Protein 4BGV (pdb70)

InterPro domains:
  IPR001236 Lactate/malate dehydrogenase, N-terminal [PF00056] (5-148)
  IPR001557 L-lactate/malate dehydrogenase [PIRSF000102] (2-316)
  IPR001557 L-lactate/malate dehydrogenase [PR00086] (5-29)
  IPR001557 L-lactate/malate dehydrogenase [PR00086] (29-53)
  IPR001557 L-lactate/malate dehydrogenase [PR00086] (122-142)
  IPR001557 L-lactate/malate dehydrogenase [PR00086] (146-164)
  IPR001557 L-lactate/malate dehydrogenase [PR00086] (176-189)
  IPR011275 Malate dehydrogenase, type 3 [MF_00487] (3-317)
  IPR011275 Malate dehydrogenase, type 3 [TIGR01763] (3-313)
  IPR011275 Malate dehydrogenase, type 3 [cd01339] (6-314)
  IPR015955 Lactate dehydrogenase/glycoside hydrolase, family 4, C-terminal [G3DSA:3.90.110.10] (151-324)
  IPR015955 Lactate dehydrogenase/glycoside hydrolase, family 4, C-terminal [SSF56327] (150-312)
  IPR022383 Lactate/malate dehydrogenase, C-terminal [PF02866] (152-312)
  IPR036291 NAD(P)-binding domain superfamily [SSF51735] (3-150)

Secondary structure (DSSP, 8-state):
---EEEEE--SHHHHHHHHHHHHTT-SEEEEEESSTTHHHHHHHHHHTTHHHH-----EEEEE-SSGGGGGGGTT-SEEEE-------BTB-HHHHHHHHHHHHHHHHHHHHHH-TT-EEEE-SSSHHHHHHHHHHHH---GGGEEE-SHHHHHHHHHHHHHHHHT--GGGEEEEEEE-SGGGEEEEEEEEEETTEEGGGTS-HHHHHHHHHHHHTHHHHHHHHHSSS---HHHHHHHHHHHHHHHTT--EEEEEEEEE-THHHHHHS--SEEEEEEEEEETTEEEEE--PPP-HHHHHHHHHHHHHHHHHHHHHHHHHHHT-/---EEEEE--SHHHHHHHHHHHHTT-SEEEEEESSTTHHHHHHHHHHTTHHHH-----EEEEETTSGGGGGGGTT-SEEEE-------TT--HHHHHHHHHHHHHHHHHHHHHH-TT-EEEE-SSSHHHHHHHHHHHH---GGGEEE-SHHHHHHHHHHHHHHHHT--GGGEE--EEE-SGGGEEE-GGG-EETTEEGGGTS-HHHHHHHHHHHHTHHHHHHHHHSSS---HHHHHHHHHHHHHHHTT--EEEEEEEEE-TTHHHHHS-SSEEEEEEEEEETTEEEEE--PPP-HHHHHHHHHHHHHHHHHHHHHHHHHHH--/---EEEEE--SHHHHHHHHHHHHTT-SEEEEEESSTTHHHHHHHHHHTTHHHH-----EEEEETTSGGGGGGGTT-SEEEE---PPPPTT--HHHHHHHHHHHHHHHHHHHHHH-TT-EEEE-SSSHHHHHHHHHHHH---GGGEEE-SHHHHHHHHHHHHHHHHT--GGGEE--EEE-SGGGEEE-GGG-EETTEEGGGTS-HHHHHHHHHHHHTHHHHHHHHHSSS---HHHHHHHHHHHHHHHTT--EEEEEEEEE-THHHHHHS-SSEEEEEEEEEETTEEEEE------HHHHHHHHHHHHHHHHHHHHHHHHHHTT-/---EEEEE--SHHHHHHHHHHHHTT-SEEEEEESSTTHHHHHHHHHHTTHHHH-----EEEEE-SSGGGGGGGTT-SEEEE------SSSS-HHHHHHHHHHHHHHHHHHHHHH-TT-EEEE-SSSHHHHHHHHHHHH---GGGEEE-SHHHHHHHHHHHHHHHHT--GGGEE--EEE-SGGGEEE-GGG-EETTEEGGGTS-HHHHHHHHHHHHTHHHHHHHHHSS----HHHHHHHHHHHHHHHTT--EEEEEEEEE-TTHHHHHS--SEEEEEEEEEETTEEEEE------HHHHHHHHHHHHHHHHHHHHHHHHHHHT-

B-factor: mean 19.54, std 14.55, range [5.24, 214.75]

Sequence (1292 aa):
ARSKISVIGAGAVGATVAQTLAIRQTGDIYIFDIVDGLAEGKALDILEGAPHWGYDLDIKGFCTADESKYAEMKKGSDDVIVVTAGLARKPGMSRDDLLLKNIGIMKSVGEAIKKYSPESKIVVVTNPADIMAYAIYKASGISPERIIGLGGSLDSTTRFRTFLAQELNVSFEDVNAFVIGGHGDDMVPFIRYSNVSGIPIIEDLLPREKIDEEIVKKRTRFGGGEIVNLYKTGSAFYAPGISIAVMVESIVNDRKRVIPCAAYITTGEHSKTYLVNNLFIGVPIKIGKKNGVEKIYDLKFNEEDELEEAWKKKSSVESVKKNSAIADDYFAKNQARSKISVIGAGAVGATVAQTLAIRQTGDIYIFDIVDGLAEGKALDILEGAPHWGYDLDIKGFCTADESKYAEMKGSDDVIVVTAGLARKPGMSRDDLLLKNIGIMKSVGEAIKKYSPESKIVVVTNPADIMAYAIYKASGISPERIIGLGGSLDSTRFRTFLAQELNVSFEDVNAFVIGGHGDDMVPFIRYSNVSGIPIIEDLLPREKIDEIVKKRTRFGGGEIVNLYKTGSAFYAPGISIAVMVESIVNDRKRVIPCAAYITGEHSKTYLVNNLFIGVPIKIGKNGVEKIYDLKFNEDELEAWKKSSVESVKKNSAIADDYFAKNQARSKISVIGAGAVGATVAQTLAIRQTGDIYIFDIVDGLAEGKALDILEGAPHWGYDLDIKGFCTADEESKYAEMKGSDDVIVVTAGLARKPGMSRDDLLLKNIGIMKSVGEAIKKYSPESKIVVVTNPADIMAYAIYKASGISPERIIGLGGSLDSSTRFRTFLAQELNVSFEEDVVNAFVIGGHGDDMVPFIRYSNVSGIPIEDLLPREKKIDEIVKRTRFGGGEIVNLYKTGSAFYAPGISIAVMVESIVNDRKRVIPCAAYITGEHSKTYLVNNLFIGVPIKIGKNGVEEKIYDLKKFNEDELEAWKKSSVESVKKKNSAIADDYFAKNQARSKISVIGAGAVGATVAQTLAIRQTGDIYIFDIVDGLAEGKALDILEGAPHWGYDLDIKGFCTADESKYAEMKGSDVIVVTAGLARKPGMSRDDLLLKNIGIMKSSVGEAIKKYSPESKIVVVTNPADIMAYAIYKASGISPERIIGLGGSLDSSTRFRTFLAQELNVSFEEDVNAFVIGGHGDDMVPFIRYSNVSGIPIEDLLPREKKIDEIVKRTRFGGGEIVNLYKTGSAFYAPGISIAVMVESIVNDRKRVIPCAAYITGEHSKTYLVNNLFIGVPIKIGKNGVEKIYDLKFNEEDELEAWKKSSVESVKKNSAIADDYFAKNQ

Nearest PDB structures (foldseek):
  4bgv-assembly1_C  TM=9.990E-01  e=1.024E-63  Picrophilus oshimae
  7aob-assembly1_B  TM=9.828E-01  e=7.235E-42  Thermaerobacter marianensis
  7by8-assembly1_B  TM=9.777E-01  e=5.958E-41  Geobacillus stearothermophilus
  3tl2-assembly1_A  TM=9.704E-01  e=7.393E-40  Bacillus anthracis
  7f8d-assembly1_D  TM=9.740E-01  e=6.972E-40  Geobacillus stearothermophilus

CATH classification: 3.40.50.720 (+1 more: 3.90.110.10)

Radius of gyration: 30.81 Å; Cα contacts (8 Å, |Δi|>4): 3040; chains: 4; bounding box: 77×84×82 Å

Solvent-accessible surface area: 45150 Å² total; per-residue (Å²): 78,66,39,34,0,0,0,4,7,0,34,51,32,1,0,10,0,0,16,6,0,0,30,73,102,8,2,24,0,27,0,0,20,113,82,93,7,35,2,90,0,20,3,19,0,0,9,0,1,0,10,29,38,18,1,15,14,47,6,90,14,34,32,3,73,92,87,65,93,15,39,59,0,137,63,5,37,0,0,0,0,23,20,39,100,64,76,115,134,64,103,64,122,75,64,36,4,72,102,2,0,17,41,0,37,48,7,0,77,3,0,121,150,49,1,61,116,0,18,0,0,0,19,12,85,18,8,14,2,0,0,19,0,0,54,77,11,3,59,8,54,29,67,58,0,1,0,12,8,4,0,13,5,13,0,8,0,37,0,9,0,2,95,81,31,83,11,1,10,73,12,0,30,13,7,1,2,5,13,67,15,100,31,2,1,19,0,19,91,16,0,8,1,28,4,6,26,0,84,67,42,18,92,119,109,62,0,63,81,10,14,131,95,1,56,98,0,28,46,50,0,42,86,14,19,111,136,40,63,8,31,19,0,8,0,0,0,0,0,2,0,0,10,0,2,12,58,16,27,27,14,4,10,18,0,5,0,32,0,48,55,122,49,20,153,34,0,70,3,85,62,20,0,0,4,0,2,0,16,0,0,81,74,0,20,57,98,13,8,70,11,133,42,64,105,104,12,52,92,24,0,105,111,0,8,106,16,4,106,102,4,2,56,47,0,55,68,54,21,82,147,59,194,81,66,34,37,0,0,0,4,6,0,34,51,34,1,0,9,0,0,16,5,0,0,29,73,104,9,2,23,0,24,0,0,20,121,79,100,10,35,1,93,0,19,2,20,0,0,4,0,1,0,6,20,38,22,1,16,12,39,6,88,12,29,39,5,75,84,92,62,90,14,48,66,0,130,51,6,48,0,0,0,0,23,23,37,83,74,141,123,129,86,44,54,165,81,70,24,8,79,100,1,0,16,49,0,30,56,7,0,74,4,0,123,144,44,1,60,107,0,24,0,0,0,18,12,88,39,7,16,2,0,0,18,0,0,53,78,11,4,57,9,55,29,69,59,0,2,0,13,9,4,0,14,4,12,0,8,2,36,0,6,1,2,90,78,32,79,9,1,14,76,11,0,31,12,14,3,2,5,12,67,13,106,34,1,1,19,0,34,95,15,1,8,0,29,3,5,27,2,104,79,46,20,90,197,108,63,9,71,83,10,15,106,89,1,44,95,0,29,36,49,0,62,108,26,20,124,140,36,59,10,30,18,0,8,0,1,0,0,0,2,0,0,9,0,4,14,55,8,25,36,26,4,9,20,0,4,0,33,0,63,48,116,47,22,147,36,0,69,4,79,69,20,0,0,4,0,3,0,16,0,0,86,76,1,22,57,95,17,12,65,7,153,44,67,108,117,11,49,94,29,0,103,149,0,4,104,29,4,88,113,24,2,57,45,0,55,68,50,23,74,149,69,180,120,57,40,35,0,0,0,3,5,0,34,52,34,1,0,10,0,0,16,6,0,0,30,76,104,7,3,19,0,18,0,0,20,121,87,94,5,38,1,91,0,19,1,18,0,0,6,0,2,0,6,18,38,20,1,15,14,47,4,95,12,31,35,13,77,74,81,58,91,25,39,69,0,146,58,6,39,0,0,0,0,23,24,41,65,86,146,123,142,91,27,51,154,50,74,31,4,60,112,5,0,19,49,0,30,72,6,0,80,6,0,124,131,42,1,61,118,0,17,0,0,0,18,10,90,36,8,15,1,0,0,16,0,0,57,79,11,4,58,8,53,25,68,56,0,1,0,14,9,3,0,12,4,14,0,8,0,34,0,6,0,2,92,82,33,74,11,1,14,74,12,0,30,11,14,3,2,4,13,72,13,86,33,2,1,20,0,34,94,15,0,8,0,28,4,6,28,0,100,82,46,19,84,196,106,50,7,80,86,10,15,125,88,1,55,95,0,30,36,52,0,60,110,29,19,122,139,36,67,8,31,19,0,9,0,1,0,0,0,2,0,0,10,0,1,3,58,14,27,34,18,3,10,20,0,5,0,32,0,61,49,118,49,19,153,36,0,72,6,84,66,20,0,0,4,0,3,0,15,0,0,89,69,1,21,59,99,14,11,61,7,148,45,68,107,116,11,49,100,34,0,109,123,0,10,100,30,4,98,74,12,1,57,35,0,57,79,44,5,83,152,70,140,98,55,40,35,0,0,0,3,6,0,34,53,35,1,0,10,0,0,16,6,0,0,28,71,101,8,2,22,0,23,0,0,19,122,82,90,9,36,1,92,0,21,2,19,0,0,8,0,1,0,6,24,39,10,1,16,14,44,6,92,12,35,38,6,74,78,90,59,94,13,49,72,0,143,58,5,38,0,0,0,0,24,22,33,110,51,134,138,100,80,50,51,132,66,73,19,9,64,115,3,0,16,54,0,42,58,8,0,83,4,0,88,149,41,0,50,104,0,17,0,0,0,17,12,77,36,5,15,2,0,0,17,0,0,54,76,18,1,54,5,56,29,68,58,0,1,0,13,9,3,0,14,4,12,0,7,0,36,0,5,0,2,89,80,28,80,10,1,14,72,13,0,28,13,13,2,2,6,12,60,13,115,36,2,1,20,0,24,107,16,0,8,0,29,4,7,30,0,82,57,40,18,91,139,116,50,0,63,74,7,14,130,84,2,57,93,0,30,40,49,0,66,95,17,17,116,133,34,68,9,31,21,0,8,0,1,0,0,0,2,0,0,9,0,2,4,55,15,28,25,14,4,8,21,0,4,0,35,0,62,49,118,49,20,152,33,0,74,6,80,67,19,0,0,4,0,3,0,17,0,0,75,77,1,21,55,96,16,10,54,10,130,39,65,129,110,14,51,98,40,0,94,140,0,5,101,30,4,89,116,25,1,56,40,0,52,75,49,22,60,143,69,191

Foldseek 3Di:
DWAEEEEEDQPQASLLLVLLCQLVLLGAYEYEEQDPPRQQVSQVVSVVCCVVSVGPHHGGYDHVVPVVRLLVCARHQEYEYPDADDPPPPDDPLVRLLRLLVVLLVVLLSCLVRPLNYQYEYEPPVFQLSQLSSCVRNVRDQLSYWYQAQLLLFLQLLVLLCVVQVHDSVQWGWAWWWHAALRIFTDQQPTDGNPHRVVVVDPPVSSVVSNNCSRCVFVVQCVVVVPDTDHNSSSVSRNVLVSCQSVFVQDWTWIFGAADDPRCVQQVDHRGTTTFTAGQGVRHGPDTDRDDDDPVSVVSSVVSVVVRVVSNVVSVVSVVVVD/DWAEEEEEDQPLARLLLVLLCQLVLLAAYEYEYQDPPRFQVSQVVSVVCCVVSVGPHHTGYDHCVVVVVLLVCARHQEYEYDDADDDDVPDDVLNRLLRLLVVLLVVLLSCLVRPLNYQYEYEHPVFQLSQLSSCVNNVRDFLSYWYQAQLLLFLQLLVLLCVVQVHDSVQWGWAWWWHAALRIFTDQQPTDGNPHRVVVPDPPVSSVVSNNCSRCVFVVQCVVVVPDTDRNSSSVSRNVLVSCQSVFVQDWTWIFGAADDPLCVQQVDHRGTTTFTAGQGNRHGPDGDRDDDDPVRVVSSVVSVVVRVVSNVVSVVSVVVPD/DWAEEEEEDLPLASLLLVLLCQLVLLAAYEYEYQDPPRQQVSQVVSVVCCVVSVGPHHTGYDHCVVVCCLLVCARHQEYEYADADDDDPPQDPLNRLLRRLVVLLVVLQSCLVRPLNYQYEYEHPPFQLSQLSSCVRNVRDQLSYWYDAQLLLFLQLLVLLCVVQVHDSVFWGWAWWWHAALRIFTDQQPTDGNPHRCVVVDPPVSSVVSNNCSRCVQVVQCVVVVPDTDHNSSSVSRNVLVSCQSVFVQDWTWIFGAADDPLCVQQVDHGGTTTFTAGQGNSRGPDGDRDDDDPVRVVSSVVSVVVRVVSNVSSVVSVVVVD/DWAEEEEEDLPLQRLLLVLLCQLVLLAAYEYEYQDPPRQQVSQVVSVVCCVVSVGPHHTGYDHCVVVVRLLVCARHQEYEYPDADDDPPDDHVLVRLLRLLVVLLVVLQSCLVRPLNYQYEYEPPVFQLSQLSSCVNNVRDFLSYWYDAQLLLFLQLLVLLCVVQVHDSVQWGWAWWWHAALRIFTDQQPTDGNPHRVVVPDPPVSNVVSNNCSNCVFVVQCVVVVPDTDRNSSSVSRNVLVSCQSVFVQDWTWIWGAADDPRCVQQVDHRGTTTFTFGQGVRHGPDGDRDDDDPVSVVSSVVSVVVRVVSNVVSVVSVVVPD

Structure (mmCIF, N/CA/C/O backbone):
data_4BGV
#
_entry.id   4BGV
#
_cell.length_a   81.167
_cell.length_b   81.167
_cell.length_c   395.990
_cell.angle_alpha   90.00
_cell.angle_beta   90.00
_cell.angle_gamma   90.00
#
_symmetry.space_group_name_H-M   'P 41 21 2'
#
loop_
_entity.id
_entity.type
_entity.pdbx_description
1 polymer 'MALATE DEHYDROGENASE'
2 non-polymer DI(HYDROXYETHYL)ETHER
3 non-polymer 'CITRIC ACID'
4 non-polymer 1-(2-METHOXY-ETHOXY)-2-{2-[2-(2-METHOXY-ETHOXY]-ETHOXY}-ETHANE
5 water water
#
loop_
_atom_site.group_PDB
_atom_site.id
_atom_site.type_symbol
_atom_site.label_atom_id
_atom_site.label_alt_id
_atom_site.label_comp_id
_atom_site.label_asym_id
_atom_site.label_entity_id
_atom_site.label_seq_id
_atom_site.pdbx_PDB_ins_code
_atom_site.Cartn_x
_atom_site.Cartn_y
_atom_site.Cartn_z
_atom_site.occupancy
_atom_site.B_iso_or_equiv
_atom_site.auth_seq_id
_atom_site.auth_comp_id
_atom_site.auth_asym_id
_atom_site.auth_atom_id
_atom_site.pdbx_PDB_model_num
ATOM 1 N N . ALA A 1 1 ? 66.771 28.624 14.783 1.00 34.81 2 ALA A N 1
ATOM 2 C CA . ALA A 1 1 ? 67.474 28.466 16.054 1.00 35.76 2 ALA A CA 1
ATOM 3 C C . ALA A 1 1 ? 67.735 29.810 16.724 1.00 33.84 2 ALA A C 1
ATOM 4 O O . ALA A 1 1 ? 67.775 29.891 17.956 1.00 39.75 2 ALA A O 1
ATOM 6 N N . ARG A 1 2 ? 67.932 30.854 15.918 1.00 21.90 3 ARG A N 1
ATOM 7 C CA . ARG A 1 2 ? 68.221 32.183 16.452 1.00 16.68 3 ARG A CA 1
ATOM 8 C C . ARG A 1 2 ? 66.980 33.062 16.318 1.00 12.33 3 ARG A C 1
ATOM 9 O O . ARG A 1 2 ? 66.149 32.852 15.436 1.00 17.10 3 ARG A O 1
ATOM 17 N N . SER A 1 3 ? 66.859 34.044 17.193 1.00 11.28 4 SER A N 1
ATOM 18 C CA . SER A 1 3 ? 65.821 35.050 17.040 1.00 11.37 4 SER A CA 1
ATOM 19 C C . SER A 1 3 ? 66.198 35.979 15.907 1.00 12.27 4 SER A C 1
ATOM 20 O O . SER A 1 3 ? 67.368 36.072 15.524 1.00 12.49 4 SER A O 1
ATOM 23 N N . LYS A 1 4 ? 65.192 36.667 15.389 1.00 11.20 5 LYS A N 1
ATOM 24 C CA . LYS A 1 4 ? 65.357 37.555 14.257 1.00 9.67 5 LYS A CA 1
ATOM 25 C C . LYS A 1 4 ? 64.886 38.945 14.656 1.00 10.92 5 LYS A C 1
ATOM 26 O O . LYS A 1 4 ? 63.804 39.110 15.233 1.00 12.21 5 LYS A O 1
ATOM 32 N N . ILE A 1 5 ? 65.709 39.940 14.378 1.00 8.38 6 ILE A N 1
ATOM 33 C CA . ILE A 1 5 ? 65.351 41.323 14.655 1.00 12.11 6 ILE A CA 1
ATOM 34 C C . ILE A 1 5 ? 65.395 42.080 13.336 1.00 12.62 6 ILE A C 1
ATOM 35 O O . ILE A 1 5 ? 66.381 41.981 12.595 1.00 10.15 6 ILE A O 1
ATOM 40 N N . SER A 1 6 ? 64.328 42.812 13.037 1.00 7.43 7 SER A N 1
ATOM 41 C CA . SER A 1 6 ? 64.314 43.694 11.887 1.00 7.29 7 SER A CA 1
ATOM 42 C C . SER A 1 6 ? 64.518 45.113 12.386 1.00 10.31 7 SER A C 1
ATOM 43 O O . SER A 1 6 ? 63.916 45.504 13.383 1.00 9.45 7 SER A O 1
ATOM 46 N N . VAL A 1 7 ? 65.367 45.864 11.689 1.00 9.84 8 VAL A N 1
ATOM 47 C CA . VAL A 1 7 ? 65.591 47.280 11.969 1.00 8.88 8 VAL A CA 1
ATOM 48 C C . VAL A 1 7 ? 65.156 48.115 10.766 1.00 9.37 8 VAL A C 1
ATOM 49 O O . VAL A 1 7 ? 65.731 48.011 9.676 1.00 12.06 8 VAL A O 1
ATOM 53 N N . ILE A 1 8 ? 64.121 48.927 10.962 1.00 9.60 9 ILE A N 1
ATOM 54 C CA . ILE A 1 8 ? 63.611 49.782 9.900 1.00 11.47 9 ILE A CA 1
ATOM 55 C C . ILE A 1 8 ? 64.325 51.131 10.003 1.00 10.96 9 ILE A C 1
ATOM 56 O O . ILE A 1 8 ? 64.202 51.837 11.010 1.00 11.15 9 ILE A O 1
ATOM 61 N N . GLY A 1 9 ? 65.100 51.461 8.975 1.00 9.15 10 GLY A N 1
ATOM 62 C CA . GLY A 1 9 ? 65.936 52.655 8.970 1.00 12.80 10 GLY A CA 1
ATOM 63 C C . GLY A 1 9 ? 67.396 52.241 9.053 1.00 14.22 10 GLY A C 1
ATOM 64 O O . GLY A 1 9 ? 67.802 51.561 10.000 1.00 11.84 10 GLY A O 1
ATOM 65 N N . ALA A 1 10 ? 68.181 52.628 8.053 1.00 11.45 11 ALA A N 1
ATOM 66 C CA . ALA A 1 10 ? 69.596 52.267 8.009 1.00 9.57 11 ALA A CA 1
ATOM 67 C C . ALA A 1 10 ? 70.520 53.481 8.102 1.00 12.74 11 ALA A C 1
ATOM 68 O O . ALA A 1 10 ? 71.675 53.418 7.697 1.00 12.66 11 ALA A O 1
ATOM 70 N N . GLY A 1 11 ? 70.010 54.580 8.654 1.00 13.35 12 GLY A N 1
ATOM 71 C CA . GLY A 1 11 ? 70.831 55.745 8.936 1.00 14.31 12 GLY A CA 1
ATOM 72 C C . GLY A 1 11 ? 71.685 55.482 10.167 1.00 14.37 12 GLY A C 1
ATOM 73 O O . GLY A 1 11 ? 71.820 54.339 10.599 1.00 12.19 12 GLY A O 1
ATOM 74 N N . ALA A 1 12 ? 72.251 56.536 10.745 1.00 12.06 13 ALA A N 1
ATOM 75 C CA . ALA A 1 12 ? 73.183 56.373 11.867 1.00 15.15 13 ALA A CA 1
ATOM 76 C C . ALA A 1 12 ? 72.572 55.584 13.026 1.00 9.77 13 ALA A C 1
ATOM 77 O O . ALA A 1 12 ? 73.198 54.690 13.572 1.00 9.71 13 ALA A O 1
ATOM 79 N N . VAL A 1 13 ? 71.350 55.916 13.414 1.00 10.98 14 VAL A N 1
ATOM 80 C CA . VAL A 1 13 ? 70.777 55.215 14.567 1.00 12.25 14 VAL A CA 1
ATOM 81 C C . VAL A 1 13 ? 70.482 53.753 14.248 1.00 9.07 14 VAL A C 1
ATOM 82 O O . VAL A 1 13 ? 70.885 52.866 14.985 1.00 9.35 14 VAL A O 1
ATOM 86 N N . GLY A 1 14 ? 69.792 53.496 13.141 1.00 7.45 15 GLY A N 1
ATOM 87 C CA . GLY A 1 14 ? 69.411 52.128 12.812 1.00 8.59 15 GLY A CA 1
ATOM 88 C C . GLY A 1 14 ? 70.617 51.231 12.599 1.00 9.93 15 GLY A C 1
ATOM 89 O O . GLY A 1 14 ? 70.668 50.089 13.094 1.00 8.41 15 GLY A O 1
ATOM 90 N N . ALA A 1 15 ? 71.623 51.744 11.900 1.00 10.47 16 ALA A N 1
ATOM 91 C CA . ALA A 1 15 ? 72.799 50.909 11.650 1.00 7.68 16 ALA A CA 1
ATOM 92 C C . ALA A 1 15 ? 73.614 50.671 12.932 1.00 10.51 16 ALA A C 1
ATOM 93 O O . ALA A 1 15 ? 74.173 49.594 13.122 1.00 9.70 16 ALA A O 1
ATOM 95 N N . THR A 1 16 ? 73.645 51.657 13.824 1.00 8.91 17 THR A N 1
ATOM 96 C CA . THR A 1 16 ? 74.328 51.479 15.105 1.00 7.20 17 THR A CA 1
ATOM 97 C C . THR A 1 16 ? 73.613 50.399 15.906 1.00 9.06 17 THR A C 1
ATOM 98 O O . THR A 1 16 ? 74.249 49.550 16.526 1.00 9.49 17 THR A O 1
ATOM 102 N N . VAL A 1 17 ? 72.281 50.436 15.887 1.00 9.35 18 VAL A N 1
ATOM 103 C CA . VAL A 1 17 ? 71.505 49.403 16.551 1.00 6.92 18 VAL A CA 1
ATOM 104 C C . VAL A 1 17 ? 71.904 48.041 15.988 1.00 8.92 18 VAL A C 1
ATOM 105 O O . VAL A 1 17 ? 72.154 47.108 16.746 1.00 6.46 18 VAL A O 1
ATOM 109 N N . ALA A 1 18 ? 71.958 47.937 14.664 1.00 9.07 19 ALA A N 1
ATOM 110 C CA . ALA A 1 18 ? 72.295 46.666 14.018 1.00 8.88 19 ALA A CA 1
ATOM 111 C C . ALA A 1 18 ? 73.691 46.188 14.430 1.00 8.19 19 ALA A C 1
ATOM 112 O O . ALA A 1 18 ? 73.888 45.013 14.780 1.00 7.41 19 ALA A O 1
ATOM 114 N N . GLN A 1 19 ? 74.664 47.099 14.412 1.00 7.94 20 GLN A N 1
ATOM 115 C CA . GLN A 1 19 ? 76.030 46.715 14.785 1.00 6.04 20 GLN A CA 1
ATOM 116 C C . GLN A 1 19 ? 76.087 46.328 16.264 1.00 9.59 20 GLN A C 1
ATOM 117 O O . GLN A 1 19 ? 76.820 45.413 16.651 1.00 6.82 20 GLN A O 1
ATOM 123 N N . THR A 1 20 ? 75.302 47.020 17.082 1.00 7.43 21 THR A N 1
ATOM 124 C CA . THR A 1 20 ? 75.246 46.737 18.518 1.00 8.83 21 THR A CA 1
ATOM 125 C C . THR A 1 20 ? 74.634 45.361 18.809 1.00 9.87 21 THR A C 1
ATOM 126 O O . THR A 1 20 ? 75.172 44.573 19.616 1.00 6.70 21 THR A O 1
ATOM 130 N N . LEU A 1 21 ? 73.504 45.073 18.161 1.00 6.24 22 LEU A N 1
ATOM 131 C CA . LEU A 1 21 ? 72.869 43.756 18.285 1.00 5.60 22 LEU A CA 1
ATOM 132 C C . LEU A 1 21 ? 73.810 42.647 17.849 1.00 7.05 22 LEU A C 1
ATOM 133 O O . LEU A 1 21 ? 73.819 41.575 18.453 1.00 8.86 22 LEU A O 1
ATOM 138 N N . ALA A 1 22 ? 74.602 42.899 16.805 1.00 6.14 23 ALA A N 1
ATOM 139 C CA . ALA A 1 22 ? 75.542 41.873 16.317 1.00 6.72 23 ALA A CA 1
ATOM 140 C C . ALA A 1 22 ? 76.637 41.612 17.340 1.00 6.13 23 ALA A C 1
ATOM 141 O O . ALA A 1 22 ? 76.919 40.457 17.678 1.00 7.93 23 ALA A O 1
ATOM 143 N N . ILE A 1 23 ? 77.253 42.685 17.838 1.00 6.32 24 ILE A N 1
ATOM 144 C CA . ILE A 1 23 ? 78.270 42.560 18.891 1.00 7.23 24 ILE A CA 1
ATOM 145 C C . ILE A 1 23 ? 77.754 41.796 20.119 1.00 7.72 24 ILE A C 1
ATOM 146 O O . ILE A 1 23 ? 78.456 40.958 20.678 1.00 9.74 24 ILE A O 1
ATOM 151 N N . ARG A 1 24 ? 76.534 42.105 20.545 1.00 6.11 25 ARG A N 1
ATOM 152 C CA . ARG A 1 24 ? 75.944 41.458 21.710 1.00 7.30 25 ARG A CA 1
ATOM 153 C C . ARG A 1 24 ? 75.276 40.136 21.338 1.00 11.36 25 ARG A C 1
ATOM 154 O O . ARG A 1 24 ? 74.666 39.474 22.185 1.00 10.84 25 ARG A O 1
ATOM 162 N N . GLN A 1 25 ? 75.416 39.757 20.073 1.00 7.17 26 GLN A N 1
ATOM 163 C CA . GLN A 1 25 ? 74.946 38.454 19.577 1.00 7.68 26 GLN A CA 1
ATOM 164 C C . GLN A 1 25 ? 73.466 38.193 19.855 1.00 9.43 26 GLN A C 1
ATOM 165 O O . GLN A 1 25 ? 73.051 37.069 20.193 1.00 9.38 26 GLN A O 1
ATOM 171 N N . THR A 1 26 ? 72.663 39.236 19.672 1.00 8.00 27 THR A N 1
ATOM 172 C CA . THR A 1 26 ? 71.257 39.175 20.054 1.00 8.47 27 THR A CA 1
ATOM 173 C C . THR A 1 26 ? 70.453 38.232 19.165 1.00 10.73 27 THR A C 1
ATOM 174 O O . THR A 1 26 ? 69.586 37.505 19.653 1.00 14.78 27 THR A O 1
ATOM 178 N N . GLY A 1 27 ? 70.746 38.232 17.864 1.00 7.81 28 GLY A N 1
ATOM 179 C CA . GLY A 1 27 ? 70.044 37.367 16.930 1.00 8.49 28 GLY A CA 1
ATOM 180 C C . GLY A 1 27 ? 70.384 37.782 15.514 1.00 7.97 28 GLY A C 1
ATOM 181 O O . GLY A 1 27 ? 71.206 38.662 15.323 1.00 8.84 28 GLY A O 1
ATOM 182 N N . ASP A 1 28 ? 69.762 37.143 14.531 1.00 7.70 29 ASP A N 1
ATOM 183 C CA . ASP A 1 28 ? 69.934 37.570 13.141 1.00 9.58 29 ASP A CA 1
ATOM 184 C C . ASP A 1 28 ? 69.320 38.949 12.962 1.00 10.47 29 ASP A C 1
ATOM 185 O O . ASP A 1 28 ? 68.336 39.293 13.619 1.00 10.61 29 ASP A O 1
ATOM 190 N N . ILE A 1 29 ? 69.895 39.745 12.069 1.00 9.40 30 ILE A N 1
ATOM 191 C CA . ILE A 1 29 ? 69.488 41.134 11.953 1.00 7.97 30 ILE A CA 1
ATOM 192 C C . ILE A 1 29 ? 69.208 41.462 10.496 1.00 8.97 30 ILE A C 1
ATOM 193 O O . ILE A 1 29 ? 70.090 41.324 9.646 1.00 10.51 30 ILE A O 1
ATOM 198 N N . TYR A 1 30 ? 67.970 41.847 10.204 1.00 9.10 31 TYR A N 1
ATOM 199 C CA . TYR A 1 30 ? 67.592 42.316 8.866 1.00 9.62 31 TYR A CA 1
ATOM 200 C C . TYR A 1 30 ? 67.345 43.829 8.881 1.00 8.89 31 TYR A C 1
ATOM 201 O O . TYR A 1 30 ? 66.561 44.331 9.706 1.00 8.73 31 TYR A O 1
ATOM 210 N N . ILE A 1 31 ? 68.018 44.555 7.986 1.00 8.88 32 ILE A N 1
ATOM 211 C CA . ILE A 1 31 ? 67.952 46.021 7.987 1.00 7.79 32 ILE A CA 1
ATOM 212 C C . ILE A 1 31 ? 67.164 46.467 6.763 1.00 11.02 32 ILE A C 1
ATOM 213 O O . ILE A 1 31 ? 67.300 45.878 5.690 1.00 10.37 32 ILE A O 1
ATOM 218 N N . PHE A 1 32 ? 66.333 47.498 6.934 1.00 9.07 33 PHE A N 1
ATOM 219 C CA . PHE A 1 32 ? 65.486 48.016 5.855 1.00 12.11 33 PHE A CA 1
ATOM 220 C C . PHE A 1 32 ? 65.620 49.532 5.718 1.00 12.61 33 PHE A C 1
ATOM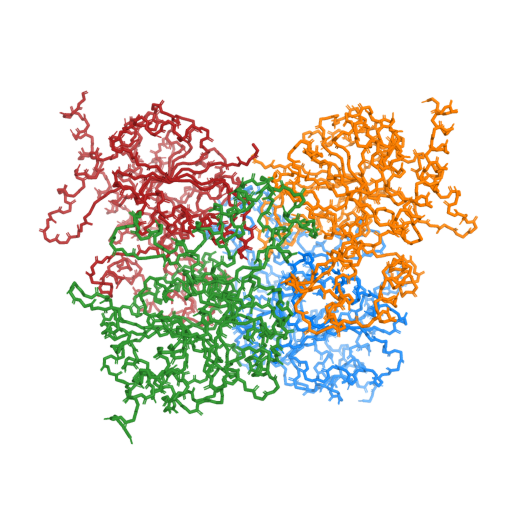 221 O O . PHE A 1 32 ? 65.676 50.251 6.714 1.00 13.84 33 PHE A O 1
ATOM 229 N N . ASP A 1 33 ? 65.666 50.011 4.477 1.00 10.14 34 ASP A N 1
ATOM 230 C CA . ASP A 1 33 ? 65.708 51.440 4.212 1.00 11.88 34 ASP A CA 1
ATOM 231 C C . ASP A 1 33 ? 65.217 51.727 2.799 1.00 13.43 34 ASP A C 1
ATOM 232 O O . ASP A 1 33 ? 65.477 50.966 1.859 1.00 11.40 34 ASP A O 1
ATOM 237 N N . ILE A 1 34 ? 64.512 52.845 2.660 1.00 14.16 35 ILE A N 1
ATOM 238 C CA . ILE A 1 34 ? 63.940 53.239 1.389 1.00 13.31 35 ILE A CA 1
ATOM 239 C C . ILE A 1 34 ? 65.009 53.716 0.402 1.00 19.45 35 ILE A C 1
ATOM 240 O O . ILE A 1 34 ? 64.780 53.731 -0.808 1.00 18.95 35 ILE A O 1
ATOM 245 N N . VAL A 1 35 ? 66.180 54.087 0.912 1.00 19.43 36 VAL A N 1
ATOM 246 C CA . VAL A 1 35 ? 67.267 54.546 0.052 1.00 20.82 36 VAL A CA 1
ATOM 247 C C . VAL A 1 35 ? 68.012 53.368 -0.573 1.00 17.34 36 VAL A C 1
ATOM 248 O O . VAL A 1 35 ? 68.551 52.533 0.133 1.00 15.75 36 VAL A O 1
ATOM 252 N N . ASP A 1 36 ? 68.047 53.313 -1.904 1.00 19.55 37 ASP A N 1
ATOM 253 C CA . ASP A 1 36 ? 68.648 52.171 -2.593 1.00 23.65 37 ASP A CA 1
ATOM 254 C C . ASP A 1 36 ? 70.117 51.980 -2.208 1.00 18.68 37 ASP A C 1
ATOM 255 O O . ASP A 1 36 ? 70.910 52.921 -2.232 1.00 18.83 37 ASP A O 1
ATOM 260 N N . GLY A 1 37 ? 70.459 50.755 -1.824 1.00 14.83 38 GLY A N 1
ATOM 261 C CA . GLY A 1 37 ? 71.822 50.402 -1.473 1.00 15.65 38 GLY A CA 1
ATOM 262 C C . GLY A 1 37 ? 72.204 50.569 -0.009 1.00 12.93 38 GLY A C 1
ATOM 263 O O . GLY A 1 37 ? 73.138 49.919 0.457 1.00 14.74 38 GLY A O 1
ATOM 264 N N . LEU A 1 38 ? 71.509 51.448 0.711 1.00 11.82 39 LEU A N 1
ATOM 265 C CA . LEU A 1 38 ? 71.956 51.857 2.049 1.00 12.96 39 LEU A CA 1
ATOM 266 C C . LEU A 1 38 ? 71.889 50.733 3.069 1.00 13.09 39 LEU A C 1
ATOM 267 O O . LEU A 1 38 ? 72.878 50.449 3.746 1.00 10.45 39 LEU A O 1
ATOM 272 N N . ALA A 1 39 ? 70.730 50.094 3.189 1.00 9.54 40 ALA A N 1
ATOM 273 C CA . ALA A 1 39 ? 70.598 48.997 4.145 1.00 8.84 40 ALA A CA 1
ATOM 274 C C . ALA A 1 39 ? 71.481 47.803 3.765 1.00 9.97 40 ALA A C 1
ATOM 275 O O . ALA A 1 39 ? 72.103 47.197 4.629 1.00 9.10 40 ALA A O 1
ATOM 277 N N . GLU A 1 40 ? 71.530 47.465 2.481 1.00 11.13 41 GLU A N 1
ATOM 278 C CA . GLU A 1 40 ? 72.424 46.393 2.024 1.00 10.20 41 GLU A CA 1
ATOM 279 C C . GLU A 1 40 ? 73.896 46.719 2.349 1.00 12.29 41 GLU A C 1
ATOM 280 O O . GLU A 1 40 ? 74.670 45.846 2.778 1.00 9.99 41 GLU A O 1
ATOM 286 N N . GLY A 1 41 ? 74.278 47.976 2.154 1.00 11.53 42 GLY A N 1
ATOM 287 C CA . GLY A 1 41 ? 75.638 48.400 2.442 1.00 11.73 42 GLY A CA 1
ATOM 288 C C . GLY A 1 41 ? 75.963 48.345 3.926 1.00 11.21 42 GLY A C 1
ATOM 289 O O . GLY A 1 41 ? 77.035 47.861 4.311 1.00 9.80 42 GLY A O 1
ATOM 290 N N . LYS A 1 42 ? 75.054 48.836 4.765 1.00 9.93 43 LYS A N 1
ATOM 291 C CA . LYS A 1 42 ? 75.293 48.817 6.212 1.00 9.11 43 LYS A CA 1
ATOM 292 C C . LYS A 1 42 ? 75.379 47.379 6.707 1.00 11.85 43 LYS A C 1
ATOM 293 O O . LYS A 1 42 ? 76.275 47.041 7.491 1.00 6.96 43 LYS A O 1
ATOM 299 N N . ALA A 1 43 ? 74.469 46.528 6.226 1.00 7.37 44 ALA A N 1
ATOM 300 C CA . ALA A 1 43 ? 74.475 45.113 6.608 1.00 11.95 44 ALA A CA 1
ATOM 301 C C . ALA A 1 43 ? 75.775 44.415 6.215 1.00 11.31 44 ALA A C 1
ATOM 302 O O . ALA A 1 43 ? 76.352 43.662 7.008 1.00 10.21 44 ALA A O 1
ATOM 304 N N . LEU A 1 44 ? 76.247 44.673 5.001 1.00 8.42 45 LEU A N 1
ATOM 305 C CA . LEU A 1 44 ? 77.454 43.997 4.528 1.00 9.33 45 LEU A CA 1
ATOM 306 C C . LEU A 1 44 ? 78.698 44.467 5.298 1.00 8.98 45 LEU A C 1
ATOM 307 O O . LEU A 1 44 ? 79.588 43.675 5.604 1.00 9.94 45 LEU A O 1
ATOM 312 N N . ASP A 1 45 ? 78.757 45.761 5.585 1.00 8.14 46 ASP A N 1
ATOM 313 C CA . ASP A 1 45 ? 79.896 46.350 6.287 1.00 7.67 46 ASP A CA 1
ATOM 314 C C . ASP A 1 45 ? 79.916 45.766 7.692 1.00 9.26 46 ASP A C 1
ATOM 315 O O . ASP A 1 45 ? 80.964 45.402 8.208 1.00 9.15 46 ASP A O 1
ATOM 320 N N . ILE A 1 46 ? 78.744 45.665 8.304 1.00 7.83 47 ILE A N 1
ATOM 321 C CA . ILE A 1 46 ? 78.643 45.064 9.632 1.00 7.96 47 ILE A CA 1
ATOM 322 C C . ILE A 1 46 ? 79.007 43.574 9.573 1.00 8.31 47 ILE A C 1
ATOM 323 O O . ILE A 1 46 ? 79.787 43.084 10.393 1.00 9.18 47 ILE A O 1
ATOM 328 N N . LEU A 1 47 ? 78.441 42.855 8.609 1.00 6.68 48 LEU A N 1
ATOM 329 C CA . LEU A 1 47 ? 78.721 41.422 8.486 1.00 7.15 48 LEU A CA 1
ATOM 330 C C . LEU A 1 47 ? 80.208 41.140 8.260 1.00 8.32 48 LEU A C 1
ATOM 331 O O . LEU A 1 47 ? 80.755 40.167 8.784 1.00 8.97 48 LEU A O 1
ATOM 336 N N . GLU A 1 48 ? 80.869 41.981 7.473 1.00 9.45 49 GLU A N 1
ATOM 337 C CA . GLU A 1 48 ? 82.278 41.744 7.162 1.00 7.77 49 GLU A CA 1
ATOM 338 C C . GLU A 1 48 ? 83.217 41.837 8.374 1.00 7.87 49 GLU A C 1
ATOM 339 O O . GLU A 1 48 ? 84.370 41.437 8.281 1.00 9.38 49 GLU A O 1
ATOM 345 N N . GLY A 1 49 ? 82.728 42.369 9.487 1.00 7.15 50 GLY A N 1
ATOM 346 C CA . GLY A 1 49 ? 83.504 42.440 10.711 1.00 8.47 50 GLY A CA 1
ATOM 347 C C . GLY A 1 49 ? 83.321 41.204 11.581 1.00 8.19 50 GLY A C 1
ATOM 348 O O . GLY A 1 49 ? 84.030 41.019 12.565 1.00 7.23 50 GLY A O 1
ATOM 349 N N . ALA A 1 50 ? 82.364 40.352 11.212 1.00 8.75 51 ALA A N 1
ATOM 350 C CA . ALA A 1 50 ? 82.099 39.110 11.962 1.00 12.36 51 ALA A CA 1
ATOM 351 C C . ALA A 1 50 ? 83.328 38.222 12.266 1.00 10.20 51 ALA A C 1
ATOM 352 O O . ALA A 1 50 ? 83.457 37.710 13.389 1.00 10.08 51 ALA A O 1
ATOM 354 N N . PRO A 1 51 ? 84.222 38.010 11.279 1.00 7.80 52 PRO A N 1
ATOM 355 C CA . PRO A 1 51 ? 85.377 37.172 11.618 1.00 8.26 52 PRO A CA 1
ATOM 356 C C . PRO A 1 51 ? 86.242 37.725 12.766 1.00 11.40 52 PRO A C 1
ATOM 357 O O . PRO A 1 51 ? 86.805 36.931 13.526 1.00 10.33 52 PRO A O 1
ATOM 361 N N . HIS A 1 52 ? 86.338 39.042 12.904 1.00 9.92 53 HIS A N 1
ATOM 362 C CA . HIS A 1 52 ? 87.121 39.614 14.002 1.00 7.87 53 HIS A CA 1
ATOM 363 C C . HIS A 1 52 ? 86.308 39.639 15.292 1.00 10.87 53 HIS A C 1
ATOM 364 O O . HIS A 1 52 ? 86.826 39.313 16.355 1.00 11.27 53 HIS A O 1
ATOM 371 N N . TRP A 1 53 ? 85.048 40.057 15.203 1.00 7.98 54 TRP A N 1
ATOM 372 C CA . TRP A 1 53 ? 84.217 40.205 16.401 1.00 11.04 54 TRP A CA 1
ATOM 373 C C . TRP A 1 53 ? 83.809 38.839 16.969 1.00 13.23 54 TRP A C 1
ATOM 374 O O . TRP A 1 53 ? 83.700 38.661 18.186 1.00 14.07 54 TRP A O 1
ATOM 385 N N . GLY A 1 54 ? 83.532 37.888 16.085 1.00 10.22 55 GLY A N 1
ATOM 386 C CA . GLY A 1 54 ? 83.104 36.574 16.516 1.00 12.28 55 GLY A CA 1
ATOM 387 C C . GLY A 1 54 ? 81.620 36.255 16.427 1.00 15.63 55 GLY A C 1
ATOM 388 O O . GLY A 1 54 ? 81.228 35.162 16.813 1.00 18.93 55 GLY A O 1
ATOM 389 N N . TYR A 1 55 ? 80.792 37.159 15.907 1.00 10.71 56 TYR A N 1
ATOM 390 C CA . TYR A 1 55 ? 79.355 36.857 15.809 1.00 8.36 56 TYR A CA 1
ATOM 391 C C . TYR A 1 55 ? 78.975 36.006 14.605 1.00 8.62 56 TYR A C 1
ATOM 392 O O . TYR A 1 55 ? 79.269 36.357 13.464 1.00 12.68 56 TYR A O 1
ATOM 401 N N . ASP A 1 56 ? 78.340 34.862 14.868 1.00 12.10 57 ASP A N 1
ATOM 402 C CA . ASP A 1 56 ? 77.890 33.975 13.799 1.00 8.24 57 ASP A CA 1
ATOM 403 C C . ASP A 1 56 ? 76.404 34.214 13.568 1.00 8.28 57 ASP A C 1
ATOM 404 O O . ASP A 1 56 ? 75.547 33.491 14.089 1.00 11.54 57 ASP A O 1
ATOM 409 N N . LEU A 1 57 ? 76.116 35.260 12.800 1.00 8.73 58 LEU A N 1
ATOM 410 C CA . LEU A 1 57 ? 74.756 35.724 12.560 1.00 11.03 58 LEU A CA 1
ATOM 411 C C . LEU A 1 57 ? 74.528 35.993 11.079 1.00 12.96 58 LEU A C 1
ATOM 412 O O . LEU A 1 57 ? 75.468 36.191 10.312 1.00 10.88 58 LEU A O 1
ATOM 417 N N . ASP A 1 58 ? 73.261 35.978 10.695 1.00 10.57 59 ASP A N 1
ATOM 418 C CA . ASP A 1 58 ? 72.857 36.342 9.356 1.00 12.14 59 ASP A CA 1
ATOM 419 C C . ASP A 1 58 ? 72.502 37.812 9.464 1.00 15.12 59 ASP A C 1
ATOM 420 O O . ASP A 1 58 ? 71.677 38.204 10.297 1.00 11.94 59 ASP A O 1
ATOM 425 N N . ILE A 1 59 ? 73.163 38.642 8.669 1.00 8.73 60 ILE A N 1
ATOM 426 C CA . ILE A 1 59 ? 72.903 40.072 8.705 1.00 9.93 60 ILE A CA 1
ATOM 427 C C . ILE A 1 59 ? 72.659 40.519 7.269 1.00 14.03 60 ILE A C 1
ATOM 428 O O . ILE A 1 59 ? 73.543 40.386 6.416 1.00 11.05 60 ILE A O 1
ATOM 433 N N . LYS A 1 60 ? 71.444 40.988 6.994 1.00 8.31 61 LYS A N 1
ATOM 434 C CA . LYS A 1 60 ? 71.037 41.285 5.611 1.00 9.30 61 LYS A CA 1
ATOM 435 C C . LYS A 1 60 ? 70.410 42.672 5.510 1.00 9.56 61 LYS A C 1
ATOM 436 O O . LYS A 1 60 ? 69.872 43.188 6.498 1.00 11.97 61 LYS A O 1
ATOM 442 N N . GLY A 1 61 ? 70.481 43.281 4.328 1.00 9.44 62 GLY A N 1
ATOM 443 C CA . GLY A 1 61 ? 69.843 44.577 4.123 1.00 11.45 62 GLY A CA 1
ATOM 444 C C . GLY A 1 61 ? 68.972 44.611 2.875 1.00 14.42 62 GLY A C 1
ATOM 445 O O . GLY A 1 61 ? 69.300 43.971 1.876 1.00 10.03 62 GLY A O 1
ATOM 446 N N . PHE A 1 62 ? 67.881 45.380 2.918 1.00 11.35 63 PHE A N 1
ATOM 447 C CA . PHE A 1 62 ? 66.913 45.400 1.829 1.00 15.17 63 PHE A CA 1
ATOM 448 C C . PHE A 1 62 ? 66.446 46.815 1.528 1.00 14.59 63 PHE A C 1
ATOM 449 O O . PHE A 1 62 ? 66.338 47.635 2.441 1.00 11.29 63 PHE A O 1
ATOM 457 N N . CYS A 1 63 ? 66.152 47.091 0.258 1.00 13.65 64 CYS A N 1
ATOM 458 C CA . CYS A 1 63 ? 65.617 48.392 -0.129 1.00 13.95 64 CYS A CA 1
ATOM 459 C C . CYS A 1 63 ? 64.093 48.350 -0.139 1.00 13.32 64 CYS A C 1
ATOM 460 O O . CYS A 1 63 ? 63.494 47.503 -0.800 1.00 16.71 64 CYS A O 1
ATOM 463 N N . THR A 1 64 ? 63.467 49.270 0.590 1.00 14.58 65 THR A N 1
ATOM 464 C CA . THR A 1 64 ? 62.005 49.294 0.682 1.00 14.72 65 THR A CA 1
ATOM 465 C C . THR A 1 64 ? 61.353 50.363 -0.197 1.00 17.30 65 THR A C 1
ATOM 466 O O . THR A 1 64 ? 60.200 50.738 0.038 1.00 18.11 65 THR A O 1
ATOM 470 N N . ALA A 1 65 ? 62.090 50.847 -1.198 1.00 17.88 66 ALA A N 1
ATOM 471 C CA . ALA A 1 65 ? 61.499 51.704 -2.235 1.00 20.25 66 ALA A CA 1
ATOM 472 C C . ALA A 1 65 ? 60.222 51.054 -2.764 1.00 24.62 66 ALA A C 1
ATOM 473 O O . ALA A 1 65 ? 59.222 51.731 -3.015 1.00 22.56 66 A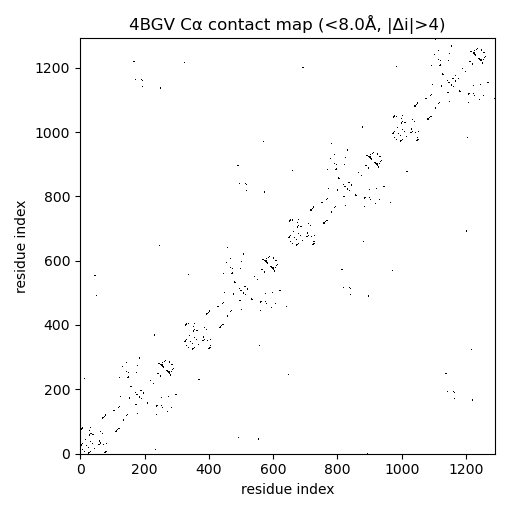LA A O 1
ATOM 475 N N . ASP A 1 66 ? 60.266 49.732 -2.926 1.00 21.87 67 ASP A N 1
ATOM 476 C CA . ASP A 1 66 ? 59.052 48.962 -3.106 1.00 22.61 67 ASP A CA 1
ATOM 477 C C . ASP A 1 66 ? 58.718 48.293 -1.778 1.00 20.91 67 ASP A C 1
ATOM 478 O O . ASP A 1 66 ? 59.558 47.608 -1.184 1.00 18.93 67 ASP A O 1
ATOM 483 N N . GLU A 1 67 ? 57.493 48.491 -1.311 1.00 21.92 68 GLU A N 1
ATOM 484 C CA . GLU A 1 67 ? 57.101 47.968 -0.008 1.00 23.11 68 GLU A CA 1
ATOM 485 C C . GLU A 1 67 ? 57.051 46.440 0.072 1.00 21.96 68 GLU A C 1
ATOM 486 O O . GLU A 1 67 ? 57.077 45.875 1.166 1.00 17.69 68 GLU A O 1
ATOM 492 N N . SER A 1 68 ? 56.999 45.769 -1.078 1.00 17.95 69 SER A N 1
ATOM 493 C CA . SER A 1 68 ? 56.987 44.311 -1.078 1.00 21.48 69 SER A CA 1
ATOM 494 C C . SER A 1 68 ? 58.207 43.723 -0.347 1.00 21.17 69 SER A C 1
ATOM 495 O O . SER A 1 68 ? 58.144 42.623 0.202 1.00 20.66 69 SER A O 1
ATOM 498 N N . LYS A 1 69 ? 59.312 44.464 -0.332 1.00 20.42 70 LYS A N 1
ATOM 499 C CA . LYS A 1 69 ? 60.514 44.018 0.388 1.00 19.23 70 LYS A CA 1
ATOM 500 C C . LYS A 1 69 ? 60.315 43.862 1.894 1.00 16.43 70 LYS A C 1
ATOM 501 O O . LYS A 1 69 ? 61.061 43.131 2.548 1.00 15.19 70 LYS A O 1
ATOM 507 N N . TYR A 1 70 ? 59.317 44.536 2.458 1.00 13.66 71 TYR A N 1
ATOM 508 C CA . TYR A 1 70 ? 59.028 44.372 3.886 1.00 12.01 71 TYR A CA 1
ATOM 509 C C . TYR A 1 70 ? 58.599 42.941 4.214 1.00 17.39 71 TYR A C 1
ATOM 510 O O . TYR A 1 70 ? 58.554 42.560 5.377 1.00 14.57 71 TYR A O 1
ATOM 519 N N . ALA A 1 71 ? 58.276 42.153 3.188 1.00 16.93 72 ALA A N 1
ATOM 520 C CA . ALA A 1 71 ? 57.977 40.730 3.387 1.00 16.72 72 ALA A CA 1
ATOM 521 C C . ALA A 1 71 ? 59.119 39.998 4.103 1.00 18.51 72 ALA A C 1
ATOM 522 O O . ALA A 1 71 ? 58.887 39.021 4.819 1.00 14.21 72 ALA A O 1
ATOM 524 N N . GLU A 1 72 ? 60.346 40.491 3.920 1.00 14.54 73 GLU A N 1
ATOM 525 C CA . GLU A 1 72 ? 61.523 39.944 4.584 1.00 15.16 73 GLU A CA 1
ATOM 526 C C . GLU A 1 72 ? 61.536 40.094 6.116 1.00 11.83 73 GLU A C 1
ATOM 527 O O . GLU A 1 72 ? 62.378 39.502 6.786 1.00 13.33 73 GLU A O 1
ATOM 533 N N . MET A 1 73 ? 60.600 40.853 6.675 1.00 13.06 74 MET A N 1
ATOM 534 C CA . MET A 1 73 ? 60.478 40.957 8.133 1.00 13.65 74 MET A CA 1
ATOM 535 C C . MET A 1 73 ? 59.792 39.745 8.748 1.00 13.30 74 MET A C 1
ATOM 536 O O . MET A 1 73 ? 59.819 39.584 9.958 1.00 16.83 74 MET A O 1
ATOM 541 N N . LYS A 1 74 ? 59.173 38.902 7.917 1.00 13.02 75 LYS A N 1
ATOM 542 C CA A LYS A 1 74 ? 58.427 37.748 8.416 0.50 13.95 75 LYS A CA 1
ATOM 543 C CA B LYS A 1 74 ? 58.431 37.738 8.406 0.50 13.98 75 LYS A CA 1
ATOM 544 C C . LYS A 1 74 ? 59.201 36.971 9.478 1.00 13.20 75 LYS A C 1
ATOM 545 O O . LYS A 1 74 ? 60.380 36.648 9.301 1.00 14.57 75 LYS A O 1
ATOM 556 N N . GLY A 1 75 ? 58.531 36.689 10.593 1.00 15.70 76 GLY A N 1
ATOM 557 C CA . GLY A 1 75 ? 59.121 35.912 11.666 1.00 19.57 76 GLY A CA 1
ATOM 558 C C . GLY A 1 75 ? 60.057 36.684 12.581 1.00 17.43 76 GLY A C 1
ATOM 559 O O . GLY A 1 75 ? 60.782 36.082 13.368 1.00 12.87 76 GLY A O 1
ATOM 560 N N . SER A 1 76 ? 60.050 38.013 12.485 1.00 12.89 77 SER A N 1
ATOM 561 C CA . SER A 1 76 ? 60.874 38.826 13.372 1.00 12.00 77 SER A CA 1
ATOM 562 C C . SER A 1 76 ? 60.308 38.779 14.788 1.00 11.24 77 SER A C 1
ATOM 563 O O . SER A 1 76 ? 59.111 38.963 14.987 1.00 15.52 77 SER A O 1
ATOM 566 N N . ASP A 1 77 ? 61.157 38.526 15.776 1.00 8.69 78 ASP A N 1
ATOM 567 C CA A ASP A 1 77 ? 60.703 38.569 17.158 0.50 7.80 78 ASP A CA 1
ATOM 568 C CA B ASP A 1 77 ? 60.725 38.575 17.170 0.50 7.87 78 ASP A CA 1
ATOM 569 C C . ASP A 1 77 ? 60.502 40.021 17.580 1.00 8.79 78 ASP A C 1
ATOM 570 O O . ASP A 1 77 ? 59.554 40.337 18.299 1.00 9.60 78 ASP A O 1
ATOM 579 N N . VAL A 1 78 ? 61.406 40.893 17.128 1.00 9.32 79 VAL A N 1
ATOM 580 C CA . VAL A 1 78 ? 61.353 42.318 17.423 1.00 7.78 79 VAL A CA 1
ATOM 581 C C . VAL A 1 78 ? 61.598 43.105 16.149 1.00 8.22 79 VAL A C 1
ATOM 582 O O . VAL A 1 78 ? 62.433 42.726 15.331 1.00 7.12 79 VAL A O 1
ATOM 586 N N . ILE A 1 79 ? 60.830 44.177 15.971 1.00 6.66 80 ILE A N 1
ATOM 587 C CA . ILE A 1 79 ? 61.090 45.156 14.924 1.00 10.12 80 ILE A CA 1
ATOM 588 C C . ILE A 1 79 ? 61.408 46.496 15.587 1.00 10.23 80 ILE A C 1
ATOM 589 O O . ILE A 1 79 ? 60.660 46.964 16.446 1.00 7.87 80 ILE A O 1
ATOM 594 N N . VAL A 1 80 ? 62.522 47.096 15.191 1.00 9.85 81 VAL A N 1
ATOM 595 C CA . VAL A 1 80 ? 62.951 48.376 15.727 1.00 7.89 81 VAL A CA 1
ATOM 596 C C . VAL A 1 80 ? 62.647 49.445 14.678 1.00 8.92 81 VAL A C 1
ATOM 597 O O . VAL A 1 80 ? 63.152 49.379 13.552 1.00 10.75 81 VAL A O 1
ATOM 601 N N . VAL A 1 81 ? 61.824 50.425 15.038 1.00 8.74 82 VAL A N 1
ATOM 602 C CA . VAL A 1 81 ? 61.447 51.469 14.091 1.00 9.56 82 VAL A CA 1
ATOM 603 C C . VAL A 1 81 ? 62.290 52.733 14.287 1.00 14.66 82 VAL A C 1
ATOM 604 O O . VAL A 1 81 ? 62.120 53.454 15.274 1.00 11.52 82 VAL A O 1
ATOM 608 N N . THR A 1 82 ? 63.197 53.005 13.348 1.00 10.94 83 THR A N 1
ATOM 609 C CA . THR A 1 82 ? 64.036 54.200 13.428 1.00 13.95 83 THR A CA 1
ATOM 610 C C . THR A 1 82 ? 63.848 55.067 12.195 1.00 15.76 83 THR A C 1
ATOM 611 O O . THR A 1 82 ? 64.647 55.951 11.932 1.00 21.71 83 THR A O 1
ATOM 615 N N . ALA A 1 83 ? 62.791 54.802 11.443 1.00 16.51 84 ALA A N 1
ATOM 616 C CA . ALA A 1 83 ? 62.503 55.561 10.241 1.00 21.50 84 ALA A CA 1
ATOM 617 C C . ALA A 1 83 ? 61.922 56.903 10.673 1.00 24.67 84 ALA A C 1
ATOM 618 O O . ALA A 1 83 ? 61.358 57.019 11.751 1.00 27.56 84 ALA A O 1
ATOM 620 N N . GLY A 1 84 ? 62.065 57.921 9.847 1.00 28.84 85 GLY A N 1
ATOM 621 C CA . GLY A 1 84 ? 61.551 59.219 10.225 1.00 30.85 85 GLY A CA 1
ATOM 622 C C . GLY A 1 84 ? 62.570 60.306 9.991 1.00 41.31 85 GLY A C 1
ATOM 623 O O . GLY A 1 84 ? 63.745 60.028 9.754 1.00 45.57 85 GLY A O 1
ATOM 624 N N . LEU A 1 85 ? 62.118 61.550 10.082 1.00 49.33 86 LEU A N 1
ATOM 625 C CA . LEU A 1 85 ? 62.914 62.681 9.639 1.00 53.93 86 LEU A CA 1
ATOM 626 C C . LEU A 1 85 ? 63.264 63.622 10.787 1.00 57.59 86 LEU A C 1
ATOM 627 O O . LEU A 1 85 ? 62.767 63.472 11.907 1.00 56.38 86 LEU A O 1
ATOM 632 N N . ALA A 1 86 ? 64.125 64.596 10.496 1.00 104.49 87 ALA A N 1
ATOM 633 C CA . ALA A 1 86 ? 64.415 65.710 11.399 1.00 108.19 87 ALA A CA 1
ATOM 634 C C . ALA A 1 86 ? 64.743 66.947 10.564 1.00 110.97 87 ALA A C 1
ATOM 635 O O . ALA A 1 86 ? 65.900 67.173 10.197 1.00 109.67 87 ALA A O 1
ATOM 637 N N . ARG A 1 87 ? 63.724 67.748 10.272 1.00 114.85 88 ARG A N 1
ATOM 638 C CA . ARG A 1 87 ? 63.836 68.841 9.309 1.00 119.14 88 ARG A CA 1
ATOM 639 C C . ARG A 1 87 ? 64.719 69.996 9.782 1.00 127.30 88 ARG A C 1
ATOM 640 O O . ARG A 1 87 ? 65.223 70.761 8.956 1.00 129.85 88 ARG A O 1
ATOM 648 N N . LYS A 1 88 ? 64.877 70.121 11.099 1.00 136.36 89 LYS A N 1
ATOM 649 C CA . LYS A 1 88 ? 65.588 71.246 11.725 1.00 140.54 89 LYS A CA 1
ATOM 650 C C . LYS A 1 88 ? 64.801 72.552 11.509 1.00 143.81 89 LYS A C 1
ATOM 651 O O . LYS A 1 88 ? 63.784 72.545 10.809 1.00 145.84 89 LYS A O 1
ATOM 657 N N . PRO A 1 89 ? 65.234 73.668 12.142 1.00 144.46 90 PRO A N 1
ATOM 658 C CA . PRO A 1 89 ? 64.566 74.957 11.903 1.00 141.87 90 PRO A CA 1
ATOM 659 C C . PRO A 1 89 ? 64.314 75.305 10.433 1.00 137.46 90 PRO A C 1
ATOM 660 O O . PRO A 1 89 ? 65.017 76.134 9.854 1.00 137.99 90 PRO A O 1
ATOM 664 N N . GLY A 1 90 ? 63.310 74.659 9.849 1.00 133.07 91 GLY A N 1
ATOM 665 C CA . GLY A 1 90 ? 62.815 74.992 8.525 1.00 127.08 91 GLY A CA 1
ATOM 666 C C . GLY A 1 90 ? 61.305 74.985 8.624 1.00 119.86 91 GLY A C 1
ATOM 667 O O . GLY A 1 90 ? 60.639 75.980 8.333 1.00 121.74 91 GLY A O 1
ATOM 668 N N . MET A 1 91 ? 60.773 73.846 9.060 1.00 110.37 92 MET A N 1
ATOM 669 C CA . MET A 1 91 ? 59.392 73.754 9.512 1.00 102.00 92 MET A CA 1
ATOM 670 C C . MET A 1 91 ? 59.420 73.482 11.010 1.00 90.44 92 MET A C 1
ATOM 671 O O . MET A 1 91 ? 60.446 73.058 11.543 1.00 90.96 92 MET A O 1
ATOM 676 N N . SER A 1 92 ? 58.310 73.730 11.694 1.00 80.13 93 SER A N 1
ATOM 677 C CA . SER A 1 92 ? 58.273 73.612 13.147 1.00 70.38 93 SER A CA 1
ATOM 678 C C . SER A 1 92 ? 58.318 72.160 13.638 1.00 66.40 93 SER A C 1
ATOM 679 O O . SER A 1 92 ? 58.357 71.219 12.840 1.00 63.21 93 SER A O 1
ATOM 682 N N . ARG A 1 93 ? 58.327 72.006 14.955 1.00 61.00 94 ARG A N 1
ATOM 683 C CA . ARG A 1 93 ? 58.175 70.712 15.600 1.00 58.27 94 ARG A CA 1
ATOM 684 C C . ARG A 1 93 ? 56.828 70.093 15.224 1.00 49.20 94 ARG A C 1
ATOM 685 O O . ARG A 1 93 ? 56.715 68.879 15.063 1.00 44.43 94 ARG A O 1
ATOM 693 N N . ASP A 1 94 ? 55.813 70.937 15.076 1.00 47.61 95 ASP A N 1
ATOM 694 C CA . ASP A 1 94 ? 54.469 70.482 14.730 1.00 45.57 95 ASP A CA 1
ATOM 695 C C . ASP A 1 94 ? 54.403 69.854 13.335 1.00 42.09 95 ASP A C 1
ATOM 696 O O . ASP A 1 94 ? 53.861 68.759 13.172 1.00 35.87 95 ASP A O 1
ATOM 701 N N . ASP A 1 95 ? 54.949 70.547 12.336 1.00 41.60 96 ASP A N 1
ATOM 702 C CA . ASP A 1 95 ? 55.061 69.988 10.993 1.00 42.36 96 ASP A CA 1
ATOM 703 C C . ASP A 1 95 ? 55.857 68.684 11.044 1.00 36.84 96 ASP A C 1
ATOM 704 O O . ASP A 1 95 ? 55.522 67.713 10.367 1.00 35.22 96 ASP A O 1
ATOM 709 N N . LEU A 1 96 ? 56.911 68.666 11.852 1.00 35.92 97 LEU A N 1
ATOM 710 C CA . LEU A 1 96 ? 57.743 67.479 11.967 1.00 33.70 97 LEU A CA 1
ATOM 711 C C . LEU A 1 96 ? 56.975 66.313 12.585 1.00 31.62 97 LEU A C 1
ATOM 712 O O . LEU A 1 96 ? 57.087 65.172 12.120 1.00 28.23 97 LEU A O 1
ATOM 717 N N . LEU A 1 97 ? 56.213 66.602 13.637 1.00 29.10 98 LEU A N 1
ATOM 718 C CA . LEU A 1 97 ? 55.412 65.583 14.306 1.00 27.67 98 LEU A CA 1
ATOM 719 C C . LEU A 1 97 ? 54.454 64.953 13.302 1.00 25.44 98 LEU A C 1
ATOM 720 O O . LEU A 1 97 ? 54.321 63.738 13.239 1.00 23.31 98 LEU A O 1
ATOM 725 N N . LEU A 1 98 ? 53.793 65.794 12.513 1.00 25.87 99 LEU A N 1
ATOM 726 C CA . LEU A 1 98 ? 52.854 65.316 11.503 1.00 25.57 99 LEU A CA 1
ATOM 727 C C . LEU A 1 98 ? 53.530 64.455 10.441 1.00 27.54 99 LEU A C 1
ATOM 728 O O . LEU A 1 98 ? 53.021 63.389 10.080 1.00 25.79 99 LEU A O 1
ATOM 733 N N . LYS A 1 99 ? 54.676 64.917 9.951 1.00 27.56 100 LYS A N 1
ATOM 734 C CA . LYS A 1 99 ? 55.459 64.150 8.983 1.00 28.63 100 LYS A CA 1
ATOM 735 C C . LYS A 1 99 ? 55.789 62.768 9.529 1.00 26.88 100 LYS A C 1
ATOM 736 O O . LYS A 1 99 ? 55.644 61.757 8.838 1.00 27.05 100 LYS A O 1
ATOM 742 N N . ASN A 1 100 ? 56.244 62.722 10.774 1.00 18.96 101 ASN A N 1
ATOM 743 C CA . ASN A 1 100 ? 56.646 61.445 11.345 1.00 17.29 101 ASN A CA 1
ATOM 744 C C . ASN A 1 100 ? 55.455 60.535 11.646 1.00 18.64 101 ASN A C 1
ATOM 745 O O . ASN A 1 100 ? 55.559 59.323 11.493 1.00 16.66 101 ASN A O 1
ATOM 750 N N . ILE A 1 101 ? 54.327 61.114 12.067 1.00 18.09 102 ILE A N 1
ATOM 751 C CA . ILE A 1 101 ? 53.131 60.316 12.327 1.00 20.71 102 ILE A CA 1
ATOM 752 C C . ILE A 1 101 ? 52.704 59.580 11.049 1.00 21.52 102 ILE A C 1
ATOM 753 O O . ILE A 1 101 ? 52.324 58.404 11.086 1.00 16.69 102 ILE A O 1
ATOM 758 N N . GLY A 1 102 ? 52.797 60.274 9.915 1.00 21.70 103 GLY A N 1
ATOM 759 C CA . GLY A 1 102 ? 52.466 59.679 8.634 1.00 21.67 103 GLY A CA 1
ATOM 760 C C . GLY A 1 102 ? 53.401 58.532 8.300 1.00 21.82 103 GLY A C 1
ATOM 761 O O . GLY A 1 102 ? 52.969 57.511 7.774 1.00 19.11 103 GLY A O 1
ATOM 762 N N . ILE A 1 103 ? 54.685 58.705 8.604 1.00 19.77 104 ILE A N 1
ATOM 763 C CA . ILE A 1 103 ? 55.666 57.646 8.391 1.00 18.52 104 ILE A CA 1
ATOM 764 C C . ILE A 1 103 ? 55.348 56.433 9.280 1.00 17.31 104 ILE A C 1
ATOM 765 O O . ILE A 1 103 ? 55.390 55.290 8.821 1.00 15.11 104 ILE A O 1
ATOM 770 N N . MET A 1 104 ? 54.981 56.683 10.533 1.00 14.55 105 MET A N 1
ATOM 771 C CA . MET A 1 104 ? 54.630 55.592 11.443 1.00 13.60 105 MET A CA 1
ATOM 772 C C . MET A 1 104 ? 53.385 54.865 10.952 1.00 15.94 105 MET A C 1
ATOM 773 O O . MET A 1 104 ? 53.288 53.645 11.083 1.00 14.55 105 MET A O 1
ATOM 778 N N . LYS A 1 105 ? 52.433 55.616 10.399 1.00 18.78 106 LYS A N 1
ATOM 779 C CA . LYS A 1 105 ? 51.209 55.014 9.878 1.00 13.09 106 LYS A CA 1
ATOM 780 C C . LYS A 1 105 ? 51.540 54.000 8.774 1.00 15.28 106 LYS A C 1
ATOM 781 O O . LYS A 1 105 ? 51.081 52.859 8.819 1.00 14.33 106 LYS A O 1
ATOM 787 N N . SER A 1 106 ? 52.355 54.400 7.804 1.00 16.82 107 SER A N 1
ATOM 788 C CA . SER A 1 106 ? 52.700 53.489 6.719 1.00 17.33 107 SER A CA 1
ATOM 789 C C . SER A 1 106 ? 53.611 52.350 7.188 1.00 16.30 107 SER A C 1
ATOM 790 O O . SER A 1 106 ? 53.465 51.213 6.733 1.00 16.19 107 SER A O 1
ATOM 793 N N . VAL A 1 107 ? 54.551 52.648 8.087 1.00 13.92 108 VAL A N 1
ATOM 794 C CA . VAL A 1 107 ? 55.377 51.591 8.671 1.00 13.95 108 VAL A CA 1
ATOM 795 C C . VAL A 1 107 ? 54.523 50.584 9.440 1.00 13.95 108 VAL A C 1
ATOM 796 O O . VAL A 1 107 ? 54.688 49.371 9.279 1.00 14.44 108 VAL A O 1
ATOM 800 N N . GLY A 1 108 ? 53.594 51.085 10.252 1.00 14.17 109 GLY A N 1
ATOM 801 C CA . GLY A 1 108 ? 52.720 50.216 11.028 1.00 13.99 109 GLY A CA 1
ATOM 802 C C . GLY A 1 108 ? 51.818 49.358 10.160 1.00 13.47 109 GLY A C 1
ATOM 803 O O . GLY A 1 108 ? 51.531 48.199 10.487 1.00 12.43 109 GLY A O 1
ATOM 804 N N . GLU A 1 109 ? 51.364 49.927 9.045 1.00 12.44 110 GLU A N 1
ATOM 805 C CA . GLU A 1 109 ? 50.575 49.161 8.078 1.00 16.34 110 GLU A CA 1
ATOM 806 C C . GLU A 1 109 ? 51.381 48.034 7.437 1.00 14.93 110 GLU A C 1
ATOM 807 O O . GLU A 1 109 ? 50.866 46.935 7.244 1.00 15.54 110 GLU A O 1
ATOM 813 N N . ALA A 1 110 ? 52.645 48.305 7.121 1.00 15.99 111 ALA A N 1
ATOM 814 C CA . ALA A 1 110 ? 53.536 47.268 6.609 1.00 15.68 111 ALA A CA 1
ATOM 815 C C . ALA A 1 110 ? 53.812 46.177 7.650 1.00 14.50 111 ALA A C 1
ATOM 816 O O . ALA A 1 110 ? 53.894 45.000 7.312 1.00 12.83 111 ALA A O 1
ATOM 818 N N . ILE A 1 111 ? 53.968 46.568 8.911 1.00 13.63 112 ILE A N 1
ATOM 819 C CA . ILE A 1 111 ? 54.170 45.591 9.979 1.00 15.51 112 ILE A CA 1
ATOM 820 C C . ILE A 1 111 ? 52.945 44.685 10.147 1.00 15.39 112 ILE A C 1
ATOM 821 O O . ILE A 1 111 ? 53.074 43.468 10.308 1.00 14.76 112 ILE A O 1
ATOM 826 N N . LYS A 1 112 ? 51.759 45.280 10.097 1.00 17.65 113 LYS A N 1
ATOM 827 C CA . LYS A 1 112 ? 50.528 44.509 10.196 1.00 17.02 113 LYS A CA 1
ATOM 828 C C . LYS A 1 112 ? 50.429 43.503 9.057 1.00 18.23 113 LYS A C 1
ATOM 829 O O . LYS A 1 112 ? 50.008 42.364 9.251 1.00 16.13 113 LYS A O 1
ATOM 835 N N . LYS A 1 113 ? 50.831 43.933 7.868 1.00 15.91 114 LYS A N 1
ATOM 836 C CA . LYS A 1 113 ? 50.738 43.091 6.682 1.00 16.78 114 LYS A CA 1
ATOM 837 C C . LYS A 1 113 ? 51.769 41.963 6.668 1.00 17.58 114 LYS A C 1
ATOM 838 O O . LYS A 1 113 ? 51.457 40.841 6.261 1.00 19.28 114 LYS A O 1
ATOM 844 N N . TYR A 1 114 ? 52.994 42.241 7.108 1.00 13.99 115 TYR A N 1
ATOM 845 C CA . TYR A 1 114 ? 54.065 41.266 6.895 1.00 12.25 115 TYR A CA 1
ATOM 846 C C . TYR A 1 114 ? 54.603 40.553 8.135 1.00 16.20 115 TYR A C 1
ATOM 847 O O . TYR A 1 114 ? 55.224 39.488 8.021 1.00 16.07 115 TYR A O 1
ATOM 856 N N . SER A 1 115 ? 54.414 41.144 9.306 1.00 15.96 116 SER A N 1
ATOM 857 C CA . SER A 1 115 ? 54.974 40.557 10.527 1.00 12.38 116 SER A CA 1
ATOM 858 C C . SER A 1 115 ? 54.181 40.987 11.763 1.00 15.63 116 SER A C 1
ATOM 859 O O . SER A 1 115 ? 54.737 41.593 12.680 1.00 13.58 116 SER A O 1
ATOM 862 N N . PRO A 1 116 ? 52.872 40.666 11.796 1.00 19.54 117 PRO A N 1
ATOM 863 C CA . PRO A 1 116 ? 52.015 41.213 12.858 1.00 16.87 117 PRO A CA 1
ATOM 864 C C . PRO A 1 116 ? 52.241 40.558 14.216 1.00 16.16 117 PRO A C 1
ATOM 865 O O . PRO A 1 116 ? 51.706 41.033 15.214 1.00 13.55 117 PRO A O 1
ATOM 869 N N . GLU A 1 117 ? 53.043 39.499 14.252 1.00 14.95 118 GLU A N 1
ATOM 870 C CA . GLU A 1 117 ? 53.337 38.806 15.507 1.00 17.97 118 GLU A CA 1
ATOM 871 C C . GLU A 1 117 ? 54.516 39.419 16.278 1.00 13.71 118 GLU A C 1
ATOM 872 O O . GLU A 1 117 ? 54.806 39.015 17.400 1.00 13.17 118 GLU A O 1
ATOM 878 N N . SER A 1 118 ? 55.189 40.400 15.680 1.00 11.79 119 SER A N 1
ATOM 879 C CA . SER A 1 118 ? 56.394 40.986 16.283 1.00 9.91 119 SER A CA 1
ATOM 880 C C . SER A 1 118 ? 56.133 41.887 17.494 1.00 10.99 119 SER A C 1
ATOM 881 O O . SER A 1 118 ? 55.080 42.515 17.592 1.00 12.16 119 SER A O 1
ATOM 884 N N . LYS A 1 119 ? 57.094 41.937 18.411 1.00 9.37 120 LYS A N 1
ATOM 885 C CA . LYS A 1 119 ? 57.128 43.018 19.400 1.00 10.71 120 LYS A CA 1
ATOM 886 C C . LYS A 1 119 ? 57.827 44.214 18.748 1.00 11.38 120 LYS A C 1
ATOM 887 O O . LYS A 1 119 ? 58.759 44.042 17.965 1.00 11.89 120 LYS A O 1
ATOM 893 N N . ILE A 1 120 ? 57.379 45.426 19.056 1.00 8.83 121 ILE A N 1
ATOM 894 C CA . ILE A 1 120 ? 57.928 46.601 18.390 1.00 8.73 121 ILE A CA 1
ATOM 895 C C . ILE A 1 120 ? 58.624 47.518 19.378 1.00 10.74 121 ILE A C 1
ATOM 896 O O . ILE A 1 120 ? 58.083 47.805 20.444 1.00 10.56 121 ILE A O 1
ATOM 901 N N . VAL A 1 121 ? 59.827 47.968 19.022 1.00 8.29 122 VAL A N 1
ATOM 902 C CA . VAL A 1 121 ? 60.537 49.008 19.777 1.00 9.16 122 VAL A CA 1
ATOM 903 C C . VAL A 1 121 ? 60.617 50.246 18.895 1.00 8.78 122 VAL A C 1
ATOM 904 O O . VAL A 1 121 ? 61.313 50.255 17.872 1.00 9.62 122 VAL A O 1
ATOM 908 N N . VAL A 1 122 ? 59.886 51.288 19.288 1.00 9.45 123 VAL A N 1
ATOM 909 C CA . VAL A 1 122 ? 59.780 52.497 18.475 1.00 10.08 123 VAL A CA 1
ATOM 910 C C . VAL A 1 122 ? 60.770 53.545 18.965 1.00 11.45 123 VAL A C 1
ATOM 911 O O . VAL A 1 122 ? 60.802 53.855 20.149 1.00 11.19 123 VAL A O 1
ATOM 915 N N . VAL A 1 123 ? 61.569 54.084 18.041 1.00 11.23 124 VAL A N 1
ATOM 916 C CA . VAL A 1 123 ? 62.662 54.998 18.373 1.00 10.88 124 VAL A CA 1
ATOM 917 C C . VAL A 1 123 ? 62.398 56.426 17.900 1.00 12.23 124 VAL A C 1
ATOM 918 O O . VAL A 1 123 ? 62.797 57.388 18.550 1.00 13.99 124 VAL A O 1
ATOM 922 N N . THR A 1 124 ? 61.750 56.549 16.752 1.00 15.27 125 THR A N 1
ATOM 923 C CA . THR A 1 124 ? 61.412 57.851 16.172 1.00 15.58 125 THR A CA 1
ATOM 924 C C . THR A 1 124 ? 60.828 58.826 17.217 1.00 16.05 125 THR A C 1
ATOM 925 O O . THR A 1 124 ? 59.858 58.506 17.903 1.00 17.89 125 THR A O 1
ATOM 929 N N . ASN A 1 125 ? 61.431 60.004 17.350 1.00 19.33 126 ASN A N 1
ATOM 930 C CA . ASN A 1 125 ? 61.055 60.963 18.399 1.00 23.37 126 ASN A CA 1
ATOM 931 C C . ASN A 1 125 ? 59.900 61.899 17.984 1.00 22.97 126 ASN A C 1
ATOM 932 O O . ASN A 1 125 ? 59.826 62.316 16.834 1.00 21.22 126 ASN A O 1
ATOM 937 N N . PRO A 1 126 ? 58.975 62.208 18.914 1.00 21.25 127 PRO A N 1
ATOM 938 C CA . PRO A 1 126 ? 58.878 61.684 20.281 1.00 21.55 127 PRO A CA 1
ATOM 939 C C . PRO A 1 126 ? 58.284 60.284 20.274 1.00 19.03 127 PRO A C 1
ATOM 940 O O . PRO A 1 126 ? 57.201 60.065 19.728 1.00 16.22 127 PRO A O 1
ATOM 944 N N . ALA A 1 127 ? 58.988 59.349 20.896 1.00 15.83 128 ALA A N 1
ATOM 945 C CA . ALA A 1 127 ? 58.659 57.945 20.754 1.00 16.66 128 ALA A CA 1
ATOM 946 C C . ALA A 1 127 ? 57.370 57.551 21.466 1.00 20.17 128 ALA A C 1
ATOM 947 O O . ALA A 1 127 ? 56.767 56.536 21.123 1.00 20.85 128 ALA A O 1
ATOM 949 N N . ASP A 1 128 ? 56.926 58.332 22.447 1.00 14.59 129 ASP A N 1
ATOM 950 C CA . ASP A 1 128 ? 55.640 57.989 23.042 1.00 17.29 129 ASP A CA 1
ATOM 951 C C . ASP A 1 128 ? 54.527 58.185 22.006 1.00 15.52 129 ASP A C 1
ATOM 952 O O . ASP A 1 128 ? 53.729 57.270 21.770 1.00 16.97 129 ASP A O 1
ATOM 957 N N . ILE A 1 129 ? 54.519 59.337 21.342 1.00 11.96 130 ILE A N 1
ATOM 958 C CA . ILE A 1 129 ? 53.519 59.593 20.298 1.00 11.95 130 ILE A CA 1
ATOM 959 C C . ILE A 1 129 ? 53.699 58.661 19.099 1.00 12.09 130 ILE A C 1
ATOM 960 O O . ILE A 1 129 ? 52.717 58.195 18.513 1.00 15.32 130 ILE A O 1
ATOM 965 N N . MET A 1 130 ? 54.942 58.419 18.702 1.00 13.35 131 MET A N 1
ATOM 966 C CA . MET A 1 130 ? 55.200 57.547 17.557 1.00 14.77 131 MET A CA 1
ATOM 967 C C . MET A 1 130 ? 54.823 56.095 17.856 1.00 15.56 131 MET A C 1
ATOM 968 O O . MET A 1 130 ? 54.370 55.387 16.960 1.00 13.10 131 MET A O 1
ATOM 973 N N . ALA A 1 131 ? 54.993 55.659 19.107 1.00 10.38 132 ALA A N 1
ATOM 974 C CA . ALA A 1 131 ? 54.499 54.350 19.523 1.00 13.27 132 ALA A CA 1
ATOM 975 C C . ALA A 1 131 ? 52.975 54.296 19.445 1.00 11.56 132 ALA A C 1
ATOM 976 O O . ALA A 1 131 ? 52.388 53.300 19.022 1.00 12.73 132 ALA A O 1
ATOM 978 N N . TYR A 1 132 ? 52.331 55.377 19.870 1.00 14.03 133 TYR A N 1
ATOM 979 C CA . TYR A 1 132 ? 50.878 55.488 19.762 1.00 11.64 133 TYR A CA 1
ATOM 980 C C . TYR A 1 132 ? 50.439 55.372 18.303 1.00 11.90 133 TYR A C 1
ATOM 981 O O . TYR A 1 132 ? 49.507 54.634 17.985 1.00 14.78 133 TYR A O 1
ATOM 990 N N . ALA A 1 133 ? 51.151 56.049 17.407 1.00 12.64 134 ALA A N 1
ATOM 991 C CA . ALA A 1 133 ? 50.843 55.947 15.982 1.00 13.39 134 ALA A CA 1
ATOM 992 C C . ALA A 1 133 ? 51.052 54.524 15.448 1.00 14.33 134 ALA A C 1
ATOM 993 O O . ALA A 1 133 ? 50.252 54.027 14.653 1.00 13.55 134 ALA A O 1
ATOM 995 N N . ILE A 1 134 ? 52.134 53.879 15.871 1.00 11.53 135 ILE A N 1
ATOM 996 C CA . ILE A 1 134 ? 52.400 52.504 15.438 1.00 15.51 135 ILE A CA 1
ATOM 997 C C . ILE A 1 134 ? 51.258 51.586 15.891 1.00 15.95 135 ILE A C 1
ATOM 998 O O . ILE A 1 134 ? 50.810 50.710 15.141 1.00 14.90 135 ILE A O 1
ATOM 1003 N N . TYR A 1 135 ? 50.773 51.822 17.109 1.00 11.17 136 TYR A N 1
ATOM 1004 C CA . TYR A 1 135 ? 49.665 51.075 17.673 1.00 14.40 136 TYR A CA 1
ATOM 1005 C C . TYR A 1 135 ? 48.400 51.277 16.834 1.00 15.00 136 TYR A C 1
ATOM 1006 O O . TYR A 1 135 ? 47.747 50.320 16.443 1.00 15.07 136 TYR A O 1
ATOM 1015 N N . LYS A 1 136 ? 48.072 52.528 16.539 1.00 12.38 137 LYS A N 1
ATOM 1016 C CA . LYS A 1 136 ? 46.878 52.821 15.742 1.00 14.99 137 LYS A CA 1
ATOM 1017 C C . LYS A 1 136 ? 46.941 52.218 14.332 1.00 18.99 137 LYS A C 1
ATOM 1018 O O . LYS A 1 136 ? 45.921 51.790 13.789 1.00 18.65 137 LYS A O 1
ATOM 1024 N N . ALA A 1 137 ? 48.134 52.168 13.750 1.00 14.10 138 ALA A N 1
ATOM 1025 C CA . ALA A 1 137 ? 48.281 51.707 12.368 1.00 13.57 138 ALA A CA 1
ATOM 1026 C C . ALA A 1 137 ? 48.372 50.188 12.257 1.00 16.26 138 ALA A C 1
ATOM 1027 O O . ALA A 1 137 ? 47.889 49.612 11.287 1.00 18.26 138 ALA A O 1
ATOM 1029 N N . SER A 1 138 ? 49.017 49.551 13.230 1.00 15.47 139 SER A N 1
ATOM 1030 C CA . SER A 1 138 ? 49.338 48.130 13.125 1.00 17.12 139 SER A CA 1
ATOM 1031 C C . SER A 1 138 ? 48.288 47.214 13.752 1.00 18.57 139 SER A C 1
ATOM 1032 O O . SER A 1 138 ? 48.171 46.068 13.352 1.00 21.38 139 SER A O 1
ATOM 1035 N N . GLY A 1 139 ? 47.562 47.707 14.755 1.00 19.71 140 GLY A N 1
ATOM 1036 C CA . GLY A 1 139 ? 46.576 46.896 15.461 1.00 21.16 140 GLY A CA 1
ATOM 1037 C C . GLY A 1 139 ? 47.191 45.868 16.406 1.00 19.06 140 GLY A C 1
ATOM 1038 O O . GLY A 1 139 ? 46.503 45.002 16.959 1.00 17.18 140 GLY A O 1
ATOM 1039 N N . ILE A 1 140 ? 48.498 45.969 16.602 1.00 15.64 141 ILE A N 1
ATOM 1040 C CA . ILE A 1 140 ? 49.211 45.064 17.497 1.00 15.73 141 ILE A CA 1
ATOM 1041 C C . ILE A 1 140 ? 48.750 45.299 18.934 1.00 14.53 141 ILE A C 1
ATOM 1042 O O . ILE A 1 140 ? 48.477 46.439 19.320 1.00 12.86 141 ILE A O 1
ATOM 1047 N N . SER A 1 141 ? 48.615 44.227 19.708 1.00 12.92 142 SER A N 1
ATOM 1048 C CA . SER A 1 141 ? 48.215 44.353 21.106 1.00 15.53 142 SER A CA 1
ATOM 1049 C C . SER A 1 141 ? 49.197 45.288 21.817 1.00 15.16 142 SER A C 1
ATOM 1050 O O . SER A 1 141 ? 50.414 45.123 21.710 1.00 13.62 142 SER A O 1
ATOM 1053 N N . PRO A 1 142 ? 48.667 46.309 22.508 1.00 11.49 143 PRO A N 1
ATOM 1054 C CA . PRO A 1 142 ? 49.501 47.461 22.884 1.00 11.12 143 PRO A CA 1
ATOM 1055 C C . PRO A 1 142 ? 50.632 47.165 23.878 1.00 12.25 143 PRO A C 1
ATOM 1056 O O . PRO A 1 142 ? 51.601 47.927 23.917 1.00 13.81 143 PRO A O 1
ATOM 1060 N N . GLU A 1 143 ? 50.522 46.082 24.642 1.00 13.03 144 GLU A N 1
ATOM 1061 C CA . GLU A 1 143 ? 51.619 45.676 25.516 1.00 11.92 144 GLU A CA 1
ATOM 1062 C C . GLU A 1 143 ? 52.851 45.224 24.713 1.00 12.89 144 GLU A C 1
ATOM 1063 O O . GLU A 1 143 ? 53.939 45.076 25.276 1.00 12.27 144 GLU A O 1
ATOM 1069 N N . ARG A 1 144 ? 52.689 45.012 23.406 1.00 10.67 145 ARG A N 1
ATOM 1070 C CA . ARG A 1 144 ? 53.789 44.489 22.590 1.00 11.75 145 ARG A CA 1
ATOM 1071 C C . ARG A 1 144 ? 54.560 45.605 21.899 1.00 12.16 145 ARG A C 1
ATOM 1072 O O . ARG A 1 144 ? 55.458 45.349 21.092 1.00 13.92 145 ARG A O 1
ATOM 1080 N N . ILE A 1 145 ? 54.226 46.845 22.254 1.00 9.92 146 ILE A N 1
ATOM 1081 C CA . ILE A 1 145 ? 54.872 48.019 21.677 1.00 9.21 146 ILE A CA 1
ATOM 1082 C C . ILE A 1 145 ? 55.477 48.863 22.799 1.00 10.68 146 ILE A C 1
ATOM 1083 O O . ILE A 1 145 ? 54.783 49.215 23.759 1.00 9.44 146 ILE A O 1
ATOM 1088 N N . ILE A 1 146 ? 56.767 49.168 22.691 1.00 8.68 147 ILE A N 1
ATOM 1089 C CA . ILE A 1 146 ? 57.403 50.083 23.651 1.00 8.53 147 ILE A CA 1
ATOM 1090 C C . ILE A 1 146 ? 58.227 51.151 22.931 1.00 11.13 147 ILE A C 1
ATOM 1091 O O . ILE A 1 146 ? 58.739 50.910 21.846 1.00 14.06 147 ILE A O 1
ATOM 1096 N N . GLY A 1 147 ? 58.346 52.332 23.542 1.00 10.27 148 GLY A N 1
ATOM 1097 C CA . GLY A 1 147 ? 59.077 53.434 22.948 1.00 10.00 148 GLY A CA 1
ATOM 1098 C C . GLY A 1 147 ? 60.356 53.785 23.701 1.00 9.55 148 GLY A C 1
ATOM 1099 O O . GLY A 1 147 ? 60.388 53.766 24.930 1.00 9.88 148 GLY A O 1
ATOM 1100 N N . LEU A 1 148 ? 61.417 54.095 22.963 1.00 9.82 149 LEU A N 1
ATOM 1101 C CA . LEU A 1 148 ? 62.669 54.539 23.573 1.00 8.85 149 LEU A CA 1
ATOM 1102 C C . LEU A 1 148 ? 62.457 55.870 24.278 1.00 12.43 149 LEU A C 1
ATOM 1103 O O . LEU A 1 148 ? 61.930 56.801 23.697 1.00 14.67 149 LEU A O 1
ATOM 1108 N N . GLY A 1 149 ? 62.880 55.961 25.528 1.00 12.25 150 GLY A N 1
ATOM 1109 C CA . GLY A 1 149 ? 62.838 57.230 26.221 1.00 13.23 150 GLY A CA 1
ATOM 1110 C C . GLY A 1 149 ? 63.817 57.182 27.366 1.00 12.42 150 GLY A C 1
ATOM 1111 O O . GLY A 1 149 ? 64.971 57.613 27.233 1.00 12.35 150 GLY A O 1
ATOM 1112 N N . GLY A 1 150 ? 63.358 56.626 28.480 1.00 12.36 151 GLY A N 1
ATOM 1113 C CA . GLY A 1 150 ? 64.139 56.577 29.705 1.00 13.99 151 GLY A CA 1
ATOM 1114 C C . GLY A 1 150 ? 65.471 55.847 29.593 1.00 11.31 151 GLY A C 1
ATOM 1115 O O . GLY A 1 150 ? 66.398 56.154 30.336 1.00 12.85 151 GLY A O 1
ATOM 1116 N N . SER A 1 151 ? 65.582 54.866 28.700 1.00 7.78 152 SER A N 1
ATOM 1117 C CA . SER A 1 151 ? 66.835 54.131 28.588 1.00 9.57 152 SER A CA 1
ATOM 1118 C C . SER A 1 151 ? 67.960 55.094 28.224 1.00 12.03 152 SER A C 1
ATOM 1119 O O . SER A 1 151 ? 69.083 54.990 28.731 1.00 10.69 152 SER A O 1
ATOM 1122 N N . LEU A 1 152 ? 67.640 56.043 27.350 1.00 8.96 153 LEU A N 1
ATOM 1123 C CA . LEU A 1 152 ? 68.617 57.017 26.871 1.00 7.76 153 LEU A CA 1
ATOM 1124 C C . LEU A 1 152 ? 68.822 58.165 27.865 1.00 10.97 153 LEU A C 1
ATOM 1125 O O . LEU A 1 152 ? 69.953 58.540 28.158 1.00 10.32 153 LEU A O 1
ATOM 1130 N N . ASP A 1 153 ? 67.738 58.726 28.388 1.00 8.18 154 ASP A N 1
ATOM 1131 C CA . ASP A 1 153 ? 67.901 59.809 29.351 1.00 9.71 154 ASP A CA 1
ATOM 1132 C C . ASP A 1 153 ? 68.664 59.320 30.573 1.00 11.38 154 ASP A C 1
ATOM 1133 O O . ASP A 1 153 ? 69.492 60.047 31.119 1.00 11.89 154 ASP A O 1
ATOM 1138 N N . SER A 1 154 ? 68.390 58.086 30.992 1.00 7.90 155 SER A N 1
ATOM 1139 C CA . SER A 1 154 ? 69.036 57.577 32.199 1.00 8.89 155 SER A CA 1
ATOM 1140 C C . SER A 1 154 ? 70.513 57.319 31.963 1.00 11.63 155 SER A C 1
ATOM 1141 O O . SER A 1 154 ? 71.325 57.546 32.863 1.00 8.23 155 SER A O 1
ATOM 1144 N N . THR A 1 155 ? 70.891 56.866 30.769 1.00 8.33 156 THR A N 1
ATOM 1145 C CA A THR A 1 155 ? 72.305 56.628 30.506 0.50 12.81 156 THR A CA 1
ATOM 1146 C CA B THR A 1 155 ? 72.307 56.613 30.547 0.50 7.43 156 THR A CA 1
ATOM 1147 C C . THR A 1 155 ? 73.080 57.936 30.519 1.00 7.75 156 THR A C 1
ATOM 1148 O O . THR A 1 155 ? 74.188 58.001 31.010 1.00 9.14 156 THR A O 1
ATOM 1155 N N . ARG A 1 156 ? 72.472 58.999 29.982 1.00 10.46 157 ARG A N 1
ATOM 1156 C CA . ARG A 1 156 ? 73.132 60.312 30.005 1.00 8.99 157 ARG A CA 1
ATOM 1157 C C . ARG A 1 156 ? 73.268 60.814 31.446 1.00 14.07 157 ARG A C 1
ATOM 1158 O O . ARG A 1 156 ? 74.348 61.215 31.876 1.00 8.71 157 ARG A O 1
ATOM 1166 N N . PHE A 1 157 ? 72.166 60.760 32.187 1.00 8.52 158 PHE A N 1
ATOM 1167 C CA . PHE A 1 157 ? 72.104 61.233 33.578 1.00 9.47 158 PHE A CA 1
ATOM 1168 C C . PHE A 1 157 ? 73.178 60.477 34.396 1.00 8.43 158 PHE A C 1
ATOM 1169 O O . PHE A 1 157 ? 73.919 61.069 35.176 1.00 9.24 158 PHE A O 1
ATOM 1177 N N . ARG A 1 158 ? 73.279 59.169 34.196 1.00 8.42 159 ARG A N 1
ATOM 1178 C CA . ARG A 1 158 ? 74.285 58.372 34.909 1.00 9.98 159 ARG A CA 1
ATOM 1179 C C . ARG A 1 158 ? 75.725 58.759 34.538 1.00 8.85 159 ARG A C 1
ATOM 1180 O O . ARG A 1 158 ? 76.618 58.775 35.388 1.00 8.10 159 ARG A O 1
ATOM 1188 N N . THR A 1 159 ? 75.953 59.027 33.259 1.00 8.44 160 THR A N 1
ATOM 1189 C CA . THR A 1 159 ? 77.286 59.441 32.813 1.00 8.71 160 THR A CA 1
ATOM 1190 C C . THR A 1 159 ? 77.711 60.718 33.548 1.00 10.33 160 THR A C 1
ATOM 1191 O O . THR A 1 159 ? 78.822 60.796 34.080 1.00 8.88 160 THR A O 1
ATOM 1195 N N . PHE A 1 160 ? 76.808 61.701 33.599 1.00 10.21 161 PHE A N 1
ATOM 1196 C CA . PHE A 1 160 ? 77.101 63.000 34.202 1.00 9.47 161 PHE A CA 1
ATOM 1197 C C . PHE A 1 160 ? 77.356 62.874 35.710 1.00 12.22 161 PHE A C 1
ATOM 1198 O O . PHE A 1 160 ? 78.290 63.495 36.261 1.00 9.75 161 PHE A O 1
ATOM 1206 N N . LEU A 1 161 ? 76.518 62.089 36.380 1.00 10.30 162 LEU A N 1
ATOM 1207 C CA . LEU A 1 161 ? 76.681 61.849 37.814 1.00 10.01 162 LEU A CA 1
ATOM 1208 C C . LEU A 1 161 ? 78.005 61.141 38.113 1.00 8.97 162 LEU A C 1
ATOM 1209 O O . LEU A 1 161 ? 78.730 61.511 39.047 1.00 9.29 162 LEU A O 1
ATOM 1214 N N . ALA A 1 162 ? 78.311 60.113 37.327 1.00 8.66 163 ALA A N 1
ATOM 1215 C CA . ALA A 1 162 ? 79.511 59.323 37.566 1.00 8.59 163 ALA A CA 1
ATOM 1216 C C . ALA A 1 162 ? 80.761 60.172 37.379 1.00 12.23 163 ALA A C 1
ATOM 1217 O O . ALA A 1 162 ? 81.709 60.078 38.152 1.00 11.00 163 ALA A O 1
ATOM 1219 N N . GLN A 1 163 ? 80.759 61.035 36.371 1.00 10.04 164 GLN A N 1
ATOM 1220 C CA . GLN A 1 163 ? 81.921 61.881 36.182 1.00 14.52 164 GLN A CA 1
ATOM 1221 C C . GLN A 1 163 ? 82.025 62.938 37.274 1.00 15.60 164 GLN A C 1
ATOM 1222 O O . GLN A 1 163 ? 83.121 63.279 37.696 1.00 14.18 164 GLN A O 1
ATOM 1228 N N . GLU A 1 164 ? 80.885 63.431 37.751 1.00 12.08 165 GLU A N 1
ATOM 1229 C CA . GLU A 1 164 ? 80.909 64.451 38.792 1.00 10.48 165 GLU A CA 1
ATOM 1230 C C . GLU A 1 164 ? 81.421 63.883 40.119 1.00 13.48 165 GLU A C 1
ATOM 1231 O O . GLU A 1 164 ? 82.134 64.562 40.852 1.00 14.79 165 GLU A O 1
ATOM 1237 N N . LEU A 1 165 ? 81.059 62.637 40.406 1.00 12.90 166 LEU A N 1
ATOM 1238 C CA . LEU A 1 165 ? 81.432 61.968 41.651 1.00 15.00 166 LEU A CA 1
ATOM 1239 C C . LEU A 1 165 ? 82.671 61.080 41.524 1.00 15.25 166 LEU A C 1
ATOM 1240 O O . LEU A 1 165 ? 83.144 60.529 42.527 1.00 10.89 166 LEU A O 1
ATOM 1245 N N . ASN A 1 166 ? 83.210 60.979 40.306 1.00 11.93 167 ASN A N 1
ATOM 1246 C CA . ASN A 1 166 ? 84.363 60.122 40.016 1.00 11.78 167 ASN A CA 1
ATOM 1247 C C . ASN A 1 166 ? 84.138 58.690 40.515 1.00 13.59 167 ASN A C 1
ATOM 1248 O O . ASN A 1 166 ? 84.915 58.163 41.326 1.00 15.18 167 ASN A O 1
ATOM 1253 N N . VAL A 1 167 ? 83.055 58.085 40.044 1.00 10.70 168 VAL A N 1
ATOM 1254 C CA . VAL A 1 167 ? 82.711 56.721 40.413 1.00 8.72 168 VAL A CA 1
ATOM 1255 C C . VAL A 1 167 ? 82.395 55.934 39.155 1.00 8.58 168 VAL A C 1
ATOM 1256 O O . VAL A 1 167 ? 82.133 56.511 38.103 1.00 10.83 168 VAL A O 1
ATOM 1260 N N . SER A 1 168 ? 82.393 54.610 39.279 1.00 8.54 169 SER A N 1
ATOM 1261 C CA . SER A 1 168 ? 82.099 53.716 38.161 1.00 9.19 169 SER A CA 1
ATOM 1262 C C . SER A 1 168 ? 80.711 54.002 37.593 1.00 11.32 169 SER A C 1
ATOM 1263 O O . SER A 1 168 ? 79.770 54.237 38.349 1.00 11.21 169 SER A O 1
ATOM 1266 N N . PHE A 1 169 ? 80.583 53.951 36.266 1.00 10.27 170 PHE A N 1
ATOM 1267 C CA . PHE A 1 169 ? 79.278 54.099 35.636 1.00 12.79 170 PHE A CA 1
ATOM 1268 C C . PHE A 1 169 ? 78.345 52.976 36.072 1.00 14.46 170 PHE A C 1
ATOM 1269 O O . PHE A 1 169 ? 77.129 53.140 36.071 1.00 14.67 170 PHE A O 1
ATOM 1277 N N . GLU A 1 170 ? 78.908 51.834 36.455 1.00 9.44 171 GLU A N 1
ATOM 1278 C CA . GLU A 1 170 ? 78.076 50.687 36.821 1.00 11.69 171 GLU A CA 1
ATOM 1279 C C . GLU A 1 170 ? 77.302 50.896 38.115 1.00 11.84 171 GLU A C 1
ATOM 1280 O O . GLU A 1 170 ? 76.268 50.266 38.337 1.00 14.23 171 GLU A O 1
ATOM 1286 N N . ASP A 1 171 ? 77.795 51.781 38.971 1.00 10.37 172 ASP A N 1
ATOM 1287 C CA . ASP A 1 171 ? 77.210 51.942 40.296 1.00 11.44 172 ASP A CA 1
ATOM 1288 C C . ASP A 1 171 ? 76.304 53.164 40.442 1.00 16.69 172 ASP A C 1
ATOM 1289 O O . ASP A 1 171 ? 75.693 53.369 41.496 1.00 14.82 172 ASP A O 1
ATOM 1294 N N . VAL A 1 172 ? 76.202 53.967 39.387 1.00 10.91 173 VAL A N 1
ATOM 1295 C CA . VAL A 1 172 ? 75.293 55.106 39.426 1.00 12.29 173 VAL A CA 1
ATOM 1296 C C . VAL A 1 172 ? 73.914 54.678 38.906 1.00 15.84 173 VAL A C 1
ATOM 1297 O O . VAL A 1 172 ? 73.803 53.958 37.910 1.00 12.81 173 VAL A O 1
ATOM 1301 N N . ASN A 1 173 ? 72.869 55.095 39.609 1.00 15.15 174 ASN A N 1
ATOM 1302 C CA . ASN A 1 173 ? 71.501 54.837 39.196 1.00 14.60 174 ASN A CA 1
ATOM 1303 C C . ASN A 1 173 ? 70.755 56.145 39.116 1.00 13.59 174 ASN A C 1
ATOM 1304 O O . ASN A 1 173 ? 70.736 56.897 40.075 1.00 14.26 174 ASN A O 1
ATOM 1309 N N . ALA A 1 174 ? 70.148 56.423 37.969 1.00 11.21 175 ALA A N 1
ATOM 1310 C CA . ALA A 1 174 ? 69.468 57.697 37.764 1.00 13.10 175 ALA A CA 1
ATOM 1311 C C . ALA A 1 174 ? 68.031 57.440 37.321 1.00 12.42 175 ALA A C 1
ATOM 1312 O O . ALA A 1 174 ? 67.801 56.806 36.293 1.00 14.86 175 ALA A O 1
ATOM 1314 N N . PHE A 1 175 ? 67.079 57.935 38.103 1.00 11.23 176 PHE A N 1
ATOM 1315 C CA . PHE A 1 175 ? 65.672 57.602 37.912 1.00 11.00 176 PHE A CA 1
ATOM 1316 C C . PHE A 1 175 ? 64.952 58.699 37.137 1.00 13.14 176 PHE A C 1
ATOM 1317 O O . PHE A 1 175 ? 64.792 59.813 37.634 1.00 16.48 176 PHE A O 1
ATOM 1325 N N . VAL A 1 176 ? 64.524 58.380 35.919 1.00 15.87 177 VAL A N 1
ATOM 1326 C CA . VAL A 1 176 ? 63.732 59.321 35.133 1.00 15.79 177 VAL A CA 1
ATOM 1327 C C . VAL A 1 176 ? 62.528 58.654 34.484 1.00 16.97 177 VAL A C 1
ATOM 1328 O O . VAL A 1 176 ? 62.609 57.521 34.003 1.00 16.65 177 VAL A O 1
ATOM 1332 N N . ILE A 1 177 ? 61.407 59.359 34.469 1.00 12.87 178 ILE A N 1
ATOM 1333 C CA . ILE A 1 177 ? 60.243 58.892 33.727 1.00 9.75 178 ILE A CA 1
ATOM 1334 C C . ILE A 1 177 ? 59.740 60.016 32.813 1.00 12.39 178 ILE A C 1
ATOM 1335 O O . ILE A 1 177 ? 60.322 61.103 32.767 1.00 15.17 178 ILE A O 1
ATOM 1340 N N . GLY A 1 178 ? 58.663 59.761 32.081 1.00 10.31 179 GLY A N 1
ATOM 1341 C CA . GLY A 1 178 ? 58.116 60.784 31.201 1.00 13.00 179 GLY A CA 1
ATOM 1342 C C . GLY A 1 178 ? 58.839 60.834 29.865 1.00 15.90 179 GLY A C 1
ATOM 1343 O O . GLY A 1 178 ? 59.434 59.838 29.447 1.00 19.47 179 GLY A O 1
ATOM 1344 N N . GLY A 1 179 ? 58.809 61.990 29.204 1.00 18.86 180 GLY A N 1
ATOM 1345 C CA . GLY A 1 179 ? 59.473 62.148 27.913 1.00 20.29 180 GLY A CA 1
ATOM 1346 C C . GLY A 1 179 ? 60.856 62.779 27.986 1.00 22.66 180 GLY A C 1
ATOM 1347 O O . GLY A 1 179 ? 61.549 62.626 28.990 1.00 17.50 180 GLY A O 1
ATOM 1348 N N . HIS A 1 180 ? 61.260 63.479 26.922 1.00 23.88 181 HIS A N 1
ATOM 1349 C CA . HIS A 1 180 ? 62.553 64.170 26.878 1.00 18.68 181 HIS A CA 1
ATOM 1350 C C . HIS A 1 180 ? 62.369 65.648 27.214 1.00 19.80 181 HIS A C 1
ATOM 1351 O O . HIS A 1 180 ? 61.252 66.135 27.269 1.00 22.17 181 HIS A O 1
ATOM 1358 N N . GLY A 1 181 ? 63.472 66.362 27.403 1.00 16.95 182 GLY A N 1
ATOM 1359 C CA . GLY A 1 181 ? 63.415 67.808 27.545 1.00 21.31 182 GLY A CA 1
ATOM 1360 C C . GLY A 1 181 ? 62.595 68.206 28.752 1.00 22.70 182 GLY A C 1
ATOM 1361 O O . GLY A 1 181 ? 62.768 67.658 29.835 1.00 18.84 182 GLY A O 1
ATOM 1362 N N . ASP A 1 182 ? 61.684 69.151 28.572 1.00 21.39 183 ASP A N 1
ATOM 1363 C CA . ASP A 1 182 ? 60.873 69.594 29.698 1.00 23.07 183 ASP A CA 1
ATOM 1364 C C . ASP A 1 182 ? 59.826 68.554 30.082 1.00 18.78 183 ASP A C 1
ATOM 1365 O O . ASP A 1 182 ? 59.192 68.673 31.129 1.00 25.88 183 ASP A O 1
ATOM 1370 N N . ASP A 1 183 ? 59.632 67.546 29.236 1.00 18.59 184 ASP A N 1
ATOM 1371 C CA . ASP A 1 183 ? 58.698 66.466 29.566 1.00 18.31 184 ASP A CA 1
ATOM 1372 C C . ASP A 1 183 ? 59.315 65.372 30.445 1.00 20.71 184 ASP A C 1
ATOM 1373 O O . ASP A 1 183 ? 58.607 64.459 30.891 1.00 19.53 184 ASP A O 1
ATOM 1378 N N . MET A 1 184 ? 60.631 65.441 30.654 1.00 16.09 185 MET A N 1
ATOM 1379 C CA . MET A 1 184 ? 61.329 64.456 31.479 1.00 13.38 185 MET A CA 1
ATOM 1380 C C . MET A 1 184 ? 61.022 64.739 32.938 1.00 16.12 185 MET A C 1
ATOM 1381 O O . MET A 1 184 ? 60.924 65.897 33.343 1.00 17.26 185 MET A O 1
ATOM 1386 N N . VAL A 1 185 ? 60.873 63.682 33.732 1.00 14.40 186 VAL A N 1
ATOM 1387 C CA . VAL A 1 185 ? 60.595 63.849 35.155 1.00 15.58 186 VAL A CA 1
ATOM 1388 C C . VAL A 1 185 ? 61.575 62.995 35.953 1.00 17.44 186 VAL A C 1
ATOM 1389 O O . VAL A 1 185 ? 61.412 61.778 36.061 1.00 14.41 186 VAL A O 1
ATOM 1393 N N . PRO A 1 186 ? 62.612 63.632 36.505 1.00 17.99 187 PRO A N 1
ATOM 1394 C CA . PRO A 1 186 ? 63.548 62.869 37.333 1.00 15.29 187 PRO A CA 1
ATOM 1395 C C . PRO A 1 186 ? 62.959 62.642 38.721 1.00 14.35 187 PRO A C 1
ATOM 1396 O O . PRO A 1 186 ? 62.195 63.489 39.193 1.00 15.63 187 PRO A O 1
ATOM 1400 N N . PHE A 1 187 ? 63.278 61.508 39.345 1.00 15.07 188 PHE A N 1
ATOM 1401 C CA . PHE A 1 187 ? 63.057 61.333 40.785 1.00 15.92 188 PHE A CA 1
ATOM 1402 C C . PHE A 1 187 ? 64.450 61.349 41.391 1.00 17.71 188 PHE A C 1
ATOM 1403 O O . PHE A 1 187 ? 65.180 60.344 41.352 1.00 16.33 188 PHE A O 1
ATOM 1411 N N . ILE A 1 188 ? 64.839 62.500 41.918 1.00 17.20 189 ILE A N 1
ATOM 1412 C CA . ILE A 1 188 ? 66.165 62.646 42.510 1.00 18.88 189 ILE A CA 1
ATOM 1413 C C . ILE A 1 188 ? 66.321 61.705 43.690 1.00 13.98 189 ILE A C 1
ATOM 1414 O O . ILE A 1 188 ? 67.382 61.114 43.877 1.00 12.93 189 ILE A O 1
ATOM 1419 N N . ARG A 1 189 ? 65.250 61.542 44.466 1.00 12.59 190 ARG A N 1
ATOM 1420 C CA . ARG A 1 189 ? 65.302 60.668 45.640 1.00 14.59 190 ARG A CA 1
ATOM 1421 C C . ARG A 1 189 ? 65.555 59.200 45.298 1.00 14.12 190 ARG A C 1
ATOM 1422 O O . ARG A 1 189 ? 66.044 58.449 46.142 1.00 15.95 190 ARG A O 1
ATOM 1430 N N . TYR A 1 190 ? 65.230 58.789 44.070 1.00 10.44 191 TYR A N 1
ATOM 1431 C CA . TYR A 1 190 ? 65.483 57.410 43.659 1.00 14.27 191 TYR A CA 1
ATOM 1432 C C . TYR A 1 190 ? 66.797 57.268 42.900 1.00 13.38 191 TYR A C 1
ATOM 1433 O O . TYR A 1 190 ? 67.062 56.233 42.285 1.00 15.70 191 TYR A O 1
ATOM 1442 N N . SER A 1 191 ? 67.597 58.325 42.901 1.00 9.52 192 SER A N 1
ATOM 1443 C CA . SER A 1 191 ? 68.866 58.313 42.181 1.00 11.82 192 SER A CA 1
ATOM 1444 C C . SER A 1 191 ? 69.948 58.226 43.228 1.00 10.81 192 SER A C 1
ATOM 1445 O O . SER A 1 191 ? 69.878 58.902 44.261 1.00 10.05 192 SER A O 1
ATOM 1448 N N . ASN A 1 192 ? 70.946 57.392 42.974 1.00 11.15 193 ASN A N 1
ATOM 1449 C CA . ASN A 1 192 ? 71.900 57.049 44.017 1.00 9.99 193 ASN A CA 1
ATOM 1450 C C . ASN A 1 192 ? 73.201 56.499 43.449 1.00 10.63 193 ASN A C 1
ATOM 1451 O O . ASN A 1 192 ? 73.286 56.174 42.252 1.00 13.27 193 ASN A O 1
ATOM 1456 N N . VAL A 1 193 ? 74.216 56.398 44.309 1.00 9.28 194 VAL A N 1
ATOM 1457 C CA . VAL A 1 193 ? 75.411 55.636 43.965 1.00 8.54 194 VAL A CA 1
ATOM 1458 C C . VAL A 1 193 ? 75.468 54.419 44.897 1.00 10.25 194 VAL A C 1
ATOM 1459 O O . VAL A 1 193 ? 75.640 54.566 46.118 1.00 9.64 194 VAL A O 1
ATOM 1463 N N . SER A 1 194 ? 75.302 53.232 44.321 1.00 10.37 195 SER A N 1
ATOM 1464 C CA . SER A 1 194 ? 75.247 51.988 45.096 1.00 11.67 195 SER A CA 1
ATOM 1465 C C . SER A 1 194 ? 74.287 52.093 46.288 1.00 13.52 195 SER A C 1
ATOM 1466 O O . SER A 1 194 ? 74.573 51.562 47.366 1.00 14.24 195 SER A O 1
ATOM 1469 N N . GLY A 1 195 ? 73.167 52.797 46.088 1.00 9.70 196 GLY A N 1
ATOM 1470 C CA . GLY A 1 195 ? 72.143 52.924 47.106 1.00 9.39 196 GLY A CA 1
ATOM 1471 C C . GLY A 1 195 ? 72.223 54.192 47.930 1.00 14.14 196 GLY A C 1
ATOM 1472 O O . GLY A 1 195 ? 71.250 54.586 48.585 1.00 11.83 196 GLY A O 1
ATOM 1473 N N . ILE A 1 196 ? 73.379 54.843 47.910 1.00 11.19 197 ILE A N 1
ATOM 1474 C CA . ILE A 1 196 ? 73.526 56.076 48.673 1.00 10.69 197 ILE A CA 1
ATOM 1475 C C . ILE A 1 196 ? 72.893 57.201 47.869 1.00 11.82 197 ILE A C 1
ATOM 1476 O O . ILE A 1 196 ? 73.328 57.468 46.752 1.00 13.12 197 ILE A O 1
ATOM 1481 N N . PRO A 1 197 ? 71.852 57.857 48.417 1.00 13.69 198 PRO A N 1
ATOM 1482 C CA . PRO A 1 197 ? 71.151 58.868 47.613 1.00 13.68 198 PRO A CA 1
ATOM 1483 C C . PRO A 1 197 ? 72.086 59.965 47.144 1.00 14.79 198 PRO A C 1
ATOM 1484 O O . PRO A 1 197 ? 73.001 60.384 47.868 1.00 13.15 198 PRO A O 1
ATOM 1488 N N . ILE A 1 198 ? 71.881 60.415 45.911 1.00 13.22 199 ILE A N 1
ATOM 1489 C CA A ILE A 1 198 ? 72.717 61.448 45.334 0.50 13.12 199 ILE A CA 1
ATOM 1490 C CA B ILE A 1 198 ? 72.754 61.444 45.363 0.50 12.54 199 ILE A CA 1
ATOM 1491 C C . ILE A 1 198 ? 72.604 62.768 46.115 1.00 13.30 199 ILE A C 1
ATOM 1492 O O . ILE A 1 198 ? 73.534 63.578 46.140 1.00 12.18 199 ILE A O 1
ATOM 1501 N N . GLU A 1 199 ? 71.456 62.981 46.758 1.00 12.91 200 GLU A N 1
ATOM 1502 C CA . GLU A 1 199 ? 71.276 64.190 47.563 1.00 14.15 200 GLU A CA 1
ATOM 1503 C C . GLU A 1 199 ? 72.199 64.245 48.769 1.00 14.68 200 GLU A C 1
ATOM 1504 O O . GLU A 1 199 ? 72.417 65.323 49.322 1.00 13.96 200 GLU A O 1
ATOM 1510 N N . ASP A 1 200 ? 72.701 63.086 49.197 1.00 14.14 201 ASP A N 1
ATOM 1511 C CA . ASP A 1 200 ? 73.688 63.015 50.268 1.00 17.15 201 ASP A CA 1
ATOM 1512 C C . ASP A 1 200 ? 75.106 63.228 49.755 1.00 19.82 201 ASP A C 1
ATOM 1513 O O . ASP A 1 200 ? 76.025 63.359 50.549 1.00 18.26 201 ASP A O 1
ATOM 1518 N N . LEU A 1 201 ? 75.282 63.249 48.435 1.00 17.62 202 LEU A N 1
ATOM 1519 C CA . LEU A 1 201 ? 76.618 63.214 47.847 1.00 14.14 202 LEU A CA 1
ATOM 1520 C C . LEU A 1 201 ? 76.976 64.494 47.087 1.00 14.52 202 LEU A C 1
ATOM 1521 O O . LEU A 1 201 ? 78.149 64.824 46.947 1.00 18.65 202 LEU A O 1
ATOM 1526 N N . LEU A 1 202 ? 75.962 65.196 46.591 1.00 16.13 203 LEU A N 1
ATOM 1527 C CA . LEU A 1 202 ? 76.161 66.395 45.776 1.00 11.89 203 LEU A CA 1
ATOM 1528 C C . LEU A 1 202 ? 75.258 67.524 46.255 1.00 16.94 203 LEU A C 1
ATOM 1529 O O . LEU A 1 202 ? 74.150 67.269 46.720 1.00 18.97 203 LEU A O 1
ATOM 1534 N N . PRO A 1 203 ? 75.728 68.783 46.137 1.00 17.69 204 PRO A N 1
ATOM 1535 C CA . PRO A 1 203 ? 74.881 69.942 46.444 1.00 18.78 204 PRO A CA 1
ATOM 1536 C C . PRO A 1 203 ? 73.708 69.995 45.473 1.00 19.25 204 PRO A C 1
ATOM 1537 O O . PRO A 1 203 ? 73.835 69.593 44.317 1.00 16.86 204 PRO A O 1
ATOM 1541 N N . ARG A 1 204 ? 72.565 70.468 45.952 1.00 20.58 205 ARG A N 1
ATOM 1542 C CA . ARG A 1 204 ? 71.370 70.577 45.122 1.00 26.95 205 ARG A CA 1
ATOM 1543 C C . ARG A 1 204 ? 71.643 71.340 43.823 1.00 21.67 205 ARG A C 1
ATOM 1544 O O . ARG A 1 204 ? 71.158 70.957 42.755 1.00 22.19 205 ARG A O 1
ATOM 1552 N N . GLU A 1 205 ? 72.434 72.402 43.918 1.00 20.97 206 GLU A N 1
ATOM 1553 C CA . GLU A 1 205 ? 72.760 73.218 42.754 1.00 23.10 206 GLU A CA 1
ATOM 1554 C C . GLU A 1 205 ? 73.402 72.375 41.655 1.00 21.72 206 GLU A C 1
ATOM 1555 O O . GLU A 1 205 ? 73.055 72.513 40.478 1.00 19.70 206 GLU A O 1
ATOM 1561 N N . LYS A 1 206 ? 74.329 71.505 42.047 1.00 14.86 207 LYS A N 1
ATOM 1562 C CA . LYS A 1 206 ? 75.010 70.645 41.083 1.00 13.97 207 LYS A CA 1
ATOM 1563 C C . LYS A 1 206 ? 74.057 69.612 40.493 1.00 12.90 207 LYS A C 1
ATOM 1564 O O . LYS A 1 206 ? 74.130 69.295 39.295 1.00 13.56 207 LYS A O 1
ATOM 1570 N N . ILE A 1 207 ? 73.167 69.076 41.326 1.00 13.93 208 ILE A N 1
ATOM 1571 C CA . ILE A 1 207 ? 72.187 68.099 40.854 1.00 14.71 208 ILE A CA 1
ATOM 1572 C C . ILE A 1 207 ? 71.249 68.765 39.846 1.00 17.48 208 ILE A C 1
ATOM 1573 O O . ILE A 1 207 ? 70.933 68.187 38.808 1.00 12.18 208 ILE A O 1
ATOM 1578 N N . ASP A 1 208 ? 70.819 69.992 40.142 1.00 14.99 209 ASP A N 1
ATOM 1579 C CA . ASP A 1 208 ? 69.965 70.705 39.199 1.00 16.66 209 ASP A CA 1
ATOM 1580 C C . ASP A 1 208 ? 70.675 70.926 37.860 1.00 16.69 209 ASP A C 1
ATOM 1581 O O . ASP A 1 208 ? 70.051 70.838 36.801 1.00 14.91 209 ASP A O 1
ATOM 1586 N N . GLU A 1 209 ? 71.972 71.220 37.906 1.00 13.60 210 GLU A N 1
ATOM 1587 C CA A GLU A 1 209 ? 72.762 71.407 36.689 0.50 14.74 210 GLU A CA 1
ATOM 1588 C CA B GLU A 1 209 ? 72.733 71.414 36.676 0.50 14.69 210 GLU A CA 1
ATOM 1589 C C . GLU A 1 209 ? 72.778 70.140 35.848 1.00 13.82 210 GLU A C 1
ATOM 1590 O O . GLU A 1 209 ? 72.650 70.180 34.622 1.00 14.44 210 GLU A O 1
ATOM 1601 N N . ILE A 1 210 ? 72.944 69.013 36.523 1.00 12.03 211 ILE A N 1
ATOM 1602 C CA . ILE A 1 210 ? 73.032 67.724 35.856 1.00 10.50 211 ILE A CA 1
ATOM 1603 C C . ILE A 1 210 ? 71.667 67.300 35.294 1.00 12.54 211 ILE A C 1
ATOM 1604 O O . ILE A 1 210 ? 71.583 66.741 34.198 1.00 9.87 211 ILE A O 1
ATOM 1609 N N . VAL A 1 211 ? 70.604 67.604 36.037 1.00 9.78 212 VAL A N 1
ATOM 1610 C CA . VAL A 1 211 ? 69.253 67.364 35.560 1.00 9.81 212 VAL A CA 1
ATOM 1611 C C . VAL A 1 211 ? 68.967 68.149 34.274 1.00 12.12 212 VAL A C 1
ATOM 1612 O O . VAL A 1 211 ? 68.439 67.608 33.305 1.00 11.69 212 VAL A O 1
ATOM 1616 N N . LYS A 1 212 ? 69.339 69.426 34.256 1.00 11.75 213 LYS A N 1
ATOM 1617 C CA A LYS A 1 212 ? 69.119 70.246 33.075 0.50 11.70 213 LYS A CA 1
ATOM 1618 C CA B LYS A 1 212 ? 69.143 70.260 33.076 0.50 11.76 213 LYS A CA 1
ATOM 1619 C C . LYS A 1 212 ? 69.932 69.749 31.869 1.00 12.83 213 LYS A C 1
ATOM 1620 O O . LYS A 1 212 ? 69.414 69.686 30.750 1.00 11.52 213 LYS A O 1
ATOM 1631 N N . ARG A 1 213 ? 71.200 69.390 32.087 1.00 11.33 214 ARG A N 1
ATOM 1632 C CA . ARG A 1 213 ? 72.007 68.824 30.996 1.00 11.17 214 ARG A CA 1
ATOM 1633 C C . ARG A 1 213 ? 71.371 67.572 30.444 1.00 13.37 214 ARG A C 1
ATOM 1634 O O . ARG A 1 213 ? 71.426 67.331 29.241 1.00 13.60 214 ARG A O 1
ATOM 1642 N N . THR A 1 214 ? 70.761 66.772 31.321 1.00 9.61 215 THR A N 1
ATOM 1643 C CA . THR A 1 214 ? 70.129 65.533 30.883 1.00 9.21 215 THR A CA 1
ATOM 1644 C C . THR A 1 214 ? 68.919 65.859 30.027 1.00 10.79 215 THR A C 1
ATOM 1645 O O . THR A 1 214 ? 68.700 65.234 28.991 1.00 10.90 215 THR A O 1
ATOM 1649 N N . ARG A 1 215 ? 68.148 66.863 30.445 1.00 9.34 216 ARG A N 1
ATOM 1650 C CA . ARG A 1 215 ? 66.978 67.283 29.675 1.00 10.41 216 ARG A CA 1
ATOM 1651 C C . ARG A 1 215 ? 67.340 67.649 28.253 1.00 15.48 216 ARG A C 1
ATOM 1652 O O . ARG A 1 215 ? 66.588 67.362 27.313 1.00 14.88 216 ARG A O 1
ATOM 1660 N N . PHE A 1 216 ? 68.477 68.320 28.099 1.00 10.79 217 PHE A N 1
ATOM 1661 C CA . PHE A 1 216 ? 68.849 68.836 26.795 1.00 12.96 217 PHE A CA 1
ATOM 1662 C C . PHE A 1 216 ? 70.050 68.094 26.240 1.00 11.96 217 PHE A C 1
ATOM 1663 O O . PHE A 1 216 ? 70.758 68.610 25.384 1.00 13.19 217 PHE A O 1
ATOM 1671 N N . GLY A 1 217 ? 70.258 66.875 26.739 1.00 11.30 218 GLY A N 1
ATOM 1672 C CA . GLY A 1 217 ? 71.373 66.028 26.331 1.00 11.36 218 GLY A CA 1
ATOM 1673 C C . GLY A 1 217 ? 71.434 65.753 24.839 1.00 11.67 218 GLY A C 1
ATOM 1674 O O . GLY A 1 217 ? 72.513 65.702 24.241 1.00 8.87 218 GLY A O 1
ATOM 1675 N N . GLY A 1 218 ? 70.280 65.580 24.216 1.00 11.40 219 GLY A N 1
ATOM 1676 C CA . GLY A 1 218 ? 70.246 65.339 22.779 1.00 10.96 219 GLY A CA 1
ATOM 1677 C C . GLY A 1 218 ? 70.670 66.580 22.015 1.00 13.75 219 GLY A C 1
ATOM 1678 O O . GLY A 1 218 ? 71.403 66.488 21.017 1.00 13.20 219 GLY A O 1
ATOM 1679 N N . GLY A 1 219 ? 70.222 67.745 22.490 1.00 10.67 220 GLY A N 1
ATOM 1680 C CA . GLY A 1 219 ? 70.616 69.023 21.895 1.00 10.09 220 GLY A CA 1
ATOM 1681 C C . GLY A 1 219 ? 72.120 69.272 22.001 1.00 9.98 220 GLY A C 1
ATOM 1682 O O . GLY A 1 219 ? 72.737 69.848 21.081 1.00 10.65 220 GLY A O 1
ATOM 1683 N N . GLU A 1 220 ? 72.710 68.840 23.119 1.00 9.62 221 GLU A N 1
ATOM 1684 C CA . GLU A 1 220 ? 74.145 68.996 23.346 1.00 14.08 221 GLU A CA 1
ATOM 1685 C C . GLU A 1 220 ? 74.915 68.268 22.253 1.00 11.30 221 GLU A C 1
ATOM 1686 O O . GLU A 1 220 ? 75.874 68.808 21.705 1.00 10.17 221 GLU A O 1
ATOM 1692 N N . ILE A 1 221 ? 74.495 67.049 21.933 1.00 9.13 222 ILE A N 1
ATOM 1693 C CA . ILE A 1 221 ? 75.156 66.287 20.869 1.00 8.57 222 ILE A CA 1
ATOM 1694 C C . ILE A 1 221 ? 74.912 66.918 19.493 1.00 10.00 222 ILE A C 1
ATOM 1695 O O . ILE A 1 221 ? 75.826 67.019 18.678 1.00 10.07 222 ILE A O 1
ATOM 1700 N N . VAL A 1 222 ? 73.680 67.340 19.229 1.00 12.71 223 VAL A N 1
ATOM 1701 C CA . VAL A 1 222 ? 73.378 68.020 17.964 1.00 13.07 223 VAL A CA 1
ATOM 1702 C C . VAL A 1 222 ? 74.296 69.217 17.707 1.00 13.76 223 VAL A C 1
ATOM 1703 O O . VAL A 1 222 ? 74.777 69.417 16.583 1.00 12.78 223 VAL A O 1
ATOM 1707 N N . ASN A 1 223 ? 74.555 70.005 18.745 1.00 14.64 224 ASN A N 1
ATOM 1708 C CA . ASN A 1 223 ? 75.435 71.157 18.593 1.00 13.50 224 ASN A CA 1
ATOM 1709 C C . ASN A 1 223 ? 76.858 70.748 18.216 1.00 13.57 224 ASN A C 1
ATOM 1710 O O . ASN A 1 223 ? 77.524 71.432 17.440 1.00 14.78 224 ASN A O 1
ATOM 1715 N N . LEU A 1 224 ? 77.310 69.624 18.751 1.00 12.58 225 LEU A N 1
ATOM 1716 C CA . LEU A 1 224 ? 78.668 69.170 18.495 1.00 9.93 225 LEU A CA 1
ATOM 1717 C C . LEU A 1 224 ? 78.800 68.542 17.107 1.00 10.04 225 LEU A C 1
ATOM 1718 O O . LEU A 1 224 ? 79.829 68.723 16.435 1.00 12.26 225 LEU A O 1
ATOM 1723 N N . TYR A 1 225 ? 77.760 67.834 16.666 1.00 9.88 226 TYR A N 1
ATOM 1724 C CA . TYR A 1 225 ? 77.766 67.166 15.356 1.00 9.64 226 TYR A CA 1
ATOM 1725 C C . TYR A 1 225 ? 77.442 68.111 14.195 1.00 12.34 226 TYR A C 1
ATOM 1726 O O . TYR A 1 225 ? 77.871 67.878 13.058 1.00 13.70 226 TYR A O 1
ATOM 1735 N N . LYS A 1 226 ? 76.674 69.162 14.489 1.00 13.45 227 LYS A N 1
ATOM 1736 C CA . LYS A 1 226 ? 76.241 70.169 13.505 1.00 15.25 227 LYS A CA 1
ATOM 1737 C C . LYS A 1 226 ? 75.202 69.663 12.501 1.00 18.08 227 LYS A C 1
ATOM 1738 O O . LYS A 1 226 ? 74.186 70.312 12.286 1.00 23.80 227 LYS A O 1
ATOM 1744 N N . THR A 1 227 ? 75.445 68.504 11.904 1.00 18.43 228 THR A N 1
ATOM 1745 C CA . THR A 1 227 ? 74.632 68.056 10.774 1.00 22.60 228 THR A CA 1
ATOM 1746 C C . THR A 1 227 ? 73.886 66.762 11.032 1.00 23.71 228 THR A C 1
ATOM 1747 O O . THR A 1 227 ? 73.449 66.096 10.096 1.00 27.91 228 THR A O 1
ATOM 1751 N N . GLY A 1 228 ? 73.729 66.404 12.297 1.00 18.18 229 GLY A N 1
ATOM 1752 C CA . GLY A 1 228 ? 73.099 65.144 12.634 1.00 20.02 229 GLY A CA 1
ATOM 1753 C C . GLY A 1 228 ? 72.911 65.054 14.127 1.00 18.25 229 GLY A C 1
ATOM 1754 O O . GLY A 1 228 ? 73.294 65.967 14.854 1.00 20.51 229 GLY A O 1
ATOM 1755 N N . SER A 1 229 ? 72.324 63.959 14.594 1.00 13.55 230 SER A N 1
ATOM 1756 C CA . SER A 1 229 ? 72.022 63.834 16.016 1.00 14.88 230 SER A CA 1
ATOM 1757 C C . SER A 1 229 ? 72.747 62.634 16.627 1.00 11.02 230 SER A C 1
ATOM 1758 O O . SER A 1 229 ? 73.456 61.918 15.918 1.00 10.03 230 SER A O 1
ATOM 1761 N N . ALA A 1 230 ? 72.588 62.430 17.935 1.00 8.92 231 ALA A N 1
ATOM 1762 C CA . ALA A 1 230 ? 73.272 61.333 18.635 1.00 9.56 231 ALA A CA 1
ATOM 1763 C C . ALA A 1 230 ? 72.900 59.972 18.049 1.00 10.06 231 ALA A C 1
ATOM 1764 O O . ALA A 1 230 ? 71.764 59.774 17.596 1.00 8.79 231 ALA A O 1
ATOM 1766 N N . PHE A 1 231 ? 73.845 59.033 18.073 1.00 7.27 232 PHE A N 1
ATOM 1767 C CA . PHE A 1 231 ? 73.560 57.676 17.631 1.00 8.87 232 PHE A CA 1
ATOM 1768 C C . PHE A 1 231 ? 74.241 56.566 18.441 1.00 10.68 232 PHE A C 1
ATOM 1769 O O . PHE A 1 231 ? 73.682 55.489 18.578 1.00 9.28 232 PHE A O 1
ATOM 1777 N N . TYR A 1 232 ? 75.428 56.821 18.979 1.00 7.20 233 TYR A N 1
ATOM 1778 C CA . TYR A 1 232 ? 76.100 55.786 19.767 1.00 6.82 233 TYR A CA 1
ATOM 1779 C C . TYR A 1 232 ? 75.368 55.450 21.061 1.00 11.13 233 TYR A C 1
ATOM 1780 O O . TYR A 1 232 ? 75.061 54.279 21.323 1.00 6.88 233 TYR A O 1
ATOM 1789 N N . ALA A 1 233 ? 75.117 56.458 21.888 1.00 5.66 234 ALA A N 1
ATOM 1790 C CA . ALA A 1 233 ? 74.394 56.209 23.139 1.00 8.01 234 ALA A CA 1
ATOM 1791 C C . ALA A 1 233 ? 72.943 55.744 22.895 1.00 8.14 234 ALA A C 1
ATOM 1792 O O . ALA A 1 233 ? 72.493 54.780 23.525 1.00 9.37 234 ALA A O 1
ATOM 1794 N N . PRO A 1 234 ? 72.217 56.400 21.958 1.00 11.21 235 PRO A N 1
ATOM 1795 C CA . PRO A 1 234 ? 70.913 55.836 21.591 1.00 8.60 235 PRO A CA 1
ATOM 1796 C C . PRO A 1 234 ? 71.019 54.378 21.130 1.00 10.26 235 PRO A C 1
ATOM 1797 O O . PRO A 1 234 ? 70.207 53.567 21.549 1.00 7.86 235 PRO A O 1
ATOM 1801 N N . GLY A 1 235 ? 72.021 54.040 20.328 1.00 8.57 236 GLY A N 1
ATOM 1802 C CA . GLY A 1 235 ? 72.142 52.673 19.832 1.00 10.33 236 GLY A CA 1
ATOM 1803 C C . GLY A 1 235 ? 72.173 51.602 20.921 1.00 12.03 236 GLY A C 1
ATOM 1804 O O . GLY A 1 235 ? 71.449 50.606 20.854 1.00 9.92 236 GLY A O 1
ATOM 1805 N N . ILE A 1 236 ? 73.009 51.798 21.935 1.00 7.87 237 ILE A N 1
ATOM 1806 C CA . ILE A 1 236 ? 73.065 50.828 23.028 1.00 7.26 237 ILE A CA 1
ATOM 1807 C C . ILE A 1 236 ? 71.822 50.930 23.928 1.00 9.47 237 ILE A C 1
ATOM 1808 O O . ILE A 1 236 ? 71.346 49.924 24.434 1.00 7.92 237 ILE A O 1
ATOM 1813 N N . SER A 1 237 ? 71.271 52.131 24.090 1.00 8.77 238 SER A N 1
ATOM 1814 C CA . SER A 1 237 ? 70.051 52.299 24.899 1.00 9.42 238 SER A CA 1
ATOM 1815 C C . SER A 1 237 ? 68.876 51.513 24.303 1.00 5.24 238 SER A C 1
ATOM 1816 O O . SER A 1 237 ? 68.059 50.940 25.022 1.00 10.00 238 SER A O 1
ATOM 1819 N N . ILE A 1 238 ? 68.828 51.476 22.978 1.00 6.55 239 ILE A N 1
ATOM 1820 C CA . ILE A 1 238 ? 67.807 50.734 22.255 1.00 8.49 239 ILE A CA 1
ATOM 1821 C C . ILE A 1 238 ? 68.086 49.234 22.336 1.00 9.63 239 ILE A C 1
ATOM 1822 O O . ILE A 1 238 ? 67.178 48.432 22.606 1.00 7.57 239 ILE A O 1
ATOM 1827 N N . ALA A 1 239 ? 69.342 48.853 22.113 1.00 7.15 240 ALA A N 1
ATOM 1828 C CA . ALA A 1 239 ? 69.706 47.430 22.144 1.00 5.93 240 ALA A CA 1
ATOM 1829 C C . ALA A 1 239 ? 69.412 46.771 23.496 1.00 9.12 240 ALA A C 1
ATOM 1830 O O . ALA A 1 239 ? 68.994 45.615 23.536 1.00 9.75 240 ALA A O 1
ATOM 1832 N N . VAL A 1 240 ? 69.618 47.480 24.608 1.00 7.29 241 VAL A N 1
ATOM 1833 C CA . VAL A 1 240 ? 69.319 46.843 25.900 1.00 7.22 241 VAL A CA 1
ATOM 1834 C C . VAL A 1 240 ? 67.821 46.546 26.032 1.00 7.48 241 VAL A C 1
ATOM 1835 O O . VAL A 1 240 ? 67.434 45.566 26.661 1.00 9.66 241 VAL A O 1
ATOM 1839 N N . MET A 1 241 ? 66.981 47.386 25.433 1.00 8.73 242 MET A N 1
ATOM 1840 C CA . MET A 1 241 ? 65.536 47.120 25.396 1.00 6.94 242 MET A CA 1
ATOM 1841 C C . MET A 1 241 ? 65.226 45.913 24.507 1.00 9.53 242 MET A C 1
ATOM 1842 O O . MET A 1 241 ? 64.477 45.021 24.903 1.00 8.64 242 MET A O 1
ATOM 1847 N N . VAL A 1 242 ? 65.808 45.892 23.308 1.00 7.02 243 VAL A N 1
ATOM 1848 C CA . VAL A 1 242 ? 65.548 44.801 22.368 1.00 5.98 243 VAL A CA 1
ATOM 1849 C C . VAL A 1 242 ? 65.986 43.439 22.940 1.00 8.34 243 VAL A C 1
ATOM 1850 O O . VAL A 1 242 ? 65.249 42.439 22.864 1.00 7.87 243 VAL A O 1
ATOM 1854 N N . GLU A 1 243 ? 67.178 43.394 23.525 1.00 6.78 244 GLU A N 1
ATOM 1855 C CA . GLU A 1 243 ? 67.685 42.114 24.027 1.00 8.28 244 GLU A CA 1
ATOM 1856 C C . GLU A 1 243 ? 66.872 41.638 25.242 1.00 8.34 244 GLU A C 1
ATOM 1857 O O . GLU A 1 243 ? 66.769 40.430 25.493 1.00 8.69 244 GLU A O 1
ATOM 1863 N N . SER A 1 244 ? 66.279 42.565 25.995 1.00 5.77 245 SER A N 1
ATOM 1864 C CA . SER A 1 244 ? 65.445 42.147 27.123 1.00 6.18 245 SER A CA 1
ATOM 1865 C C . SER A 1 244 ? 64.204 41.410 26.620 1.00 7.79 245 SER A C 1
ATOM 1866 O O . SER A 1 244 ? 63.705 40.492 27.277 1.00 7.95 245 SER A O 1
ATOM 1869 N N . ILE A 1 245 ? 63.686 41.819 25.469 1.00 8.90 246 ILE A N 1
ATOM 1870 C CA . ILE A 1 245 ? 62.569 41.073 24.861 1.00 7.89 246 ILE A CA 1
ATOM 1871 C C . ILE A 1 245 ? 63.031 39.723 24.307 1.00 8.14 246 ILE A C 1
ATOM 1872 O O . ILE A 1 245 ? 62.498 38.654 24.675 1.00 8.38 246 ILE A O 1
ATOM 1877 N N . VAL A 1 246 ? 64.020 39.775 23.418 1.00 6.76 247 VAL A N 1
ATOM 1878 C CA . VAL A 1 246 ? 64.517 38.580 22.731 1.00 9.13 247 VAL A CA 1
ATOM 1879 C C . VAL A 1 246 ? 64.981 37.510 23.708 1.00 10.70 247 VAL A C 1
ATOM 1880 O O . VAL A 1 246 ? 64.670 36.318 23.558 1.00 10.23 247 VAL A O 1
ATOM 1884 N N . ASN A 1 247 ? 65.717 37.934 24.721 1.00 9.80 248 ASN A N 1
ATOM 1885 C CA . ASN A 1 247 ? 66.271 36.989 25.674 1.00 11.38 248 ASN A CA 1
ATOM 1886 C C . ASN A 1 247 ? 65.508 36.970 26.996 1.00 11.21 248 ASN A C 1
ATOM 1887 O O . ASN A 1 247 ? 65.992 36.407 27.985 1.00 10.84 248 ASN A O 1
ATOM 1892 N N . ASP A 1 248 ? 64.336 37.613 27.006 1.00 10.44 249 ASP A N 1
ATOM 1893 C CA . ASP A 1 248 ? 63.407 37.562 28.148 1.00 9.62 249 ASP A CA 1
ATOM 1894 C C . ASP A 1 248 ? 64.113 37.907 29.480 1.00 10.36 249 ASP A C 1
ATOM 1895 O O . ASP A 1 248 ? 63.968 37.200 30.481 1.00 8.17 249 ASP A O 1
ATOM 1900 N N . ARG A 1 249 ? 64.880 38.997 29.475 1.00 8.24 250 ARG A N 1
ATOM 1901 C CA . ARG A 1 249 ? 65.739 39.344 30.605 1.00 10.40 250 ARG A CA 1
ATOM 1902 C C . ARG A 1 249 ? 64.973 39.901 31.818 1.00 10.38 250 ARG A C 1
ATOM 1903 O O . ARG A 1 249 ? 65.480 39.882 32.951 1.00 8.57 250 ARG A O 1
ATOM 1911 N N . LYS A 1 250 ? 63.771 40.407 31.571 1.00 8.90 251 LYS A N 1
ATOM 1912 C CA . LYS A 1 250 ? 62.994 41.129 32.587 1.00 9.20 251 LYS A CA 1
ATOM 1913 C C . LYS A 1 250 ? 63.742 42.351 33.138 1.00 8.79 251 LYS A C 1
ATOM 1914 O O . LYS A 1 250 ? 63.716 42.615 34.353 1.00 10.83 251 LYS A O 1
ATOM 1920 N N . ARG A 1 251 ? 64.417 43.088 32.263 1.00 8.73 252 ARG A N 1
ATOM 1921 C CA . ARG A 1 251 ? 64.984 44.378 32.653 1.00 8.05 252 ARG A CA 1
ATOM 1922 C C . ARG A 1 251 ? 63.849 45.275 33.129 1.00 10.78 252 ARG A C 1
ATOM 1923 O O . ARG A 1 251 ? 62.718 45.184 32.625 1.00 9.36 252 ARG A O 1
ATOM 1931 N N . VAL A 1 252 ? 64.167 46.166 34.058 1.00 8.20 253 VAL A N 1
ATOM 1932 C CA . VAL A 1 252 ? 63.226 47.182 34.509 1.00 8.08 253 VAL A CA 1
ATOM 1933 C C . VAL A 1 252 ? 63.803 48.538 34.140 1.00 10.69 253 VAL A C 1
ATOM 1934 O O . VAL A 1 252 ? 64.746 49.031 34.771 1.00 9.00 253 VAL A O 1
ATOM 1938 N N . ILE A 1 253 ? 63.233 49.113 33.093 1.00 7.97 254 ILE A N 1
ATOM 1939 C CA . ILE A 1 253 ? 63.714 50.354 32.482 1.00 8.40 254 ILE A CA 1
ATOM 1940 C C . ILE A 1 253 ? 62.494 51.210 32.117 1.00 11.25 254 ILE A C 1
ATOM 1941 O O . ILE A 1 253 ? 61.476 50.681 31.644 1.00 9.79 254 ILE A O 1
ATOM 1946 N N . PRO A 1 254 ? 62.577 52.530 32.341 1.00 9.63 255 PRO A N 1
ATOM 1947 C CA . PRO A 1 254 ? 61.469 53.387 31.902 1.00 12.02 255 PRO A CA 1
ATOM 1948 C C . PRO A 1 254 ? 61.393 53.448 30.384 1.00 10.21 255 PRO A C 1
ATOM 1949 O O . PRO A 1 254 ? 62.390 53.745 29.726 1.00 11.69 255 PRO A O 1
ATOM 1953 N N . CYS A 1 255 ? 60.219 53.153 29.841 1.00 8.30 256 CYS A N 1
ATOM 1954 C CA . CYS A 1 255 ? 59.993 53.210 28.394 1.00 7.64 256 CYS A CA 1
ATOM 1955 C C . CYS A 1 255 ? 58.603 53.765 28.166 1.00 8.02 256 CYS A C 1
ATOM 1956 O O . CYS A 1 255 ? 57.763 53.715 29.055 1.00 9.83 256 CYS A O 1
ATOM 1959 N N . ALA A 1 256 ? 58.345 54.252 26.960 1.00 9.11 257 ALA A N 1
ATOM 1960 C CA . ALA A 1 256 ? 56.992 54.675 26.619 1.00 8.83 257 ALA A CA 1
ATOM 1961 C C . ALA A 1 256 ? 56.122 53.424 26.531 1.00 11.92 257 ALA A C 1
ATOM 1962 O O . ALA A 1 256 ? 56.417 52.487 25.779 1.00 11.42 257 ALA A O 1
ATOM 1964 N N . ALA A 1 257 ? 55.068 53.383 27.328 1.00 9.27 258 ALA A N 1
ATOM 1965 C CA . ALA A 1 257 ? 54.213 52.203 27.345 1.00 10.26 258 ALA A CA 1
ATOM 1966 C C . ALA A 1 257 ? 52.754 52.603 27.432 1.00 13.48 258 ALA A C 1
ATOM 1967 O O . ALA A 1 257 ? 52.429 53.686 27.918 1.00 11.34 258 ALA A O 1
ATOM 1969 N N . TYR A 1 258 ? 51.881 51.705 26.983 1.00 11.27 259 TYR A N 1
ATOM 1970 C CA . TYR A 1 258 ? 50.453 51.965 26.933 1.00 14.59 259 TYR A CA 1
ATOM 1971 C C . TYR A 1 258 ? 49.833 51.866 28.322 1.00 14.26 259 TYR A C 1
ATOM 1972 O O . TYR A 1 258 ? 49.953 50.836 28.979 1.00 13.84 259 TYR A O 1
ATOM 1981 N N . ILE A 1 259 ? 49.168 52.936 28.753 1.00 11.91 260 ILE A N 1
ATOM 1982 C CA . ILE A 1 259 ? 48.592 53.029 30.099 1.00 14.51 260 ILE A CA 1
ATOM 1983 C C . ILE A 1 259 ? 47.080 52.803 30.056 1.00 17.18 260 ILE A C 1
ATOM 1984 O O . ILE A 1 259 ? 46.366 53.519 29.343 1.00 15.94 260 ILE A O 1
ATOM 1989 N N . THR A 1 260 ? 46.599 51.796 30.788 1.00 16.64 261 THR A N 1
ATOM 1990 C CA A THR A 1 260 ? 45.167 51.499 30.869 0.50 18.61 261 THR A CA 1
ATOM 1991 C CA B THR A 1 260 ? 45.177 51.478 30.839 0.50 18.57 261 THR A CA 1
ATOM 1992 C C . THR A 1 260 ? 44.795 50.943 32.222 1.00 17.15 261 THR A C 1
ATOM 1993 O O . THR A 1 260 ? 45.658 50.665 33.044 1.00 16.85 261 THR A O 1
ATOM 2000 N N . GLY A 1 261 ? 43.493 50.773 32.440 1.00 21.92 262 GLY A N 1
ATOM 2001 C CA . GLY A 1 261 ? 42.991 50.099 33.625 1.00 21.38 262 GLY A CA 1
ATOM 2002 C C . GLY A 1 261 ? 43.454 50.771 34.895 1.00 21.37 262 GLY A C 1
ATOM 2003 O O . GLY A 1 261 ? 43.400 51.994 35.009 1.00 20.23 262 GLY A O 1
ATOM 2004 N N . GLU A 1 262 ? 43.941 49.979 35.843 1.00 20.71 263 GLU A N 1
ATOM 2005 C CA . GLU A 1 262 ? 44.283 50.526 37.149 1.00 26.29 263 GLU A CA 1
ATOM 2006 C C . GLU A 1 262 ? 45.470 51.478 37.073 1.00 22.34 263 GLU A C 1
ATOM 2007 O O . GLU A 1 262 ? 45.588 52.381 37.892 1.00 22.01 263 GLU A O 1
ATOM 2013 N N . HIS A 1 263 ? 46.331 51.289 36.073 1.00 17.57 264 HIS A N 1
ATOM 2014 C CA . HIS A 1 263 ? 47.487 52.163 35.894 1.00 16.19 264 HIS A CA 1
ATOM 2015 C C . HIS A 1 263 ? 47.107 53.613 35.575 1.00 16.95 264 HIS A C 1
ATOM 2016 O O . HIS A 1 263 ? 47.873 54.531 35.854 1.00 14.50 264 HIS A O 1
ATOM 2023 N N . SER A 1 264 ? 45.924 53.814 34.998 1.00 15.83 265 SER A N 1
ATOM 2024 C CA . SER A 1 264 ? 45.471 55.163 34.667 1.00 18.73 265 SER A CA 1
ATOM 2025 C C . SER A 1 264 ? 45.206 55.974 35.923 1.00 22.74 265 SER A C 1
ATOM 2026 O O . SER A 1 264 ? 45.367 57.199 35.928 1.00 18.50 265 SER A O 1
ATOM 2029 N N . LYS A 1 265 ? 44.799 55.295 36.992 1.00 19.17 266 LYS A N 1
ATOM 2030 C CA . LYS A 1 265 ? 44.567 55.979 38.257 1.00 22.71 266 LYS A CA 1
ATOM 2031 C C . LYS A 1 265 ? 45.865 56.568 38.816 1.00 21.66 266 LYS A C 1
ATOM 2032 O O . LYS A 1 265 ? 45.850 57.606 39.472 1.00 21.25 266 LYS A O 1
ATOM 2038 N N . THR A 1 266 ? 46.985 55.900 38.550 1.00 18.71 267 THR A N 1
ATOM 2039 C CA . THR A 1 266 ? 48.301 56.374 38.981 1.00 18.93 267 THR A CA 1
ATOM 2040 C C . THR A 1 266 ? 48.918 57.416 38.044 1.00 22.56 267 THR A C 1
ATOM 2041 O O . THR A 1 266 ? 49.468 58.433 38.492 1.00 22.43 267 THR A O 1
ATOM 2045 N N . TYR A 1 267 ? 48.848 57.162 36.741 1.00 14.57 268 TYR A N 1
ATOM 2046 C CA . TYR A 1 267 ? 49.547 58.018 35.782 1.00 14.84 268 TYR A CA 1
ATOM 2047 C C . TYR A 1 267 ? 48.675 59.065 35.092 1.00 16.93 268 TYR A C 1
ATOM 2048 O O . TYR A 1 267 ? 49.168 59.837 34.278 1.00 18.74 268 TYR A O 1
ATOM 2057 N N . LEU A 1 268 ? 47.386 59.080 35.422 1.00 18.65 269 LEU A N 1
ATOM 2058 C CA . LEU A 1 268 ? 46.485 60.174 35.031 1.00 18.83 269 LEU A CA 1
ATOM 2059 C C . LEU A 1 268 ? 46.339 60.339 33.524 1.00 17.81 269 LEU A C 1
ATOM 2060 O O . LEU A 1 268 ? 46.007 61.421 33.037 1.00 16.91 269 LEU A O 1
ATOM 2065 N N . VAL A 1 269 ? 46.608 59.265 32.793 1.00 22.43 270 VAL A N 1
ATOM 2066 C CA . VAL A 1 269 ? 46.317 59.210 31.368 1.00 22.88 270 VAL A CA 1
ATOM 2067 C C . VAL A 1 269 ? 45.624 57.902 31.097 1.00 20.30 270 VAL A C 1
ATOM 2068 O O . VAL A 1 269 ? 45.828 56.919 31.825 1.00 17.69 270 VAL A O 1
ATOM 2072 N N . ASN A 1 270 ? 44.814 57.874 30.048 1.00 16.54 271 ASN A N 1
ATOM 2073 C CA . ASN A 1 270 ? 44.184 56.621 29.667 1.00 20.79 271 ASN A CA 1
ATOM 2074 C C . ASN A 1 270 ? 44.258 56.374 28.167 1.00 19.06 271 ASN A C 1
ATOM 2075 O O . ASN A 1 270 ? 43.969 57.264 27.360 1.00 17.55 271 ASN A O 1
ATOM 2080 N N . ASN A 1 271 ? 44.637 55.152 27.818 1.00 15.75 272 ASN A N 1
ATOM 2081 C CA . ASN A 1 271 ? 44.748 54.714 26.432 1.00 19.20 272 ASN A CA 1
ATOM 2082 C C . ASN A 1 271 ? 45.716 55.548 25.605 1.00 16.35 272 ASN A C 1
ATOM 2083 O O . ASN A 1 271 ? 45.440 55.844 24.446 1.00 18.18 272 ASN A O 1
ATOM 2088 N N . LEU A 1 272 ? 46.825 55.933 26.229 1.00 18.47 273 LEU A N 1
ATOM 2089 C CA . LEU A 1 272 ? 47.921 56.650 25.574 1.00 19.72 273 LEU A CA 1
ATOM 2090 C C . LEU A 1 272 ? 49.231 55.993 25.984 1.00 14.58 273 LEU A C 1
ATOM 2091 O O . LEU A 1 272 ? 49.267 55.244 26.966 1.00 16.26 273 LEU A O 1
ATOM 2096 N N . PHE A 1 273 ? 50.298 56.259 25.228 1.00 13.75 274 PHE A N 1
ATOM 2097 C CA . PHE A 1 273 ? 51.654 55.838 25.607 1.00 11.41 274 PHE A CA 1
ATOM 2098 C C . PHE A 1 273 ? 52.389 56.964 26.345 1.00 12.26 274 PHE A C 1
ATOM 2099 O O . PHE A 1 273 ? 52.343 58.115 25.921 1.00 12.58 274 PHE A O 1
ATOM 2107 N N . ILE A 1 274 ? 53.061 56.635 27.447 1.00 10.61 275 ILE A N 1
ATOM 2108 C CA . ILE A 1 274 ? 53.898 57.612 28.138 1.00 12.05 275 ILE A CA 1
ATOM 2109 C C . ILE A 1 274 ? 55.014 56.870 28.891 1.00 14.34 275 ILE A C 1
ATOM 2110 O O . ILE A 1 274 ? 54.874 55.687 29.199 1.00 11.85 275 ILE A O 1
ATOM 2115 N N . GLY A 1 275 ? 56.121 57.554 29.174 1.00 11.92 276 GLY A N 1
ATOM 2116 C CA . GLY A 1 275 ? 57.273 56.918 29.801 1.00 12.44 276 GLY A CA 1
ATOM 2117 C C . GLY A 1 275 ? 57.097 56.552 31.268 1.00 13.58 276 GLY A C 1
ATOM 2118 O O . GLY A 1 275 ? 56.981 57.425 32.130 1.00 11.97 276 GLY A O 1
ATOM 2119 N N . VAL A 1 276 ? 57.068 55.253 31.550 1.00 13.12 277 VAL A N 1
ATOM 2120 C CA . VAL A 1 276 ? 56.888 54.752 32.914 1.00 11.34 277 VAL A CA 1
ATOM 2121 C C . VAL A 1 276 ? 57.813 53.548 33.119 1.00 9.37 277 VAL A C 1
ATOM 2122 O O . VAL A 1 276 ? 58.250 52.931 32.139 1.00 9.89 277 VAL A O 1
ATOM 2126 N N . PRO A 1 277 ? 58.120 53.201 34.384 1.00 10.87 278 PRO A N 1
ATOM 2127 C CA . PRO A 1 277 ? 58.986 52.030 34.590 1.00 11.14 278 PRO A CA 1
ATOM 2128 C C . PRO A 1 277 ? 58.284 50.736 34.218 1.00 11.78 278 PRO A C 1
ATOM 2129 O O . PRO A 1 277 ? 57.178 50.466 34.709 1.00 11.59 278 PRO A O 1
ATOM 2133 N N . ILE A 1 278 ? 58.907 49.937 33.354 1.00 8.23 279 ILE A N 1
ATOM 2134 C CA . ILE A 1 278 ? 58.291 48.683 32.940 1.00 11.09 279 ILE A CA 1
ATOM 2135 C C . ILE A 1 278 ? 59.257 47.500 33.070 1.00 11.15 279 ILE A C 1
ATOM 2136 O O . ILE A 1 278 ? 60.473 47.678 32.994 1.00 10.84 279 ILE A O 1
ATOM 2141 N N . LYS A 1 279 ? 58.705 46.304 33.292 1.00 8.52 280 LYS A N 1
ATOM 2142 C CA . LYS A 1 279 ? 59.475 45.065 33.174 1.00 7.52 280 LYS A CA 1
ATOM 2143 C C . LYS A 1 279 ? 59.358 44.592 31.722 1.00 11.50 280 LYS A C 1
ATOM 2144 O O . LYS A 1 279 ? 58.254 44.409 31.218 1.00 12.31 280 LYS A O 1
ATOM 2150 N N . ILE A 1 280 ? 60.494 44.416 31.051 1.00 9.23 281 ILE A N 1
ATOM 2151 C CA . ILE A 1 280 ? 60.520 44.072 29.630 1.00 8.67 281 ILE A CA 1
ATOM 2152 C C . ILE A 1 280 ? 60.860 42.600 29.447 1.00 8.01 281 ILE A C 1
ATOM 2153 O O . ILE A 1 280 ? 61.939 42.157 29.834 1.00 8.78 281 ILE A O 1
ATOM 2158 N N . GLY A 1 281 ? 59.942 41.842 28.867 1.00 8.70 282 GLY A N 1
ATOM 2159 C CA . GLY A 1 281 ? 60.172 40.419 28.680 1.00 11.45 282 GLY A CA 1
ATOM 2160 C C . GLY A 1 281 ? 59.768 39.939 27.306 1.00 11.90 282 GLY A C 1
ATOM 2161 O O . GLY A 1 281 ? 59.485 40.757 26.417 1.00 9.91 282 GLY A O 1
ATOM 2162 N N . LYS A 1 282 ? 59.700 38.612 27.136 1.00 10.79 283 LYS A N 1
ATOM 2163 C CA A LYS A 1 282 ? 59.388 38.029 25.830 0.50 12.81 283 LYS A CA 1
ATOM 2164 C CA B LYS A 1 282 ? 59.388 38.027 25.830 0.50 12.81 283 LYS A CA 1
ATOM 2165 C C . LYS A 1 282 ? 58.008 38.426 25.310 1.00 13.65 283 LYS A C 1
ATOM 2166 O O . LYS A 1 282 ? 57.751 38.343 24.111 1.00 16.31 283 LYS A O 1
ATOM 2177 N N . ASN A 1 283 ? 57.121 38.858 26.206 1.00 9.37 284 ASN A N 1
ATOM 2178 C CA . ASN A 1 283 ? 55.787 39.267 25.772 1.00 12.87 284 ASN A CA 1
ATOM 2179 C C . ASN A 1 283 ? 55.650 40.784 25.557 1.00 16.39 284 ASN A C 1
ATOM 2180 O O . ASN A 1 283 ? 54.554 41.279 25.281 1.00 19.24 284 ASN A O 1
ATOM 2185 N N . GLY A 1 284 ? 56.753 41.515 25.708 1.00 12.02 285 GLY A N 1
ATOM 2186 C CA . GLY A 1 284 ? 56.728 42.969 25.641 1.00 12.09 285 GLY A CA 1
ATOM 2187 C C . GLY A 1 284 ? 56.668 43.573 27.036 1.00 9.51 285 GLY A C 1
ATOM 2188 O O . GLY A 1 284 ? 57.531 43.284 27.876 1.00 12.22 285 GLY A O 1
ATOM 2189 N N . VAL A 1 285 ? 55.662 44.409 27.291 1.00 8.76 286 VAL A N 1
ATOM 2190 C CA . VAL A 1 285 ? 55.471 44.960 28.641 1.00 10.41 286 VAL A CA 1
ATOM 2191 C C . VAL A 1 285 ? 54.897 43.881 29.546 1.00 14.15 286 VAL A C 1
ATOM 2192 O O . VAL A 1 285 ? 53.764 43.445 29.340 1.00 11.57 286 VAL A O 1
ATOM 2196 N N . GLU A 1 286 ? 55.684 43.409 30.515 1.00 10.33 287 GLU A N 1
ATOM 2197 C CA . GLU A 1 286 ? 55.176 42.354 31.396 1.00 13.87 287 GLU A CA 1
ATOM 2198 C C . GLU A 1 286 ? 54.634 42.873 32.712 1.00 13.01 287 GLU A C 1
ATOM 2199 O O . GLU A 1 286 ? 53.900 42.175 33.416 1.00 11.22 287 GLU A O 1
ATOM 2205 N N . LYS A 1 287 ? 54.995 44.109 33.034 1.00 13.96 288 LYS A N 1
ATOM 2206 C CA . LYS A 1 287 ? 54.492 44.766 34.235 1.00 13.00 288 LYS A CA 1
ATOM 2207 C C . LYS A 1 287 ? 54.752 46.249 34.097 1.00 12.13 288 LYS A C 1
ATOM 2208 O O . LYS A 1 287 ? 55.790 46.656 33.591 1.00 12.49 288 LYS A O 1
ATOM 2214 N N . ILE A 1 288 ? 53.791 47.050 34.534 1.00 9.36 289 ILE A N 1
ATOM 2215 C CA . ILE A 1 288 ? 54.017 48.472 34.713 1.00 12.36 289 ILE A CA 1
ATOM 2216 C C . ILE A 1 288 ? 54.071 48.732 36.207 1.00 11.65 289 ILE A C 1
ATOM 2217 O O . ILE A 1 288 ? 53.151 48.375 36.939 1.00 12.14 289 ILE A O 1
ATOM 2222 N N . TYR A 1 289 ? 55.149 49.338 36.679 1.00 10.82 290 TYR A N 1
ATOM 2223 C CA . TYR A 1 289 ? 55.221 49.663 38.099 1.00 9.74 290 TYR A CA 1
ATOM 2224 C C . TYR A 1 289 ? 54.497 50.981 38.370 1.00 14.69 290 TYR A C 1
ATOM 2225 O O . TYR A 1 289 ? 54.681 51.959 37.649 1.00 12.63 290 TYR A O 1
ATOM 2234 N N . ASP A 1 290 ? 53.643 50.989 39.385 1.00 15.38 291 ASP A N 1
ATOM 2235 C CA . ASP A 1 290 ? 52.921 52.205 39.747 1.00 17.38 291 ASP A CA 1
ATOM 2236 C C . ASP A 1 290 ? 53.689 52.957 40.825 1.00 15.50 291 ASP A C 1
ATOM 2237 O O . ASP A 1 290 ? 53.820 52.479 41.942 1.00 21.37 291 ASP A O 1
ATOM 2242 N N . LEU A 1 291 ? 54.186 54.136 40.485 1.00 11.56 292 LEU A N 1
ATOM 2243 C CA . LEU A 1 291 ? 54.963 54.938 41.424 1.00 16.72 292 LEU A CA 1
ATOM 2244 C C . LEU A 1 291 ? 54.092 55.792 42.334 1.00 17.50 292 LEU A C 1
ATOM 2245 O O . LEU A 1 291 ? 52.981 56.161 41.972 1.00 12.82 292 LEU A O 1
ATOM 2250 N N . LYS A 1 292 ? 54.624 56.101 43.512 1.00 12.61 293 LYS A N 1
ATOM 2251 C CA . LYS A 1 292 ? 54.068 57.127 44.376 1.00 23.33 293 LYS A CA 1
ATOM 2252 C C . LYS A 1 292 ? 54.819 58.422 44.088 1.00 19.64 293 LYS A C 1
ATOM 2253 O O . LYS A 1 292 ? 56.038 58.461 44.188 1.00 23.45 293 LYS A O 1
ATOM 2259 N N . PHE A 1 293 ? 54.099 59.476 43.729 1.00 15.44 294 PHE A N 1
ATOM 2260 C CA . PHE A 1 293 ? 54.729 60.758 43.423 1.00 15.22 294 PHE A CA 1
ATOM 2261 C C . PHE A 1 293 ? 54.742 61.657 44.656 1.00 15.29 294 PHE A C 1
ATOM 2262 O O . PHE A 1 293 ? 53.742 61.747 45.370 1.00 18.95 294 PHE A O 1
ATOM 2270 N N . ASN A 1 294 ? 55.853 62.344 44.899 1.00 15.29 295 ASN A N 1
ATOM 2271 C CA . ASN A 1 294 ? 55.812 63.467 45.834 1.00 16.21 295 ASN A CA 1
ATOM 2272 C C . ASN A 1 294 ? 55.241 64.697 45.111 1.00 15.67 295 ASN A C 1
ATOM 2273 O O . ASN A 1 294 ? 54.989 64.647 43.909 1.00 15.14 295 ASN A O 1
ATOM 2278 N N . GLU A 1 295 ? 55.042 65.792 45.822 1.00 16.53 296 GLU A N 1
ATOM 2279 C CA A GLU A 1 295 ? 54.374 66.946 45.224 0.50 16.89 296 GLU A CA 1
ATOM 2280 C CA B GLU A 1 295 ? 54.382 66.960 45.243 0.50 16.90 296 GLU A CA 1
ATOM 2281 C C . GLU A 1 295 ? 55.134 67.556 44.043 1.00 17.73 296 GLU A C 1
ATOM 2282 O O . GLU A 1 295 ? 54.525 67.935 43.033 1.00 18.26 296 GLU A O 1
ATOM 2293 N N . ASP A 1 296 ? 56.455 67.646 44.148 1.00 16.52 297 ASP A N 1
ATOM 2294 C CA . ASP A 1 296 ? 57.247 68.203 43.045 1.00 20.22 297 ASP A CA 1
ATOM 2295 C C . ASP A 1 296 ? 57.151 67.322 41.799 1.00 17.38 297 ASP A C 1
ATOM 2296 O O . ASP A 1 296 ? 56.946 67.812 40.683 1.00 16.00 297 ASP A O 1
ATOM 2301 N N . GLU A 1 297 ? 57.275 66.016 42.003 1.00 14.76 298 GLU A N 1
ATOM 2302 C CA . GLU A 1 297 ? 57.238 65.070 40.899 1.00 13.91 298 GLU A CA 1
ATOM 2303 C C . GLU A 1 297 ? 55.861 65.049 40.250 1.00 13.87 298 GLU A C 1
ATOM 2304 O O . GLU A 1 297 ? 55.745 64.951 39.030 1.00 13.76 298 GLU A O 1
ATOM 2310 N N . LEU A 1 298 ? 54.824 65.172 41.076 1.00 14.35 299 LEU A N 1
ATOM 2311 C CA . LEU A 1 298 ? 53.449 65.183 40.601 1.00 17.01 299 LEU A CA 1
ATOM 2312 C C . LEU A 1 298 ? 53.192 66.367 39.672 1.00 19.11 299 LEU A C 1
ATOM 2313 O O . LEU A 1 298 ? 52.595 66.202 38.604 1.00 14.79 299 LEU A O 1
ATOM 2318 N N . GLU A 1 299 ? 53.629 67.557 40.075 1.00 18.96 300 GLU A N 1
ATOM 2319 C CA A GLU A 1 299 ? 53.504 68.778 39.271 0.50 20.60 300 GLU A CA 1
ATOM 2320 C CA B GLU A 1 299 ? 53.366 68.693 39.211 0.50 20.83 300 GLU A CA 1
ATOM 2321 C C . GLU A 1 299 ? 54.175 68.603 37.920 1.00 17.20 300 GLU A C 1
ATOM 2322 O O . GLU A 1 299 ? 53.645 68.949 36.868 1.00 21.23 300 GLU A O 1
ATOM 2333 N N . ALA A 1 300 ? 55.401 68.101 37.985 1.00 19.05 301 ALA A N 1
ATOM 2334 C CA . ALA A 1 300 ? 56.186 67.881 36.775 1.00 18.83 301 ALA A CA 1
ATOM 2335 C C . ALA A 1 300 ? 55.518 66.836 35.887 1.00 20.83 301 ALA A C 1
ATOM 2336 O O . ALA A 1 300 ? 55.490 66.974 34.664 1.00 18.69 301 ALA A O 1
ATOM 2338 N N . TRP A 1 301 ? 54.984 65.784 36.504 1.00 16.29 302 TRP A N 1
ATOM 2339 C CA . TRP A 1 301 ? 54.291 64.750 35.747 1.00 16.06 302 TRP A CA 1
ATOM 2340 C C . TRP A 1 301 ? 53.069 65.296 35.009 1.00 16.27 302 TRP A C 1
ATOM 2341 O O . TRP A 1 301 ? 52.850 64.980 33.836 1.00 17.29 302 TRP A O 1
ATOM 2352 N N . LYS A 1 302 ? 52.282 66.126 35.688 1.00 16.10 303 LYS A N 1
ATOM 2353 C CA . LYS A 1 302 ? 51.060 66.649 35.091 1.00 17.91 303 LYS A CA 1
ATOM 2354 C C . LYS A 1 302 ? 51.353 67.464 33.833 1.00 20.41 303 LYS A C 1
ATOM 2355 O O . LYS A 1 302 ? 50.600 67.415 32.864 1.00 18.32 303 LYS A O 1
ATOM 2361 N N . LYS A 1 303 ? 52.466 68.186 33.840 1.00 20.08 304 LYS A N 1
ATOM 2362 C CA A LYS A 1 303 ? 52.877 68.954 32.672 0.50 24.60 304 LYS A CA 1
ATOM 2363 C CA B LYS A 1 303 ? 52.867 68.952 32.667 0.50 24.59 304 LYS A CA 1
ATOM 2364 C C . LYS A 1 303 ? 53.247 68.032 31.513 1.00 23.43 304 LYS A C 1
ATOM 2365 O O . LYS A 1 303 ? 52.892 68.291 30.364 1.00 24.87 304 LYS A O 1
ATOM 2376 N N . SER A 1 304 ? 53.959 66.954 31.826 1.00 18.20 305 SER A N 1
ATOM 2377 C CA A SER A 1 304 ? 54.332 65.969 30.816 0.50 18.78 305 SER A CA 1
ATOM 2378 C CA B SER A 1 304 ? 54.338 65.953 30.837 0.50 18.76 305 SER A CA 1
ATOM 2379 C C . SER A 1 304 ? 53.082 65.312 30.246 1.00 19.43 305 SER A C 1
ATOM 2380 O O . SER A 1 304 ? 52.970 65.109 29.029 1.00 19.88 305 SER A O 1
ATOM 2385 N N . VAL A 1 305 ? 52.140 64.994 31.128 1.00 16.76 306 VAL A N 1
ATOM 2386 C CA . VAL A 1 305 ? 50.871 64.386 30.747 1.00 16.36 306 VAL A CA 1
ATOM 2387 C C . VAL A 1 305 ? 50.110 65.250 29.743 1.00 17.25 306 VAL A C 1
ATOM 2388 O O . VAL A 1 305 ? 49.641 64.743 28.719 1.00 17.78 306 VAL A O 1
ATOM 2392 N N . GLU A 1 306 ? 50.022 66.550 30.015 1.00 24.42 307 GLU A N 1
ATOM 2393 C CA . GLU A 1 306 ? 49.327 67.475 29.118 1.00 29.44 307 GLU A CA 1
ATOM 2394 C C . GLU A 1 306 ? 49.970 67.502 27.725 1.00 27.21 307 GLU A C 1
ATOM 2395 O O . GLU A 1 306 ? 49.275 67.521 26.709 1.00 23.21 307 GLU A O 1
ATOM 2401 N N . SER A 1 307 ? 51.297 67.468 27.688 1.00 23.72 308 SER A N 1
ATOM 2402 C CA . SER A 1 307 ? 52.034 67.463 26.430 1.00 23.06 308 SER A CA 1
ATOM 2403 C C . SER A 1 307 ? 51.711 66.215 25.603 1.00 25.22 308 SER A C 1
ATOM 2404 O O . SER A 1 307 ? 51.448 66.300 24.400 1.00 22.99 308 SER A O 1
ATOM 2407 N N . VAL A 1 308 ? 51.736 65.056 26.256 1.00 19.83 309 VAL A N 1
ATOM 2408 C CA . VAL A 1 308 ? 51.399 63.793 25.599 1.00 18.25 309 VAL A CA 1
ATOM 2409 C C . VAL A 1 308 ? 49.940 63.761 25.139 1.00 20.09 309 VAL A C 1
ATOM 2410 O O . VAL A 1 308 ? 49.647 63.340 24.018 1.00 20.38 309 VAL A O 1
ATOM 2414 N N . LYS A 1 309 ? 49.029 64.230 25.989 1.00 19.02 310 LYS A N 1
ATOM 2415 C CA . LYS A 1 309 ? 47.620 64.279 25.625 1.00 20.63 310 LYS A CA 1
ATOM 2416 C C . LYS A 1 309 ? 47.409 65.135 24.374 1.00 22.98 310 LYS A C 1
ATOM 2417 O O . LYS A 1 309 ? 46.628 64.783 23.488 1.00 21.19 310 LYS A O 1
ATOM 2423 N N . LYS A 1 310 ? 48.104 66.266 24.323 1.00 20.71 311 LYS A N 1
ATOM 2424 C CA . LYS A 1 310 ? 47.962 67.216 23.225 1.00 22.95 311 LYS A CA 1
ATOM 2425 C C . LYS A 1 310 ? 48.482 66.620 21.915 1.00 20.56 311 LYS A C 1
ATOM 2426 O O . LYS A 1 310 ? 47.822 66.695 20.873 1.00 21.02 311 LYS A O 1
ATOM 2432 N N . ASN A 1 311 ? 49.676 66.048 21.965 1.00 19.69 312 ASN A N 1
ATOM 2433 C CA . ASN A 1 311 ? 50.271 65.452 20.777 1.00 19.03 312 ASN A CA 1
ATOM 2434 C C . ASN A 1 311 ? 49.564 64.171 20.332 1.00 26.37 312 ASN A C 1
ATOM 2435 O O . ASN A 1 311 ? 49.527 63.860 19.136 1.00 20.59 312 ASN A O 1
ATOM 2440 N N . SER A 1 312 ? 49.012 63.427 21.291 1.00 22.01 313 SER A N 1
ATOM 2441 C CA . SER A 1 312 ? 48.284 62.207 20.963 1.00 21.70 313 SER A CA 1
ATOM 2442 C C . SER A 1 312 ? 46.970 62.555 20.264 1.00 21.14 313 SER A C 1
ATOM 2443 O O . SER A 1 312 ? 46.504 61.821 19.386 1.00 21.20 313 SER A O 1
ATOM 2446 N N . ALA A 1 313 ? 46.378 63.677 20.661 1.00 18.51 314 ALA A N 1
ATOM 2447 C CA . ALA A 1 313 ? 45.153 64.160 20.034 1.00 19.74 314 ALA A CA 1
ATOM 2448 C C . ALA A 1 313 ? 45.434 64.572 18.587 1.00 21.15 314 ALA A C 1
ATOM 2449 O O . ALA A 1 313 ? 44.597 64.394 17.698 1.00 21.91 314 ALA A O 1
ATOM 2451 N N . ILE A 1 314 ? 46.617 65.134 18.363 1.00 20.11 315 ILE A N 1
ATOM 2452 C CA . ILE A 1 314 ? 47.063 65.466 17.012 1.00 23.86 315 ILE A CA 1
ATOM 2453 C C . ILE A 1 314 ? 47.187 64.194 16.164 1.00 22.65 315 ILE A C 1
ATOM 2454 O O . ILE A 1 314 ? 46.778 64.174 14.999 1.00 21.05 315 ILE A O 1
ATOM 2459 N N . ALA A 1 315 ? 47.722 63.129 16.763 1.00 19.77 316 ALA A N 1
ATOM 2460 C CA . ALA A 1 315 ? 47.814 61.839 16.079 1.00 21.65 316 ALA A CA 1
ATOM 2461 C C . ALA A 1 315 ? 46.431 61.273 15.738 1.00 23.62 316 ALA A C 1
ATOM 2462 O O . ALA A 1 315 ? 46.205 60.804 14.614 1.00 22.29 316 ALA A O 1
ATOM 2464 N N . ASP A 1 316 ? 45.507 61.326 16.696 1.00 21.28 317 ASP A N 1
ATOM 2465 C CA . ASP A 1 316 ? 44.115 60.937 16.433 1.00 22.33 317 ASP A CA 1
ATOM 2466 C C . ASP A 1 316 ? 43.541 61.696 15.233 1.00 24.40 317 ASP A C 1
ATOM 2467 O O . ASP A 1 316 ? 42.964 61.095 14.328 1.00 26.95 317 ASP A O 1
ATOM 2472 N N . ASP A 1 317 ? 43.705 63.016 15.240 1.00 22.15 318 ASP A N 1
ATOM 2473 C CA . ASP A 1 317 ? 43.198 63.866 14.170 1.00 26.44 318 ASP A CA 1
ATOM 2474 C C . ASP A 1 317 ? 43.799 63.497 12.816 1.00 26.80 318 ASP A C 1
ATOM 2475 O O . ASP A 1 317 ? 43.079 63.413 11.819 1.00 25.98 318 ASP A O 1
ATOM 2480 N N . TYR A 1 318 ? 45.112 63.274 12.780 1.00 25.85 319 TYR A N 1
ATOM 2481 C CA . TYR A 1 318 ? 45.758 62.828 11.549 1.00 27.13 319 TYR A CA 1
ATOM 2482 C C . TYR A 1 318 ? 45.135 61.532 11.036 1.00 24.41 319 TYR A C 1
ATOM 2483 O O . TYR A 1 318 ? 44.815 61.423 9.854 1.00 26.33 319 TYR A O 1
ATOM 2492 N N . PHE A 1 319 ? 44.979 60.551 11.922 1.00 23.26 320 PHE A N 1
ATOM 2493 C CA . PHE A 1 319 ? 44.418 59.259 11.527 1.00 32.08 320 PHE A CA 1
ATOM 2494 C C . PHE A 1 319 ? 42.972 59.406 11.055 1.00 33.49 320 PHE A C 1
ATOM 2495 O O . PHE A 1 319 ? 42.552 58.764 10.090 1.00 27.68 320 PHE A O 1
ATOM 2503 N N . ALA A 1 320 ? 42.219 60.264 11.735 1.00 25.96 321 ALA A N 1
ATOM 2504 C CA . ALA A 1 320 ? 40.835 60.522 11.358 1.00 28.06 321 ALA A CA 1
ATOM 2505 C C . ALA A 1 320 ? 40.739 61.151 9.969 1.00 30.65 321 ALA A C 1
ATOM 2506 O O . ALA A 1 320 ? 39.809 60.860 9.220 1.00 33.09 321 ALA A O 1
ATOM 2508 N N . LYS A 1 321 ? 41.704 62.006 9.631 1.00 29.41 322 LYS A N 1
ATOM 2509 C CA . LYS A 1 321 ? 41.706 62.721 8.355 1.00 33.38 322 LYS A CA 1
ATOM 2510 C C . LYS A 1 321 ? 42.236 61.860 7.208 1.00 35.22 322 LYS A C 1
ATOM 2511 O O . LYS A 1 321 ? 42.073 62.203 6.038 1.00 37.24 322 LYS A O 1
ATOM 2517 N N . ASN A 1 322 ? 42.881 60.748 7.540 1.00 30.98 323 ASN A N 1
ATOM 2518 C CA . ASN A 1 322 ? 43.474 59.899 6.511 1.00 37.07 323 ASN A CA 1
ATOM 2519 C C . ASN A 1 322 ? 42.968 58.463 6.558 1.00 41.88 323 ASN A C 1
ATOM 2520 O O . ASN A 1 322 ? 43.754 57.518 6.538 1.00 40.45 323 ASN A O 1
ATOM 2525 N N . GLN A 1 323 ? 41.645 58.329 6.628 1.00 49.25 324 GLN A N 1
ATOM 2526 C CA . GLN A 1 323 ? 40.949 57.042 6.556 1.00 56.83 324 GLN A CA 1
ATOM 2527 C C . GLN A 1 323 ? 41.234 56.131 7.747 1.00 60.23 324 GLN A C 1
ATOM 2528 O O . GLN A 1 323 ? 40.611 56.258 8.806 1.00 59.82 324 GLN A O 1
ATOM 2534 N N . ALA B 1 1 ? 96.651 54.396 35.379 1.00 44.67 2 ALA B N 1
ATOM 2535 C CA . ALA B 1 1 ? 96.524 52.951 35.545 1.00 41.58 2 ALA B CA 1
ATOM 2536 C C . ALA B 1 1 ? 96.125 52.266 34.245 1.00 37.36 2 ALA B C 1
ATOM 2537 O O . ALA B 1 1 ? 96.341 51.061 34.083 1.00 39.03 2 ALA B O 1
ATOM 2539 N N . ARG B 1 2 ? 95.539 53.026 33.322 1.00 27.99 3 ARG B N 1
ATOM 2540 C CA . ARG B 1 2 ? 95.097 52.452 32.054 1.00 20.01 3 ARG B CA 1
ATOM 2541 C C . ARG B 1 2 ? 95.937 52.940 30.892 1.00 16.64 3 ARG B C 1
ATOM 2542 O O . ARG B 1 2 ? 96.506 54.031 30.927 1.00 18.11 3 ARG B O 1
ATOM 2550 N N . SER B 1 3 ? 96.004 52.130 29.849 1.00 13.25 4 SER B N 1
ATOM 2551 C CA . SER B 1 3 ? 96.670 52.560 28.635 1.00 16.68 4 SER B CA 1
ATOM 2552 C C . SER B 1 3 ? 95.844 53.634 27.960 1.00 13.20 4 SER B C 1
ATOM 2553 O O . SER B 1 3 ? 94.637 53.755 28.191 1.00 13.59 4 SER B O 1
ATOM 2556 N N . LYS B 1 4 ? 96.509 54.430 27.143 1.00 14.88 5 LYS B N 1
ATOM 2557 C CA . LYS B 1 4 ? 95.863 55.557 26.493 1.00 12.89 5 LYS B CA 1
ATOM 2558 C C . LYS B 1 4 ? 96.004 55.398 24.992 1.00 11.35 5 LYS B C 1
ATOM 2559 O O . LYS B 1 4 ? 97.091 55.111 24.499 1.00 12.71 5 LYS B O 1
ATOM 2565 N N . ILE B 1 5 ? 94.903 55.552 24.263 1.00 11.47 6 ILE B N 1
ATOM 2566 C CA . ILE B 1 5 ? 94.973 55.530 22.807 1.00 9.52 6 ILE B CA 1
ATOM 2567 C C . ILE B 1 5 ? 94.449 56.843 22.238 1.00 14.18 6 ILE B C 1
ATOM 2568 O O . ILE B 1 5 ? 93.365 57.289 22.610 1.00 11.69 6 ILE B O 1
ATOM 2573 N N . SER B 1 6 ? 95.218 57.488 21.360 1.00 8.02 7 SER B N 1
ATOM 2574 C CA . SER B 1 6 ? 94.667 58.638 20.642 1.00 10.36 7 SER B CA 1
ATOM 2575 C C . SER B 1 6 ? 94.207 58.233 19.248 1.00 8.98 7 SER B C 1
ATOM 2576 O O . SER B 1 6 ? 94.855 57.426 18.593 1.00 10.97 7 SER B O 1
ATOM 2579 N N . VAL B 1 7 ? 93.085 58.788 18.810 1.00 7.44 8 VAL B N 1
ATOM 2580 C CA . VAL B 1 7 ? 92.574 58.541 17.467 1.00 7.78 8 VAL B CA 1
ATOM 2581 C C . VAL B 1 7 ? 92.500 59.881 16.743 1.00 9.31 8 VAL B C 1
ATOM 2582 O O . VAL B 1 7 ? 91.790 60.793 17.162 1.00 8.74 8 VAL B O 1
ATOM 2586 N N . ILE B 1 8 ? 93.243 59.996 15.650 1.00 9.82 9 ILE B N 1
ATOM 2587 C CA . ILE B 1 8 ? 93.236 61.219 14.876 1.00 11.29 9 ILE B CA 1
ATOM 2588 C C . ILE B 1 8 ? 92.288 61.057 13.694 1.00 10.60 9 ILE B C 1
ATOM 2589 O O . ILE B 1 8 ? 92.472 60.178 12.843 1.00 11.55 9 ILE B O 1
ATOM 2594 N N . GLY B 1 9 ? 91.277 61.912 13.650 1.00 12.13 10 GLY B N 1
ATOM 2595 C CA . GLY B 1 9 ? 90.189 61.773 12.704 1.00 11.77 10 GLY B CA 1
ATOM 2596 C C . GLY B 1 9 ? 88.973 61.258 13.451 1.00 10.11 10 GLY B C 1
ATOM 2597 O O . GLY B 1 9 ? 89.021 60.183 14.064 1.00 12.49 10 GLY B O 1
ATOM 2598 N N . ALA B 1 10 ? 87.900 62.044 13.430 1.00 10.94 11 ALA B N 1
ATOM 2599 C CA . ALA B 1 10 ? 86.669 61.695 14.130 1.00 12.45 11 ALA B CA 1
ATOM 2600 C C . ALA B 1 10 ? 85.507 61.438 13.165 1.00 7.93 11 ALA B C 1
ATOM 2601 O O . ALA B 1 10 ? 84.340 61.543 13.544 1.00 13.13 11 ALA B O 1
ATOM 2603 N N . GLY B 1 11 ? 85.827 61.141 11.909 1.00 8.17 12 GLY B N 1
ATOM 2604 C CA . GLY B 1 11 ? 84.813 60.756 10.944 1.00 11.82 12 GLY B CA 1
ATOM 2605 C C . GLY B 1 11 ? 84.329 59.339 11.222 1.00 9.71 12 GLY B C 1
ATOM 2606 O O . GLY B 1 11 ? 84.636 58.782 12.279 1.00 9.94 12 GLY B O 1
ATOM 2607 N N . ALA B 1 12 ? 83.606 58.749 10.270 1.00 12.25 13 ALA B N 1
ATOM 2608 C CA . ALA B 1 12 ? 83.048 57.396 10.441 1.00 12.19 13 ALA B CA 1
ATOM 2609 C C . ALA B 1 12 ? 84.103 56.384 10.882 1.00 10.99 13 ALA B C 1
ATOM 2610 O O . ALA B 1 12 ? 83.891 55.626 11.847 1.00 9.21 13 ALA B O 1
ATOM 2612 N N . VAL B 1 13 ? 85.253 56.369 10.212 1.00 8.48 14 VAL B N 1
ATOM 2613 C CA . VAL B 1 13 ? 86.260 55.365 10.579 1.00 11.34 14 VAL B CA 1
ATOM 2614 C C . VAL B 1 13 ? 86.872 55.585 11.972 1.00 11.48 14 VAL B C 1
ATOM 2615 O O . VAL B 1 13 ? 86.911 54.660 12.786 1.00 9.28 14 VAL B O 1
ATOM 2619 N N . GLY B 1 14 ? 87.355 56.795 12.238 1.00 9.08 15 GLY B N 1
ATOM 2620 C CA . GLY B 1 14 ? 87.979 57.087 13.525 1.00 7.07 15 GLY B CA 1
ATOM 2621 C C . GLY B 1 14 ? 87.050 56.921 14.718 1.00 8.30 15 GLY B C 1
ATOM 2622 O O . GLY B 1 14 ? 87.439 56.395 15.765 1.00 8.71 15 GLY B O 1
ATOM 2623 N N . ALA B 1 15 ? 85.820 57.400 14.581 1.00 10.33 16 ALA B N 1
ATOM 2624 C CA . ALA B 1 15 ? 84.847 57.259 15.663 1.00 9.24 16 ALA B CA 1
ATOM 2625 C C . ALA B 1 15 ? 84.461 55.792 15.857 1.00 8.85 16 ALA B C 1
ATOM 2626 O O . ALA B 1 15 ? 84.241 55.353 16.991 1.00 10.69 16 ALA B O 1
ATOM 2628 N N . THR B 1 16 ? 84.396 55.024 14.767 1.00 11.44 17 THR B N 1
ATOM 2629 C CA . THR B 1 16 ? 84.104 53.584 14.885 1.00 10.15 17 THR B CA 1
ATOM 2630 C C . THR B 1 16 ? 85.239 52.901 15.631 1.00 9.06 17 THR B C 1
ATOM 2631 O O . THR B 1 16 ? 85.001 52.041 16.480 1.00 10.04 17 THR B O 1
ATOM 2635 N N . VAL B 1 17 ? 86.477 53.293 15.329 1.00 5.99 18 VAL B N 1
ATOM 2636 C CA . VAL B 1 17 ? 87.615 52.749 16.073 1.00 6.42 18 VAL B CA 1
ATOM 2637 C C . VAL B 1 17 ? 87.438 53.067 17.566 1.00 6.74 18 VAL B C 1
ATOM 2638 O O . VAL B 1 17 ? 87.610 52.198 18.426 1.00 9.99 18 VAL B O 1
ATOM 2642 N N . ALA B 1 18 ? 87.064 54.300 17.876 1.00 7.70 19 ALA B N 1
ATOM 2643 C CA . ALA B 1 18 ? 86.956 54.711 19.275 1.00 9.35 19 ALA B CA 1
ATOM 2644 C C . ALA B 1 18 ? 85.859 53.932 19.973 1.00 7.51 19 ALA B C 1
ATOM 2645 O O . ALA B 1 18 ? 86.040 53.475 21.103 1.00 8.09 19 ALA B O 1
ATOM 2647 N N . GLN B 1 19 ? 84.711 53.773 19.311 1.00 8.39 20 GLN B N 1
ATOM 2648 C CA . GLN B 1 19 ? 83.612 53.045 19.944 1.00 5.79 20 GLN B CA 1
ATOM 2649 C C . GLN B 1 19 ? 84.002 51.585 20.140 1.00 7.15 20 GLN B C 1
ATOM 2650 O O . GLN B 1 19 ? 83.682 50.978 21.159 1.00 7.14 20 GLN B O 1
ATOM 2656 N N . THR B 1 20 ? 84.710 51.032 19.163 1.00 6.27 21 THR B N 1
ATOM 2657 C CA . THR B 1 20 ? 85.148 49.637 19.225 1.00 7.38 21 THR B CA 1
ATOM 2658 C C . THR B 1 20 ? 86.152 49.438 20.371 1.00 7.10 21 THR B C 1
ATOM 2659 O O . THR B 1 20 ? 86.021 48.498 21.161 1.00 6.23 21 THR B O 1
ATOM 2663 N N . LEU B 1 21 ? 87.152 50.317 20.469 1.00 7.25 22 LEU B N 1
ATOM 2664 C CA . LEU B 1 21 ? 88.120 50.241 21.584 1.00 8.79 22 LEU B CA 1
ATOM 2665 C C . LEU B 1 21 ? 87.457 50.353 22.962 1.00 8.98 22 LEU B C 1
ATOM 2666 O O . LEU B 1 21 ? 87.878 49.686 23.913 1.00 10.70 22 LEU B O 1
ATOM 2671 N N . ALA B 1 22 ? 86.423 51.190 23.065 1.00 6.95 23 ALA B N 1
ATOM 2672 C CA . ALA B 1 22 ? 85.685 51.322 24.322 1.00 8.88 23 ALA B CA 1
ATOM 2673 C C . ALA B 1 22 ? 84.955 50.028 24.675 1.00 6.04 23 ALA B C 1
ATOM 2674 O O . ALA B 1 22 ? 85.054 49.553 25.798 1.00 6.78 23 ALA B O 1
ATOM 2676 N N . ILE B 1 23 ? 84.223 49.465 23.714 1.00 7.32 24 ILE B N 1
ATOM 2677 C CA . ILE B 1 23 ? 83.527 48.188 23.934 1.00 7.33 24 ILE B CA 1
ATOM 2678 C C . ILE B 1 23 ? 84.482 47.086 24.384 1.00 11.11 24 ILE B C 1
ATOM 2679 O O . ILE B 1 23 ? 84.185 46.302 25.299 1.00 9.92 24 ILE B O 1
ATOM 2684 N N . ARG B 1 24 ? 85.641 47.038 23.741 1.00 10.11 25 ARG B N 1
ATOM 2685 C CA . ARG B 1 24 ? 86.637 46.021 24.041 1.00 8.46 25 ARG B CA 1
ATOM 2686 C C . ARG B 1 24 ? 87.510 46.429 25.233 1.00 10.67 25 ARG B C 1
ATOM 2687 O O . ARG B 1 24 ? 88.427 45.695 25.620 1.00 11.21 25 ARG B O 1
ATOM 2695 N N . GLN B 1 25 ? 87.188 47.586 25.819 1.00 7.75 26 GLN B N 1
ATOM 2696 C CA . GLN B 1 25 ? 87.849 48.099 27.029 1.00 7.91 26 GLN B CA 1
ATOM 2697 C C . GLN B 1 25 ? 89.376 48.176 26.910 1.00 9.11 26 GLN B C 1
ATOM 2698 O O . GLN B 1 25 ? 90.123 47.881 27.853 1.00 10.37 26 GLN B O 1
ATOM 2704 N N . THR B 1 26 ? 89.840 48.620 25.750 1.00 8.13 27 THR B N 1
ATOM 2705 C CA . THR B 1 26 ? 91.273 48.589 25.470 1.00 8.67 27 THR B CA 1
ATOM 2706 C C . THR B 1 26 ? 92.046 49.619 26.284 1.00 10.28 27 THR B C 1
ATOM 2707 O O . THR B 1 26 ? 93.164 49.356 26.755 1.00 11.15 27 THR B O 1
ATOM 2711 N N . GLY B 1 27 ? 91.449 50.789 26.478 1.00 8.89 28 GLY B N 1
ATOM 2712 C CA . GLY B 1 27 ? 92.102 51.819 27.263 1.00 9.60 28 GLY B CA 1
ATOM 2713 C C . GLY B 1 27 ? 91.333 53.120 27.197 1.00 11.11 28 GLY B C 1
ATOM 2714 O O . GLY B 1 27 ? 90.267 53.179 26.604 1.00 8.49 28 GLY B O 1
ATOM 2715 N N . ASP B 1 28 ? 91.855 54.157 27.842 1.00 10.27 29 ASP B N 1
ATOM 2716 C CA . ASP B 1 28 ? 91.294 55.496 27.671 1.00 11.53 29 ASP B CA 1
ATOM 2717 C C . ASP B 1 28 ? 91.483 55.900 26.216 1.00 11.13 29 ASP B C 1
ATOM 2718 O O . ASP B 1 28 ? 92.465 55.495 25.596 1.00 11.65 29 ASP B O 1
ATOM 2723 N N . ILE B 1 29 ? 90.535 56.675 25.679 1.00 9.85 30 ILE B N 1
ATOM 2724 C CA . ILE B 1 29 ? 90.495 57.036 24.257 1.00 8.88 30 ILE B CA 1
ATOM 2725 C C . ILE B 1 29 ? 90.320 58.551 24.079 1.00 9.04 30 ILE B C 1
ATOM 2726 O O . ILE B 1 29 ? 89.318 59.129 24.522 1.00 10.10 30 ILE B O 1
ATOM 2731 N N . TYR B 1 30 ? 91.302 59.195 23.458 1.00 7.44 31 TYR B N 1
ATOM 2732 C CA . TYR B 1 30 ? 91.192 60.616 23.157 1.00 7.78 31 TYR B CA 1
ATOM 2733 C C . TYR B 1 30 ? 91.051 60.773 21.641 1.00 10.98 31 TYR B C 1
ATOM 2734 O O . TYR B 1 30 ? 91.855 60.231 20.882 1.00 11.68 31 TYR B O 1
ATOM 2743 N N . ILE B 1 31 ? 90.061 61.545 21.206 1.00 8.42 32 ILE B N 1
ATOM 2744 C CA . ILE B 1 31 ? 89.804 61.674 19.778 1.00 9.67 32 ILE B CA 1
ATOM 2745 C C . ILE B 1 31 ? 90.148 63.092 19.338 1.00 11.95 32 ILE B C 1
ATOM 2746 O O . ILE B 1 31 ? 89.909 64.039 20.084 1.00 11.06 32 ILE B O 1
ATOM 2751 N N . PHE B 1 32 ? 90.719 63.221 18.138 1.00 8.32 33 PHE B N 1
ATOM 2752 C CA . PHE B 1 32 ? 91.177 64.512 17.623 1.00 8.98 33 PHE B CA 1
ATOM 2753 C C . PHE B 1 32 ? 90.643 64.754 16.218 1.00 9.08 33 PHE B C 1
ATOM 2754 O O . PHE B 1 32 ? 90.663 63.850 15.376 1.00 11.50 33 PHE B O 1
ATOM 2762 N N . ASP B 1 33 ? 90.177 65.969 15.958 1.00 9.61 34 ASP B N 1
ATOM 2763 C CA . ASP B 1 33 ? 89.741 66.326 14.600 1.00 13.27 34 ASP B CA 1
ATOM 2764 C C . ASP B 1 33 ? 89.752 67.831 14.410 1.00 14.86 34 ASP B C 1
ATOM 2765 O O . ASP B 1 33 ? 89.440 68.586 15.328 1.00 12.00 34 ASP B O 1
ATOM 2770 N N . ILE B 1 34 ? 90.096 68.271 13.207 1.00 13.08 35 ILE B N 1
ATOM 2771 C CA . ILE B 1 34 ? 90.144 69.695 12.911 1.00 15.50 35 ILE B CA 1
ATOM 2772 C C . ILE B 1 34 ? 88.758 70.343 12.794 1.00 16.74 35 ILE B C 1
ATOM 2773 O O . ILE B 1 34 ? 88.620 71.565 12.923 1.00 17.05 35 ILE B O 1
ATOM 2778 N N . VAL B 1 35 ? 87.728 69.530 12.577 1.00 16.48 36 VAL B N 1
ATOM 2779 C CA . VAL B 1 35 ? 86.371 70.058 12.444 1.00 16.39 36 VAL B CA 1
ATOM 2780 C C . VAL B 1 35 ? 85.765 70.446 13.800 1.00 16.72 36 VAL B C 1
ATOM 2781 O O . VAL B 1 35 ? 85.745 69.650 14.740 1.00 15.56 36 VAL B O 1
ATOM 2785 N N . ASP B 1 36 ? 85.290 71.687 13.878 1.00 19.34 37 ASP B N 1
ATOM 2786 C CA . ASP B 1 36 ? 84.703 72.252 15.091 1.00 22.19 37 ASP B CA 1
ATOM 2787 C C . ASP B 1 36 ? 83.608 71.350 15.670 1.00 19.64 37 ASP B C 1
ATOM 2788 O O . ASP B 1 36 ? 82.614 71.039 14.998 1.00 18.38 37 ASP B O 1
ATOM 2793 N N . GLY B 1 37 ? 83.815 70.910 16.910 1.00 13.69 38 GLY B N 1
ATOM 2794 C CA . GLY B 1 37 ? 82.827 70.122 17.617 1.00 14.79 38 GLY B CA 1
ATOM 2795 C C . GLY B 1 37 ? 82.850 68.626 17.366 1.00 13.16 38 GLY B C 1
ATOM 2796 O O . GLY B 1 37 ? 82.320 67.873 18.172 1.00 15.08 38 GLY B O 1
ATOM 2797 N N . LEU B 1 38 ? 83.447 68.183 16.261 1.00 12.14 39 LEU B N 1
ATOM 2798 C CA . LEU B 1 38 ? 83.278 66.781 15.842 1.00 12.94 39 LEU B CA 1
ATOM 2799 C C . LEU B 1 38 ? 83.841 65.760 16.829 1.00 13.28 39 LEU B C 1
ATOM 2800 O O . LEU B 1 38 ? 83.130 64.849 17.253 1.00 9.93 39 LEU B O 1
ATOM 2805 N N . ALA B 1 39 ? 85.115 65.899 17.187 1.00 9.80 40 ALA B N 1
ATOM 2806 C CA . ALA B 1 39 ? 85.748 64.915 18.054 1.00 9.72 40 ALA B CA 1
ATOM 2807 C C . ALA B 1 39 ? 85.106 64.925 19.446 1.00 11.02 40 ALA B C 1
ATOM 2808 O O . ALA B 1 39 ? 84.874 63.876 20.047 1.00 12.26 40 ALA B O 1
ATOM 2810 N N . GLU B 1 40 ? 84.823 66.121 19.947 1.00 9.29 41 GLU B N 1
ATOM 2811 C CA . GLU B 1 40 ? 84.156 66.262 21.239 1.00 10.85 41 GLU B CA 1
ATOM 2812 C C . GLU B 1 40 ? 82.790 65.545 21.233 1.00 9.57 41 GLU B C 1
ATOM 2813 O O . GLU B 1 40 ? 82.408 64.889 22.211 1.00 8.61 41 GLU B O 1
ATOM 2819 N N . GLY B 1 41 ? 82.054 65.690 20.130 1.00 9.00 42 GLY B N 1
ATOM 2820 C CA . GLY B 1 41 ? 80.732 65.092 20.014 1.00 11.97 42 GLY B CA 1
ATOM 2821 C C . GLY B 1 41 ? 80.775 63.572 19.932 1.00 11.59 42 GLY B C 1
ATOM 2822 O O . GLY B 1 41 ? 80.005 62.889 20.606 1.00 10.37 42 GLY B O 1
ATOM 2823 N N . LYS B 1 42 ? 81.659 63.041 19.091 1.00 10.66 43 LYS B N 1
ATOM 2824 C CA . LYS B 1 42 ? 81.813 61.588 18.986 1.00 8.76 43 LYS B CA 1
ATOM 2825 C C . LYS B 1 42 ? 82.255 61.000 20.332 1.00 10.88 43 LYS B C 1
ATOM 2826 O O . LYS B 1 42 ? 81.733 59.975 20.776 1.00 7.72 43 LYS B O 1
ATOM 2832 N N . ALA B 1 43 ? 83.197 61.653 20.998 1.00 7.99 44 ALA B N 1
ATOM 2833 C CA . ALA B 1 43 ? 83.662 61.138 22.289 1.00 9.14 44 ALA B CA 1
ATOM 2834 C C . ALA B 1 43 ? 82.516 61.103 23.305 1.00 9.66 44 ALA B C 1
ATOM 2835 O O . ALA B 1 43 ? 82.333 60.109 24.013 1.00 8.60 44 ALA B O 1
ATOM 2837 N N . LEU B 1 44 ? 81.729 62.173 23.349 1.00 10.23 45 LEU B N 1
ATOM 2838 C CA . LEU B 1 44 ? 80.655 62.250 24.343 1.00 12.25 45 LEU B CA 1
ATOM 2839 C C . LEU B 1 44 ? 79.554 61.227 24.055 1.00 8.58 45 LEU B C 1
ATOM 2840 O O . LEU B 1 44 ? 79.029 60.602 24.977 1.00 7.52 45 LEU B O 1
ATOM 2845 N N . ASP B 1 45 ? 79.205 61.069 22.778 1.00 7.47 46 ASP B N 1
ATOM 2846 C CA . ASP B 1 45 ? 78.162 60.136 22.371 1.00 8.40 46 ASP B CA 1
ATOM 2847 C C . ASP B 1 45 ? 78.610 58.731 22.773 1.00 6.89 46 ASP B C 1
ATOM 2848 O O . ASP B 1 45 ? 77.852 57.954 23.350 1.00 7.26 46 ASP B O 1
ATOM 2853 N N . ILE B 1 46 ? 79.871 58.425 22.507 1.00 7.82 47 ILE B N 1
ATOM 2854 C CA . ILE B 1 46 ? 80.427 57.136 22.883 1.00 6.22 47 ILE B CA 1
ATOM 2855 C C . ILE B 1 46 ? 80.452 56.971 24.407 1.00 7.24 47 ILE B C 1
ATOM 2856 O O . ILE B 1 46 ? 80.075 55.924 24.949 1.00 8.12 47 ILE B O 1
ATOM 2861 N N . LEU B 1 47 ? 80.897 58.009 25.108 1.00 7.53 48 LEU B N 1
ATOM 2862 C CA . LEU B 1 47 ? 81.017 57.936 26.564 1.00 9.43 48 LEU B CA 1
ATOM 2863 C C . LEU B 1 47 ? 79.648 57.765 27.211 1.00 9.35 48 LEU B C 1
ATOM 2864 O O . LEU B 1 47 ? 79.513 57.042 28.195 1.00 8.23 48 LEU B O 1
ATOM 2869 N N . GLU B 1 48 ? 78.630 58.412 26.647 1.00 7.60 49 GLU B N 1
ATOM 2870 C CA . GLU B 1 48 ? 77.293 58.356 27.234 1.00 8.06 49 GLU B CA 1
ATOM 2871 C C . GLU B 1 48 ? 76.655 56.960 27.195 1.00 9.30 49 GLU B C 1
ATOM 2872 O O . GLU B 1 48 ? 75.656 56.726 27.851 1.00 7.68 49 GLU B O 1
ATOM 2878 N N . GLY B 1 49 ? 77.243 56.047 26.435 1.00 8.88 50 GLY B N 1
ATOM 2879 C CA . GLY B 1 49 ? 76.779 54.668 26.420 1.00 9.40 50 GLY B CA 1
ATOM 2880 C C . GLY B 1 49 ? 77.476 53.778 27.442 1.00 10.03 50 GLY B C 1
ATOM 2881 O O . GLY B 1 49 ? 77.088 52.621 27.622 1.00 9.25 50 GLY B O 1
ATOM 2882 N N . ALA B 1 50 ? 78.509 54.305 28.099 1.00 8.22 51 ALA B N 1
ATOM 2883 C CA . ALA B 1 50 ? 79.255 53.533 29.120 1.00 8.25 51 ALA B CA 1
ATOM 2884 C C . ALA B 1 50 ? 78.390 52.881 30.219 1.00 7.18 51 ALA B C 1
ATOM 2885 O O . ALA B 1 50 ? 78.645 51.730 30.593 1.00 9.20 51 ALA B O 1
ATOM 2887 N N . PRO B 1 51 ? 77.371 53.603 30.738 1.00 11.32 52 PRO B N 1
ATOM 2888 C CA . PRO B 1 51 ? 76.570 52.956 31.783 1.00 9.73 52 PRO B CA 1
ATOM 2889 C C . PRO B 1 51 ? 75.870 51.680 31.298 1.00 11.35 52 PRO B C 1
ATOM 2890 O O . PRO B 1 51 ? 75.727 50.759 32.095 1.00 10.88 52 PRO B O 1
ATOM 2894 N N . HIS B 1 52 ? 75.448 51.626 30.031 1.00 9.08 53 HIS B N 1
ATOM 2895 C CA . HIS B 1 52 ? 74.853 50.406 29.491 1.00 8.76 53 HIS B CA 1
ATOM 2896 C C . HIS B 1 52 ? 75.909 49.373 29.101 1.00 7.42 53 HIS B C 1
ATOM 2897 O O . HIS B 1 52 ? 75.759 48.196 29.406 1.00 9.80 53 HIS B O 1
ATOM 2904 N N . TRP B 1 53 ? 76.968 49.811 28.418 1.00 7.62 54 TRP B N 1
ATOM 2905 C CA . TRP B 1 53 ? 77.991 48.872 27.940 1.00 11.80 54 TRP B CA 1
ATOM 2906 C C . TRP B 1 53 ? 78.846 48.309 29.072 1.00 13.95 54 TRP B C 1
ATOM 2907 O O . TRP B 1 53 ? 79.201 47.127 29.070 1.00 12.57 54 TRP B O 1
ATOM 2918 N N . GLY B 1 54 ? 79.240 49.180 29.994 1.00 10.13 55 GLY B N 1
ATOM 2919 C CA . GLY B 1 54 ? 80.031 48.762 31.141 1.00 13.97 55 GLY B CA 1
ATOM 2920 C C . GLY B 1 54 ? 81.468 49.254 31.167 1.00 13.58 55 GLY B C 1
ATOM 2921 O O . GLY B 1 54 ? 82.207 48.930 32.085 1.00 14.48 55 GLY B O 1
ATOM 2922 N N . TYR B 1 55 ? 81.885 50.041 30.181 1.00 10.42 56 TYR B N 1
ATOM 2923 C CA . TYR B 1 55 ? 83.275 50.489 30.163 1.00 10.82 56 TYR B CA 1
ATOM 2924 C C . TYR B 1 55 ? 83.563 51.692 31.051 1.00 13.19 56 TYR B C 1
ATOM 2925 O O . TYR B 1 55 ? 83.013 52.766 30.838 1.00 12.04 56 TYR B O 1
ATOM 2934 N N . ASP B 1 56 ? 84.474 51.510 32.010 1.00 11.60 57 ASP B N 1
ATOM 2935 C CA . ASP B 1 56 ? 84.907 52.611 32.873 1.00 12.49 57 ASP B CA 1
ATOM 2936 C C . ASP B 1 56 ? 86.195 53.225 32.326 1.00 10.74 57 ASP B C 1
ATOM 2937 O O . ASP B 1 56 ? 87.299 52.928 32.775 1.00 12.18 57 ASP B O 1
ATOM 2942 N N . LEU B 1 57 ? 86.023 54.099 31.346 1.00 8.05 58 LEU B N 1
ATOM 2943 C CA . LEU B 1 57 ? 87.126 54.681 30.606 1.00 8.71 58 LEU B CA 1
ATOM 2944 C C . LEU B 1 57 ? 86.958 56.187 30.561 1.00 9.32 58 LEU B C 1
ATOM 2945 O O . LEU B 1 57 ? 85.845 56.706 30.681 1.00 14.95 58 LEU B O 1
ATOM 2950 N N . ASP B 1 58 ? 88.078 56.873 30.387 1.00 8.12 59 ASP B N 1
ATOM 2951 C CA . ASP B 1 58 ? 88.107 58.303 30.119 1.00 10.08 59 ASP B CA 1
ATOM 2952 C C . ASP B 1 58 ? 88.077 58.423 28.603 1.00 12.56 59 ASP B C 1
ATOM 2953 O O . ASP B 1 58 ? 88.961 57.905 27.931 1.00 13.07 59 ASP B O 1
ATOM 2958 N N . ILE B 1 59 ? 87.037 59.057 28.066 1.00 8.64 60 ILE B N 1
ATOM 2959 C CA . ILE B 1 59 ? 86.896 59.195 26.618 1.00 7.48 60 ILE B CA 1
ATOM 2960 C C . ILE B 1 59 ? 86.614 60.666 26.336 1.00 11.48 60 ILE B C 1
ATOM 2961 O O . ILE B 1 59 ? 85.589 61.209 26.784 1.00 9.62 60 ILE B O 1
ATOM 2966 N N . LYS B 1 60 ? 87.540 61.309 25.624 1.00 8.35 61 LYS B N 1
ATOM 2967 C CA . LYS B 1 60 ? 87.490 62.744 25.397 1.00 10.18 61 LYS B CA 1
ATOM 2968 C C . LYS B 1 60 ? 87.754 63.072 23.937 1.00 8.71 61 LYS B C 1
ATOM 2969 O O . LYS B 1 60 ? 88.375 62.289 23.234 1.00 11.70 61 LYS B O 1
ATOM 2975 N N . GLY B 1 61 ? 87.290 64.243 23.490 1.00 9.28 62 GLY B N 1
ATOM 2976 C CA . GLY B 1 61 ? 87.555 64.681 22.125 1.00 12.65 62 GLY B CA 1
ATOM 2977 C C . GLY B 1 61 ? 87.977 66.138 22.072 1.00 13.96 62 GLY B C 1
ATOM 2978 O O . GLY B 1 61 ? 87.539 66.948 22.889 1.00 14.44 62 GLY B O 1
ATOM 2979 N N . PHE B 1 62 ? 88.832 66.474 21.112 1.00 11.08 63 PHE B N 1
ATOM 2980 C CA . PHE B 1 62 ? 89.418 67.803 21.040 1.00 10.43 63 PHE B CA 1
ATOM 2981 C C . PHE B 1 62 ? 89.449 68.304 19.603 1.00 14.55 63 PHE B C 1
ATOM 2982 O O . PHE B 1 62 ? 89.633 67.527 18.667 1.00 12.62 63 PHE B O 1
ATOM 2990 N N . CYS B 1 63 ? 89.270 69.609 19.435 1.00 13.75 64 CYS B N 1
ATOM 2991 C CA . CYS B 1 63 ? 89.377 70.210 18.109 1.00 15.59 64 CYS B CA 1
ATOM 2992 C C . CYS B 1 63 ? 90.787 70.707 17.862 1.00 19.94 64 CYS B C 1
ATOM 2993 O O . CYS B 1 63 ? 91.313 71.514 18.622 1.00 23.29 64 CYS B O 1
ATOM 2996 N N . THR B 1 64 ? 91.388 70.247 16.771 1.00 13.48 65 THR B N 1
ATOM 2997 C CA . THR B 1 64 ? 92.782 70.558 16.519 1.00 13.09 65 THR B CA 1
ATOM 2998 C C . THR B 1 64 ? 92.961 71.723 15.561 1.00 19.23 65 THR B C 1
ATOM 2999 O O . THR B 1 64 ? 94.047 71.915 15.019 1.00 22.92 65 THR B O 1
ATOM 3003 N N . ALA B 1 65 ? 91.901 72.501 15.349 1.00 21.09 66 ALA B N 1
ATOM 3004 C CA . ALA B 1 65 ? 92.031 73.741 14.583 1.00 22.10 66 ALA B CA 1
ATOM 3005 C C . ALA B 1 65 ? 93.079 74.625 15.265 1.00 28.91 66 ALA B C 1
ATOM 3006 O O . ALA B 1 65 ? 93.843 75.329 14.612 1.00 29.55 66 ALA B O 1
ATOM 3008 N N . ASP B 1 66 ? 93.111 74.572 16.590 1.00 30.54 67 ASP B N 1
ATOM 3009 C CA . ASP B 1 66 ? 94.278 75.034 17.327 1.00 33.35 67 ASP B CA 1
ATOM 3010 C C . ASP B 1 66 ? 95.160 73.810 17.545 1.00 23.42 67 ASP B C 1
ATOM 3011 O O . ASP B 1 66 ? 94.831 72.952 18.374 1.00 24.24 67 ASP B O 1
ATOM 3016 N N . GLU B 1 67 ? 96.251 73.701 16.789 1.00 25.48 68 GLU B N 1
ATOM 3017 C CA . GLU B 1 67 ? 97.065 72.486 16.818 1.00 26.04 68 GLU B CA 1
ATOM 3018 C C . GLU B 1 67 ? 97.676 72.212 18.188 1.00 24.22 68 GLU B C 1
ATOM 3019 O O . GLU B 1 67 ? 98.170 71.115 18.452 1.00 26.04 68 GLU B O 1
ATOM 3025 N N . SER B 1 68 ? 97.634 73.220 19.054 1.00 21.99 69 SER B N 1
ATOM 3026 C CA . SER B 1 68 ? 98.118 73.100 20.421 1.00 26.00 69 SER B CA 1
ATOM 3027 C C . SER B 1 68 ? 97.403 71.966 21.161 1.00 25.38 69 SER B C 1
ATOM 3028 O O . SER B 1 68 ? 97.975 71.325 22.041 1.00 21.91 69 SER B O 1
ATOM 3031 N N . LYS B 1 69 ? 96.153 71.712 20.782 1.00 24.74 70 LYS B N 1
ATOM 3032 C CA . LYS B 1 69 ? 95.370 70.637 21.386 1.00 21.03 70 LYS B CA 1
ATOM 3033 C C . LYS B 1 69 ? 95.975 69.254 21.176 1.00 19.83 70 LYS B C 1
ATOM 3034 O O . LYS B 1 69 ? 95.632 68.321 21.897 1.00 19.62 70 LYS B O 1
ATOM 3040 N N . TYR B 1 70 ? 96.877 69.113 20.206 1.00 16.24 71 TYR B N 1
ATOM 3041 C CA . TYR B 1 70 ? 97.588 67.840 20.041 1.00 14.96 71 TYR B CA 1
ATOM 3042 C C . TYR B 1 70 ? 98.415 67.477 21.277 1.00 15.67 71 TYR B C 1
ATOM 3043 O O . TYR B 1 70 ? 98.808 66.317 21.445 1.00 15.92 71 TYR B O 1
ATOM 3052 N N . ALA B 1 71 ? 98.671 68.458 22.139 1.00 17.03 72 ALA B N 1
ATOM 3053 C CA . ALA B 1 71 ? 99.362 68.193 23.403 1.00 19.64 72 ALA B CA 1
ATOM 3054 C C . ALA B 1 71 ? 98.620 67.160 24.258 1.00 18.51 72 ALA B C 1
ATOM 3055 O O . ALA B 1 71 ? 99.233 66.451 25.057 1.00 20.06 72 ALA B O 1
ATOM 3057 N N . GLU B 1 72 ? 97.306 67.063 24.077 1.00 18.05 73 GLU B N 1
ATOM 3058 C CA . GLU B 1 72 ? 96.512 66.078 24.802 1.00 16.19 73 GLU B CA 1
ATOM 3059 C C . GLU B 1 72 ? 96.844 64.639 24.410 1.00 14.71 73 GLU B C 1
ATOM 3060 O O . GLU B 1 72 ? 96.361 63.704 25.046 1.00 15.54 73 GLU B O 1
ATOM 3066 N N . MET B 1 73 ? 97.666 64.446 23.374 1.00 14.36 74 MET B N 1
ATOM 3067 C CA . MET B 1 73 ? 98.078 63.096 23.004 1.00 13.15 74 MET B CA 1
ATOM 3068 C C . MET B 1 73 ? 99.144 62.539 23.935 1.00 15.15 74 MET B C 1
ATOM 3069 O O . MET B 1 73 ? 99.386 61.325 23.946 1.00 15.43 74 MET B O 1
ATOM 3074 N N . LYS B 1 74 ? 99.786 63.417 24.700 1.00 14.55 75 LYS B N 1
ATOM 3075 C CA . LYS B 1 74 ? 100.888 62.995 25.561 1.00 15.77 75 LYS B CA 1
ATOM 3076 C C . LYS B 1 74 ? 100.541 61.757 26.381 1.00 16.79 75 LYS B C 1
ATOM 3077 O O . LYS B 1 74 ? 99.488 61.703 27.031 1.00 19.54 75 LYS B O 1
ATOM 3083 N N . GLY B 1 75 ? 101.427 60.766 26.353 1.00 18.39 76 GLY B N 1
ATOM 3084 C CA . GLY B 1 75 ? 101.238 59.560 27.147 1.00 17.69 76 GLY B CA 1
ATOM 3085 C C . GLY B 1 75 ? 100.492 58.454 26.422 1.00 16.02 76 GLY B C 1
ATOM 3086 O O . GLY B 1 75 ? 100.215 57.391 26.995 1.00 18.33 76 GLY B O 1
ATOM 3087 N N . SER B 1 76 ? 100.172 58.684 25.156 1.00 13.56 77 SER B N 1
ATOM 3088 C CA . SER B 1 76 ? 99.467 57.670 24.385 1.00 12.67 77 SER B CA 1
ATOM 3089 C C . SER B 1 76 ? 100.381 56.483 24.093 1.00 14.32 77 SER B C 1
ATOM 3090 O O . SER B 1 76 ? 101.535 56.645 23.669 1.00 12.97 77 SER B O 1
ATOM 3093 N N . ASP B 1 77 ? 99.875 55.285 24.345 1.00 15.44 78 ASP B N 1
ATOM 3094 C CA A ASP B 1 77 ? 100.585 54.071 23.965 0.50 15.15 78 ASP B CA 1
ATOM 3095 C CA B ASP B 1 77 ? 100.601 54.084 23.971 0.50 15.18 78 ASP B CA 1
ATOM 3096 C C . ASP B 1 77 ? 100.525 53.894 22.457 1.00 16.00 78 ASP B C 1
ATOM 3097 O O . ASP B 1 77 ? 101.508 53.507 21.822 1.00 12.99 78 ASP B O 1
ATOM 3106 N N . VAL B 1 78 ? 99.354 54.157 21.888 1.00 10.20 79 VAL B N 1
ATOM 3107 C CA . VAL B 1 78 ? 99.145 54.008 20.459 1.00 9.44 79 VAL B CA 1
ATOM 3108 C C . VAL B 1 78 ? 98.415 55.243 19.957 1.00 9.94 79 VAL B C 1
ATOM 3109 O O . VAL B 1 78 ? 97.534 55.763 20.642 1.00 8.96 79 VAL B O 1
ATOM 3113 N N . ILE B 1 79 ? 98.797 55.716 18.777 1.00 8.28 80 ILE B N 1
ATOM 3114 C CA . ILE B 1 79 ? 98.042 56.731 18.079 1.00 10.34 80 ILE B CA 1
ATOM 3115 C C . ILE B 1 79 ? 97.558 56.113 16.778 1.00 7.25 80 ILE B C 1
ATOM 3116 O O . ILE B 1 79 ? 98.342 55.515 16.046 1.00 9.73 80 ILE B O 1
ATOM 3121 N N . VAL B 1 80 ? 96.261 56.228 16.517 1.00 7.85 81 VAL B N 1
ATOM 3122 C CA . VAL B 1 80 ? 95.667 55.706 15.286 1.00 7.36 81 VAL B CA 1
ATOM 3123 C C . VAL B 1 80 ? 95.441 56.868 14.324 1.00 6.58 81 VAL B C 1
ATOM 3124 O O . VAL B 1 80 ? 94.733 57.805 14.652 1.00 9.63 81 VAL B O 1
ATOM 3128 N N . VAL B 1 81 ? 96.010 56.801 13.131 1.00 8.10 82 VAL B N 1
ATOM 3129 C CA . VAL B 1 81 ? 95.896 57.937 12.214 1.00 12.16 82 VAL B CA 1
ATOM 3130 C C . VAL B 1 81 ? 94.840 57.664 11.145 1.00 10.86 82 VAL B C 1
ATOM 3131 O O . VAL B 1 81 ? 95.051 56.839 10.273 1.00 8.65 82 VAL B O 1
ATOM 3135 N N . THR B 1 82 ? 93.695 58.344 11.219 1.00 9.36 83 THR B N 1
ATOM 3136 C CA . THR B 1 82 ? 92.622 58.101 10.261 1.00 10.81 83 THR B CA 1
ATOM 3137 C C . THR B 1 82 ? 92.250 59.361 9.489 1.00 12.64 83 THR B C 1
ATOM 3138 O O . THR B 1 82 ? 91.326 59.351 8.694 1.00 19.19 83 THR B O 1
ATOM 3142 N N . ALA B 1 83 ? 92.983 60.443 9.722 1.00 13.13 84 ALA B N 1
ATOM 3143 C CA . ALA B 1 83 ? 92.710 61.699 9.044 1.00 18.17 84 ALA B CA 1
ATOM 3144 C C . ALA B 1 83 ? 93.089 61.631 7.563 1.00 18.72 84 ALA B C 1
ATOM 3145 O O . ALA B 1 83 ? 94.009 60.923 7.178 1.00 21.64 84 ALA B O 1
ATOM 3147 N N . GLY B 1 84 ? 92.378 62.377 6.733 1.00 21.53 85 GLY B N 1
ATOM 3148 C CA . GLY B 1 84 ? 92.673 62.376 5.312 1.00 25.27 85 GLY B CA 1
ATOM 3149 C C . GLY B 1 84 ? 91.415 62.427 4.470 1.00 33.50 85 GLY B C 1
ATOM 3150 O O . GLY B 1 84 ? 90.312 62.205 4.973 1.00 37.48 85 GLY B O 1
ATOM 3151 N N . LEU B 1 85 ? 91.580 62.697 3.180 1.00 33.42 86 LEU B N 1
ATOM 3152 C CA . LEU B 1 85 ? 90.441 62.853 2.287 1.00 41.52 86 LEU B CA 1
ATOM 3153 C C . LEU B 1 85 ? 90.011 61.551 1.621 1.00 50.27 86 LEU B C 1
ATOM 3154 O O . LEU B 1 85 ? 90.735 60.552 1.635 1.00 52.88 86 LEU B O 1
ATOM 3159 N N . ALA B 1 86 ? 88.804 61.576 1.067 1.00 56.99 87 ALA B N 1
ATOM 3160 C CA . ALA B 1 86 ? 88.377 60.619 0.053 1.00 61.10 87 ALA B CA 1
ATOM 3161 C C . ALA B 1 86 ? 88.148 61.434 -1.215 1.00 63.00 87 ALA B C 1
ATOM 3162 O O . ALA B 1 86 ? 88.056 62.663 -1.152 1.00 63.13 87 ALA B O 1
ATOM 3164 N N . ARG B 1 87 ? 88.063 60.761 -2.359 1.00 65.84 88 ARG B N 1
ATOM 3165 C CA . ARG B 1 87 ? 88.017 61.449 -3.651 1.00 72.10 88 ARG B CA 1
ATOM 3166 C C . ARG B 1 87 ? 86.936 62.528 -3.769 1.00 72.19 88 ARG B C 1
ATOM 3167 O O . ARG B 1 87 ? 85.781 62.316 -3.400 1.00 74.06 88 ARG B O 1
ATOM 3175 N N . LYS B 1 88 ? 87.338 63.691 -4.271 1.00 100.55 89 LYS B N 1
ATOM 3176 C CA . LYS B 1 88 ? 86.407 64.767 -4.580 1.00 97.12 89 LYS B CA 1
ATOM 3177 C C . LYS B 1 88 ? 86.146 64.769 -6.082 1.00 92.39 89 LYS B C 1
ATOM 3178 O O . LYS B 1 88 ? 86.949 64.232 -6.845 1.00 87.69 89 LYS B O 1
ATOM 3184 N N . PRO B 1 89 ? 85.010 65.351 -6.510 1.00 93.59 90 PRO B N 1
ATOM 3185 C CA . PRO B 1 89 ? 84.703 65.437 -7.942 1.00 92.77 90 PRO B CA 1
ATOM 3186 C C . PRO B 1 89 ? 85.824 66.108 -8.730 1.00 89.23 90 PRO B C 1
ATOM 3187 O O . PRO B 1 89 ? 86.064 67.306 -8.570 1.00 90.68 90 PRO B O 1
ATOM 3191 N N . GLY B 1 90 ? 86.508 65.331 -9.563 1.00 84.01 91 GLY B N 1
ATOM 3192 C CA . GLY B 1 90 ? 87.602 65.849 -10.360 1.00 79.91 91 GLY B CA 1
ATOM 3193 C C . GLY B 1 90 ? 88.959 65.564 -9.748 1.00 74.71 91 GLY B C 1
ATOM 3194 O O . GLY B 1 90 ? 89.950 66.214 -10.083 1.00 74.63 91 GLY B O 1
ATOM 3195 N N . MET B 1 91 ? 89.006 64.592 -8.842 1.00 70.40 92 MET B N 1
ATOM 3196 C CA . MET B 1 91 ? 90.262 64.188 -8.222 1.00 67.68 92 MET B CA 1
ATOM 3197 C C . MET B 1 91 ? 90.641 62.758 -8.590 1.00 64.64 92 MET B C 1
ATOM 3198 O O . MET B 1 91 ? 89.875 61.823 -8.350 1.00 63.09 92 MET B O 1
ATOM 3203 N N . SER B 1 92 ? 91.826 62.594 -9.171 1.00 56.26 93 SER B N 1
ATOM 3204 C CA . SER B 1 92 ? 92.382 61.270 -9.414 1.00 55.40 93 SER B CA 1
ATOM 3205 C C . SER B 1 92 ? 92.882 60.701 -8.091 1.00 58.05 93 SER B C 1
ATOM 3206 O O . SER B 1 92 ? 93.100 61.450 -7.137 1.00 55.39 93 SER B O 1
ATOM 3209 N N . ARG B 1 93 ? 93.075 59.388 -8.020 1.00 54.90 94 ARG B N 1
ATOM 3210 C CA . ARG B 1 93 ? 93.640 58.814 -6.803 1.00 55.16 94 ARG B CA 1
ATOM 3211 C C . ARG B 1 93 ? 95.123 59.175 -6.696 1.00 54.84 94 ARG B C 1
ATOM 3212 O O . ARG B 1 93 ? 95.726 59.057 -5.629 1.00 55.54 94 ARG B O 1
ATOM 3220 N N . ASP B 1 94 ? 95.696 59.634 -7.809 1.00 54.39 95 ASP B N 1
ATOM 3221 C CA . ASP B 1 94 ? 97.066 60.136 -7.833 1.00 62.15 95 ASP B CA 1
ATOM 3222 C C . ASP B 1 94 ? 97.151 61.492 -7.127 1.00 65.04 95 ASP B C 1
ATOM 3223 O O . ASP B 1 94 ? 98.080 61.750 -6.360 1.00 56.41 95 ASP B O 1
ATOM 3228 N N . ASP B 1 95 ? 96.176 62.358 -7.389 1.00 34.31 96 ASP B N 1
ATOM 3229 C CA . ASP B 1 95 ? 96.084 63.639 -6.687 1.00 36.57 96 ASP B CA 1
ATOM 3230 C C . ASP B 1 95 ? 95.771 63.402 -5.213 1.00 33.39 96 ASP B C 1
ATOM 3231 O O . ASP B 1 95 ? 96.286 64.099 -4.337 1.00 30.76 96 ASP B O 1
ATOM 3236 N N . LEU B 1 96 ? 94.911 62.421 -4.956 1.00 35.28 97 LEU B N 1
ATOM 3237 C CA . LEU B 1 96 ? 94.510 62.082 -3.598 1.00 35.64 97 LEU B CA 1
ATOM 3238 C C . LEU B 1 96 ? 95.701 61.628 -2.752 1.00 32.97 97 LEU B C 1
ATOM 3239 O O . LEU B 1 96 ? 95.829 62.023 -1.590 1.00 26.21 97 LEU B O 1
ATOM 3244 N N . LEU B 1 97 ? 96.557 60.790 -3.336 1.00 28.47 98 LEU B N 1
ATOM 3245 C CA . LEU B 1 97 ? 97.754 60.313 -2.645 1.00 24.89 98 LEU B CA 1
ATOM 3246 C C . LEU B 1 97 ? 98.596 61.497 -2.184 1.00 18.82 98 LEU B C 1
ATOM 3247 O O . LEU B 1 97 ? 99.031 61.556 -1.038 1.00 18.91 98 LEU B O 1
ATOM 3252 N N . LEU B 1 98 ? 98.810 62.443 -3.092 1.00 18.51 99 LEU B N 1
ATOM 3253 C CA . LEU B 1 98 ? 99.617 63.622 -2.805 1.00 20.51 99 LEU B CA 1
ATOM 3254 C C . LEU B 1 98 ? 98.997 64.447 -1.683 1.00 23.59 99 LEU B C 1
ATOM 3255 O O . LEU B 1 98 ? 99.695 64.866 -0.755 1.00 24.86 99 LEU B O 1
ATOM 3260 N N . LYS B 1 99 ? 97.688 64.674 -1.774 1.00 23.36 100 LYS B N 1
ATOM 3261 C CA . LYS B 1 99 ? 96.958 65.381 -0.719 1.00 28.46 100 LYS B CA 1
ATOM 3262 C C . LYS B 1 99 ? 97.105 64.688 0.627 1.00 25.78 100 LYS B C 1
ATOM 3263 O O . LYS B 1 99 ? 97.400 65.325 1.649 1.00 24.29 100 LYS B O 1
ATOM 3269 N N . ASN B 1 100 ? 96.885 63.381 0.635 1.00 21.71 101 ASN B N 1
ATOM 3270 C CA . ASN B 1 100 ? 96.990 62.631 1.876 1.00 19.19 101 ASN B CA 1
ATOM 3271 C C . ASN B 1 100 ? 98.408 62.586 2.442 1.00 20.68 101 ASN B C 1
ATOM 3272 O O . ASN B 1 100 ? 98.583 62.612 3.658 1.00 20.23 101 ASN B O 1
ATOM 3277 N N . ILE B 1 101 ? 99.416 62.532 1.571 1.00 16.60 102 ILE B N 1
ATOM 3278 C CA . ILE B 1 101 ? 100.801 62.573 2.037 1.00 17.86 102 ILE B CA 1
ATOM 3279 C C . ILE B 1 101 ? 101.069 63.877 2.807 1.00 17.26 102 ILE B C 1
ATOM 3280 O O . ILE B 1 101 ? 101.723 63.871 3.852 1.00 18.06 102 ILE B O 1
ATOM 3285 N N . GLY B 1 102 ? 100.540 64.985 2.302 1.00 20.22 103 GLY B N 1
ATOM 3286 C CA . GLY B 1 102 ? 100.679 66.270 2.971 1.00 19.72 103 GLY B CA 1
ATOM 3287 C C . GLY B 1 102 ? 100.047 66.270 4.353 1.00 20.92 103 GLY B C 1
ATOM 3288 O O . GLY B 1 102 ? 100.563 66.890 5.289 1.00 18.48 103 GLY B O 1
ATOM 3289 N N . ILE B 1 103 ? 98.919 65.581 4.482 1.00 17.11 104 ILE B N 1
ATOM 3290 C CA . ILE B 1 103 ? 98.219 65.517 5.755 1.00 17.83 104 ILE B CA 1
ATOM 3291 C C . ILE B 1 103 ? 99.032 64.663 6.725 1.00 15.09 104 ILE B C 1
ATOM 3292 O O . ILE B 1 103 ? 99.184 65.016 7.899 1.00 15.22 104 ILE B O 1
ATOM 3297 N N . MET B 1 104 ? 99.575 63.560 6.215 1.00 14.05 105 MET B N 1
ATOM 3298 C CA . MET B 1 104 ? 100.463 62.706 7.008 1.00 13.52 105 MET B CA 1
ATOM 3299 C C . MET B 1 104 ? 101.675 63.462 7.522 1.00 15.30 105 MET B C 1
ATOM 3300 O O . MET B 1 104 ? 102.110 63.235 8.653 1.00 15.51 105 MET B O 1
ATOM 3305 N N . LYS B 1 105 ? 102.232 64.345 6.692 1.00 17.81 106 LYS B N 1
ATOM 3306 C CA . LYS B 1 105 ? 103.372 65.162 7.105 1.00 15.63 106 LYS B CA 1
ATOM 3307 C C . LYS B 1 105 ? 103.036 66.054 8.303 1.00 16.58 106 LYS B C 1
ATOM 3308 O O . LYS B 1 105 ? 103.744 66.054 9.309 1.00 17.23 106 LYS B O 1
ATOM 3314 N N . SER B 1 106 ? 101.943 66.800 8.198 1.00 15.84 107 SER B N 1
ATOM 3315 C CA . SER B 1 106 ? 101.433 67.579 9.321 1.00 15.86 107 SER B CA 1
ATOM 3316 C C . SER B 1 106 ? 101.161 66.726 10.558 1.00 18.46 107 SER B C 1
ATOM 3317 O O . SER B 1 106 ? 101.577 67.086 11.663 1.00 15.72 107 SER B O 1
ATOM 3320 N N . VAL B 1 107 ? 100.456 65.608 10.380 1.00 13.60 108 VAL B N 1
ATOM 3321 C CA . VAL B 1 107 ? 100.145 64.743 11.523 1.00 14.82 108 VAL B CA 1
ATOM 3322 C C . VAL B 1 107 ? 101.399 64.144 12.162 1.00 15.32 108 VAL B C 1
ATOM 3323 O O . VAL B 1 107 ? 101.509 64.098 13.386 1.00 12.46 108 VAL B O 1
ATOM 3327 N N . GLY B 1 108 ? 102.336 63.688 11.331 1.00 14.32 109 GLY B N 1
ATOM 3328 C CA . GLY B 1 108 ? 103.591 63.135 11.821 1.00 14.12 109 GLY B CA 1
ATOM 3329 C C . GLY B 1 108 ? 104.437 64.133 12.604 1.00 15.78 109 GLY B C 1
ATOM 3330 O O . GLY B 1 108 ? 105.082 63.783 13.592 1.00 17.34 109 GLY B O 1
ATOM 3331 N N . GLU B 1 109 ? 104.449 65.380 12.153 1.00 16.56 110 GLU B N 1
ATOM 3332 C CA . GLU B 1 109 ? 105.172 66.430 12.868 1.00 15.40 110 GLU B CA 1
ATOM 3333 C C . GLU B 1 109 ? 104.505 66.734 14.209 1.00 14.65 110 GLU B C 1
ATOM 3334 O O . GLU B 1 109 ? 105.190 67.002 15.195 1.00 18.41 110 GLU B O 1
ATOM 3340 N N . ALA B 1 110 ? 103.174 66.674 14.255 1.00 15.41 111 ALA B N 1
ATOM 3341 C CA . ALA B 1 110 ? 102.467 66.841 15.532 1.00 15.70 111 ALA B CA 1
ATOM 3342 C C . ALA B 1 110 ? 102.802 65.688 16.492 1.00 16.90 111 ALA B C 1
ATOM 3343 O O . ALA B 1 110 ? 103.026 65.899 17.682 1.00 16.05 111 ALA B O 1
ATOM 3345 N N . ILE B 1 111 ? 102.825 64.466 15.967 1.00 15.69 112 ILE B N 1
ATOM 3346 C CA . ILE B 1 111 ? 103.157 63.302 16.785 1.00 13.25 112 ILE B CA 1
ATOM 3347 C C . ILE B 1 111 ? 104.589 63.433 17.323 1.00 15.10 112 ILE B C 1
ATOM 3348 O O . ILE B 1 111 ? 104.853 63.176 18.498 1.00 16.42 112 ILE B O 1
ATOM 3353 N N . LYS B 1 112 ? 105.510 63.843 16.458 1.00 15.42 113 LYS B N 1
ATOM 3354 C CA . LYS B 1 112 ? 106.892 64.048 16.863 1.00 15.70 113 LYS B CA 1
ATOM 3355 C C . LYS B 1 112 ? 106.974 65.077 17.997 1.00 17.93 113 LYS B C 1
ATOM 3356 O O . LYS B 1 112 ? 107.721 64.900 18.957 1.00 16.71 113 LYS B O 1
ATOM 3362 N N . LYS B 1 113 ? 106.181 66.137 17.887 1.00 17.27 114 LYS B N 1
ATOM 3363 C CA . LYS B 1 113 ? 106.204 67.212 18.871 1.00 19.09 114 LYS B CA 1
ATOM 3364 C C . LYS B 1 113 ? 105.623 66.809 20.226 1.00 18.73 114 LYS B C 1
ATOM 3365 O O . LYS B 1 113 ? 106.222 67.087 21.278 1.00 18.61 114 LYS B O 1
ATOM 3371 N N . TYR B 1 114 ? 104.473 66.139 20.208 1.00 15.87 115 TYR B N 1
ATOM 3372 C CA . TYR B 1 114 ? 103.688 65.975 21.426 1.00 17.24 115 TYR B CA 1
ATOM 3373 C C . TYR B 1 114 ? 103.642 64.572 22.023 1.00 17.96 115 TYR B C 1
ATOM 3374 O O . TYR B 1 114 ? 103.362 64.417 23.208 1.00 15.44 115 TYR B O 1
ATOM 3383 N N . SER B 1 115 ? 103.883 63.549 21.210 1.00 17.82 116 SER B N 1
ATOM 3384 C CA . SER B 1 115 ? 103.810 62.178 21.708 1.00 13.63 116 SER B CA 1
ATOM 3385 C C . SER B 1 115 ? 104.751 61.264 20.929 1.00 15.11 116 SER B C 1
ATOM 3386 O O . SER B 1 115 ? 104.304 60.284 20.327 1.00 16.87 116 SER B O 1
ATOM 3389 N N . PRO B 1 116 ? 106.065 61.570 20.941 1.00 16.13 117 PRO B N 1
ATOM 3390 C CA . PRO B 1 116 ? 106.994 60.808 20.095 1.00 15.10 117 PRO B CA 1
ATOM 3391 C C . PRO B 1 116 ? 107.225 59.369 20.565 1.00 16.86 117 PRO B C 1
ATOM 3392 O O . PRO B 1 116 ? 107.891 58.612 19.865 1.00 18.96 117 PRO B O 1
ATOM 3396 N N . GLU B 1 117 ? 106.679 59.000 21.721 1.00 16.81 118 GLU B N 1
ATOM 3397 C CA . GLU B 1 117 ? 106.934 57.682 22.305 1.00 18.72 118 GLU B CA 1
ATOM 3398 C C . GLU B 1 117 ? 105.893 56.649 21.881 1.00 16.16 118 GLU B C 1
ATOM 3399 O O . GLU B 1 117 ? 106.005 55.467 22.198 1.00 14.72 118 GLU B O 1
ATOM 3405 N N . SER B 1 118 ? 104.872 57.101 21.163 1.00 14.66 119 SER B N 1
ATOM 3406 C CA . SER B 1 118 ? 103.748 56.240 20.812 1.00 10.41 119 SER B CA 1
ATOM 3407 C C . SER B 1 118 ? 104.069 55.245 19.694 1.00 12.42 119 SER B C 1
ATOM 3408 O O . SER B 1 118 ? 104.858 55.530 18.812 1.00 12.18 119 SER B O 1
ATOM 3411 N N . LYS B 1 119 ? 103.422 54.087 19.724 1.00 9.87 120 LYS B N 1
ATOM 3412 C CA . LYS B 1 119 ? 103.366 53.252 18.532 1.00 9.66 120 LYS B CA 1
ATOM 3413 C C . LYS B 1 119 ? 102.243 53.836 17.664 1.00 14.91 120 LYS B C 1
ATOM 3414 O O . LYS B 1 119 ? 101.268 54.374 18.186 1.00 11.35 120 LYS B O 1
ATOM 3420 N N . ILE B 1 120 ? 102.380 53.735 16.348 1.00 11.20 121 ILE B N 1
ATOM 3421 C CA . ILE B 1 120 ? 101.424 54.332 15.430 1.00 10.27 121 ILE B CA 1
ATOM 3422 C C . ILE B 1 120 ? 100.754 53.283 14.545 1.00 12.54 121 ILE B C 1
ATOM 3423 O O . ILE B 1 120 ? 101.420 52.415 13.975 1.00 10.71 121 ILE B O 1
ATOM 3428 N N . VAL B 1 121 ? 99.430 53.370 14.433 1.00 8.93 122 VAL B N 1
ATOM 3429 C CA . VAL B 1 121 ? 98.685 52.528 13.511 1.00 8.72 122 VAL B CA 1
ATOM 3430 C C . VAL B 1 121 ? 98.083 53.438 12.463 1.00 9.88 122 VAL B C 1
ATOM 3431 O O . VAL B 1 121 ? 97.187 54.232 12.760 1.00 10.78 122 VAL B O 1
ATOM 3435 N N . VAL B 1 122 ? 98.588 53.341 11.238 1.00 9.19 123 VAL B N 1
ATOM 3436 C CA . VAL B 1 122 ? 98.174 54.256 10.184 1.00 9.57 123 VAL B CA 1
ATOM 3437 C C . VAL B 1 122 ? 97.067 53.608 9.337 1.00 10.35 123 VAL B C 1
ATOM 3438 O O . VAL B 1 122 ? 97.214 52.476 8.870 1.00 11.34 123 VAL B O 1
ATOM 3442 N N . VAL B 1 123 ? 95.972 54.344 9.151 1.00 9.61 124 VAL B N 1
ATOM 3443 C CA . VAL B 1 123 ? 94.766 53.837 8.504 1.00 10.15 124 VAL B CA 1
ATOM 3444 C C . VAL B 1 123 ? 94.518 54.455 7.127 1.00 13.70 124 VAL B C 1
ATOM 3445 O O . VAL B 1 123 ? 94.051 53.780 6.206 1.00 14.12 124 VAL B O 1
ATOM 3449 N N . THR B 1 124 ? 94.834 55.738 7.001 1.00 13.79 125 THR B N 1
ATOM 3450 C CA . THR B 1 124 ? 94.631 56.503 5.776 1.00 17.43 125 THR B CA 1
ATOM 3451 C C . THR B 1 124 ? 95.156 55.731 4.551 1.00 21.85 125 THR B C 1
ATOM 3452 O O . THR B 1 124 ? 96.307 55.296 4.532 1.00 18.64 125 THR B O 1
ATOM 3456 N N . ASN B 1 125 ? 94.297 55.540 3.549 1.00 21.61 126 ASN B N 1
ATOM 3457 C CA . ASN B 1 125 ? 94.624 54.698 2.388 1.00 23.51 126 ASN B CA 1
ATOM 3458 C C . ASN B 1 125 ? 95.396 55.474 1.310 1.00 20.73 126 ASN B C 1
ATOM 3459 O O . ASN B 1 125 ? 95.161 56.661 1.115 1.00 22.84 126 ASN B O 1
ATOM 3464 N N . PRO B 1 126 ? 96.373 54.830 0.646 1.00 19.28 127 PRO B N 1
ATOM 3465 C CA . PRO B 1 126 ? 96.937 53.500 0.901 1.00 20.43 127 PRO B CA 1
ATOM 3466 C C . PRO B 1 126 ? 97.875 53.539 2.097 1.00 18.51 127 PRO B C 1
ATOM 3467 O O . PRO B 1 126 ? 98.859 54.298 2.100 1.00 16.45 127 PRO B O 1
ATOM 3471 N N . ALA B 1 127 ? 97.581 52.705 3.087 1.00 17.89 128 ALA B N 1
ATOM 3472 C CA . ALA B 1 127 ? 98.198 52.816 4.397 1.00 16.01 128 ALA B CA 1
ATOM 3473 C C . ALA B 1 127 ? 99.668 52.462 4.382 1.00 16.10 128 ALA B C 1
ATOM 3474 O O . ALA B 1 127 ? 100.403 52.890 5.262 1.00 16.23 128 ALA B O 1
ATOM 3476 N N . ASP B 1 128 ? 100.099 51.657 3.411 1.00 15.37 129 ASP B N 1
ATOM 3477 C CA . ASP B 1 128 ? 101.518 51.385 3.305 1.00 16.14 129 ASP B CA 1
ATOM 3478 C C . ASP B 1 128 ? 102.275 52.688 2.990 1.00 17.65 129 ASP B C 1
ATOM 3479 O O . ASP B 1 128 ? 103.245 53.030 3.677 1.00 16.96 129 ASP B O 1
ATOM 3484 N N . ILE B 1 129 ? 101.803 53.433 1.995 1.00 13.87 130 ILE B N 1
ATOM 3485 C CA . ILE B 1 129 ? 102.452 54.696 1.639 1.00 14.06 130 ILE B CA 1
ATOM 3486 C C . ILE B 1 129 ? 102.256 55.728 2.745 1.00 13.70 130 ILE B C 1
ATOM 3487 O O . ILE B 1 129 ? 103.154 56.505 3.044 1.00 15.31 130 ILE B O 1
ATOM 3492 N N . MET B 1 130 ? 101.078 55.752 3.357 1.00 12.61 131 MET B N 1
ATOM 3493 C CA . MET B 1 130 ? 100.848 56.744 4.408 1.00 12.45 131 MET B CA 1
ATOM 3494 C C . MET B 1 130 ? 101.673 56.460 5.667 1.00 13.90 131 MET B C 1
ATOM 3495 O O . MET B 1 130 ? 102.107 57.390 6.345 1.00 12.55 131 MET B O 1
ATOM 3500 N N . ALA B 1 131 ? 101.901 55.181 5.962 1.00 12.87 132 ALA B N 1
ATOM 3501 C CA . ALA B 1 131 ? 102.800 54.792 7.045 1.00 12.68 132 ALA B CA 1
ATOM 3502 C C . ALA B 1 131 ? 104.213 55.253 6.757 1.00 14.34 132 ALA B C 1
ATOM 3503 O O . ALA B 1 131 ? 104.920 55.705 7.654 1.00 12.02 132 ALA B O 1
ATOM 3505 N N . TYR B 1 132 ? 104.624 55.127 5.500 1.00 12.49 133 TYR B N 1
ATOM 3506 C CA . TYR B 1 132 ? 105.928 55.622 5.068 1.00 13.19 133 TYR B CA 1
ATOM 3507 C C . TYR B 1 132 ? 106.046 57.127 5.282 1.00 14.62 133 TYR B C 1
ATOM 3508 O O . TYR B 1 132 ? 107.052 57.608 5.784 1.00 13.86 133 TYR B O 1
ATOM 3517 N N . ALA B 1 133 ? 105.011 57.870 4.900 1.00 13.61 134 ALA B N 1
ATOM 3518 C CA . ALA B 1 133 ? 104.994 59.320 5.099 1.00 13.98 134 ALA B CA 1
ATOM 3519 C C . ALA B 1 133 ? 105.027 59.700 6.587 1.00 14.60 134 ALA B C 1
ATOM 3520 O O . ALA B 1 133 ? 105.729 60.634 6.976 1.00 13.92 134 ALA B O 1
ATOM 3522 N N . ILE B 1 134 ? 104.276 58.966 7.412 1.00 13.34 135 ILE B N 1
ATOM 3523 C CA . ILE B 1 134 ? 104.300 59.164 8.866 1.00 12.98 135 ILE B CA 1
ATOM 3524 C C . ILE B 1 134 ? 105.708 58.935 9.411 1.00 12.64 135 ILE B C 1
ATOM 3525 O O . ILE B 1 134 ? 106.189 59.680 10.265 1.00 16.22 135 ILE B O 1
ATOM 3530 N N . TYR B 1 135 ? 106.359 57.883 8.929 1.00 14.34 136 TYR B N 1
ATOM 3531 C CA . TYR B 1 135 ? 107.731 57.589 9.330 1.00 15.08 136 TYR B CA 1
ATOM 3532 C C . TYR B 1 135 ? 108.699 58.732 8.977 1.00 18.25 136 TYR B C 1
ATOM 3533 O O . TYR B 1 135 ? 109.490 59.176 9.818 1.00 14.57 136 TYR B O 1
ATOM 3542 N N . LYS B 1 136 ? 108.646 59.198 7.732 1.00 17.23 137 LYS B N 1
ATOM 3543 C CA . LYS B 1 136 ? 109.522 60.284 7.307 1.00 19.64 137 LYS B CA 1
ATOM 3544 C C . LYS B 1 136 ? 109.277 61.563 8.113 1.00 20.67 137 LYS B C 1
ATOM 3545 O O . LYS B 1 136 ? 110.223 62.281 8.455 1.00 22.82 137 LYS B O 1
ATOM 3551 N N . ALA B 1 137 ? 108.012 61.838 8.428 1.00 14.56 138 ALA B N 1
ATOM 3552 C CA . ALA B 1 137 ? 107.633 63.084 9.097 1.00 17.06 138 ALA B CA 1
ATOM 3553 C C . ALA B 1 137 ? 107.825 63.047 10.615 1.00 19.24 138 ALA B C 1
ATOM 3554 O O . ALA B 1 137 ? 108.114 64.069 11.235 1.00 20.77 138 ALA B O 1
ATOM 3556 N N . SER B 1 138 ? 107.659 61.876 11.218 1.00 19.00 139 SER B N 1
ATOM 3557 C CA . SER B 1 138 ? 107.682 61.774 12.677 1.00 19.16 139 SER B CA 1
ATOM 3558 C C . SER B 1 138 ? 109.061 61.442 13.230 1.00 21.48 139 SER B C 1
ATOM 3559 O O . SER B 1 138 ? 109.374 61.793 14.367 1.00 20.21 139 SER B O 1
ATOM 3562 N N . GLY B 1 139 ? 109.869 60.749 12.432 1.00 21.37 140 GLY B N 1
ATOM 3563 C CA . GLY B 1 139 ? 111.165 60.270 12.881 1.00 21.67 140 GLY B CA 1
ATOM 3564 C C . GLY B 1 139 ? 111.106 59.080 13.833 1.00 22.66 140 GLY B C 1
ATOM 3565 O O . GLY B 1 139 ? 112.139 58.641 14.345 1.00 21.76 140 GLY B O 1
ATOM 3566 N N . ILE B 1 140 ? 109.904 58.568 14.083 1.00 19.07 141 ILE B N 1
ATOM 3567 C CA . ILE B 1 140 ? 109.714 57.423 14.986 1.00 17.14 141 ILE B CA 1
ATOM 3568 C C . ILE B 1 140 ? 110.409 56.170 14.426 1.00 17.22 141 ILE B C 1
ATOM 3569 O O . ILE B 1 140 ? 110.373 55.923 13.226 1.00 13.97 141 ILE B O 1
ATOM 3574 N N . SER B 1 141 ? 111.069 55.403 15.292 1.00 14.83 142 SER B N 1
ATOM 3575 C CA . SER B 1 141 ? 111.758 54.191 14.868 1.00 16.13 142 SER B CA 1
ATOM 3576 C C . SER B 1 141 ? 110.764 53.267 14.149 1.00 14.87 142 SER B C 1
ATOM 3577 O O . SER B 1 141 ? 109.690 52.979 14.673 1.00 13.68 142 SER B O 1
ATOM 3580 N N . PRO B 1 142 ? 111.116 52.820 12.935 1.00 12.77 143 PRO B N 1
ATOM 3581 C CA . PRO B 1 142 ? 110.088 52.313 12.012 1.00 12.34 143 PRO B CA 1
ATOM 3582 C C . PRO B 1 142 ? 109.369 51.032 12.433 1.00 14.69 143 PRO B C 1
ATOM 3583 O O . PRO B 1 142 ? 108.269 50.783 11.930 1.00 12.59 143 PRO B O 1
ATOM 3587 N N . GLU B 1 143 ? 109.945 50.251 13.343 1.00 14.16 144 GLU B N 1
ATOM 3588 C CA . GLU B 1 143 ? 109.237 49.081 13.882 1.00 12.94 144 GLU B CA 1
ATOM 3589 C C . GLU B 1 143 ? 108.019 49.483 14.731 1.00 11.49 144 GLU B C 1
ATOM 3590 O O . GLU B 1 143 ? 107.141 48.658 15.034 1.00 11.23 144 GLU B O 1
ATOM 3596 N N . ARG B 1 144 ? 107.943 50.760 15.085 1.00 10.89 145 ARG B N 1
ATOM 3597 C CA . ARG B 1 144 ? 106.849 51.242 15.926 1.00 12.47 145 ARG B CA 1
ATOM 3598 C C . ARG B 1 144 ? 105.664 51.786 15.132 1.00 14.20 145 ARG B C 1
ATOM 3599 O O . ARG B 1 144 ? 104.714 52.327 15.706 1.00 12.25 145 ARG B O 1
ATOM 3607 N N . ILE B 1 145 ? 105.715 51.616 13.812 1.00 12.35 146 ILE B N 1
ATOM 3608 C CA . ILE B 1 145 ? 104.656 52.096 12.928 1.00 10.07 146 ILE B CA 1
ATOM 3609 C C . ILE B 1 145 ? 104.157 50.946 12.076 1.00 9.83 146 ILE B C 1
ATOM 3610 O O . ILE B 1 145 ? 104.957 50.233 11.456 1.00 10.07 146 ILE B O 1
ATOM 3615 N N . ILE B 1 146 ? 102.837 50.753 12.049 1.00 9.42 147 ILE B N 1
ATOM 3616 C CA . ILE B 1 146 ? 102.233 49.744 11.174 1.00 11.92 147 ILE B CA 1
ATOM 3617 C C . ILE B 1 146 ? 101.032 50.328 10.439 1.00 11.66 147 ILE B C 1
ATOM 3618 O O . ILE B 1 146 ? 100.373 51.243 10.946 1.00 9.92 147 ILE B O 1
ATOM 3623 N N . GLY B 1 147 ? 100.748 49.805 9.246 1.00 9.33 148 GLY B N 1
ATOM 3624 C CA . GLY B 1 147 ? 99.625 50.305 8.459 1.00 9.25 148 GLY B CA 1
ATOM 3625 C C . GLY B 1 147 ? 98.530 49.247 8.350 1.00 10.88 148 GLY B C 1
ATOM 3626 O O . GLY B 1 147 ? 98.815 48.050 8.274 1.00 9.16 148 GLY B O 1
ATOM 3627 N N . LEU B 1 148 ? 97.273 49.683 8.348 1.00 9.29 149 LEU B N 1
ATOM 3628 C CA . LEU B 1 148 ? 96.151 48.769 8.143 1.00 9.27 149 LEU B CA 1
ATOM 3629 C C . LEU B 1 148 ? 96.147 48.267 6.707 1.00 11.77 149 LEU B C 1
ATOM 3630 O O . LEU B 1 148 ? 96.236 49.057 5.772 1.00 12.49 149 LEU B O 1
ATOM 3635 N N . GLY B 1 149 ? 96.013 46.957 6.528 1.00 12.48 150 GLY B N 1
ATOM 3636 C CA . GLY B 1 149 ? 95.870 46.402 5.198 1.00 13.46 150 GLY B CA 1
ATOM 3637 C C . GLY B 1 149 ? 95.245 45.033 5.289 1.00 12.93 150 GLY B C 1
ATOM 3638 O O . GLY B 1 149 ? 94.023 44.878 5.125 1.00 12.39 150 GLY B O 1
ATOM 3639 N N . GLY B 1 150 ? 96.080 44.045 5.590 1.00 8.75 151 GLY B N 1
ATOM 3640 C CA . GLY B 1 150 ? 95.652 42.658 5.604 1.00 12.34 151 GLY B CA 1
ATOM 3641 C C . GLY B 1 150 ? 94.558 42.318 6.596 1.00 12.31 151 GLY B C 1
ATOM 3642 O O . GLY B 1 150 ? 93.757 41.423 6.339 1.00 12.03 151 GLY B O 1
ATOM 3643 N N . SER B 1 151 ? 94.512 43.013 7.728 1.00 9.99 152 SER B N 1
ATOM 3644 C CA . SER B 1 151 ? 93.468 42.746 8.712 1.00 7.98 152 SER B CA 1
ATOM 3645 C C . SER B 1 151 ? 92.083 42.937 8.087 1.00 8.81 152 SER B C 1
ATOM 3646 O O . SER B 1 151 ? 91.137 42.193 8.371 1.00 10.21 152 SER B O 1
ATOM 3649 N N . LEU B 1 152 ? 91.963 43.955 7.248 1.00 9.40 153 LEU B N 1
ATOM 3650 C CA . LEU B 1 152 ? 90.687 44.247 6.612 1.00 8.20 153 LEU B CA 1
ATOM 3651 C C . LEU B 1 152 ? 90.428 43.319 5.428 1.00 9.04 153 LEU B C 1
ATOM 3652 O O . LEU B 1 152 ? 89.329 42.779 5.281 1.00 10.34 153 LEU B O 1
ATOM 3657 N N . ASP B 1 153 ? 91.411 43.148 4.552 1.00 8.07 154 ASP B N 1
ATOM 3658 C CA . ASP B 1 153 ? 91.212 42.249 3.420 1.00 10.71 154 ASP B CA 1
ATOM 3659 C C . ASP B 1 153 ? 90.907 40.836 3.894 1.00 8.41 154 ASP B C 1
ATOM 3660 O O . ASP B 1 153 ? 90.047 40.149 3.320 1.00 9.97 154 ASP B O 1
ATOM 3665 N N . SER B 1 154 ? 91.595 40.405 4.947 1.00 10.29 155 SER B N 1
ATOM 3666 C CA . SER B 1 154 ? 91.389 39.044 5.428 1.00 11.02 155 SER B CA 1
ATOM 3667 C C . SER B 1 154 ? 89.996 38.870 6.033 1.00 11.07 155 SER B C 1
ATOM 3668 O O . SER B 1 154 ? 89.366 37.841 5.838 1.00 6.99 155 SER B O 1
ATOM 3671 N N . THR B 1 155 ? 89.490 39.884 6.723 1.00 7.04 156 THR B N 1
ATOM 3672 C CA . THR B 1 155 ? 88.150 39.746 7.301 1.00 6.96 156 THR B CA 1
ATOM 3673 C C . THR B 1 155 ? 87.081 39.638 6.203 1.00 7.24 156 THR B C 1
ATOM 3674 O O . THR B 1 155 ? 86.151 38.841 6.306 1.00 9.06 156 THR B O 1
ATOM 3678 N N . ARG B 1 156 ? 87.244 40.396 5.116 1.00 7.60 157 ARG B N 1
ATOM 3679 C CA . ARG B 1 156 ? 86.310 40.291 4.002 1.00 8.00 157 ARG B CA 1
ATOM 3680 C C . ARG B 1 156 ? 86.401 38.907 3.333 1.00 7.92 157 ARG B C 1
ATOM 3681 O O . ARG B 1 156 ? 85.382 38.275 3.048 1.00 9.35 157 ARG B O 1
ATOM 3689 N N . PHE B 1 157 ? 87.626 38.472 3.068 1.00 9.25 158 PHE B N 1
ATOM 3690 C CA . PHE B 1 157 ? 87.904 37.176 2.426 1.00 8.77 158 PHE B CA 1
ATOM 3691 C C . PHE B 1 157 ? 87.294 36.053 3.282 1.00 7.49 158 PHE B C 1
ATOM 3692 O O . PHE B 1 157 ? 86.633 35.159 2.764 1.00 7.82 158 PHE B O 1
ATOM 3700 N N . ARG B 1 158 ? 87.500 36.119 4.597 1.00 8.33 159 ARG B N 1
ATOM 3701 C CA . ARG B 1 158 ? 86.912 35.133 5.505 1.00 6.89 159 ARG B CA 1
ATOM 3702 C C . ARG B 1 158 ? 85.389 35.153 5.488 1.00 11.12 159 ARG B C 1
ATOM 3703 O O . ARG B 1 158 ? 84.757 34.104 5.519 1.00 9.84 159 ARG B O 1
ATOM 3711 N N . THR B 1 159 ? 84.801 36.351 5.477 1.00 10.37 160 THR B N 1
ATOM 3712 C CA . THR B 1 159 ? 83.346 36.492 5.421 1.00 9.37 160 THR B CA 1
ATOM 3713 C C . THR B 1 159 ? 82.760 35.770 4.198 1.00 8.29 160 THR B C 1
ATOM 3714 O O . THR B 1 159 ? 81.809 34.997 4.320 1.00 7.80 160 THR B O 1
ATOM 3718 N N . PHE B 1 160 ? 83.333 36.028 3.026 1.00 8.63 161 PHE B N 1
ATOM 3719 C CA . PHE B 1 160 ? 82.860 35.421 1.787 1.00 8.35 161 PHE B CA 1
ATOM 3720 C C . PHE B 1 160 ? 83.029 33.893 1.800 1.00 9.83 161 PHE B C 1
ATOM 3721 O O . PHE B 1 160 ? 82.143 33.149 1.344 1.00 9.70 161 PHE B O 1
ATOM 3729 N N . LEU B 1 161 ? 84.180 33.439 2.286 1.00 8.80 162 LEU B N 1
ATOM 3730 C CA . LEU B 1 161 ? 84.463 32.010 2.364 1.00 9.11 162 LEU B CA 1
ATOM 3731 C C . LEU B 1 161 ? 83.475 31.338 3.310 1.00 8.96 162 LEU B C 1
ATOM 3732 O O . LEU B 1 161 ? 82.969 30.258 3.019 1.00 8.39 162 LEU B O 1
ATOM 3737 N N . ALA B 1 162 ? 83.225 31.976 4.452 1.00 7.51 163 ALA B N 1
ATOM 3738 C CA . ALA B 1 162 ? 82.328 31.400 5.449 1.00 10.06 163 ALA B CA 1
ATOM 3739 C C . ALA B 1 162 ? 80.899 31.289 4.933 1.00 13.20 163 ALA B C 1
ATOM 3740 O O . ALA B 1 162 ? 80.217 30.301 5.191 1.00 11.29 163 ALA B O 1
ATOM 3742 N N . GLN B 1 163 ? 80.436 32.307 4.215 1.00 9.34 164 GLN B N 1
ATOM 3743 C CA . GLN B 1 163 ? 79.092 32.258 3.644 1.00 9.45 164 GLN B CA 1
ATOM 3744 C C . GLN B 1 163 ? 78.973 31.210 2.538 1.00 10.85 164 GLN B C 1
ATOM 3745 O O . GLN B 1 163 ? 77.942 30.552 2.382 1.00 13.59 164 GLN B O 1
ATOM 3751 N N . GLU B 1 164 ? 80.036 31.071 1.759 1.00 10.62 165 GLU B N 1
ATOM 3752 C CA . GLU B 1 164 ? 80.032 30.141 0.642 1.00 12.83 165 GLU B CA 1
ATOM 3753 C C . GLU B 1 164 ? 79.982 28.703 1.167 1.00 12.07 165 GLU B C 1
ATOM 3754 O O . GLU B 1 164 ? 79.266 27.855 0.618 1.00 11.60 165 GLU B O 1
ATOM 3760 N N . LEU B 1 165 ? 80.729 28.449 2.242 1.00 7.96 166 LEU B N 1
ATOM 3761 C CA . LEU B 1 165 ? 80.880 27.097 2.778 1.00 13.29 166 LEU B CA 1
ATOM 3762 C C . LEU B 1 165 ? 79.927 26.816 3.935 1.00 12.72 166 LEU B C 1
ATOM 3763 O O . LEU B 1 165 ? 79.869 25.686 4.449 1.00 9.42 166 LEU B O 1
ATOM 3768 N N . ASN B 1 166 ? 79.175 27.847 4.319 1.00 11.83 167 ASN B N 1
ATOM 3769 C CA . ASN B 1 166 ? 78.217 27.763 5.420 1.00 9.06 167 ASN B CA 1
ATOM 3770 C C . ASN B 1 166 ? 78.874 27.233 6.696 1.00 11.14 167 ASN B C 1
ATOM 3771 O O . ASN B 1 166 ? 78.439 26.218 7.252 1.00 10.34 167 ASN B O 1
ATOM 3776 N N . VAL B 1 167 ? 79.928 27.921 7.135 1.00 7.24 168 VAL B N 1
ATOM 3777 C CA . VAL B 1 167 ? 80.647 27.569 8.362 1.00 7.26 168 VAL B CA 1
ATOM 3778 C C . VAL B 1 167 ? 80.836 28.819 9.214 1.00 7.62 168 VAL B C 1
ATOM 3779 O O . VAL B 1 167 ? 80.704 29.931 8.714 1.00 8.87 168 VAL B O 1
ATOM 3783 N N . SER B 1 168 ? 81.122 28.633 10.503 1.00 7.11 169 SER B N 1
ATOM 3784 C CA . SER B 1 168 ? 81.397 29.746 11.420 1.00 10.94 169 SER B CA 1
ATOM 3785 C C . SER B 1 168 ? 82.503 30.669 10.908 1.00 9.00 169 SER B C 1
ATOM 3786 O O . SER B 1 168 ? 83.528 30.194 10.396 1.00 9.15 169 SER B O 1
ATOM 3789 N N . PHE B 1 169 ? 82.323 31.977 11.096 1.00 7.91 170 PHE B N 1
ATOM 3790 C CA . PHE B 1 169 ? 83.367 32.936 10.726 1.00 9.11 170 PHE B CA 1
ATOM 3791 C C . PHE B 1 169 ? 84.646 32.699 11.514 1.00 14.88 170 PHE B C 1
ATOM 3792 O O . PHE B 1 169 ? 85.741 33.049 11.067 1.00 14.54 170 PHE B O 1
ATOM 3800 N N . GLU B 1 170 ? 84.513 32.098 12.692 1.00 13.46 171 GLU B N 1
ATOM 3801 C CA . GLU B 1 170 ? 85.678 31.896 13.542 1.00 10.95 171 GLU B CA 1
ATOM 3802 C C . GLU B 1 170 ? 86.640 30.844 12.985 1.00 9.40 171 GLU B C 1
ATOM 3803 O O . GLU B 1 170 ? 87.836 30.868 13.290 1.00 11.67 171 GLU B O 1
ATOM 3809 N N . ASP B 1 171 ? 86.134 29.919 12.173 1.00 7.61 172 ASP B N 1
ATOM 3810 C CA . ASP B 1 171 ? 86.953 28.779 11.753 1.00 8.53 172 ASP B CA 1
ATOM 3811 C C . ASP B 1 171 ? 87.566 28.919 10.358 1.00 12.17 172 ASP B C 1
ATOM 3812 O O . ASP B 1 171 ? 88.365 28.077 9.934 1.00 12.92 172 ASP B O 1
ATOM 3817 N N . VAL B 1 172 ? 87.188 29.985 9.653 1.00 10.03 173 VAL B N 1
ATOM 3818 C CA . VAL B 1 172 ? 87.760 30.272 8.337 1.00 9.66 173 VAL B CA 1
ATOM 3819 C C . VAL B 1 172 ? 89.035 31.085 8.506 1.00 13.58 173 VAL B C 1
ATOM 3820 O O . VAL B 1 172 ? 89.084 32.025 9.289 1.00 9.41 173 VAL B O 1
ATOM 3824 N N . ASN B 1 173 ? 90.066 30.722 7.756 1.00 15.00 174 ASN B N 1
ATOM 3825 C CA . ASN B 1 173 ? 91.318 31.449 7.777 1.00 17.94 174 ASN B CA 1
ATOM 3826 C C . ASN B 1 173 ? 91.698 31.785 6.351 1.00 20.15 174 ASN B C 1
ATOM 3827 O O . ASN B 1 173 ? 91.752 30.906 5.490 1.00 15.14 174 ASN B O 1
ATOM 3832 N N . ALA B 1 174 ? 91.930 33.062 6.084 1.00 15.57 175 ALA B N 1
ATOM 3833 C CA . ALA B 1 174 ? 92.207 33.489 4.725 1.00 14.27 175 ALA B CA 1
ATOM 3834 C C . ALA B 1 174 ? 93.495 34.300 4.711 1.00 14.53 175 ALA B C 1
ATOM 3835 O O . ALA B 1 174 ? 93.585 35.342 5.353 1.00 14.78 175 ALA B O 1
ATOM 3837 N N . PHE B 1 175 ? 94.474 33.815 3.960 1.00 15.59 176 PHE B N 1
ATOM 3838 C CA . PHE B 1 175 ? 95.822 34.367 3.978 1.00 15.39 176 PHE B CA 1
ATOM 3839 C C . PHE B 1 175 ? 96.025 35.379 2.854 1.00 14.35 176 PHE B C 1
ATOM 3840 O O . PHE B 1 175 ? 95.954 35.023 1.686 1.00 13.12 176 PHE B O 1
ATOM 3848 N N . VAL B 1 176 ? 96.286 36.636 3.209 1.00 15.24 177 VAL B N 1
ATOM 3849 C CA . VAL B 1 176 ? 96.647 37.653 2.219 1.00 16.88 177 VAL B CA 1
ATOM 3850 C C . VAL B 1 176 ? 97.815 38.531 2.684 1.00 14.20 177 VAL B C 1
ATOM 3851 O O . VAL B 1 176 ? 98.001 38.793 3.876 1.00 16.24 177 VAL B O 1
ATOM 3855 N N . ILE B 1 177 ? 98.583 39.002 1.722 1.00 11.71 178 ILE B N 1
ATOM 3856 C CA . ILE B 1 177 ? 99.641 39.961 1.985 1.00 11.95 178 ILE B CA 1
ATOM 3857 C C . ILE B 1 177 ? 99.582 41.034 0.894 1.00 10.96 178 ILE B C 1
ATOM 3858 O O . ILE B 1 177 ? 98.724 40.976 0.001 1.00 10.25 178 ILE B O 1
ATOM 3863 N N . GLY B 1 178 ? 100.483 42.013 0.961 1.00 10.56 179 GLY B N 1
ATOM 3864 C CA . GLY B 1 178 ? 100.521 43.057 -0.047 1.00 12.75 179 GLY B CA 1
ATOM 3865 C C . GLY B 1 178 ? 99.485 44.138 0.252 1.00 17.58 179 GLY B C 1
ATOM 3866 O O . GLY B 1 178 ? 99.097 44.325 1.410 1.00 20.15 179 GLY B O 1
ATOM 3867 N N . GLY B 1 179 ? 99.009 44.815 -0.794 1.00 17.61 180 GLY B N 1
ATOM 3868 C CA . GLY B 1 179 ? 98.059 45.915 -0.654 1.00 18.73 180 GLY B CA 1
ATOM 3869 C C . GLY B 1 179 ? 96.610 45.530 -0.905 1.00 23.47 180 GLY B C 1
ATOM 3870 O O . GLY B 1 179 ? 96.223 44.382 -0.692 1.00 22.73 180 GLY B O 1
ATOM 3871 N N . HIS B 1 180 ? 95.800 46.500 -1.326 1.00 23.44 181 HIS B N 1
ATOM 3872 C CA . HIS B 1 180 ? 94.402 46.256 -1.681 1.00 22.81 181 HIS B CA 1
ATOM 3873 C C . HIS B 1 180 ? 94.293 46.074 -3.199 1.00 18.74 181 HIS B C 1
ATOM 3874 O O . HIS B 1 180 ? 95.246 46.330 -3.926 1.00 19.90 181 HIS B O 1
ATOM 3881 N N . GLY B 1 181 ? 93.129 45.637 -3.671 1.00 20.56 182 GLY B N 1
ATOM 3882 C CA . GLY B 1 181 ? 92.882 45.529 -5.099 1.00 21.77 182 GLY B CA 1
ATOM 3883 C C . GLY B 1 181 ? 93.881 44.625 -5.805 1.00 19.05 182 GLY B C 1
ATOM 3884 O O . GLY B 1 181 ? 94.135 43.509 -5.374 1.00 17.16 182 GLY B O 1
ATOM 3885 N N . ASP B 1 182 ? 94.460 45.122 -6.885 1.00 19.66 183 ASP B N 1
ATOM 3886 C CA . ASP B 1 182 ? 95.421 44.345 -7.647 1.00 25.71 183 ASP B CA 1
ATOM 3887 C C . ASP B 1 182 ? 96.734 44.139 -6.902 1.00 23.00 183 ASP B C 1
ATOM 3888 O O . ASP B 1 182 ? 97.530 43.275 -7.274 1.00 25.03 183 ASP B O 1
ATOM 3893 N N . ASP B 1 183 ? 96.966 44.924 -5.856 1.00 19.92 184 ASP B N 1
ATOM 3894 C CA . ASP B 1 183 ? 98.205 44.776 -5.092 1.00 20.00 184 ASP B CA 1
ATOM 3895 C C . ASP B 1 183 ? 98.079 43.694 -4.032 1.00 20.33 184 ASP B C 1
ATOM 3896 O O . ASP B 1 183 ? 99.069 43.328 -3.395 1.00 18.75 184 ASP B O 1
ATOM 3901 N N . MET B 1 184 ? 96.860 43.213 -3.818 1.00 12.67 185 MET B N 1
ATOM 3902 C CA . MET B 1 184 ? 96.638 42.154 -2.837 1.00 14.82 185 MET B CA 1
ATOM 3903 C C . MET B 1 184 ? 97.136 40.829 -3.381 1.00 15.87 185 MET B C 1
ATOM 3904 O O . MET B 1 184 ? 96.934 40.531 -4.554 1.00 17.23 185 MET B O 1
ATOM 3909 N N . VAL B 1 185 ? 97.780 40.038 -2.527 1.00 14.36 186 VAL B N 1
ATOM 3910 C CA . VAL B 1 185 ? 98.340 38.751 -2.938 1.00 13.84 186 VAL B CA 1
ATOM 3911 C C . VAL B 1 185 ? 97.867 37.653 -1.995 1.00 16.57 186 VAL B C 1
ATOM 3912 O O . VAL B 1 185 ? 98.353 37.535 -0.871 1.00 16.68 186 VAL B O 1
ATOM 3916 N N . PRO B 1 186 ? 96.884 36.860 -2.440 1.00 18.49 187 PRO B N 1
ATOM 3917 C CA . PRO B 1 186 ? 96.411 35.754 -1.602 1.00 15.98 187 PRO B CA 1
ATOM 3918 C C . PRO B 1 186 ? 97.331 34.548 -1.720 1.00 14.89 187 PRO B C 1
ATOM 3919 O O . PRO B 1 186 ? 97.920 34.318 -2.784 1.00 16.25 187 PRO B O 1
ATOM 3923 N N . PHE B 1 187 ? 97.471 33.807 -0.621 1.00 16.32 188 PHE B N 1
ATOM 3924 C CA . PHE B 1 187 ? 98.104 32.495 -0.646 1.00 16.51 188 PHE B CA 1
ATOM 3925 C C . PHE B 1 187 ? 96.949 31.540 -0.368 1.00 16.56 188 PHE B C 1
ATOM 3926 O O . PHE B 1 187 ? 96.550 31.359 0.786 1.00 12.26 188 PHE B O 1
ATOM 3934 N N . ILE B 1 188 ? 96.387 30.975 -1.435 1.00 17.42 189 ILE B N 1
ATOM 3935 C CA . ILE B 1 188 ? 95.224 30.105 -1.334 1.00 15.99 189 ILE B CA 1
ATOM 3936 C C . ILE B 1 188 ? 95.583 28.863 -0.553 1.00 12.39 189 ILE B C 1
ATOM 3937 O O . ILE B 1 188 ? 94.788 28.362 0.225 1.00 10.08 189 ILE B O 1
ATOM 3942 N N . ARG B 1 189 ? 96.793 28.358 -0.780 1.00 11.62 190 ARG B N 1
ATOM 3943 C CA . ARG B 1 189 ? 97.243 27.149 -0.100 1.00 13.88 190 ARG B CA 1
ATOM 3944 C C . ARG B 1 189 ? 97.333 27.338 1.412 1.00 14.83 190 ARG B C 1
ATOM 3945 O O . ARG B 1 189 ? 97.328 26.354 2.159 1.00 17.29 190 ARG B O 1
ATOM 3953 N N . TYR B 1 190 ? 97.399 28.588 1.875 1.00 8.79 191 TYR B N 1
ATOM 3954 C CA . TYR B 1 190 ? 97.445 28.833 3.324 1.00 10.25 191 TYR B CA 1
ATOM 3955 C C . TYR B 1 190 ? 96.070 29.213 3.862 1.00 9.41 191 TYR B C 1
ATOM 3956 O O . TYR B 1 190 ? 95.947 29.644 5.012 1.00 12.63 191 TYR B O 1
ATOM 3965 N N . SER B 1 191 ? 95.046 29.105 3.019 1.00 7.90 192 SER B N 1
ATOM 3966 C CA . SER B 1 191 ? 93.690 29.423 3.469 1.00 10.17 192 SER B CA 1
ATOM 3967 C C . SER B 1 191 ? 92.953 28.113 3.727 1.00 9.00 192 SER B C 1
ATOM 3968 O O . SER B 1 191 ? 93.128 27.142 2.990 1.00 7.97 192 SER B O 1
ATOM 3971 N N . ASN B 1 192 ? 92.138 28.079 4.775 1.00 7.08 193 ASN B N 1
ATOM 3972 C CA . ASN B 1 192 ? 91.573 26.808 5.223 1.00 8.41 193 ASN B CA 1
ATOM 3973 C C . ASN B 1 192 ? 90.344 27.019 6.094 1.00 9.56 193 ASN B C 1
ATOM 3974 O O . ASN B 1 192 ? 90.050 28.144 6.502 1.00 9.79 193 ASN B O 1
ATOM 3979 N N . VAL B 1 193 ? 89.634 25.925 6.370 1.00 7.60 194 VAL B N 1
ATOM 3980 C CA . VAL B 1 193 ? 88.562 25.929 7.361 1.00 6.55 194 VAL B CA 1
ATOM 3981 C C . VAL B 1 193 ? 89.001 24.954 8.437 1.00 7.97 194 VAL B C 1
ATOM 3982 O O . VAL B 1 193 ? 89.078 23.749 8.180 1.00 7.04 194 VAL B O 1
ATOM 3986 N N . SER B 1 194 ? 89.316 25.475 9.624 1.00 7.16 195 SER B N 1
ATOM 3987 C CA . SER B 1 194 ? 89.842 24.670 10.729 1.00 10.79 195 SER B CA 1
ATOM 3988 C C . SER B 1 194 ? 90.993 23.761 10.280 1.00 14.09 195 SER B C 1
ATOM 3989 O O . SER B 1 194 ? 91.102 22.613 10.723 1.00 10.82 195 SER B O 1
ATOM 3992 N N . GLY B 1 195 ? 91.845 24.278 9.394 1.00 6.91 196 GLY B N 1
ATOM 3993 C CA . GLY B 1 195 ? 92.973 23.508 8.903 1.00 8.13 196 GLY B CA 1
ATOM 3994 C C . GLY B 1 195 ? 92.742 22.782 7.590 1.00 10.45 196 GLY B C 1
ATOM 3995 O O . GLY B 1 195 ? 93.704 22.399 6.915 1.00 8.96 196 GLY B O 1
ATOM 3996 N N . ILE B 1 196 ? 91.480 22.578 7.216 1.00 7.86 197 ILE B N 1
ATOM 3997 C CA . ILE B 1 196 ? 91.201 21.858 5.984 1.00 8.87 197 ILE B CA 1
ATOM 3998 C C . ILE B 1 196 ? 91.387 22.850 4.851 1.00 7.62 197 ILE B C 1
ATOM 3999 O O . ILE B 1 196 ? 90.703 23.843 4.799 1.00 8.36 197 ILE B O 1
ATOM 4004 N N . PRO B 1 197 ? 92.331 22.586 3.941 1.00 8.32 198 PRO B N 1
ATOM 4005 C CA . PRO B 1 197 ? 92.608 23.569 2.882 1.00 9.87 198 PRO B CA 1
ATOM 4006 C C . PRO B 1 197 ? 91.366 23.903 2.051 1.00 9.40 198 PRO B C 1
ATOM 4007 O O . PRO B 1 197 ? 90.582 23.015 1.725 1.00 10.74 198 PRO B O 1
ATOM 4011 N N . ILE B 1 198 ? 91.169 25.176 1.730 1.00 8.76 199 ILE B N 1
ATOM 4012 C CA A ILE B 1 198 ? 90.066 25.607 0.876 0.50 10.41 199 ILE B CA 1
ATOM 4013 C CA B ILE B 1 198 ? 90.014 25.525 0.911 0.50 9.44 199 ILE B CA 1
ATOM 4014 C C . ILE B 1 198 ? 90.070 24.890 -0.470 1.00 8.31 199 ILE B C 1
ATOM 4015 O O . ILE B 1 198 ? 89.013 24.650 -1.078 1.00 9.26 199 ILE B O 1
ATOM 4024 N N . GLU B 1 199 ? 91.269 24.562 -0.949 1.00 9.79 200 GLU B N 1
ATOM 4025 C CA . GLU B 1 199 ? 91.395 23.836 -2.214 1.00 10.32 200 GLU B CA 1
ATOM 4026 C C . GLU B 1 199 ? 90.864 22.403 -2.104 1.00 10.29 200 GLU B C 1
ATOM 4027 O O . GLU B 1 199 ? 90.724 21.717 -3.118 1.00 10.90 200 GLU B O 1
ATOM 4033 N N . ASP B 1 200 ? 90.591 21.949 -0.882 1.00 9.92 201 ASP B N 1
ATOM 4034 C CA . ASP B 1 200 ? 89.929 20.651 -0.695 1.00 10.56 201 ASP B CA 1
ATOM 4035 C C . ASP B 1 200 ? 88.423 20.806 -0.535 1.00 13.77 201 ASP B C 1
ATOM 4036 O O . ASP B 1 200 ? 87.721 19.825 -0.278 1.00 15.31 201 ASP B O 1
ATOM 4041 N N . LEU B 1 201 ? 87.928 22.032 -0.672 1.00 9.29 202 LEU B N 1
ATOM 4042 C CA . LEU B 1 201 ? 86.533 22.315 -0.348 1.00 12.61 202 LEU B CA 1
ATOM 4043 C C . LEU B 1 201 ? 85.808 23.071 -1.457 1.00 15.10 202 LEU B C 1
ATOM 4044 O O . LEU B 1 201 ? 84.594 22.938 -1.611 1.00 14.05 202 LEU B O 1
ATOM 4049 N N . LEU B 1 202 ? 86.551 23.871 -2.213 1.00 13.59 203 LEU B N 1
ATOM 4050 C CA . LEU B 1 202 ? 85.973 24.678 -3.300 1.00 12.44 203 LEU B CA 1
ATOM 4051 C C . LEU B 1 202 ? 86.793 24.566 -4.574 1.00 11.25 203 LEU B C 1
ATOM 4052 O O . LEU B 1 202 ? 88.027 24.511 -4.523 1.00 11.24 203 LEU B O 1
ATOM 4057 N N . PRO B 1 203 ? 86.115 24.580 -5.731 1.00 11.40 204 PRO B N 1
ATOM 4058 C CA . PRO B 1 203 ? 86.818 24.525 -7.012 1.00 15.06 204 PRO B CA 1
ATOM 4059 C C . PRO B 1 203 ? 87.461 25.863 -7.356 1.00 18.55 204 PRO B C 1
ATOM 4060 O O . PRO B 1 203 ? 87.077 26.906 -6.806 1.00 11.34 204 PRO B O 1
ATOM 4064 N N . ARG B 1 204 ? 88.435 25.822 -8.260 1.00 15.59 205 ARG B N 1
ATOM 4065 C CA . ARG B 1 204 ? 89.207 26.996 -8.614 1.00 16.19 205 ARG B CA 1
ATOM 4066 C C . ARG B 1 204 ? 88.353 28.192 -9.006 1.00 15.16 205 ARG B C 1
ATOM 4067 O O . ARG B 1 204 ? 88.627 29.314 -8.585 1.00 17.44 205 ARG B O 1
ATOM 4075 N N . GLU B 1 205 ? 87.323 27.958 -9.815 1.00 15.40 206 GLU B N 1
ATOM 4076 C CA . GLU B 1 205 ? 86.503 29.066 -10.305 1.00 18.39 206 GLU B CA 1
ATOM 4077 C C . GLU B 1 205 ? 85.800 29.795 -9.157 1.00 16.57 206 GLU B C 1
ATOM 4078 O O . GLU B 1 205 ? 85.658 31.024 -9.170 1.00 15.93 206 GLU B O 1
ATOM 4084 N N . LYS B 1 206 ? 85.368 29.044 -8.155 1.00 12.78 207 LYS B N 1
ATOM 4085 C CA . LYS B 1 206 ? 84.708 29.664 -7.022 1.00 13.85 207 LYS B CA 1
ATOM 4086 C C . LYS B 1 206 ? 85.694 30.443 -6.150 1.00 15.12 207 LYS B C 1
ATOM 4087 O O . LYS B 1 206 ? 85.377 31.528 -5.656 1.00 14.03 207 LYS B O 1
ATOM 4093 N N . ILE B 1 207 ? 86.884 29.888 -5.955 1.00 10.55 208 ILE B N 1
ATOM 4094 C CA . ILE B 1 207 ? 87.910 30.597 -5.192 1.00 10.07 208 ILE B CA 1
ATOM 4095 C C . ILE B 1 207 ? 88.301 31.881 -5.916 1.00 13.34 208 ILE B C 1
ATOM 4096 O O . ILE B 1 207 ? 88.434 32.937 -5.290 1.00 10.46 208 ILE B O 1
ATOM 4101 N N . ASP B 1 208 ? 88.461 31.792 -7.236 1.00 12.23 209 ASP B N 1
ATOM 4102 C CA . ASP B 1 208 ? 88.780 32.962 -8.042 1.00 12.70 209 ASP B CA 1
ATOM 4103 C C . ASP B 1 208 ? 87.762 34.090 -7.857 1.00 13.68 209 ASP B C 1
ATOM 4104 O O . ASP B 1 208 ? 88.138 35.256 -7.796 1.00 12.81 209 ASP B O 1
ATOM 4109 N N . GLU B 1 209 ? 86.479 33.738 -7.808 1.00 12.61 210 GLU B N 1
ATOM 4110 C CA . GLU B 1 209 ? 85.414 34.735 -7.682 1.00 12.94 210 GLU B CA 1
ATOM 4111 C C . GLU B 1 209 ? 85.509 35.425 -6.332 1.00 11.94 210 GLU B C 1
ATOM 4112 O O . GLU B 1 209 ? 85.340 36.639 -6.226 1.00 12.27 210 GLU B O 1
ATOM 4118 N N . ILE B 1 210 ? 85.784 34.629 -5.307 1.00 10.94 211 ILE B N 1
ATOM 4119 C CA . ILE B 1 210 ? 85.933 35.137 -3.951 1.00 11.09 211 ILE B CA 1
ATOM 4120 C C . ILE B 1 210 ? 87.179 36.009 -3.779 1.00 13.75 211 ILE B C 1
ATOM 4121 O O . ILE B 1 210 ? 87.124 37.033 -3.108 1.00 12.05 211 ILE B O 1
ATOM 4126 N N . VAL B 1 211 ? 88.291 35.611 -4.391 1.00 11.07 212 VAL B N 1
ATOM 4127 C CA . VAL B 1 211 ? 89.489 36.445 -4.418 1.00 13.32 212 VAL B CA 1
ATOM 4128 C C . VAL B 1 211 ? 89.195 37.810 -5.066 1.00 13.13 212 VAL B C 1
ATOM 4129 O O . VAL B 1 211 ? 89.553 38.857 -4.531 1.00 12.20 212 VAL B O 1
ATOM 4133 N N . LYS B 1 212 ? 88.515 37.795 -6.205 1.00 12.29 213 LYS B N 1
ATOM 4134 C CA A LYS B 1 212 ? 88.151 39.014 -6.913 0.50 15.87 213 LYS B CA 1
ATOM 4135 C CA B LYS B 1 212 ? 88.186 39.032 -6.899 0.50 16.18 213 LYS B CA 1
ATOM 4136 C C . LYS B 1 212 ? 87.274 39.922 -6.049 1.00 14.25 213 LYS B C 1
ATOM 4137 O O . LYS B 1 212 ? 87.478 41.134 -5.976 1.00 14.82 213 LYS B O 1
ATOM 4148 N N . ARG B 1 213 ? 86.287 39.326 -5.400 1.00 11.55 214 ARG B N 1
ATOM 4149 C CA . ARG B 1 213 ? 85.378 40.105 -4.573 1.00 11.25 214 ARG B CA 1
ATOM 4150 C C . ARG B 1 213 ? 86.143 40.759 -3.438 1.00 11.37 214 ARG B C 1
ATOM 4151 O O . ARG B 1 213 ? 85.865 41.904 -3.064 1.00 12.74 214 ARG B O 1
ATOM 4159 N N . THR B 1 214 ? 87.129 40.037 -2.914 1.00 10.94 215 THR B N 1
ATOM 4160 C CA . THR B 1 214 ? 87.968 40.564 -1.842 1.00 11.31 215 THR B CA 1
ATOM 4161 C C . THR B 1 214 ? 88.820 41.732 -2.352 1.00 13.11 215 THR B C 1
ATOM 4162 O O . THR B 1 214 ? 88.934 42.777 -1.690 1.00 12.33 215 THR B O 1
ATOM 4166 N N . ARG B 1 215 ? 89.418 41.563 -3.528 1.00 10.84 216 ARG B N 1
ATOM 4167 C CA . ARG B 1 215 ? 90.251 42.633 -4.095 1.00 13.58 216 ARG B CA 1
ATOM 4168 C C . ARG B 1 215 ? 89.523 43.943 -4.187 1.00 16.45 216 ARG B C 1
ATOM 4169 O O . ARG B 1 215 ? 90.101 45.001 -3.920 1.00 14.83 216 ARG B O 1
ATOM 4177 N N . PHE B 1 216 ? 88.261 43.869 -4.595 1.00 12.70 217 PHE B N 1
ATOM 4178 C CA . PHE B 1 216 ? 87.463 45.072 -4.766 1.00 15.06 217 PHE B CA 1
ATOM 4179 C C . PHE B 1 216 ? 86.375 45.252 -3.711 1.00 11.32 217 PHE B C 1
ATOM 4180 O O . PHE B 1 216 ? 85.398 45.960 -3.924 1.00 14.47 217 PHE B O 1
ATOM 4188 N N . GLY B 1 217 ? 86.595 44.661 -2.544 1.00 10.58 218 GLY B N 1
ATOM 4189 C CA . GLY B 1 217 ? 85.618 44.721 -1.469 1.00 10.84 218 GLY B CA 1
ATOM 4190 C C . GLY B 1 217 ? 85.324 46.113 -0.929 1.00 14.93 218 GLY B C 1
ATOM 4191 O O . GLY B 1 217 ? 84.196 46.374 -0.510 1.00 14.52 218 GLY B O 1
ATOM 4192 N N . GLY B 1 218 ? 86.322 46.998 -0.928 1.00 12.10 219 GLY B N 1
ATOM 4193 C CA . GLY B 1 218 ? 86.111 48.375 -0.482 1.00 12.74 219 GLY B CA 1
ATOM 4194 C C . GLY B 1 218 ? 85.201 49.114 -1.445 1.00 15.43 219 GLY B C 1
ATOM 4195 O O . GLY B 1 218 ? 84.283 49.832 -1.034 1.00 12.96 219 GLY B O 1
ATOM 4196 N N . GLY B 1 219 ? 85.460 48.938 -2.738 1.00 14.65 220 GLY B N 1
ATOM 4197 C CA . GLY B 1 219 ? 84.626 49.522 -3.770 1.00 15.77 220 GLY B CA 1
ATOM 4198 C C . GLY B 1 219 ? 83.204 48.977 -3.774 1.00 16.71 220 GLY B C 1
ATOM 4199 O O . GLY B 1 219 ? 82.271 49.685 -4.141 1.00 16.49 220 GLY B O 1
ATOM 4200 N N . GLU B 1 220 ? 83.037 47.714 -3.393 1.00 12.20 221 GLU B N 1
ATOM 4201 C CA . GLU B 1 220 ? 81.690 47.135 -3.300 1.00 13.33 221 GLU B CA 1
ATOM 4202 C C . GLU B 1 220 ? 80.858 47.926 -2.283 1.00 13.01 221 GLU B C 1
ATOM 4203 O O . GLU B 1 220 ? 79.690 48.228 -2.522 1.00 14.34 221 GLU B O 1
ATOM 4209 N N . ILE B 1 221 ? 81.479 48.275 -1.159 1.00 13.53 222 ILE B N 1
ATOM 4210 C CA . ILE B 1 221 ? 80.792 49.046 -0.124 1.00 13.18 222 ILE B CA 1
ATOM 4211 C C . ILE B 1 221 ? 80.528 50.480 -0.591 1.00 12.89 222 ILE B C 1
ATOM 4212 O O . ILE B 1 221 ? 79.435 51.026 -0.385 1.00 12.88 222 ILE B O 1
ATOM 4217 N N . VAL B 1 222 ? 81.523 51.082 -1.238 1.00 13.77 223 VAL B N 1
ATOM 4218 C CA . VAL B 1 222 ? 81.378 52.434 -1.775 1.00 14.39 223 VAL B CA 1
ATOM 4219 C C . VAL B 1 222 ? 80.196 52.506 -2.743 1.00 17.70 223 VAL B C 1
ATOM 4220 O O . VAL B 1 222 ? 79.408 53.445 -2.688 1.00 16.09 223 VAL B O 1
ATOM 4224 N N . ASN B 1 223 ? 80.046 51.487 -3.595 1.00 16.12 224 ASN B N 1
ATOM 4225 C CA . ASN B 1 223 ? 78.941 51.464 -4.555 1.00 19.14 224 ASN B CA 1
ATOM 4226 C C . ASN B 1 223 ? 77.560 51.328 -3.894 1.00 17.59 224 ASN B C 1
ATOM 4227 O O . ASN B 1 223 ? 76.545 51.721 -4.471 1.00 18.85 224 ASN B O 1
ATOM 4232 N N . LEU B 1 224 ? 77.528 50.789 -2.677 1.00 14.32 225 LEU B N 1
ATOM 4233 C CA . LEU B 1 224 ? 76.279 50.689 -1.929 1.00 15.51 225 LEU B CA 1
ATOM 4234 C C . LEU B 1 224 ? 75.988 51.964 -1.120 1.00 14.44 225 LEU B C 1
ATOM 4235 O O . LEU B 1 224 ? 74.862 52.462 -1.135 1.00 15.29 225 LEU B O 1
ATOM 4240 N N . TYR B 1 225 ? 76.991 52.480 -0.412 1.00 14.64 226 TYR B N 1
ATOM 4241 C CA . TYR B 1 225 ? 76.823 53.720 0.357 1.00 14.05 226 TYR B CA 1
ATOM 4242 C C . TYR B 1 225 ? 76.642 54.939 -0.560 1.00 15.84 226 TYR B C 1
ATOM 4243 O O . TYR B 1 225 ? 75.974 55.921 -0.198 1.00 16.08 226 TYR B O 1
ATOM 4252 N N . LYS B 1 226 ? 77.262 54.867 -1.738 1.00 16.39 227 LYS B N 1
ATOM 4253 C CA . LYS B 1 226 ? 77.237 55.938 -2.747 1.00 20.68 227 LYS B CA 1
ATOM 4254 C C . LYS B 1 226 ? 77.998 57.211 -2.370 1.00 24.57 227 LYS B C 1
ATOM 4255 O O . LYS B 1 226 ? 78.669 57.791 -3.215 1.00 28.19 227 LYS B O 1
ATOM 4261 N N . THR B 1 227 ? 77.896 57.645 -1.118 1.00 23.10 228 THR B N 1
ATOM 4262 C CA . THR B 1 227 ? 78.515 58.901 -0.701 1.00 26.41 228 THR B CA 1
ATOM 4263 C C . THR B 1 227 ? 79.591 58.753 0.369 1.00 28.47 228 THR B C 1
ATOM 4264 O O . THR B 1 227 ? 80.107 59.746 0.881 1.00 31.15 228 THR B O 1
ATOM 4268 N N . GLY B 1 228 ? 79.930 57.521 0.719 1.00 22.10 229 GLY B N 1
ATOM 4269 C CA . GLY B 1 228 ? 80.952 57.308 1.722 1.00 21.84 229 GLY B CA 1
ATOM 4270 C C . GLY B 1 228 ? 81.527 55.923 1.555 1.00 19.49 229 GLY B C 1
ATOM 4271 O O . GLY B 1 228 ? 81.103 55.188 0.668 1.00 21.24 229 GLY B O 1
ATOM 4272 N N . SER B 1 229 ? 82.483 55.562 2.403 1.00 18.70 230 SER B N 1
ATOM 4273 C CA . SER B 1 229 ? 83.112 54.258 2.297 1.00 17.19 230 SER B CA 1
ATOM 4274 C C . SER B 1 229 ? 82.938 53.440 3.574 1.00 11.73 230 SER B C 1
ATOM 4275 O O . SER B 1 229 ? 82.384 53.926 4.566 1.00 12.02 230 SER B O 1
ATOM 4278 N N . ALA B 1 230 ? 83.426 52.203 3.527 1.00 11.26 231 ALA B N 1
ATOM 4279 C CA . ALA B 1 230 ? 83.298 51.261 4.640 1.00 9.86 231 ALA B CA 1
ATOM 4280 C C . ALA B 1 230 ? 83.880 51.827 5.934 1.00 8.91 231 ALA B C 1
ATOM 4281 O O . ALA B 1 230 ? 84.890 52.531 5.912 1.00 8.34 231 ALA B O 1
ATOM 4283 N N . PHE B 1 231 ? 83.255 51.498 7.066 1.00 9.87 232 PHE B N 1
ATOM 4284 C CA . PHE B 1 231 ? 83.790 51.897 8.369 1.00 11.85 232 PHE B CA 1
ATOM 4285 C C . PHE B 1 231 ? 83.576 50.847 9.475 1.00 7.14 232 PHE B C 1
ATOM 4286 O O . PHE B 1 231 ? 84.386 50.740 10.394 1.00 10.03 232 PHE B O 1
ATOM 4294 N N . TYR B 1 232 ? 82.510 50.060 9.394 1.00 9.63 233 TYR B N 1
ATOM 4295 C CA . TYR B 1 232 ? 82.299 49.030 10.426 1.00 10.80 233 TYR B CA 1
ATOM 4296 C C . TYR B 1 232 ? 83.384 47.954 10.434 1.00 11.82 233 TYR B C 1
ATOM 4297 O O . TYR B 1 232 ? 84.032 47.708 11.465 1.00 10.53 233 TYR B O 1
ATOM 4306 N N . ALA B 1 233 ? 83.583 47.293 9.302 1.00 9.23 234 ALA B N 1
ATOM 4307 C CA . ALA B 1 233 ? 84.625 46.258 9.255 1.00 9.14 234 ALA B CA 1
ATOM 4308 C C . ALA B 1 233 ? 86.045 46.845 9.394 1.00 8.53 234 ALA B C 1
ATOM 4309 O O . ALA B 1 233 ? 86.882 46.259 10.089 1.00 8.94 234 ALA B O 1
ATOM 4311 N N . PRO B 1 234 ? 86.326 47.993 8.750 1.00 9.77 235 PRO B N 1
ATOM 4312 C CA . PRO B 1 234 ? 87.628 48.613 9.021 1.00 8.95 235 PRO B CA 1
ATOM 4313 C C . PRO B 1 234 ? 87.841 48.922 10.505 1.00 12.50 235 PRO B C 1
ATOM 4314 O O . PRO B 1 234 ? 88.932 48.676 11.040 1.00 7.75 235 PRO B O 1
ATOM 4318 N N . GLY B 1 235 ? 86.809 49.438 11.170 1.00 7.78 236 GLY B N 1
ATOM 4319 C CA . GLY B 1 235 ? 86.926 49.780 12.584 1.00 9.47 236 GLY B CA 1
ATOM 4320 C C . GLY B 1 235 ? 87.434 48.632 13.465 1.00 11.29 236 GLY B C 1
ATOM 4321 O O . GLY B 1 235 ? 88.357 48.814 14.269 1.00 9.51 236 GLY B O 1
ATOM 4322 N N . ILE B 1 236 ? 86.831 47.454 13.336 1.00 6.97 237 ILE B N 1
ATOM 4323 C CA . ILE B 1 236 ? 87.251 46.319 14.148 1.00 7.07 237 ILE B CA 1
ATOM 4324 C C . ILE B 1 236 ? 88.592 45.758 13.642 1.00 8.21 237 ILE B C 1
ATOM 4325 O O . ILE B 1 236 ? 89.432 45.323 14.442 1.00 8.55 237 ILE B O 1
ATOM 4330 N N . SER B 1 237 ? 88.808 45.800 12.329 1.00 7.32 238 SER B N 1
ATOM 4331 C CA . SER B 1 237 ? 90.084 45.367 11.765 1.00 5.57 238 SER B CA 1
ATOM 4332 C C . SER B 1 237 ? 91.250 46.186 12.346 1.00 10.35 238 SER B C 1
ATOM 4333 O O . SER B 1 237 ? 92.339 45.660 12.572 1.00 9.88 238 SER B O 1
ATOM 4336 N N . ILE B 1 238 ? 91.012 47.476 12.553 1.00 8.45 239 ILE B N 1
ATOM 4337 C CA . ILE B 1 238 ? 91.997 48.356 13.165 1.00 8.35 239 ILE B CA 1
ATOM 4338 C C . ILE B 1 238 ? 92.139 48.069 14.658 1.00 11.21 239 ILE B C 1
ATOM 4339 O O . ILE B 1 238 ? 93.251 47.977 15.183 1.00 10.22 239 ILE B O 1
ATOM 4344 N N . ALA B 1 239 ? 91.011 47.949 15.343 1.00 8.13 240 ALA B N 1
ATOM 4345 C CA . ALA B 1 239 ? 91.027 47.729 16.780 1.00 8.57 240 ALA B CA 1
ATOM 4346 C C . ALA B 1 239 ? 91.798 46.464 17.179 1.00 8.63 240 ALA B C 1
ATOM 4347 O O . ALA B 1 239 ? 92.485 46.475 18.196 1.00 8.41 240 ALA B O 1
ATOM 4349 N N . VAL B 1 240 ? 91.711 45.388 16.390 1.00 10.08 241 VAL B N 1
ATOM 4350 C CA . VAL B 1 240 ? 92.428 44.163 16.767 1.00 9.21 241 VAL B CA 1
ATOM 4351 C C . VAL B 1 240 ? 93.947 44.354 16.655 1.00 10.39 241 VAL B C 1
ATOM 4352 O O . VAL B 1 240 ? 94.720 43.746 17.404 1.00 9.15 241 VAL B O 1
ATOM 4356 N N . MET B 1 241 ? 94.374 45.236 15.758 1.00 7.78 242 MET B N 1
ATOM 4357 C CA . MET B 1 241 ? 95.786 45.603 15.690 1.00 9.12 242 MET B CA 1
ATOM 4358 C C . MET B 1 241 ? 96.184 46.424 16.917 1.00 10.08 242 MET B C 1
ATOM 4359 O O . MET B 1 241 ? 97.203 46.164 17.555 1.00 7.95 242 MET B O 1
ATOM 4364 N N . VAL B 1 242 ? 95.367 47.419 17.241 1.00 9.78 243 VAL B N 1
ATOM 4365 C CA . VAL B 1 242 ? 95.675 48.334 18.333 1.00 8.48 243 VAL B CA 1
ATOM 4366 C C . VAL B 1 242 ? 95.780 47.570 19.643 1.00 8.79 243 VAL B C 1
ATOM 4367 O O . VAL B 1 242 ? 96.725 47.766 20.413 1.00 7.77 243 VAL B O 1
ATOM 4371 N N . GLU B 1 243 ? 94.804 46.712 19.901 1.00 7.45 244 GLU B N 1
ATOM 4372 C CA . GLU B 1 243 ? 94.765 46.027 21.198 1.00 6.90 244 GLU B CA 1
ATOM 4373 C C . GLU B 1 243 ? 95.919 45.025 21.287 1.00 7.99 244 GLU B C 1
ATOM 4374 O O . GLU B 1 243 ? 96.380 44.709 22.378 1.00 8.51 244 GLU B O 1
ATOM 4380 N N . SER B 1 244 ? 96.411 44.534 20.148 1.00 8.65 245 SER B N 1
ATOM 4381 C CA . SER B 1 244 ? 97.573 43.620 20.212 1.00 8.18 245 SER B CA 1
ATOM 4382 C C . SER B 1 244 ? 98.824 44.353 20.715 1.00 8.52 245 SER B C 1
ATOM 4383 O O . SER B 1 244 ? 99.659 43.774 21.409 1.00 8.11 245 SER B O 1
ATOM 4386 N N . ILE B 1 245 ? 98.960 45.624 20.352 1.00 8.33 246 ILE B N 1
ATOM 4387 C CA . ILE B 1 245 ? 100.048 46.459 20.890 1.00 11.52 246 ILE B CA 1
ATOM 4388 C C . ILE B 1 245 ? 99.819 46.786 22.370 1.00 9.38 246 ILE B C 1
ATOM 4389 O O . ILE B 1 245 ? 100.687 46.532 23.221 1.00 11.79 246 ILE B O 1
ATOM 4394 N N . VAL B 1 246 ? 98.645 47.341 22.678 1.00 9.68 247 VAL B N 1
ATOM 4395 C CA . VAL B 1 246 ? 98.344 47.822 24.028 1.00 10.35 247 VAL B CA 1
ATOM 4396 C C . VAL B 1 246 ? 98.441 46.683 25.049 1.00 13.46 247 VAL B C 1
ATOM 4397 O O . VAL B 1 246 ? 99.012 46.831 26.142 1.00 13.07 247 VAL B O 1
ATOM 4401 N N . ASN B 1 247 ? 97.869 45.547 24.684 1.00 9.48 248 ASN B N 1
ATOM 4402 C CA . ASN B 1 247 ? 97.814 44.408 25.590 1.00 11.77 248 ASN B CA 1
ATOM 4403 C C . ASN B 1 247 ? 98.845 43.327 25.287 1.00 13.08 248 ASN B C 1
ATOM 4404 O O . ASN B 1 247 ? 98.767 42.237 25.850 1.00 13.16 248 ASN B O 1
ATOM 4409 N N . ASP B 1 248 ? 99.808 43.651 24.416 1.00 9.04 249 ASP B N 1
ATOM 4410 C CA . ASP B 1 248 ? 100.949 42.778 24.111 1.00 9.16 249 ASP B CA 1
ATOM 4411 C C . ASP B 1 248 ? 100.488 41.354 23.742 1.00 11.07 249 ASP B C 1
ATOM 4412 O O . ASP B 1 248 ? 100.976 40.367 24.282 1.00 11.02 249 ASP B O 1
ATOM 4417 N N . ARG B 1 249 ? 99.538 41.266 22.818 1.00 10.88 250 ARG B N 1
ATOM 4418 C CA . ARG B 1 249 ? 98.892 40.002 22.518 1.00 7.95 250 ARG B CA 1
ATOM 4419 C C . ARG B 1 249 ? 99.742 39.084 21.628 1.00 9.84 250 ARG B C 1
ATOM 4420 O O . ARG B 1 249 ? 99.567 37.862 21.672 1.00 8.11 250 ARG B O 1
ATOM 4428 N N . LYS B 1 250 ? 100.644 39.674 20.836 1.00 8.03 251 LYS B N 1
ATOM 4429 C CA . LYS B 1 250 ? 101.413 38.925 19.837 1.00 8.97 251 LYS B CA 1
ATOM 4430 C C . LYS B 1 250 ? 100.530 38.246 18.787 1.00 8.35 251 LYS B C 1
ATOM 4431 O O . LYS B 1 250 ? 100.780 37.097 18.384 1.00 8.76 251 LYS B O 1
ATOM 4437 N N . ARG B 1 251 ? 99.502 38.961 18.344 1.00 7.27 252 ARG B N 1
ATOM 4438 C CA . ARG B 1 251 ? 98.722 38.541 17.190 1.00 8.04 252 ARG B CA 1
ATOM 4439 C C . ARG B 1 251 ? 99.649 38.494 15.989 1.00 9.73 252 ARG B C 1
ATOM 4440 O O . ARG B 1 251 ? 100.579 39.298 15.871 1.00 9.15 252 ARG B O 1
ATOM 4448 N N . VAL B 1 252 ? 99.379 37.565 15.086 1.00 10.31 253 VAL B N 1
ATOM 4449 C CA . VAL B 1 252 ? 100.093 37.518 13.815 1.00 7.42 253 VAL B CA 1
ATOM 4450 C C . VAL B 1 252 ? 99.086 37.837 12.718 1.00 8.67 253 VAL B C 1
ATOM 4451 O O . VAL B 1 252 ? 98.183 37.043 12.446 1.00 8.91 253 VAL B O 1
ATOM 4455 N N . ILE B 1 253 ? 99.243 39.023 12.128 1.00 7.62 254 ILE B N 1
ATOM 4456 C CA . ILE B 1 253 ? 98.292 39.587 11.172 1.00 9.22 254 ILE B CA 1
ATOM 4457 C C . ILE B 1 253 ? 99.106 40.302 10.105 1.00 9.89 254 ILE B C 1
ATOM 4458 O O . ILE B 1 253 ? 100.074 40.979 10.427 1.00 12.63 254 ILE B O 1
ATOM 4463 N N . PRO B 1 254 ? 98.737 40.143 8.828 1.00 8.48 255 PRO B N 1
ATOM 4464 C CA . PRO B 1 254 ? 99.452 40.934 7.825 1.00 6.92 255 PRO B CA 1
ATOM 4465 C C . PRO B 1 254 ? 99.130 42.420 7.970 1.00 7.80 255 PRO B C 1
ATOM 4466 O O . PRO B 1 254 ? 97.954 42.811 8.016 1.00 9.28 255 PRO B O 1
ATOM 4470 N N . CYS B 1 255 ? 100.179 43.227 8.059 1.00 7.84 256 CYS B N 1
ATOM 4471 C CA . CYS B 1 255 ? 100.058 44.670 8.135 1.00 7.23 256 CYS B CA 1
ATOM 4472 C C . CYS B 1 255 ? 101.167 45.296 7.298 1.00 9.60 256 CYS B C 1
ATOM 4473 O O . CYS B 1 255 ? 102.185 44.650 7.020 1.00 9.49 256 CYS B O 1
ATOM 4476 N N . ALA B 1 256 ? 100.989 46.565 6.920 1.00 7.92 257 ALA B N 1
ATOM 4477 C CA . ALA B 1 256 ? 102.062 47.301 6.272 1.00 8.49 257 ALA B CA 1
ATOM 4478 C C . ALA B 1 256 ? 103.158 47.524 7.303 1.00 10.41 257 ALA B C 1
ATOM 4479 O O . ALA B 1 256 ? 102.915 48.127 8.353 1.00 11.18 257 ALA B O 1
ATOM 4481 N N . ALA B 1 257 ? 104.355 47.023 7.001 1.00 10.74 258 ALA B N 1
ATOM 4482 C CA . ALA B 1 257 ? 105.501 47.139 7.904 1.00 9.51 258 ALA B CA 1
ATOM 4483 C C . ALA B 1 257 ? 106.753 47.504 7.139 1.00 10.23 258 ALA B C 1
ATOM 4484 O O . ALA B 1 257 ? 106.869 47.205 5.946 1.00 10.41 258 ALA B O 1
ATOM 4486 N N . TYR B 1 258 ? 107.696 48.124 7.849 1.00 10.71 259 TYR B N 1
ATOM 4487 C CA . TYR B 1 258 ? 108.982 48.561 7.290 1.00 12.42 259 TYR B CA 1
ATOM 4488 C C . TYR B 1 258 ? 109.897 47.367 7.009 1.00 14.67 259 TYR B C 1
ATOM 4489 O O . TYR B 1 258 ? 110.212 46.589 7.911 1.00 14.71 259 TYR B O 1
ATOM 4498 N N . ILE B 1 259 ? 110.311 47.218 5.757 1.00 12.16 260 ILE B N 1
ATOM 4499 C CA . ILE B 1 259 ? 111.121 46.068 5.364 1.00 12.46 260 ILE B CA 1
ATOM 4500 C C . ILE B 1 259 ? 112.575 46.475 5.224 1.00 13.41 260 ILE B C 1
ATOM 4501 O O . ILE B 1 259 ? 112.887 47.353 4.443 1.00 18.09 260 ILE B O 1
ATOM 4506 N N . THR B 1 260 ? 113.452 45.840 5.989 1.00 13.70 261 THR B N 1
ATOM 4507 C CA . THR B 1 260 ? 114.884 46.114 5.930 1.00 22.36 261 THR B CA 1
ATOM 4508 C C . THR B 1 260 ? 115.705 44.856 6.266 1.00 22.89 261 THR B C 1
ATOM 4509 O O . T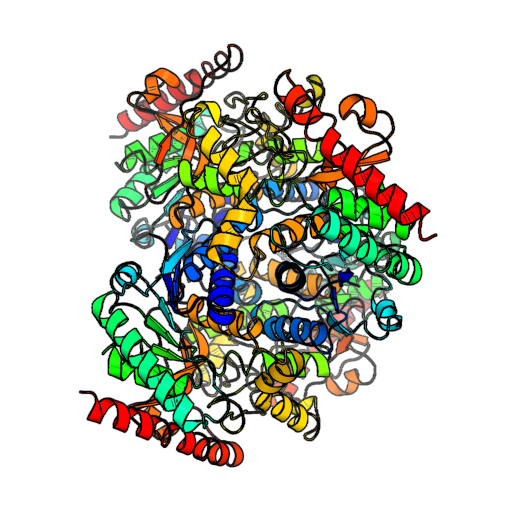HR B 1 260 ? 115.151 43.819 6.649 1.00 17.50 261 THR B O 1
ATOM 4513 N N . GLY B 1 261 ? 117.023 44.945 6.110 1.00 25.00 262 GLY B N 1
ATOM 4514 C CA . GLY B 1 261 ? 117.907 43.858 6.498 1.00 24.52 262 GLY B CA 1
ATOM 4515 C C . GLY B 1 261 ? 117.597 42.547 5.798 1.00 20.23 262 GLY B C 1
ATOM 4516 O O . GLY B 1 261 ? 117.361 42.523 4.592 1.00 17.63 262 GLY B O 1
ATOM 4517 N N . GLU B 1 262 ? 117.573 41.455 6.557 1.00 21.59 263 GLU B N 1
ATOM 4518 C CA . GLU B 1 262 ? 117.386 40.130 5.967 1.00 25.51 263 GLU B CA 1
ATOM 4519 C C . GLU B 1 262 ? 116.018 39.988 5.297 1.00 21.12 263 GLU B C 1
ATOM 4520 O O . GLU B 1 262 ? 115.863 39.225 4.349 1.00 22.46 263 GLU B O 1
ATOM 4526 N N . HIS B 1 263 ? 115.029 40.727 5.780 1.00 15.61 264 HIS B N 1
ATOM 4527 C CA . HIS B 1 263 ? 113.699 40.654 5.178 1.00 15.54 264 HIS B CA 1
ATOM 4528 C C . HIS B 1 263 ? 113.666 41.205 3.753 1.00 18.69 264 HIS B C 1
ATOM 4529 O O . HIS B 1 263 ? 112.794 40.845 2.980 1.00 16.44 264 HIS B O 1
ATOM 4536 N N . SER B 1 264 ? 114.616 42.070 3.399 1.00 18.87 265 SER B N 1
ATOM 4537 C CA . SER B 1 264 ? 114.634 42.614 2.042 1.00 21.99 265 SER B CA 1
ATOM 4538 C C . SER B 1 264 ? 114.925 41.539 1.007 1.00 21.50 265 SER B C 1
ATOM 4539 O O . SER B 1 264 ? 114.493 41.641 -0.141 1.00 21.36 265 SER B O 1
ATOM 4542 N N . LYS B 1 265 ? 115.652 40.505 1.423 1.00 25.82 266 LYS B N 1
ATOM 4543 C CA . LYS B 1 265 ? 116.000 39.397 0.538 1.00 27.35 266 LYS B CA 1
ATOM 4544 C C . LYS B 1 265 ? 114.765 38.601 0.140 1.00 25.67 266 LYS B C 1
ATOM 4545 O O . LYS B 1 265 ? 114.683 38.077 -0.972 1.00 24.52 266 LYS B O 1
ATOM 4551 N N . THR B 1 266 ? 113.790 38.528 1.040 1.00 20.48 267 THR B N 1
ATOM 4552 C CA . THR B 1 266 ? 112.564 37.788 0.752 1.00 19.21 267 THR B CA 1
ATOM 4553 C C . THR B 1 266 ? 111.540 38.642 0.013 1.00 17.06 267 THR B C 1
ATOM 4554 O O . THR B 1 266 ? 110.936 38.197 -0.959 1.00 19.61 267 THR B O 1
ATOM 4558 N N . TYR B 1 267 ? 111.363 39.876 0.472 1.00 15.14 268 TYR B N 1
ATOM 4559 C CA . TYR B 1 267 ? 110.265 40.730 -0.011 1.00 15.53 268 TYR B CA 1
ATOM 4560 C C . TYR B 1 267 ? 110.626 41.709 -1.137 1.00 16.18 268 TYR B C 1
ATOM 4561 O O . TYR B 1 267 ? 109.759 42.404 -1.666 1.00 17.76 268 TYR B O 1
ATOM 4570 N N . LEU B 1 268 ? 111.900 41.736 -1.508 1.00 16.44 269 LEU B N 1
ATOM 4571 C CA . LEU B 1 268 ? 112.359 42.460 -2.704 1.00 20.69 269 LEU B CA 1
ATOM 4572 C C . LEU B 1 268 ? 112.164 43.970 -2.650 1.00 22.46 269 LEU B C 1
ATOM 4573 O O . LEU B 1 268 ? 112.095 44.641 -3.695 1.00 21.97 269 LEU B O 1
ATOM 4578 N N . VAL B 1 269 ? 112.076 44.499 -1.437 1.00 20.64 270 VAL B N 1
ATOM 4579 C CA . VAL B 1 269 ? 112.062 45.939 -1.212 1.00 21.31 270 VAL B CA 1
ATOM 4580 C C . VAL B 1 269 ? 112.949 46.255 -0.032 1.00 21.28 270 VAL B C 1
ATOM 4581 O O . VAL B 1 269 ? 113.180 45.416 0.836 1.00 18.66 270 VAL B O 1
ATOM 4585 N N . ASN B 1 270 ? 113.440 47.480 0.008 1.00 21.61 271 ASN B N 1
ATOM 4586 C CA . ASN B 1 270 ? 114.255 47.890 1.124 1.00 23.40 271 ASN B CA 1
ATOM 4587 C C . ASN B 1 270 ? 113.891 49.293 1.584 1.00 20.23 271 ASN B C 1
ATOM 4588 O O . ASN B 1 270 ? 113.757 50.211 0.769 1.00 18.58 271 ASN B O 1
ATOM 4593 N N . ASN B 1 271 ? 113.733 49.442 2.892 1.00 18.74 272 ASN B N 1
ATOM 4594 C CA . ASN B 1 271 ? 113.459 50.740 3.498 1.00 20.16 272 ASN B CA 1
ATOM 4595 C C . ASN B 1 271 ? 112.134 51.348 3.033 1.00 20.57 272 ASN B C 1
ATOM 4596 O O . ASN B 1 271 ? 112.024 52.561 2.805 1.00 17.28 272 ASN B O 1
ATOM 4601 N N . LEU B 1 272 ? 111.129 50.487 2.914 1.00 15.57 273 LEU B N 1
ATOM 4602 C CA . LEU B 1 272 ? 109.787 50.884 2.517 1.00 18.47 273 LEU B CA 1
ATOM 4603 C C . LEU B 1 272 ? 108.791 50.069 3.329 1.00 12.58 273 LEU B C 1
ATOM 4604 O O . LEU B 1 272 ? 109.145 49.022 3.870 1.00 15.08 273 LEU B O 1
ATOM 4609 N N . PHE B 1 273 ? 107.546 50.539 3.391 1.00 14.99 274 PHE B N 1
ATOM 4610 C CA . PHE B 1 273 ? 106.463 49.785 4.030 1.00 11.23 274 PHE B CA 1
ATOM 4611 C C . PHE B 1 273 ? 105.654 49.005 2.997 1.00 13.64 274 PHE B C 1
ATOM 4612 O O . PHE B 1 273 ? 105.301 49.544 1.946 1.00 13.28 274 PHE B O 1
ATOM 4620 N N . ILE B 1 274 ? 105.351 47.745 3.314 1.00 12.70 275 ILE B N 1
ATOM 4621 C CA . ILE B 1 274 ? 104.510 46.893 2.471 1.00 10.12 275 ILE B CA 1
ATOM 4622 C C . ILE B 1 274 ? 103.868 45.815 3.361 1.00 10.18 275 ILE B C 1
ATOM 4623 O O . ILE B 1 274 ? 104.401 45.475 4.415 1.00 11.09 275 ILE B O 1
ATOM 4628 N N . GLY B 1 275 ? 102.725 45.273 2.944 1.00 9.79 276 GLY B N 1
ATOM 4629 C CA . GLY B 1 275 ? 101.970 44.372 3.801 1.00 8.76 276 GLY B CA 1
ATOM 4630 C C . GLY B 1 275 ? 102.588 42.988 3.860 1.00 9.75 276 GLY B C 1
ATOM 4631 O O . GLY B 1 275 ? 102.678 42.306 2.844 1.00 11.08 276 GLY B O 1
ATOM 4632 N N . VAL B 1 276 ? 102.995 42.575 5.058 1.00 8.63 277 VAL B N 1
ATOM 4633 C CA . VAL B 1 276 ? 103.607 41.256 5.278 1.00 9.98 277 VAL B CA 1
ATOM 4634 C C . VAL B 1 276 ? 103.090 40.717 6.625 1.00 9.06 277 VAL B C 1
ATOM 4635 O O . VAL B 1 276 ? 102.625 41.487 7.455 1.00 8.26 277 VAL B O 1
ATOM 4639 N N . PRO B 1 277 ? 103.165 39.391 6.850 1.00 8.62 278 PRO B N 1
ATOM 4640 C CA . PRO B 1 277 ? 102.746 38.875 8.158 1.00 9.74 278 PRO B CA 1
ATOM 4641 C C . PRO B 1 277 ? 103.670 39.353 9.291 1.00 8.98 278 PRO B C 1
ATOM 4642 O O . PRO B 1 277 ? 104.878 39.195 9.183 1.00 8.77 278 PRO B O 1
ATOM 4646 N N . ILE B 1 278 ? 103.116 39.958 10.339 1.00 7.83 279 ILE B N 1
ATOM 4647 C CA . ILE B 1 278 ? 103.940 40.416 11.451 1.00 8.08 279 ILE B CA 1
ATOM 4648 C C . ILE B 1 278 ? 103.380 39.956 12.788 1.00 12.34 279 ILE B C 1
ATOM 4649 O O . ILE B 1 278 ? 102.171 39.744 12.930 1.00 12.33 279 ILE B O 1
ATOM 4654 N N . LYS B 1 279 ? 104.273 39.798 13.758 1.00 8.26 280 LYS B N 1
ATOM 4655 C CA . LYS B 1 279 ? 103.878 39.591 15.143 1.00 9.51 280 LYS B CA 1
ATOM 4656 C C . LYS B 1 279 ? 103.759 40.952 15.790 1.00 10.10 280 LYS B C 1
ATOM 4657 O O . LYS B 1 279 ? 104.714 41.720 15.787 1.00 11.67 280 LYS B O 1
ATOM 4663 N N . ILE B 1 280 ? 102.579 41.260 16.328 1.00 9.76 281 ILE B N 1
ATOM 4664 C CA . ILE B 1 280 ? 102.305 42.590 16.873 1.00 7.80 281 ILE B CA 1
ATOM 4665 C C . ILE B 1 280 ? 102.306 42.567 18.399 1.00 8.01 281 ILE B C 1
ATOM 4666 O O . ILE B 1 280 ? 101.510 41.856 19.015 1.00 7.85 281 ILE B O 1
ATOM 4671 N N . GLY B 1 281 ? 103.175 43.359 19.012 1.00 9.03 282 GLY B N 1
ATOM 4672 C CA . GLY B 1 281 ? 103.242 43.388 20.462 1.00 13.50 282 GLY B CA 1
ATOM 4673 C C . GLY B 1 281 ? 103.503 44.769 21.013 1.00 12.59 282 GLY B C 1
ATOM 4674 O O . GLY B 1 281 ? 103.377 45.770 20.300 1.00 8.97 282 GLY B O 1
ATOM 4675 N N . LYS B 1 282 ? 103.871 44.830 22.289 1.00 9.53 283 LYS B N 1
ATOM 4676 C CA . LYS B 1 282 ? 104.073 46.119 22.950 1.00 11.95 283 LYS B CA 1
ATOM 4677 C C . LYS B 1 282 ? 105.147 46.994 22.313 1.00 13.91 283 LYS B C 1
ATOM 4678 O O . LYS B 1 282 ? 105.126 48.202 22.475 1.00 14.81 283 LYS B O 1
ATOM 4684 N N . ASN B 1 283 ? 106.088 46.397 21.595 1.00 13.77 284 ASN B N 1
ATOM 4685 C CA . ASN B 1 283 ? 107.117 47.196 20.925 1.00 17.25 284 ASN B CA 1
ATOM 4686 C C . ASN B 1 283 ? 106.761 47.542 19.472 1.00 16.28 284 ASN B C 1
ATOM 4687 O O . ASN B 1 283 ? 107.549 48.159 18.756 1.00 16.77 284 ASN B O 1
ATOM 4692 N N . GLY B 1 284 ? 105.570 47.155 19.047 1.00 12.21 285 GLY B N 1
ATOM 4693 C CA . GLY B 1 284 ? 105.181 47.333 17.656 1.00 12.47 285 GLY B CA 1
ATOM 4694 C C . GLY B 1 284 ? 105.403 46.051 16.870 1.00 11.13 285 GLY B C 1
ATOM 4695 O O . GLY B 1 284 ? 104.840 45.000 17.200 1.00 10.52 285 GLY B O 1
ATOM 4696 N N . VAL B 1 285 ? 106.197 46.137 15.805 1.00 9.52 286 VAL B N 1
ATOM 4697 C CA . VAL B 1 285 ? 106.521 44.949 15.024 1.00 10.01 286 VAL B CA 1
ATOM 4698 C C . VAL B 1 285 ? 107.557 44.129 15.786 1.00 13.97 286 VAL B C 1
ATOM 4699 O O . VAL B 1 285 ? 108.692 44.560 15.964 1.00 10.86 286 VAL B O 1
ATOM 4703 N N . GLU B 1 286 ? 107.163 42.947 16.244 1.00 14.05 287 GLU B N 1
ATOM 4704 C CA . GLU B 1 286 ? 108.069 42.128 17.035 1.00 11.67 287 GLU B CA 1
ATOM 4705 C C . GLU B 1 286 ? 108.764 41.092 16.174 1.00 14.59 287 GLU B C 1
ATOM 4706 O O . GLU B 1 286 ? 109.797 40.550 16.559 1.00 15.12 287 GLU B O 1
ATOM 4712 N N . LYS B 1 287 ? 108.199 40.836 15.000 1.00 10.03 288 LYS B N 1
ATOM 4713 C CA . LYS B 1 287 ? 108.755 39.844 14.095 1.00 10.26 288 LYS B CA 1
ATOM 4714 C C . LYS B 1 287 ? 108.088 40.031 12.751 1.00 12.70 288 LYS B C 1
ATOM 4715 O O . LYS B 1 287 ? 106.887 40.313 12.692 1.00 10.30 288 LYS B O 1
ATOM 4721 N N . ILE B 1 288 ? 108.880 39.908 11.691 1.00 12.58 289 ILE B N 1
ATOM 4722 C CA . ILE B 1 288 ? 108.353 39.769 10.336 1.00 10.02 289 ILE B CA 1
ATOM 4723 C C . ILE B 1 288 ? 108.589 38.322 9.891 1.00 10.70 289 ILE B C 1
ATOM 4724 O O . ILE B 1 288 ? 109.716 37.830 9.934 1.00 11.77 289 ILE B O 1
ATOM 4729 N N . TYR B 1 289 ? 107.526 37.633 9.490 1.00 10.51 290 TYR B N 1
ATOM 4730 C CA . TYR B 1 289 ? 107.662 36.280 8.960 1.00 10.76 290 TYR B CA 1
ATOM 4731 C C . TYR B 1 289 ? 108.055 36.358 7.488 1.00 14.15 290 TYR B C 1
ATOM 4732 O O . TYR B 1 289 ? 107.445 37.113 6.729 1.00 14.40 290 TYR B O 1
ATOM 4741 N N . ASP B 1 290 ? 109.087 35.600 7.106 1.00 12.85 291 ASP B N 1
ATOM 4742 C CA . ASP B 1 290 ? 109.548 35.542 5.717 1.00 11.82 291 ASP B CA 1
ATOM 4743 C C . ASP B 1 290 ? 108.918 34.366 4.989 1.00 13.28 291 ASP B C 1
ATOM 4744 O O . ASP B 1 290 ? 109.263 33.202 5.226 1.00 18.42 291 ASP B O 1
ATOM 4749 N N . LEU B 1 291 ? 108.015 34.680 4.077 1.00 14.41 292 LEU B N 1
ATOM 4750 C CA . LEU B 1 291 ? 107.243 33.661 3.382 1.00 15.56 292 LEU B CA 1
ATOM 4751 C C . LEU B 1 291 ? 107.992 33.062 2.205 1.00 14.66 292 LEU B C 1
ATOM 4752 O O . LEU B 1 291 ? 108.894 33.683 1.637 1.00 14.54 292 LEU B O 1
ATOM 4757 N N . LYS B 1 292 ? 107.588 31.855 1.826 1.00 15.67 293 LYS B N 1
ATOM 4758 C CA . LYS B 1 292 ? 108.147 31.199 0.661 1.00 18.33 293 LYS B CA 1
ATOM 4759 C C . LYS B 1 292 ? 107.122 31.316 -0.462 1.00 18.29 293 LYS B C 1
ATOM 4760 O O . LYS B 1 292 ? 105.987 30.893 -0.308 1.00 20.23 293 LYS B O 1
ATOM 4766 N N . PHE B 1 293 ? 107.511 31.906 -1.586 1.00 14.82 294 PHE B N 1
ATOM 4767 C CA . PHE B 1 293 ? 106.570 32.107 -2.688 1.00 13.19 294 PHE B CA 1
ATOM 4768 C C . PHE B 1 293 ? 106.659 30.992 -3.740 1.00 14.16 294 PHE B C 1
ATOM 4769 O O . PHE B 1 293 ? 107.764 30.581 -4.114 1.00 15.45 294 PHE B O 1
ATOM 4777 N N . ASN B 1 294 ? 105.515 30.552 -4.263 1.00 12.50 295 ASN B N 1
ATOM 4778 C CA . ASN B 1 294 ? 105.520 29.763 -5.504 1.00 16.93 295 ASN B CA 1
ATOM 4779 C C . ASN B 1 294 ? 105.621 30.766 -6.661 1.00 16.15 295 ASN B C 1
ATOM 4780 O O . ASN B 1 294 ? 105.735 31.970 -6.414 1.00 13.00 295 ASN B O 1
ATOM 4785 N N . GLU B 1 295 ? 105.561 30.299 -7.902 1.00 14.43 296 GLU B N 1
ATOM 4786 C CA . GLU B 1 295 ? 105.742 31.218 -9.032 1.00 15.80 296 GLU B CA 1
ATOM 4787 C C . GLU B 1 295 ? 104.614 32.242 -9.188 1.00 15.36 296 GLU B C 1
ATOM 4788 O O . GLU B 1 295 ? 104.884 33.413 -9.438 1.00 15.83 296 GLU B O 1
ATOM 4794 N N . ASP B 1 296 ? 103.359 31.809 -9.063 1.00 19.62 297 ASP B N 1
ATOM 4795 C CA . ASP B 1 296 ? 102.217 32.737 -9.164 1.00 21.09 297 ASP B CA 1
ATOM 4796 C C . ASP B 1 296 ? 102.304 33.837 -8.116 1.00 18.00 297 ASP B C 1
ATOM 4797 O O . ASP B 1 296 ? 102.098 35.021 -8.419 1.00 17.68 297 ASP B O 1
ATOM 4802 N N . GLU B 1 297 ? 102.587 33.434 -6.881 1.00 12.14 298 GLU B N 1
ATOM 4803 C CA . GLU B 1 297 ? 102.670 34.377 -5.763 1.00 11.21 298 GLU B CA 1
ATOM 4804 C C . GLU B 1 297 ? 103.806 35.366 -5.963 1.00 11.81 298 GLU B C 1
ATOM 4805 O O . GLU B 1 297 ? 103.653 36.562 -5.707 1.00 11.65 298 GLU B O 1
ATOM 4811 N N . LEU B 1 298 ? 104.936 34.862 -6.444 1.00 12.67 299 LEU B N 1
ATOM 4812 C CA . LEU B 1 298 ? 106.106 35.702 -6.699 1.00 14.61 299 LEU B CA 1
ATOM 4813 C C . LEU B 1 298 ? 105.814 36.733 -7.782 1.00 15.07 299 LEU B C 1
ATOM 4814 O O . LEU B 1 298 ? 106.188 37.898 -7.654 1.00 14.77 299 LEU B O 1
ATOM 4819 N N . GLU B 1 299 ? 105.140 36.311 -8.851 1.00 15.42 300 GLU B N 1
ATOM 4820 C CA . GLU B 1 299 ? 104.833 37.233 -9.945 1.00 16.73 300 GLU B CA 1
ATOM 4821 C C . GLU B 1 299 ? 103.817 38.291 -9.489 1.00 17.03 300 GLU B C 1
ATOM 4822 O O . GLU B 1 299 ? 103.926 39.468 -9.843 1.00 18.14 300 GLU B O 1
ATOM 4828 N N . ALA B 1 300 ? 102.848 37.869 -8.684 1.00 14.60 301 ALA B N 1
ATOM 4829 C CA . ALA B 1 300 ? 101.881 38.793 -8.104 1.00 19.13 301 ALA B CA 1
ATOM 4830 C C . ALA B 1 300 ? 102.576 39.771 -7.146 1.00 20.16 301 ALA B C 1
ATOM 4831 O O . ALA B 1 300 ? 102.308 40.975 -7.168 1.00 19.73 301 ALA B O 1
ATOM 4833 N N . TRP B 1 301 ? 103.474 39.248 -6.314 1.00 17.21 302 TRP B N 1
ATOM 4834 C CA . TRP B 1 301 ? 104.217 40.074 -5.365 1.00 15.83 302 TRP B CA 1
ATOM 4835 C C . TRP B 1 301 ? 105.032 41.140 -6.085 1.00 17.30 302 TRP B C 1
ATOM 4836 O O . TRP B 1 301 ? 105.108 42.289 -5.642 1.00 19.62 302 TRP B O 1
ATOM 4847 N N . LYS B 1 302 ? 105.629 40.768 -7.211 1.00 17.94 303 LYS B N 1
ATOM 4848 C CA . LYS B 1 302 ? 106.462 41.707 -7.961 1.00 19.36 303 LYS B CA 1
ATOM 4849 C C . LYS B 1 302 ? 105.659 42.906 -8.463 1.00 17.93 303 LYS B C 1
ATOM 4850 O O . LYS B 1 302 ? 106.162 44.035 -8.491 1.00 21.47 303 LYS B O 1
ATOM 4856 N N . LYS B 1 303 ? 104.405 42.669 -8.833 1.00 20.45 304 LYS B N 1
ATOM 4857 C CA . LYS B 1 303 ? 103.523 43.754 -9.271 1.00 25.11 304 LYS B CA 1
ATOM 4858 C C . LYS B 1 303 ? 103.195 44.672 -8.097 1.00 21.93 304 LYS B C 1
ATOM 4859 O O . LYS B 1 303 ? 103.222 45.901 -8.226 1.00 22.85 304 LYS B O 1
ATOM 4865 N N . SER B 1 304 ? 102.887 44.059 -6.956 1.00 18.34 305 SER B N 1
ATOM 4866 C CA A SER B 1 304 ? 102.579 44.801 -5.742 0.50 17.81 305 SER B CA 1
ATOM 4867 C CA B SER B 1 304 ? 102.594 44.788 -5.723 0.50 17.76 305 SER B CA 1
ATOM 4868 C C . SER B 1 304 ? 103.775 45.656 -5.339 1.00 18.15 305 SER B C 1
ATOM 4869 O O . SER B 1 304 ? 103.617 46.820 -4.970 1.00 17.78 305 SER B O 1
ATOM 4874 N N . VAL B 1 305 ? 104.963 45.069 -5.417 1.00 13.34 306 VAL B N 1
ATOM 4875 C CA . VAL B 1 305 ? 106.199 45.768 -5.098 1.00 14.74 306 VAL B CA 1
ATOM 4876 C C . VAL B 1 305 ? 106.399 46.986 -5.989 1.00 17.61 306 VAL B C 1
ATOM 4877 O O . VAL B 1 305 ? 106.788 48.061 -5.516 1.00 17.12 306 VAL B O 1
ATOM 4881 N N . GLU B 1 306 ? 106.118 46.835 -7.278 1.00 19.34 307 GLU B N 1
ATOM 4882 C CA . GLU B 1 306 ? 106.349 47.937 -8.204 1.00 23.47 307 GLU B CA 1
ATOM 4883 C C . GLU B 1 306 ? 105.431 49.118 -7.916 1.00 19.50 307 GLU B C 1
ATOM 4884 O O . GLU B 1 306 ? 105.842 50.274 -8.027 1.00 17.81 307 GLU B O 1
ATOM 4890 N N . SER B 1 307 ? 104.192 48.812 -7.539 1.00 18.81 308 SER B N 1
ATOM 4891 C CA . SER B 1 307 ? 103.208 49.831 -7.184 1.00 20.75 308 SER B CA 1
ATOM 4892 C C . SER B 1 307 ? 103.655 50.601 -5.932 1.00 23.01 308 SER B C 1
ATOM 4893 O O . SER B 1 307 ? 103.581 51.836 -5.885 1.00 19.26 308 SER B O 1
ATOM 4896 N N . VAL B 1 308 ? 104.125 49.862 -4.926 1.00 18.83 309 VAL B N 1
ATOM 4897 C CA . VAL B 1 308 ? 104.629 50.460 -3.692 1.00 19.53 309 VAL B CA 1
ATOM 4898 C C . VAL B 1 308 ? 105.905 51.273 -3.918 1.00 18.18 309 VAL B C 1
ATOM 4899 O O . VAL B 1 308 ? 106.047 52.368 -3.377 1.00 18.93 309 VAL B O 1
ATOM 4903 N N . LYS B 1 309 ? 106.830 50.752 -4.719 1.00 16.62 310 LYS B N 1
ATOM 4904 C CA . LYS B 1 309 ? 108.027 51.520 -5.042 1.00 16.77 310 LYS B CA 1
ATOM 4905 C C . LYS B 1 309 ? 107.661 52.815 -5.742 1.00 19.49 310 LYS B C 1
ATOM 4906 O O . LYS B 1 309 ? 108.221 53.862 -5.438 1.00 21.13 310 LYS B O 1
ATOM 4912 N N . LYS B 1 310 ? 106.737 52.726 -6.696 1.00 18.18 311 LYS B N 1
ATOM 4913 C CA . LYS B 1 310 ? 106.287 53.893 -7.445 1.00 19.30 311 LYS B CA 1
ATOM 4914 C C . LYS B 1 310 ? 105.699 54.944 -6.509 1.00 18.84 311 LYS B C 1
ATOM 4915 O O . LYS B 1 310 ? 106.064 56.115 -6.568 1.00 19.66 311 LYS B O 1
ATOM 4921 N N . ASN B 1 311 ? 104.776 54.526 -5.653 1.00 17.68 312 ASN B N 1
ATOM 4922 C CA . ASN B 1 311 ? 104.103 55.488 -4.790 1.00 18.24 312 ASN B CA 1
ATOM 4923 C C . ASN B 1 311 ? 104.981 56.009 -3.673 1.00 17.25 312 ASN B C 1
ATOM 4924 O O . ASN B 1 311 ? 104.828 57.150 -3.238 1.00 18.03 312 ASN B O 1
ATOM 4929 N N . SER B 1 312 ? 105.904 55.176 -3.209 1.00 17.75 313 SER B N 1
ATOM 4930 C CA . SER B 1 312 ? 106.864 55.613 -2.199 1.00 19.44 313 SER B CA 1
ATOM 4931 C C . SER B 1 312 ? 107.838 56.657 -2.758 1.00 22.01 313 SER B C 1
ATOM 4932 O O . SER B 1 312 ? 108.200 57.607 -2.055 1.00 21.20 313 SER B O 1
ATOM 4935 N N . ALA B 1 313 ? 108.251 56.492 -4.017 1.00 19.11 314 ALA B N 1
ATOM 4936 C CA . ALA B 1 313 ? 109.074 57.513 -4.666 1.00 20.11 314 ALA B CA 1
ATOM 4937 C C . ALA B 1 313 ? 108.336 58.842 -4.761 1.00 20.60 314 ALA B C 1
ATOM 4938 O O . ALA B 1 313 ? 108.948 59.903 -4.653 1.00 21.40 314 ALA B O 1
ATOM 4940 N N . ILE B 1 314 ? 107.022 58.783 -4.956 1.00 21.51 315 ILE B N 1
ATOM 4941 C CA . ILE B 1 314 ? 106.203 59.997 -4.967 1.00 22.46 315 ILE B CA 1
ATOM 4942 C C . ILE B 1 314 ? 106.235 60.702 -3.597 1.00 20.81 315 ILE B C 1
ATOM 4943 O O . ILE B 1 314 ? 106.404 61.917 -3.520 1.00 23.73 315 ILE B O 1
ATOM 4948 N N . ALA B 1 315 ? 106.086 59.933 -2.524 1.00 19.14 316 ALA B N 1
ATOM 4949 C CA . ALA B 1 315 ? 106.226 60.468 -1.166 1.00 18.88 316 ALA B CA 1
ATOM 4950 C C . ALA B 1 315 ? 107.626 61.055 -0.934 1.00 19.43 316 ALA B C 1
ATOM 4951 O O . ALA B 1 315 ? 107.764 62.128 -0.342 1.00 19.89 316 ALA B O 1
ATOM 4953 N N . ASP B 1 316 ? 108.661 60.361 -1.408 1.00 19.52 317 ASP B N 1
ATOM 4954 C CA . ASP B 1 316 ? 110.025 60.889 -1.327 1.00 22.03 317 ASP B CA 1
ATOM 4955 C C . ASP B 1 316 ? 110.114 62.273 -1.970 1.00 27.57 317 ASP B C 1
ATOM 4956 O O . ASP B 1 316 ? 110.711 63.207 -1.413 1.00 25.85 317 ASP B O 1
ATOM 4961 N N . ASP B 1 317 ? 109.520 62.392 -3.151 1.00 22.08 318 ASP B N 1
ATOM 4962 C CA . ASP B 1 317 ? 109.606 63.620 -3.933 1.00 23.41 318 ASP B CA 1
ATOM 4963 C C . ASP B 1 317 ? 108.894 64.741 -3.192 1.00 23.33 318 ASP B C 1
ATOM 4964 O O . ASP B 1 317 ? 109.358 65.885 -3.160 1.00 24.24 318 ASP B O 1
ATOM 4969 N N . TYR B 1 318 ? 107.761 64.403 -2.591 1.00 22.39 319 TYR B N 1
ATOM 4970 C CA . TYR B 1 318 ? 106.981 65.380 -1.850 1.00 22.47 319 TYR B CA 1
ATOM 4971 C C . TYR B 1 318 ? 107.772 65.948 -0.685 1.00 29.01 319 TYR B C 1
ATOM 4972 O O . TYR B 1 318 ? 107.800 67.172 -0.477 1.00 28.31 319 TYR B O 1
ATOM 4981 N N . PHE B 1 319 ? 108.397 65.063 0.089 1.00 23.12 320 PHE B N 1
ATOM 4982 C CA . PHE B 1 319 ? 109.157 65.496 1.257 1.00 21.91 320 PHE B CA 1
ATOM 4983 C C . PHE B 1 319 ? 110.393 66.293 0.831 1.00 28.96 320 PHE B C 1
ATOM 4984 O O . PHE B 1 319 ? 110.776 67.260 1.493 1.00 31.85 320 PHE B O 1
ATOM 4992 N N . ALA B 1 320 ? 110.996 65.899 -0.288 1.00 24.92 321 ALA B N 1
ATOM 4993 C CA . ALA B 1 320 ? 112.176 66.593 -0.799 1.00 27.12 321 ALA B CA 1
ATOM 4994 C C . ALA B 1 320 ? 111.864 68.049 -1.151 1.00 30.10 321 ALA B C 1
ATOM 4995 O O . ALA B 1 320 ? 112.728 68.928 -1.029 1.00 33.72 321 ALA B O 1
ATOM 4997 N N . LYS B 1 321 ? 110.630 68.303 -1.579 1.00 28.56 322 LYS B N 1
ATOM 4998 C CA . LYS B 1 321 ? 110.234 69.636 -2.041 1.00 35.64 322 LYS B CA 1
ATOM 4999 C C . LYS B 1 321 ? 109.575 70.497 -0.964 1.00 42.56 322 LYS B C 1
ATOM 5000 O O . LYS B 1 321 ? 109.493 71.717 -1.106 1.00 44.69 322 LYS B O 1
ATOM 5006 N N . ASN B 1 322 ? 109.096 69.867 0.102 1.00 45.63 323 ASN B N 1
ATOM 5007 C CA . ASN B 1 322 ? 108.369 70.588 1.141 1.00 52.23 323 ASN B CA 1
ATOM 5008 C C . ASN B 1 322 ? 109.015 70.448 2.509 1.00 60.55 323 ASN B C 1
ATOM 5009 O O . ASN B 1 322 ? 108.533 69.684 3.339 1.00 64.10 323 ASN B O 1
ATOM 5014 N N . GLN B 1 323 ? 110.097 71.180 2.750 1.00 65.54 324 GLN B N 1
ATOM 5015 C CA . GLN B 1 323 ? 110.781 71.126 4.042 1.00 68.75 324 GLN B CA 1
ATOM 5016 C C . GLN B 1 323 ? 109.879 71.589 5.186 1.00 69.58 324 GLN B C 1
ATOM 5017 O O . GLN B 1 323 ? 109.556 70.816 6.092 1.00 68.56 324 GLN B O 1
ATOM 5023 N N . ALA C 1 1 ? 60.909 30.581 24.346 1.00 40.60 2 ALA C N 1
ATOM 5024 C CA . ALA C 1 1 ? 61.557 31.066 25.559 1.00 41.99 2 ALA C CA 1
ATOM 5025 C C . ALA C 1 1 ? 63.041 31.313 25.294 1.00 42.76 2 ALA C C 1
ATOM 5026 O O . ALA C 1 1 ? 63.420 31.762 24.211 1.00 50.53 2 ALA C O 1
ATOM 5028 N N . ARG C 1 2 ? 63.880 31.043 26.287 1.00 31.04 3 ARG C N 1
ATOM 5029 C CA . ARG C 1 2 ? 65.311 30.993 26.048 1.00 25.82 3 ARG C CA 1
ATOM 5030 C C . ARG C 1 2 ? 65.650 29.544 25.783 1.00 13.73 3 ARG C C 1
ATOM 5031 O O . ARG C 1 2 ? 64.881 28.660 26.130 1.00 16.23 3 ARG C O 1
ATOM 5039 N N . SER C 1 3 ? 66.809 29.305 25.185 1.00 13.71 4 SER C N 1
ATOM 5040 C CA . SER C 1 3 ? 67.304 27.955 25.036 1.00 11.81 4 SER C CA 1
ATOM 5041 C C . SER C 1 3 ? 67.589 27.378 26.423 1.00 12.86 4 SER C C 1
ATOM 5042 O O . SER C 1 3 ? 67.797 28.117 27.390 1.00 11.87 4 SER C O 1
ATOM 5045 N N . LYS C 1 4 ? 67.585 26.057 26.505 1.00 11.11 5 LYS C N 1
ATOM 5046 C CA . LYS C 1 4 ? 67.782 25.353 27.772 1.00 8.06 5 LYS C CA 1
ATOM 5047 C C . LYS C 1 4 ? 68.775 24.229 27.561 1.00 10.16 5 LYS C C 1
ATOM 5048 O O . LYS C 1 4 ? 68.694 23.495 26.565 1.00 9.04 5 LYS C O 1
ATOM 5054 N N . ILE C 1 5 ? 69.706 24.102 28.503 1.00 8.16 6 ILE C N 1
ATOM 5055 C CA . ILE C 1 5 ? 70.724 23.067 28.460 1.00 6.98 6 ILE C CA 1
ATOM 5056 C C . ILE C 1 5 ? 70.650 22.292 29.778 1.00 7.19 6 ILE C C 1
ATOM 5057 O O . ILE C 1 5 ? 70.624 22.901 30.857 1.00 10.83 6 ILE C O 1
ATOM 5062 N N . SER C 1 6 ? 70.579 20.967 29.713 1.00 7.22 7 SER C N 1
ATOM 5063 C CA . SER C 1 6 ? 70.681 20.190 30.943 1.00 7.25 7 SER C CA 1
ATOM 5064 C C . SER C 1 6 ? 72.087 19.624 31.033 1.00 9.41 7 SER C C 1
ATOM 5065 O O . SER C 1 6 ? 72.639 19.172 30.033 1.00 9.00 7 SER C O 1
ATOM 5068 N N . VAL C 1 7 ? 72.661 19.651 32.231 1.00 9.86 8 VAL C N 1
ATOM 5069 C CA . VAL C 1 7 ? 73.986 19.085 32.453 1.00 9.19 8 VAL C CA 1
ATOM 5070 C C . VAL C 1 7 ? 73.845 17.932 33.441 1.00 10.53 8 VAL C C 1
ATOM 5071 O O . VAL C 1 7 ? 73.397 18.125 34.574 1.00 10.39 8 VAL C O 1
ATOM 5075 N N . ILE C 1 8 ? 74.197 16.731 33.000 1.00 7.65 9 ILE C N 1
ATOM 5076 C CA . ILE C 1 8 ? 74.107 15.569 33.864 1.00 8.22 9 ILE C CA 1
ATOM 5077 C C . ILE C 1 8 ? 75.485 15.313 34.474 1.00 11.05 9 ILE C C 1
ATOM 5078 O O . ILE C 1 8 ? 76.473 15.134 33.756 1.00 15.13 9 ILE C O 1
ATOM 5083 N N . GLY C 1 9 ? 75.550 15.316 35.804 1.00 9.12 10 GLY C N 1
ATOM 5084 C CA . GLY C 1 9 ? 76.817 15.240 36.510 1.00 8.86 10 GLY C CA 1
ATOM 5085 C C . GLY C 1 9 ? 77.198 16.619 37.021 1.00 9.93 10 GLY C C 1
ATOM 5086 O O . GLY C 1 9 ? 77.391 17.545 36.231 1.00 13.09 10 GLY C O 1
ATOM 5087 N N . ALA C 1 10 ? 77.285 16.760 38.345 1.00 10.18 11 ALA C N 1
ATOM 5088 C CA . ALA C 1 10 ? 77.564 18.056 38.951 1.00 11.26 11 ALA C CA 1
ATOM 5089 C C . ALA C 1 10 ? 78.940 18.083 39.613 1.00 9.52 11 ALA C C 1
ATOM 5090 O O . ALA C 1 10 ? 79.173 18.881 40.512 1.00 11.04 11 ALA C O 1
ATOM 5092 N N . GLY C 1 11 ? 79.834 17.191 39.188 1.00 8.61 12 GLY C N 1
ATOM 5093 C CA . GLY C 1 11 ? 81.208 17.195 39.667 1.00 11.10 12 GLY C CA 1
ATOM 5094 C C . GLY C 1 11 ? 81.996 18.337 39.039 1.00 11.40 12 GLY C C 1
ATOM 5095 O O . GLY C 1 11 ? 81.397 19.240 38.474 1.00 7.82 12 GLY C O 1
ATOM 5096 N N . ALA C 1 12 ? 83.328 18.289 39.114 1.00 10.64 13 ALA C N 1
ATOM 5097 C CA . ALA C 1 12 ? 84.155 19.400 38.625 1.00 10.90 13 ALA C CA 1
ATOM 5098 C C . ALA C 1 12 ? 83.881 19.726 37.161 1.00 10.40 13 ALA C C 1
ATOM 5099 O O . ALA C 1 12 ? 83.687 20.905 36.796 1.00 9.37 13 ALA C O 1
ATOM 5101 N N . VAL C 1 13 ? 83.812 18.694 36.322 1.00 8.93 14 VAL C N 1
ATOM 5102 C CA . VAL C 1 13 ? 83.614 18.955 34.889 1.00 12.31 14 VAL C CA 1
ATOM 5103 C C . VAL C 1 13 ? 82.206 19.493 34.593 1.00 11.24 14 VAL C C 1
ATOM 5104 O O . VAL C 1 13 ? 82.051 20.538 33.947 1.00 6.80 14 VAL C O 1
ATOM 5108 N N . GLY C 1 14 ? 81.178 18.804 35.074 1.00 9.50 15 GLY C N 1
ATOM 5109 C CA . GLY C 1 14 ? 79.811 19.252 34.813 1.00 8.51 15 GLY C CA 1
ATOM 5110 C C . GLY C 1 14 ? 79.530 20.657 35.339 1.00 9.25 15 GLY C C 1
ATOM 5111 O O . GLY C 1 14 ? 78.904 21.469 34.658 1.00 8.04 15 GLY C O 1
ATOM 5112 N N . ALA C 1 15 ? 79.966 20.947 36.563 1.00 6.54 16 ALA C N 1
ATOM 5113 C CA . ALA C 1 15 ? 79.715 22.269 37.139 1.00 9.15 16 ALA C CA 1
ATOM 5114 C C . ALA C 1 15 ? 80.529 23.339 36.415 1.00 7.13 16 ALA C C 1
ATOM 5115 O O . ALA C 1 15 ? 80.089 24.484 36.306 1.00 6.56 16 ALA C O 1
ATOM 5117 N N . THR C 1 16 ? 81.709 22.972 35.924 1.00 7.09 17 THR C N 1
ATOM 5118 C CA . THR C 1 16 ? 82.511 23.936 35.163 1.00 8.30 17 THR C CA 1
ATOM 5119 C C . THR C 1 16 ? 81.785 24.234 33.856 1.00 9.50 17 THR C C 1
ATOM 5120 O O . THR C 1 16 ? 81.682 25.380 33.439 1.00 6.53 17 THR C O 1
ATOM 5124 N N . VAL C 1 17 ? 81.262 23.197 33.211 1.00 7.54 18 VAL C N 1
ATOM 5125 C CA . VAL C 1 17 ? 80.446 23.424 32.010 1.00 8.35 18 VAL C CA 1
ATOM 5126 C C . VAL C 1 17 ? 79.266 24.365 32.300 1.00 7.51 18 VAL C C 1
ATOM 5127 O O . VAL C 1 17 ? 79.003 25.314 31.554 1.00 7.81 18 VAL C O 1
ATOM 5131 N N . ALA C 1 18 ? 78.553 24.104 33.384 1.00 7.34 19 ALA C N 1
ATOM 5132 C CA . ALA C 1 18 ? 77.436 24.966 33.764 1.00 6.36 19 ALA C CA 1
ATOM 5133 C C . ALA C 1 18 ? 77.860 26.426 33.998 1.00 7.46 19 ALA C C 1
ATOM 5134 O O . ALA C 1 18 ? 77.211 27.352 33.506 1.00 6.47 19 ALA C O 1
ATOM 5136 N N . GLN C 1 19 ? 78.936 26.644 34.746 1.00 7.19 20 GLN C N 1
ATOM 5137 C CA . GLN C 1 19 ? 79.373 28.020 35.010 1.00 5.32 20 GLN C CA 1
ATOM 5138 C C . GLN C 1 19 ? 79.822 28.705 33.700 1.00 6.84 20 GLN C C 1
ATOM 5139 O O . GLN C 1 19 ? 79.599 29.891 33.496 1.00 7.55 20 GLN C O 1
ATOM 5145 N N . THR C 1 20 ? 80.427 27.927 32.820 1.00 6.37 21 THR C N 1
ATOM 5146 C CA . THR C 1 20 ? 80.927 28.426 31.542 1.00 8.44 21 THR C CA 1
ATOM 5147 C C . THR C 1 20 ? 79.750 28.803 30.638 1.00 5.44 21 THR C C 1
ATOM 5148 O O . THR C 1 20 ? 79.752 29.855 29.993 1.00 5.51 21 THR C O 1
ATOM 5152 N N . LEU C 1 21 ? 78.740 27.939 30.578 1.00 6.06 22 LEU C N 1
ATOM 5153 C CA . LEU C 1 21 ? 77.541 28.279 29.794 1.00 6.42 22 LEU C CA 1
ATOM 5154 C C . LEU C 1 21 ? 76.842 29.539 30.309 1.00 8.33 22 LEU C C 1
ATOM 5155 O O . LEU C 1 21 ? 76.308 30.318 29.527 1.00 9.44 22 LEU C O 1
ATOM 5160 N N . ALA C 1 22 ? 76.862 29.735 31.624 1.00 6.73 23 ALA C N 1
ATOM 5161 C CA . ALA C 1 22 ? 76.237 30.916 32.225 1.00 8.13 23 ALA C CA 1
ATOM 5162 C C . ALA C 1 22 ? 76.980 32.183 31.824 1.00 8.54 23 ALA C C 1
ATOM 5163 O O . ALA C 1 22 ? 76.369 33.132 31.338 1.00 8.72 23 ALA C O 1
ATOM 5165 N N . ILE C 1 23 ? 78.299 32.184 32.006 1.00 8.42 24 ILE C N 1
ATOM 5166 C CA . ILE C 1 23 ? 79.119 33.329 31.612 1.00 9.93 24 ILE C CA 1
ATOM 5167 C C . ILE C 1 23 ? 78.928 33.679 30.129 1.00 9.99 24 ILE C C 1
ATOM 5168 O O . ILE C 1 23 ? 78.846 34.862 29.742 1.00 8.29 24 ILE C O 1
ATOM 5173 N N . ARG C 1 24 ? 78.838 32.644 29.300 1.00 7.01 25 ARG C N 1
ATOM 5174 C CA . ARG C 1 24 ? 78.674 32.832 27.866 1.00 9.62 25 ARG C CA 1
ATOM 5175 C C . ARG C 1 24 ? 77.197 33.033 27.487 1.00 11.49 25 ARG C C 1
ATOM 5176 O O . ARG C 1 24 ? 76.886 33.240 26.324 1.00 11.28 25 ARG C O 1
ATOM 5184 N N . GLN C 1 25 ? 76.312 33.022 28.489 1.00 10.35 26 GLN C N 1
ATOM 5185 C CA . GLN C 1 25 ? 74.879 33.305 28.304 1.00 10.82 26 GLN C CA 1
ATOM 5186 C C . GLN C 1 25 ? 74.218 32.390 27.256 1.00 11.04 26 GLN C C 1
ATOM 5187 O O . GLN C 1 25 ? 73.345 32.810 26.488 1.00 9.27 26 GLN C O 1
ATOM 5193 N N . THR C 1 26 ? 74.617 31.123 27.250 1.00 9.11 27 THR C N 1
ATOM 5194 C CA . THR C 1 26 ? 74.140 30.202 26.227 1.00 7.97 27 THR C CA 1
ATOM 5195 C C . THR C 1 26 ? 72.652 29.905 26.370 1.00 10.12 27 THR C C 1
ATOM 5196 O O . THR C 1 26 ? 71.928 29.754 25.374 1.00 11.50 27 THR C O 1
ATOM 5200 N N . GLY C 1 27 ? 72.189 29.859 27.612 1.00 7.70 28 GLY C N 1
ATOM 5201 C CA . GLY C 1 27 ? 70.781 29.614 27.875 1.00 8.83 28 GLY C CA 1
ATOM 5202 C C . GLY C 1 27 ? 70.561 29.210 29.323 1.00 8.13 28 GLY C C 1
ATOM 5203 O O . GLY C 1 27 ? 71.501 29.225 30.119 1.00 7.62 28 GLY C O 1
ATOM 5204 N N . ASP C 1 28 ? 69.320 28.858 29.655 1.00 8.94 29 ASP C N 1
ATOM 5205 C CA . ASP C 1 28 ? 69.004 28.321 30.979 1.00 7.92 29 ASP C CA 1
ATOM 5206 C C . ASP C 1 28 ? 69.758 27.023 31.199 1.00 10.50 29 ASP C C 1
ATOM 5207 O O . ASP C 1 28 ? 70.011 26.277 30.257 1.00 9.48 29 ASP C O 1
ATOM 5212 N N . ILE C 1 29 ? 70.132 26.759 32.443 1.00 7.90 30 ILE C N 1
ATOM 5213 C CA . ILE C 1 29 ? 71.004 25.625 32.734 1.00 8.14 30 ILE C CA 1
ATOM 5214 C C . ILE C 1 29 ? 70.485 24.829 33.919 1.00 11.13 30 ILE C C 1
ATOM 5215 O O . ILE C 1 29 ? 70.405 25.338 35.027 1.00 8.80 30 ILE C O 1
ATOM 5220 N N . TYR C 1 30 ? 70.114 23.578 33.668 1.00 8.39 31 TYR C N 1
ATOM 5221 C CA . TYR C 1 30 ? 69.640 22.702 34.723 1.00 8.25 31 TYR C CA 1
ATOM 5222 C C . TYR C 1 30 ? 70.652 21.581 34.949 1.00 9.62 31 TYR C C 1
ATOM 5223 O O . TYR C 1 30 ? 71.084 20.909 33.999 1.00 10.09 31 TYR C O 1
ATOM 5232 N N . ILE C 1 31 ? 71.021 21.381 36.212 1.00 7.06 32 ILE C N 1
ATOM 5233 C CA . ILE C 1 31 ? 72.084 20.460 36.581 1.00 8.98 32 ILE C CA 1
ATOM 5234 C C . ILE C 1 31 ? 71.461 19.306 37.341 1.00 7.75 32 ILE C C 1
ATOM 5235 O O . ILE C 1 31 ? 70.546 19.512 38.149 1.00 8.15 32 ILE C O 1
ATOM 5240 N N . PHE C 1 32 ? 71.941 18.094 37.058 1.00 8.00 33 PHE C N 1
ATOM 5241 C CA . PHE C 1 32 ? 71.414 16.859 37.648 1.00 8.76 33 PHE C CA 1
ATOM 5242 C C . PHE C 1 32 ? 72.558 16.019 38.198 1.00 10.37 33 PHE C C 1
ATOM 5243 O O . PHE C 1 32 ? 73.599 15.897 37.557 1.00 12.34 33 PHE C O 1
ATOM 5251 N N . ASP C 1 33 ? 72.374 15.461 39.387 1.00 9.68 34 ASP C N 1
ATOM 5252 C CA . ASP C 1 33 ? 73.361 14.531 39.929 1.00 10.93 34 ASP C CA 1
ATOM 5253 C C . ASP C 1 33 ? 72.705 13.624 40.950 1.00 11.17 34 ASP C C 1
ATOM 5254 O O . ASP C 1 33 ? 71.826 14.053 41.698 1.00 11.44 34 ASP C O 1
ATOM 5259 N N . ILE C 1 34 ? 73.140 12.372 40.997 1.00 13.59 35 ILE C N 1
ATOM 5260 C CA . ILE C 1 34 ? 72.586 11.412 41.952 1.00 15.83 35 ILE C CA 1
ATOM 5261 C C . ILE C 1 34 ? 72.914 11.728 43.425 1.00 17.00 35 ILE C C 1
ATOM 5262 O O . ILE C 1 34 ? 72.196 11.293 44.340 1.00 14.95 35 ILE C O 1
ATOM 5267 N N . VAL C 1 35 ? 73.989 12.475 43.662 1.00 19.40 36 VAL C N 1
ATOM 5268 C CA . VAL C 1 35 ? 74.445 12.743 45.029 1.00 20.05 36 VAL C CA 1
ATOM 5269 C C . VAL C 1 35 ? 73.628 13.868 45.642 1.00 13.34 36 VAL C C 1
ATOM 5270 O O . VAL C 1 35 ? 73.510 14.947 45.068 1.00 15.85 36 VAL C O 1
ATOM 5274 N N . ASP C 1 36 ? 73.049 13.590 46.803 1.00 14.88 37 ASP C N 1
ATOM 5275 C CA . ASP C 1 36 ? 72.118 14.504 47.428 1.00 16.93 37 ASP C CA 1
ATOM 5276 C C . ASP C 1 36 ? 72.759 15.863 47.646 1.00 17.53 37 ASP C C 1
ATOM 5277 O O . ASP C 1 36 ? 73.852 15.953 48.205 1.00 17.24 37 ASP C O 1
ATOM 5282 N N . GLY C 1 37 ? 72.077 16.904 47.183 1.00 15.70 38 GLY C N 1
ATOM 5283 C CA . GLY C 1 37 ? 72.516 18.271 47.389 1.00 16.96 38 GLY C CA 1
ATOM 5284 C C . GLY C 1 37 ? 73.509 18.835 46.386 1.00 15.66 38 GLY C C 1
ATOM 5285 O O . GLY C 1 37 ? 73.619 20.054 46.250 1.00 12.99 38 GLY C O 1
ATOM 5286 N N . LEU C 1 38 ? 74.236 17.978 45.675 1.00 11.19 39 LEU C N 1
ATOM 5287 C CA . LEU C 1 38 ? 75.363 18.471 44.879 1.00 11.24 39 LEU C CA 1
ATOM 5288 C C . LEU C 1 38 ? 74.943 19.355 43.707 1.00 12.87 39 LEU C C 1
ATOM 5289 O O . LEU C 1 38 ? 75.469 20.466 43.531 1.00 11.52 39 LEU C O 1
ATOM 5294 N N . ALA C 1 39 ? 74.001 18.880 42.896 1.00 10.08 40 ALA C N 1
ATOM 5295 C CA . ALA C 1 39 ? 73.602 19.665 41.738 1.00 9.95 40 ALA C CA 1
ATOM 5296 C C . ALA C 1 39 ? 72.917 20.943 42.220 1.00 13.67 40 ALA C C 1
ATOM 5297 O O . ALA C 1 39 ? 73.150 22.030 41.672 1.00 8.89 40 ALA C O 1
ATOM 5299 N N . GLU C 1 40 ? 72.084 20.816 43.252 1.00 10.48 41 GLU C N 1
ATOM 5300 C CA . GLU C 1 40 ? 71.400 21.991 43.782 1.00 9.92 41 GLU C CA 1
ATOM 5301 C C . GLU C 1 40 ? 72.409 23.035 44.284 1.00 10.55 41 GLU C C 1
ATOM 5302 O O . GLU C 1 40 ? 72.238 24.243 44.062 1.00 9.69 41 GLU C O 1
ATOM 5308 N N . GLY C 1 41 ? 73.459 22.570 44.948 1.00 9.98 42 GLY C N 1
ATOM 5309 C CA . GLY C 1 41 ? 74.480 23.468 45.464 1.00 10.20 42 GLY C CA 1
ATOM 5310 C C . GLY C 1 41 ? 75.285 24.148 44.375 1.00 11.62 42 GLY C C 1
ATOM 5311 O O . GLY C 1 41 ? 75.466 25.364 44.410 1.00 10.18 42 GLY C O 1
ATOM 5312 N N . LYS C 1 42 ? 75.758 23.374 43.400 1.00 7.97 43 LYS C N 1
ATOM 5313 C CA . LYS C 1 42 ? 76.500 23.945 42.274 1.00 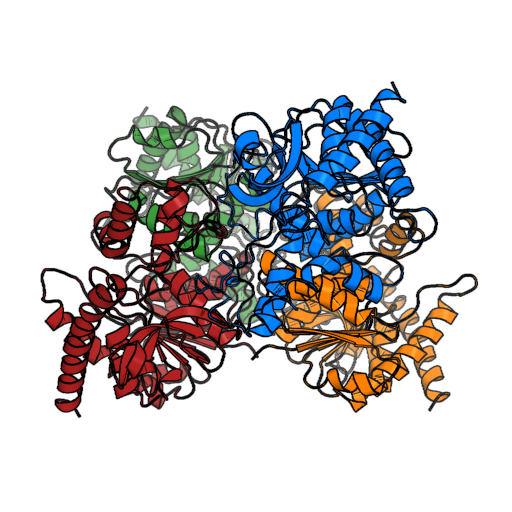7.28 43 LYS C CA 1
ATOM 5314 C C . LYS C 1 42 ? 75.664 24.965 41.526 1.00 6.92 43 LYS C C 1
ATOM 5315 O O . LYS C 1 42 ? 76.145 26.060 41.200 1.00 7.46 43 LYS C O 1
ATOM 5321 N N . ALA C 1 43 ? 74.406 24.629 41.259 1.00 7.96 44 ALA C N 1
ATOM 5322 C CA . ALA C 1 43 ? 73.524 25.559 40.554 1.00 9.49 44 ALA C CA 1
ATOM 5323 C C . ALA C 1 43 ? 73.291 26.861 41.330 1.00 10.61 44 ALA C C 1
ATOM 5324 O O . ALA C 1 43 ? 73.275 27.947 40.745 1.00 8.08 44 ALA C O 1
ATOM 5326 N N . LEU C 1 44 ? 73.124 26.761 42.637 1.00 7.47 45 LEU C N 1
ATOM 5327 C CA . LEU C 1 44 ? 72.860 27.958 43.423 1.00 7.79 45 LEU C CA 1
ATOM 5328 C C . LEU C 1 44 ? 74.114 28.844 43.516 1.00 7.51 45 LEU C C 1
ATOM 5329 O O . LEU C 1 44 ? 74.035 30.072 43.430 1.00 10.11 45 LEU C O 1
ATOM 5334 N N . ASP C 1 45 ? 75.264 28.215 43.719 1.00 7.45 46 ASP C N 1
ATOM 5335 C CA . ASP C 1 45 ? 76.534 28.937 43.789 1.00 10.33 46 ASP C CA 1
ATOM 5336 C C . ASP C 1 45 ? 76.743 29.678 42.465 1.00 10.31 46 ASP C C 1
ATOM 5337 O O . ASP C 1 45 ? 77.157 30.838 42.439 1.00 7.64 46 ASP C O 1
ATOM 5342 N N . ILE C 1 46 ? 76.453 29.000 41.359 1.00 6.30 47 ILE C N 1
ATOM 5343 C CA . ILE C 1 46 ? 76.602 29.625 40.037 1.00 5.85 47 ILE C CA 1
ATOM 5344 C C . ILE C 1 46 ? 75.594 30.769 39.861 1.00 8.95 47 ILE C C 1
ATOM 5345 O O . ILE C 1 46 ? 75.944 31.855 39.395 1.00 7.39 47 ILE C O 1
ATOM 5350 N N . LEU C 1 47 ? 74.348 30.523 40.241 1.00 8.11 48 LEU C N 1
ATOM 5351 C CA . LEU C 1 47 ? 73.310 31.527 40.077 1.00 8.22 48 LEU C CA 1
ATOM 5352 C C . LEU C 1 47 ? 73.632 32.767 40.906 1.00 8.00 48 LEU C C 1
ATOM 5353 O O . LEU C 1 47 ? 73.383 33.894 40.475 1.00 7.49 48 LEU C O 1
ATOM 5358 N N . GLU C 1 48 ? 74.217 32.569 42.086 1.00 8.01 49 GLU C N 1
ATOM 5359 C CA . GLU C 1 48 ? 74.397 33.687 43.016 1.00 7.50 49 GLU C CA 1
ATOM 5360 C C . GLU C 1 48 ? 75.462 34.674 42.523 1.00 8.52 49 GLU C C 1
ATOM 5361 O O . GLU C 1 48 ? 75.588 35.773 43.051 1.00 9.15 49 GLU C O 1
ATOM 5367 N N . GLY C 1 49 ? 76.205 34.275 41.498 1.00 9.20 50 GLY C N 1
ATOM 5368 C CA . GLY C 1 49 ? 77.175 35.163 40.886 1.00 10.33 50 GLY C CA 1
ATOM 5369 C C . GLY C 1 49 ? 76.582 35.969 39.745 1.00 9.07 50 GLY C C 1
ATOM 5370 O O . GLY C 1 49 ? 77.241 36.884 39.234 1.00 9.82 50 GLY C O 1
ATOM 5371 N N . ALA C 1 50 ? 75.354 35.638 39.336 1.00 7.08 51 ALA C N 1
ATOM 5372 C CA . ALA C 1 50 ? 74.684 36.359 38.235 1.00 8.30 51 ALA C CA 1
ATOM 5373 C C . ALA C 1 50 ? 74.617 37.887 38.373 1.00 8.41 51 ALA C C 1
ATOM 5374 O O . ALA C 1 50 ? 74.761 38.593 37.375 1.00 9.59 51 ALA C O 1
ATOM 5376 N N . PRO C 1 51 ? 74.357 38.403 39.590 1.00 8.57 52 PRO C N 1
ATOM 5377 C CA . PRO C 1 51 ? 74.302 39.869 39.651 1.00 10.71 52 PRO C CA 1
ATOM 5378 C C . PRO C 1 51 ? 75.627 40.532 39.273 1.00 12.32 52 PRO C C 1
ATOM 5379 O O . PRO C 1 51 ? 75.606 41.614 38.677 1.00 12.32 52 PRO C O 1
ATOM 5383 N N . HIS C 1 52 ? 76.752 39.898 39.585 1.00 7.62 53 HIS C N 1
ATOM 5384 C CA . HIS C 1 52 ? 78.055 40.429 39.186 1.00 8.32 53 HIS C CA 1
ATOM 5385 C C . HIS C 1 52 ? 78.395 40.142 37.711 1.00 10.31 53 HIS C C 1
ATOM 5386 O O . HIS C 1 52 ? 78.871 41.038 36.998 1.00 9.48 53 HIS C O 1
ATOM 5393 N N . TRP C 1 53 ? 78.198 38.901 37.264 1.00 9.62 54 TRP C N 1
ATOM 5394 C CA . TRP C 1 53 ? 78.536 38.525 35.885 1.00 10.28 54 TRP C CA 1
ATOM 5395 C C . TRP C 1 53 ? 77.618 39.170 34.840 1.00 15.38 54 TRP C C 1
ATOM 5396 O O . TRP C 1 53 ? 78.067 39.586 33.765 1.00 13.02 54 TRP C O 1
ATOM 5407 N N . GLY C 1 54 ? 76.329 39.216 35.152 1.00 10.33 55 GLY C N 1
ATOM 5408 C CA . GLY C 1 54 ? 75.333 39.825 34.284 1.00 11.88 55 GLY C CA 1
ATOM 5409 C C . GLY C 1 54 ? 74.391 38.858 33.580 1.00 12.99 55 GLY C C 1
ATOM 5410 O O . GLY C 1 54 ? 73.575 39.289 32.771 1.00 18.11 55 GLY C O 1
ATOM 5411 N N . TYR C 1 55 ? 74.477 37.560 33.857 1.00 10.31 56 TYR C N 1
ATOM 5412 C CA . TYR C 1 55 ? 73.645 36.613 33.099 1.00 8.23 56 TYR C CA 1
ATOM 5413 C C . TYR C 1 55 ? 72.248 36.446 33.686 1.00 10.64 56 TYR C C 1
ATOM 5414 O O . TYR C 1 55 ? 72.091 36.034 34.835 1.00 14.82 56 TYR C O 1
ATOM 5423 N N . ASP C 1 56 ? 71.230 36.751 32.886 1.00 8.04 57 ASP C N 1
ATOM 5424 C CA . ASP C 1 56 ? 69.842 36.619 33.342 1.00 7.83 57 ASP C CA 1
ATOM 5425 C C . ASP C 1 56 ? 69.292 35.283 32.872 1.00 12.75 57 ASP C C 1
ATOM 5426 O O . ASP C 1 56 ? 68.596 35.190 31.848 1.00 9.68 57 ASP C O 1
ATOM 5431 N N . LEU C 1 57 ? 69.607 34.248 33.637 1.00 8.74 58 LEU C N 1
ATOM 5432 C CA . LEU C 1 57 ? 69.291 32.877 33.284 1.00 7.13 58 LEU C CA 1
ATOM 5433 C C . LEU C 1 57 ? 68.667 32.178 34.483 1.00 11.13 58 LEU C C 1
ATOM 5434 O O . LEU C 1 57 ? 68.915 32.557 35.626 1.00 11.41 58 LEU C O 1
ATOM 5439 N N . ASP C 1 58 ? 67.838 31.178 34.190 1.00 10.30 59 ASP C N 1
ATOM 5440 C CA . ASP C 1 58 ? 67.269 30.256 35.161 1.00 9.11 59 ASP C CA 1
ATOM 5441 C C . ASP C 1 58 ? 68.293 29.124 35.323 1.00 11.21 59 ASP C C 1
ATOM 5442 O O . ASP C 1 58 ? 68.552 28.395 34.375 1.00 10.59 59 ASP C O 1
ATOM 5447 N N . ILE C 1 59 ? 68.915 29.026 36.499 1.00 7.29 60 ILE C N 1
ATOM 5448 C CA . ILE C 1 59 ? 69.930 28.006 36.775 1.00 7.13 60 ILE C CA 1
ATOM 5449 C C . ILE C 1 59 ? 69.505 27.244 38.027 1.00 9.54 60 ILE C C 1
ATOM 5450 O O . ILE C 1 59 ? 69.355 27.836 39.099 1.00 8.64 60 ILE C O 1
ATOM 5455 N N . LYS C 1 60 ? 69.266 25.945 37.874 1.00 8.20 61 LYS C N 1
ATOM 5456 C CA . LYS C 1 60 ? 68.660 25.133 38.935 1.00 11.66 61 LYS C CA 1
ATOM 5457 C C . LYS C 1 60 ? 69.335 23.782 38.974 1.00 11.65 61 LYS C C 1
ATOM 5458 O O . LYS C 1 60 ? 69.872 23.340 37.967 1.00 8.63 61 LYS C O 1
ATOM 5464 N N . GLY C 1 61 ? 69.302 23.124 40.130 1.00 9.19 62 GLY C N 1
ATOM 5465 C CA . GLY C 1 61 ? 69.912 21.811 40.259 1.00 10.52 62 GLY C CA 1
ATOM 5466 C C . GLY C 1 61 ? 68.989 20.812 40.925 1.00 9.21 62 GLY C C 1
ATOM 5467 O O . GLY C 1 61 ? 68.191 21.174 41.798 1.00 11.93 62 GLY C O 1
ATOM 5468 N N . PHE C 1 62 ? 69.109 19.548 40.532 1.00 9.74 63 PHE C N 1
ATOM 5469 C CA . PHE C 1 62 ? 68.222 18.503 41.036 1.00 10.32 63 PHE C CA 1
ATOM 5470 C C . PHE C 1 62 ? 68.966 17.218 41.387 1.00 10.66 63 PHE C C 1
ATOM 5471 O O . PHE C 1 62 ? 69.901 16.826 40.696 1.00 11.36 63 PHE C O 1
ATOM 5479 N N . CYS C 1 63 ? 68.529 16.567 42.456 1.00 11.59 64 CYS C N 1
ATOM 5480 C CA . CYS C 1 63 ? 69.079 15.267 42.830 1.00 12.88 64 CYS C CA 1
ATOM 5481 C C . CYS C 1 63 ? 68.293 14.143 42.169 1.00 15.95 64 CYS C C 1
ATOM 5482 O O . CYS C 1 63 ? 67.082 14.028 42.350 1.00 18.98 64 CYS C O 1
ATOM 5485 N N . THR C 1 64 ? 68.986 13.300 41.418 1.00 12.57 65 THR C N 1
ATOM 5486 C CA . THR C 1 64 ? 68.313 12.262 40.644 1.00 17.29 65 THR C CA 1
ATOM 5487 C C . THR C 1 64 ? 68.336 10.897 41.326 1.00 19.36 65 THR C C 1
ATOM 5488 O O . THR C 1 64 ? 68.114 9.866 40.680 1.00 18.99 65 THR C O 1
ATOM 5492 N N . ALA C 1 65 ? 68.601 10.879 42.631 1.00 17.88 66 ALA C N 1
ATOM 5493 C CA . ALA C 1 65 ? 68.379 9.650 43.399 1.00 21.01 66 ALA C CA 1
ATOM 5494 C C . ALA C 1 65 ? 66.909 9.273 43.251 1.00 22.92 66 ALA C C 1
ATOM 5495 O O . ALA C 1 65 ? 66.552 8.098 43.240 1.00 26.62 66 ALA C O 1
ATOM 5497 N N . ASP C 1 66 ? 66.059 10.291 43.148 1.00 25.01 67 ASP C N 1
ATOM 5498 C CA . ASP C 1 66 ? 64.691 10.112 42.679 1.00 27.49 67 ASP C CA 1
ATOM 5499 C C . ASP C 1 66 ? 64.712 10.358 41.165 1.00 22.32 67 ASP C C 1
ATOM 5500 O O . ASP C 1 66 ? 64.880 11.498 40.722 1.00 19.57 67 ASP C O 1
ATOM 5505 N N . GLU C 1 67 ? 64.547 9.292 40.382 1.00 21.30 68 GLU C N 1
ATOM 5506 C CA A GLU C 1 67 ? 64.653 9.329 38.919 0.50 22.71 68 GLU C CA 1
ATOM 5507 C CA B GLU C 1 67 ? 64.730 9.422 38.942 0.50 21.56 68 GLU C CA 1
ATOM 5508 C C . GLU C 1 67 ? 63.673 10.301 38.275 1.00 21.41 68 GLU C C 1
ATOM 5509 O O . GLU C 1 67 ? 63.907 10.817 37.177 1.00 22.42 68 GLU C O 1
ATOM 5520 N N . SER C 1 68 ? 62.551 10.521 38.953 1.00 20.14 69 SER C N 1
ATOM 5521 C CA . SER C 1 68 ? 61.489 11.359 38.407 1.00 22.24 69 SER C CA 1
ATOM 5522 C C . SER C 1 68 ? 61.935 12.803 38.216 1.00 22.57 69 SER C C 1
ATOM 5523 O O . SER C 1 68 ? 61.297 13.551 37.481 1.00 19.91 69 SER C O 1
ATOM 5526 N N . LYS C 1 69 ? 63.022 13.196 38.881 1.00 19.79 70 LYS C N 1
ATOM 5527 C CA . LYS C 1 69 ? 63.538 14.560 38.746 1.00 18.52 70 LYS C CA 1
ATOM 5528 C C . LYS C 1 69 ? 64.116 14.796 37.353 1.00 16.41 70 LYS C C 1
ATOM 5529 O O . LYS C 1 69 ? 64.232 15.925 36.920 1.00 14.96 70 LYS C O 1
ATOM 5535 N N . TYR C 1 70 ? 64.457 13.724 36.639 1.00 16.84 71 TYR C N 1
ATOM 5536 C CA . TYR C 1 70 ? 64.880 13.860 35.248 1.00 14.94 71 TYR C CA 1
ATOM 5537 C C . TYR C 1 70 ? 63.782 14.471 34.364 1.00 14.33 71 TYR C C 1
ATOM 5538 O O . TYR C 1 70 ? 64.070 14.945 33.265 1.00 13.07 71 TYR C O 1
ATOM 5547 N N . ALA C 1 71 ? 62.536 14.472 34.843 1.00 16.08 72 ALA C N 1
ATOM 5548 C CA . ALA C 1 71 ? 61.457 15.152 34.120 1.00 15.16 72 ALA C CA 1
ATOM 5549 C C . ALA C 1 71 ? 61.783 16.624 33.879 1.00 16.71 72 ALA C C 1
ATOM 5550 O O . ALA C 1 71 ? 61.300 17.226 32.918 1.00 14.52 72 ALA C O 1
ATOM 5552 N N . GLU C 1 72 ? 62.630 17.185 34.741 1.00 13.16 73 GLU C N 1
ATOM 5553 C CA . GLU C 1 72 ? 63.027 18.589 34.644 1.00 14.57 73 GLU C CA 1
ATOM 5554 C C . GLU C 1 72 ? 63.923 18.876 33.431 1.00 11.72 73 GLU C C 1
ATOM 5555 O O . GLU C 1 72 ? 64.227 20.030 33.136 1.00 14.49 73 GLU C O 1
ATOM 5561 N N . MET C 1 73 ? 64.350 17.835 32.726 1.00 10.98 74 MET C N 1
ATOM 5562 C CA . MET C 1 73 ? 65.117 18.029 31.501 1.00 9.99 74 MET C CA 1
ATOM 5563 C C . MET C 1 73 ? 64.221 18.456 30.344 1.00 13.04 74 MET C C 1
ATOM 5564 O O . MET C 1 73 ? 64.710 18.865 29.295 1.00 14.19 74 MET C O 1
ATOM 5569 N N . LYS C 1 74 ? 62.911 18.343 30.528 1.00 14.83 75 LYS C N 1
ATOM 5570 C CA . LYS C 1 74 ? 61.973 18.632 29.444 1.00 14.10 75 LYS C CA 1
ATOM 5571 C C . LYS C 1 74 ? 62.273 19.958 28.741 1.00 15.06 75 LYS C C 1
ATOM 5572 O O . LYS C 1 74 ? 62.509 20.972 29.394 1.00 13.75 75 LYS C O 1
ATOM 5578 N N . GLY C 1 75 ? 62.271 19.943 27.412 1.00 15.71 76 GLY C N 1
ATOM 5579 C CA . GLY C 1 75 ? 62.490 21.157 26.637 1.00 16.44 76 GLY C CA 1
ATOM 5580 C C . GLY C 1 75 ? 63.950 21.540 26.435 1.00 15.33 76 GLY C C 1
ATOM 5581 O O . GLY C 1 75 ? 64.257 22.612 25.890 1.00 15.38 76 GLY C O 1
ATOM 5582 N N . SER C 1 76 ? 64.866 20.679 26.874 1.00 13.18 77 SER C N 1
ATOM 5583 C CA . SER C 1 76 ? 66.280 20.961 26.713 1.00 13.07 77 SER C CA 1
ATOM 5584 C C . SER C 1 76 ? 66.675 20.892 25.242 1.00 10.49 77 SER C C 1
ATOM 5585 O O . SER C 1 76 ? 66.347 19.925 24.552 1.00 11.62 77 SER C O 1
ATOM 5588 N N . ASP C 1 77 ? 67.383 21.911 24.762 1.00 8.29 78 ASP C N 1
ATOM 5589 C CA A ASP C 1 77 ? 67.922 21.860 23.410 0.50 9.32 78 ASP C CA 1
ATOM 5590 C CA B ASP C 1 77 ? 67.960 21.889 23.419 0.50 9.56 78 ASP C CA 1
ATOM 5591 C C . ASP C 1 77 ? 69.130 20.932 23.350 1.00 9.90 78 ASP C C 1
ATOM 5592 O O . ASP C 1 77 ? 69.307 20.200 22.369 1.00 8.55 78 ASP C O 1
ATOM 5601 N N . VAL C 1 78 ? 69.955 20.978 24.389 1.00 7.10 79 VAL C N 1
ATOM 5602 C CA . VAL C 1 78 ? 71.136 20.126 24.487 1.00 7.43 79 VAL C CA 1
ATOM 5603 C C . VAL C 1 78 ? 71.192 19.524 25.894 1.00 7.93 79 VAL C C 1
ATOM 5604 O O . VAL C 1 78 ? 70.800 20.162 26.889 1.00 8.50 79 VAL C O 1
ATOM 5608 N N . ILE C 1 79 ? 71.650 18.284 25.961 1.00 6.33 80 ILE C N 1
ATOM 5609 C CA . ILE C 1 79 ? 71.938 17.645 27.226 1.00 6.43 80 ILE C CA 1
ATOM 5610 C C . ILE C 1 79 ? 73.397 17.276 27.215 1.00 7.65 80 ILE C C 1
ATOM 5611 O O . ILE C 1 79 ? 73.869 16.607 26.287 1.00 8.84 80 ILE C O 1
ATOM 5616 N N . VAL C 1 80 ? 74.120 17.708 28.241 1.00 10.13 81 VAL C N 1
ATOM 5617 C CA . VAL C 1 80 ? 75.536 17.402 28.346 1.00 8.97 81 VAL C CA 1
ATOM 5618 C C . VAL C 1 80 ? 75.699 16.259 29.347 1.00 10.70 81 VAL C C 1
ATOM 5619 O O . VAL C 1 80 ? 75.260 16.378 30.497 1.00 10.97 81 VAL C O 1
ATOM 5623 N N . VAL C 1 81 ? 76.312 15.154 28.926 1.00 7.88 82 VAL C N 1
ATOM 5624 C CA . VAL C 1 81 ? 76.428 13.989 29.817 1.00 7.68 82 VAL C CA 1
ATOM 5625 C C . VAL C 1 81 ? 77.839 13.890 30.371 1.00 9.91 82 VAL C C 1
ATOM 5626 O O . VAL C 1 81 ? 78.776 13.538 29.639 1.00 8.91 82 VAL C O 1
ATOM 5630 N N . THR C 1 82 ? 78.002 14.203 31.656 1.00 9.97 83 THR C N 1
ATOM 5631 C CA . THR C 1 82 ? 79.331 14.136 32.283 1.00 9.66 83 THR C CA 1
ATOM 5632 C C . THR C 1 82 ? 79.384 13.113 33.411 1.00 14.28 83 THR C C 1
ATOM 5633 O O . THR C 1 82 ? 80.440 12.893 34.003 1.00 17.06 83 THR C O 1
ATOM 5637 N N . ALA C 1 83 ? 78.260 12.452 33.673 1.00 12.41 84 ALA C N 1
ATOM 5638 C CA . ALA C 1 83 ? 78.217 11.463 34.747 1.00 14.72 84 ALA C CA 1
ATOM 5639 C C . ALA C 1 83 ? 79.113 10.276 34.412 1.00 15.44 84 ALA C C 1
ATOM 5640 O O . ALA C 1 83 ? 79.152 9.810 33.278 1.00 17.46 84 ALA C O 1
ATOM 5642 N N . GLY C 1 84 ? 79.828 9.786 35.406 1.00 16.64 85 GLY C N 1
ATOM 5643 C CA . GLY C 1 84 ? 80.684 8.636 35.193 1.00 16.74 85 GLY C CA 1
ATOM 5644 C C . GLY C 1 84 ? 81.088 8.070 36.524 1.00 23.69 85 GLY C C 1
ATOM 5645 O O . GLY C 1 84 ? 80.757 8.629 37.572 1.00 25.77 85 GLY C O 1
ATOM 5646 N N . LEU C 1 85 ? 81.796 6.949 36.494 1.00 21.16 86 LEU C N 1
ATOM 5647 C CA . LEU C 1 85 ? 82.307 6.357 37.722 1.00 25.48 86 LEU C CA 1
ATOM 5648 C C . LEU C 1 85 ? 83.745 6.790 37.889 1.00 29.43 86 LEU C C 1
ATOM 5649 O O . LEU C 1 85 ? 84.510 6.814 36.926 1.00 29.16 86 LEU C O 1
ATOM 5654 N N . ALA C 1 86 ? 84.105 7.144 39.116 1.00 35.45 87 ALA C N 1
ATOM 5655 C CA . ALA C 1 86 ? 85.489 7.415 39.452 1.00 36.93 87 ALA C CA 1
ATOM 5656 C C . ALA C 1 86 ? 86.193 6.073 39.536 1.00 36.32 87 ALA C C 1
ATOM 5657 O O . ALA C 1 86 ? 85.736 5.178 40.245 1.00 39.14 87 ALA C O 1
ATOM 5659 N N . ARG C 1 87 ? 87.294 5.928 38.806 1.00 34.94 88 ARG C N 1
ATOM 5660 C CA . ARG C 1 87 ? 88.002 4.656 38.755 1.00 36.42 88 ARG C CA 1
ATOM 5661 C C . ARG C 1 87 ? 88.510 4.236 40.133 1.00 41.84 88 ARG C C 1
ATOM 5662 O O . ARG C 1 87 ? 89.216 4.992 40.796 1.00 43.98 88 ARG C O 1
ATOM 5670 N N . LYS C 1 88 ? 88.141 3.030 40.555 1.00 41.24 89 LYS C N 1
ATOM 5671 C CA . LYS C 1 88 ? 88.548 2.508 41.854 1.00 44.26 89 LYS C CA 1
ATOM 5672 C C . LYS C 1 88 ? 89.852 1.727 41.715 1.00 40.74 89 LYS C C 1
ATOM 5673 O O . LYS C 1 88 ? 90.124 1.154 40.662 1.00 35.69 89 LYS C O 1
ATOM 5679 N N . PRO C 1 89 ? 90.674 1.709 42.776 1.00 42.47 90 PRO C N 1
ATOM 5680 C CA . PRO C 1 89 ? 91.920 0.935 42.710 1.00 44.70 90 PRO C CA 1
ATOM 5681 C C . PRO C 1 89 ? 91.687 -0.535 42.356 1.00 46.43 90 PRO C C 1
ATOM 5682 O O . PRO C 1 89 ? 90.761 -1.156 42.882 1.00 48.59 90 PRO C O 1
ATOM 5686 N N . GLY C 1 90 ? 92.513 -1.072 41.462 1.00 44.62 91 GLY C N 1
ATOM 5687 C CA . GLY C 1 90 ? 92.433 -2.477 41.094 1.00 45.72 91 GLY C CA 1
ATOM 5688 C C . GLY C 1 90 ? 91.460 -2.721 39.955 1.00 43.42 91 GLY C C 1
ATOM 5689 O O . GLY C 1 90 ? 91.359 -3.832 39.433 1.00 43.84 91 GLY C O 1
ATOM 5690 N N . MET C 1 91 ? 90.740 -1.671 39.573 1.00 39.65 92 MET C N 1
ATOM 5691 C CA . MET C 1 91 ? 89.781 -1.746 38.476 1.00 35.95 92 MET C CA 1
ATOM 5692 C C . MET C 1 91 ? 90.488 -1.468 37.156 1.00 34.91 92 MET C C 1
ATOM 5693 O O . MET C 1 91 ? 91.085 -0.407 36.975 1.00 36.10 92 MET C O 1
ATOM 5698 N N . SER C 1 92 ? 90.432 -2.433 36.242 1.00 33.52 93 SER C N 1
ATOM 5699 C CA . SER C 1 92 ? 91.077 -2.301 34.944 1.00 32.72 93 SER C CA 1
ATOM 5700 C C . SER C 1 92 ? 90.386 -1.238 34.092 1.00 32.60 93 SER C C 1
ATOM 5701 O O . SER C 1 92 ? 89.285 -0.774 34.411 1.00 28.45 93 SER C O 1
ATOM 5704 N N . ARG C 1 93 ? 91.038 -0.861 32.998 1.00 35.55 94 ARG C N 1
ATOM 5705 C CA . ARG C 1 93 ? 90.455 0.091 32.068 1.00 36.19 94 ARG C CA 1
ATOM 5706 C C . ARG C 1 93 ? 89.182 -0.489 31.447 1.00 23.74 94 ARG C C 1
ATOM 5707 O O . ARG C 1 93 ? 88.184 0.217 31.307 1.00 21.58 94 ARG C O 1
ATOM 5715 N N . ASP C 1 94 ? 89.208 -1.769 31.081 1.00 24.63 95 ASP C N 1
ATOM 5716 C CA . ASP C 1 94 ? 88.022 -2.398 30.494 1.00 22.96 95 ASP C CA 1
ATOM 5717 C C . ASP C 1 94 ? 86.875 -2.508 31.503 1.00 22.65 95 ASP C C 1
ATOM 5718 O O . ASP C 1 94 ? 85.710 -2.327 31.148 1.00 19.86 95 ASP C O 1
ATOM 5723 N N . ASP C 1 95 ? 87.196 -2.801 32.761 1.00 23.50 96 ASP C N 1
ATOM 5724 C CA . ASP C 1 95 ? 86.159 -2.824 33.797 1.00 25.18 96 ASP C CA 1
ATOM 5725 C C . ASP C 1 95 ? 85.533 -1.448 34.019 1.00 21.50 96 ASP C C 1
ATOM 5726 O O . ASP C 1 95 ? 84.319 -1.329 34.198 1.00 20.56 96 ASP C O 1
ATOM 5731 N N . LEU C 1 96 ? 86.367 -0.413 34.009 1.00 21.58 97 LEU C N 1
ATOM 5732 C CA . LEU C 1 96 ? 85.883 0.962 34.101 1.00 20.44 97 LEU C CA 1
ATOM 5733 C C . LEU C 1 96 ? 84.963 1.269 32.929 1.00 20.27 97 LEU C C 1
ATOM 5734 O O . LEU C 1 96 ? 83.912 1.878 33.104 1.00 17.22 97 LEU C O 1
ATOM 5739 N N . LEU C 1 97 ? 85.384 0.874 31.731 1.00 17.66 98 LEU C N 1
ATOM 5740 C CA . LEU C 1 97 ? 84.587 1.121 30.537 1.00 15.83 98 LEU C CA 1
ATOM 5741 C C . LEU C 1 97 ? 83.199 0.505 30.708 1.00 14.79 98 LEU C C 1
ATOM 5742 O O . LEU C 1 97 ? 82.186 1.132 30.400 1.00 13.45 98 LEU C O 1
ATOM 5747 N N . LEU C 1 98 ? 83.162 -0.727 31.209 1.00 15.88 99 LEU C N 1
ATOM 5748 C CA . LEU C 1 98 ? 81.895 -1.426 31.386 1.00 15.64 99 LEU C CA 1
ATOM 5749 C C . LEU C 1 98 ? 80.991 -0.700 32.385 1.00 20.27 99 LEU C C 1
ATOM 5750 O O . LEU C 1 98 ? 79.785 -0.593 32.162 1.00 19.14 99 LEU C O 1
ATOM 5755 N N . LYS C 1 99 ? 81.565 -0.207 33.482 1.00 17.13 100 LYS C N 1
ATOM 5756 C CA . LYS C 1 99 ? 80.784 0.531 34.475 1.00 18.00 100 LYS C CA 1
ATOM 5757 C C . LYS C 1 99 ? 80.174 1.797 33.872 1.00 16.51 100 LYS C C 1
ATOM 5758 O O . LYS C 1 99 ? 79.006 2.121 34.104 1.00 16.69 100 LYS C O 1
ATOM 5764 N N . ASN C 1 100 ? 80.992 2.518 33.118 1.00 12.26 101 ASN C N 1
ATOM 5765 C CA . ASN C 1 100 ? 80.556 3.761 32.517 1.00 11.44 101 ASN C CA 1
ATOM 5766 C C . ASN C 1 100 ? 79.529 3.522 31.421 1.00 14.64 101 ASN C C 1
ATOM 5767 O O . ASN C 1 100 ? 78.602 4.312 31.252 1.00 14.73 101 ASN C O 1
ATOM 5772 N N . ILE C 1 101 ? 79.696 2.436 30.670 1.00 13.36 102 ILE C N 1
ATOM 5773 C CA . ILE C 1 101 ? 78.671 2.045 29.703 1.00 13.04 102 ILE C CA 1
ATOM 5774 C C . ILE C 1 101 ? 77.333 1.819 30.425 1.00 14.30 102 ILE C C 1
ATOM 5775 O O . ILE C 1 101 ? 76.273 2.207 29.929 1.00 12.07 102 ILE C O 1
ATOM 5780 N N . GLY C 1 102 ? 77.394 1.234 31.619 1.00 13.87 103 GLY C N 1
ATOM 5781 C CA . GLY C 1 102 ? 76.199 0.973 32.401 1.00 12.37 103 GLY C CA 1
ATOM 5782 C C . GLY C 1 102 ? 75.518 2.255 32.833 1.00 14.64 103 GLY C C 1
ATOM 5783 O O . GLY C 1 102 ? 74.286 2.347 32.848 1.00 13.64 103 GLY C O 1
ATOM 5784 N N . ILE C 1 103 ? 76.324 3.243 33.200 1.00 15.00 104 ILE C N 1
ATOM 5785 C CA . ILE C 1 103 ? 75.802 4.561 33.559 1.00 14.59 104 ILE C CA 1
ATOM 5786 C C . ILE C 1 103 ? 75.189 5.246 32.331 1.00 15.19 104 ILE C C 1
ATOM 5787 O O . ILE C 1 103 ? 74.129 5.870 32.427 1.00 12.02 104 ILE C O 1
ATOM 5792 N N . MET C 1 104 ? 75.834 5.112 31.172 1.00 11.22 105 MET C N 1
ATOM 5793 C CA . MET C 1 104 ? 75.255 5.673 29.944 1.00 11.27 105 MET C CA 1
ATOM 5794 C C . MET C 1 104 ? 73.903 5.024 29.633 1.00 11.31 105 MET C C 1
ATOM 5795 O O . MET C 1 104 ? 72.990 5.695 29.145 1.00 11.95 105 MET C O 1
ATOM 5800 N N . LYS C 1 105 ? 73.766 3.730 29.909 1.00 15.34 106 LYS C N 1
ATOM 5801 C CA . LYS C 1 105 ? 72.474 3.086 29.681 1.00 14.86 106 LYS C CA 1
ATOM 5802 C C . LYS C 1 105 ? 71.371 3.715 30.543 1.00 13.24 106 LYS C C 1
ATOM 5803 O O . LYS C 1 105 ? 70.308 4.058 30.026 1.00 14.81 106 LYS C O 1
ATOM 5809 N N . SER C 1 106 ? 71.619 3.878 31.841 1.00 11.46 107 SER C N 1
ATOM 5810 C CA . SER C 1 106 ? 70.626 4.523 32.707 1.00 17.50 107 SER C CA 1
ATOM 5811 C C . SER C 1 106 ? 70.317 5.946 32.249 1.00 14.42 107 SER C C 1
ATOM 5812 O O . SER C 1 106 ? 69.152 6.335 32.165 1.00 14.57 107 SER C O 1
ATOM 5815 N N . VAL C 1 107 ? 71.366 6.712 31.959 1.00 10.88 108 VAL C N 1
ATOM 5816 C CA . VAL C 1 107 ? 71.219 8.102 31.527 1.00 9.27 108 VAL C CA 1
ATOM 5817 C C . VAL C 1 107 ? 70.479 8.174 30.197 1.00 12.02 108 VAL C C 1
ATOM 5818 O O . VAL C 1 107 ? 69.560 8.965 30.042 1.00 10.71 108 VAL C O 1
ATOM 5822 N N . GLY C 1 108 ? 70.893 7.347 29.238 1.00 11.61 109 GLY C N 1
ATOM 5823 C CA . GLY C 1 108 ? 70.219 7.285 27.951 1.00 12.40 109 GLY C CA 1
ATOM 5824 C C . GLY C 1 108 ? 68.743 6.937 28.066 1.00 10.73 109 GLY C C 1
ATOM 5825 O O . GLY C 1 108 ? 67.901 7.505 27.359 1.00 10.44 109 GLY C O 1
ATOM 5826 N N . GLU C 1 109 ? 68.416 6.003 28.949 1.00 9.83 110 GLU C N 1
ATOM 5827 C CA . GLU C 1 109 ? 67.024 5.662 29.149 1.00 13.87 110 GLU C CA 1
ATOM 5828 C C . GLU C 1 109 ? 66.225 6.826 29.739 1.00 11.66 110 GLU C C 1
ATOM 5829 O O . GLU C 1 109 ? 65.087 7.046 29.342 1.00 12.79 110 GLU C O 1
ATOM 5835 N N . ALA C 1 110 ? 66.823 7.592 30.648 1.00 10.56 111 ALA C N 1
ATOM 5836 C CA . ALA C 1 110 ? 66.119 8.743 31.219 1.00 11.85 111 ALA C CA 1
ATOM 5837 C C . ALA C 1 110 ? 65.929 9.834 30.162 1.00 14.20 111 ALA C C 1
ATOM 5838 O O . ALA C 1 110 ? 64.899 10.506 30.119 1.00 11.55 111 ALA C O 1
ATOM 5840 N N . ILE C 1 111 ? 66.916 9.991 29.287 1.00 12.36 112 ILE C N 1
ATOM 5841 C CA . ILE C 1 111 ? 66.801 10.968 28.219 1.00 11.48 112 ILE C CA 1
ATOM 5842 C C . ILE C 1 111 ? 65.689 10.552 27.256 1.00 12.06 112 ILE C C 1
ATOM 5843 O O . ILE C 1 111 ? 64.855 11.384 26.864 1.00 11.54 112 ILE C O 1
ATOM 5848 N N . LYS C 1 112 ? 65.665 9.268 26.889 1.00 11.73 113 LYS C N 1
ATOM 5849 C CA . LYS C 1 112 ? 64.601 8.750 26.013 1.00 13.08 113 LYS C CA 1
ATOM 5850 C C . LYS C 1 112 ? 63.218 8.999 26.614 1.00 14.98 113 LYS C C 1
ATOM 5851 O O . LYS C 1 112 ? 62.292 9.393 25.908 1.00 12.96 113 LYS C O 1
ATOM 5857 N N . LYS C 1 113 ? 63.098 8.798 27.922 1.00 10.80 114 LYS C N 1
ATOM 5858 C CA . LYS C 1 113 ? 61.826 8.998 28.620 1.00 13.75 114 LYS C CA 1
ATOM 5859 C C . LYS C 1 113 ? 61.381 10.462 28.725 1.00 15.05 114 LYS C C 1
ATOM 5860 O O . LYS C 1 113 ? 60.205 10.782 28.487 1.00 14.80 114 LYS C O 1
ATOM 5866 N N . TYR C 1 114 ? 62.312 11.347 29.066 1.00 11.28 115 TYR C N 1
ATOM 5867 C CA . TYR C 1 114 ? 61.947 12.695 29.496 1.00 11.12 115 TYR C CA 1
ATOM 5868 C C . TYR C 1 114 ? 62.332 13.840 28.562 1.00 14.81 115 TYR C C 1
ATOM 5869 O O . TYR C 1 114 ? 61.794 14.938 28.683 1.00 13.94 115 TYR C O 1
ATOM 5878 N N . SER C 1 115 ? 63.289 13.616 27.667 1.00 13.07 116 SER C N 1
ATOM 5879 C CA . SER C 1 115 ? 63.696 14.682 26.741 1.00 11.72 116 SER C CA 1
ATOM 5880 C C . SER C 1 115 ? 64.281 14.109 25.455 1.00 15.29 116 SER C C 1
ATOM 5881 O O . SER C 1 115 ? 65.453 14.360 25.130 1.00 11.34 116 SER C O 1
ATOM 5884 N N . PRO C 1 116 ? 63.481 13.311 24.723 1.00 14.80 117 PRO C N 1
ATOM 5885 C CA . PRO C 1 116 ? 64.035 12.625 23.548 1.00 13.03 117 PRO C CA 1
ATOM 5886 C C . PRO C 1 116 ? 64.321 13.565 22.374 1.00 12.98 117 PRO C C 1
ATOM 5887 O O . PRO C 1 116 ? 64.952 13.130 21.422 1.00 13.76 117 PRO C O 1
ATOM 5891 N N . GLU C 1 117 ? 63.884 14.824 22.446 1.00 10.51 118 GLU C N 1
ATOM 5892 C CA . GLU C 1 117 ? 64.106 15.771 21.351 1.00 13.71 118 GLU C CA 1
ATOM 5893 C C . GLU C 1 117 ? 65.482 16.447 21.400 1.00 8.56 118 GLU C C 1
ATOM 5894 O O . GLU C 1 117 ? 65.855 17.159 20.471 1.00 13.00 118 GLU C O 1
ATOM 5900 N N . SER C 1 118 ? 66.231 16.217 22.477 1.00 8.63 119 SER C N 1
ATOM 5901 C CA . SER C 1 118 ? 67.501 16.919 22.701 1.00 7.89 119 SER C CA 1
ATOM 5902 C C . SER C 1 118 ? 68.646 16.443 21.814 1.00 9.55 119 SER C C 1
ATOM 5903 O O . SER C 1 118 ? 68.707 15.276 21.449 1.00 11.50 119 SER C O 1
ATOM 5906 N N . LYS C 1 119 ? 69.553 17.359 21.468 1.00 7.54 120 LYS C N 1
ATOM 5907 C CA . LYS C 1 119 ? 70.870 16.967 20.970 1.00 7.36 120 LYS C CA 1
ATOM 5908 C C . LYS C 1 119 ? 71.714 16.653 22.205 1.00 9.41 120 LYS C C 1
ATOM 5909 O O . LYS C 1 119 ? 71.504 17.234 23.272 1.00 9.96 120 LYS C O 1
ATOM 5915 N N . ILE C 1 120 ? 72.645 15.716 22.084 1.00 7.08 121 ILE C N 1
ATOM 5916 C CA . ILE C 1 120 ? 73.407 15.281 23.253 1.00 6.97 121 ILE C CA 1
ATOM 5917 C C . ILE C 1 120 ? 74.883 15.544 23.057 1.00 10.34 121 ILE C C 1
ATOM 5918 O O . ILE C 1 120 ? 75.428 15.246 22.002 1.00 9.57 121 ILE C O 1
ATOM 5923 N N . VAL C 1 121 ? 75.531 16.115 24.063 1.00 8.17 122 VAL C N 1
ATOM 5924 C CA . VAL C 1 121 ? 76.983 16.232 24.019 1.00 6.82 122 VAL C CA 1
ATOM 5925 C C . VAL C 1 121 ? 77.538 15.351 25.128 1.00 8.35 122 VAL C C 1
ATOM 5926 O O . VAL C 1 121 ? 77.313 15.618 26.317 1.00 8.33 122 VAL C O 1
ATOM 5930 N N . VAL C 1 122 ? 78.228 14.284 24.736 1.00 6.75 123 VAL C N 1
ATOM 5931 C CA . VAL C 1 122 ? 78.725 13.298 25.704 1.00 7.58 123 VAL C CA 1
ATOM 5932 C C . VAL C 1 122 ? 80.178 13.560 26.047 1.00 11.80 123 VAL C C 1
ATOM 5933 O O . VAL C 1 122 ? 81.014 13.710 25.151 1.00 8.83 123 VAL C O 1
ATOM 5937 N N . VAL C 1 123 ? 80.469 13.585 27.345 1.00 7.08 124 VAL C N 1
ATOM 5938 C CA . VAL C 1 123 ? 81.780 13.971 27.862 1.00 9.34 124 VAL C CA 1
ATOM 5939 C C . VAL C 1 123 ? 82.516 12.811 28.556 1.00 12.68 124 VAL C C 1
ATOM 5940 O O . VAL C 1 123 ? 83.747 12.703 28.472 1.00 11.10 124 VAL C O 1
ATOM 5944 N N . THR C 1 124 ? 81.757 11.948 29.220 1.00 7.82 125 THR C N 1
ATOM 5945 C CA . THR C 1 124 ? 82.302 10.786 29.933 1.00 14.41 125 THR C CA 1
ATOM 5946 C C . THR C 1 124 ? 83.335 10.013 29.091 1.00 15.61 125 THR C C 1
ATOM 5947 O O . THR C 1 124 ? 83.064 9.641 27.951 1.00 12.70 125 THR C O 1
ATOM 5951 N N . ASN C 1 125 ? 84.529 9.800 29.636 1.00 12.75 126 ASN C N 1
ATOM 5952 C CA . ASN C 1 125 ? 85.627 9.221 28.841 1.00 16.31 126 ASN C CA 1
ATOM 5953 C C . ASN C 1 125 ? 85.627 7.685 28.819 1.00 14.89 126 ASN C C 1
ATOM 5954 O O . ASN C 1 125 ? 85.354 7.067 29.837 1.00 14.93 126 ASN C O 1
ATOM 5959 N N . PRO C 1 126 ? 85.930 7.069 27.653 1.00 11.45 127 PRO C N 1
ATOM 5960 C CA . PRO C 1 126 ? 86.189 7.709 26.362 1.00 11.08 127 PRO C CA 1
ATOM 5961 C C . PRO C 1 126 ? 84.878 8.094 25.686 1.00 13.87 127 PRO C C 1
ATOM 5962 O O . PRO C 1 126 ? 83.987 7.271 25.558 1.00 14.86 127 PRO C O 1
ATOM 5966 N N . ALA C 1 127 ? 84.783 9.344 25.250 1.00 15.44 128 ALA C N 1
ATOM 5967 C CA . ALA C 1 127 ? 83.509 9.906 24.846 1.00 12.92 128 ALA C CA 1
ATOM 5968 C C . ALA C 1 127 ? 82.985 9.327 23.543 1.00 12.21 128 ALA C C 1
ATOM 5969 O O . ALA C 1 127 ? 81.783 9.334 23.316 1.00 11.34 128 ALA C O 1
ATOM 5971 N N . ASP C 1 128 ? 83.871 8.842 22.671 1.00 12.52 129 ASP C N 1
ATOM 5972 C CA . ASP C 1 128 ? 83.381 8.167 21.469 1.00 15.04 129 ASP C CA 1
ATOM 5973 C C . ASP C 1 128 ? 82.541 6.943 21.831 1.00 14.60 129 ASP C C 1
ATOM 5974 O O . ASP C 1 128 ? 81.400 6.777 21.362 1.00 9.72 129 ASP C O 1
ATOM 5979 N N . ILE C 1 129 ? 83.086 6.103 22.699 1.00 9.99 130 ILE C N 1
ATOM 5980 C CA . ILE C 1 129 ? 82.365 4.911 23.110 1.00 9.82 130 ILE C CA 1
ATOM 5981 C C . ILE C 1 129 ? 81.125 5.254 23.937 1.00 13.38 130 ILE C C 1
ATOM 5982 O O . ILE C 1 129 ? 80.074 4.599 23.815 1.00 9.84 130 ILE C O 1
ATOM 5987 N N . MET C 1 130 ? 81.246 6.250 24.808 1.00 9.81 131 MET C N 1
ATOM 5988 C CA . MET C 1 130 ? 80.096 6.641 25.630 1.00 11.45 131 MET C CA 1
ATOM 5989 C C . MET C 1 130 ? 78.971 7.274 24.803 1.00 10.45 131 MET C C 1
ATOM 5990 O O . MET C 1 130 ? 77.796 7.081 25.111 1.00 8.79 131 MET C O 1
ATOM 5995 N N . ALA C 1 131 ? 79.329 8.030 23.763 1.00 8.42 132 ALA C N 1
ATOM 5996 C CA . ALA C 1 131 ? 78.331 8.528 22.804 1.00 11.01 132 ALA C CA 1
ATOM 5997 C C . ALA C 1 131 ? 77.612 7.354 22.153 1.00 10.91 132 ALA C C 1
ATOM 5998 O O . ALA C 1 131 ? 76.396 7.371 21.963 1.00 9.19 132 ALA C O 1
ATOM 6000 N N . TYR C 1 132 ? 78.381 6.330 21.799 1.00 10.65 133 TYR C N 1
ATOM 6001 C CA . TYR C 1 132 ? 77.816 5.142 21.177 1.00 9.62 133 TYR C CA 1
ATOM 6002 C C . TYR C 1 132 ? 76.846 4.434 22.137 1.00 14.27 133 TYR C C 1
ATOM 6003 O O . TYR C 1 132 ? 75.749 4.017 21.740 1.00 10.10 133 TYR C O 1
ATOM 6012 N N . ALA C 1 133 ? 77.224 4.338 23.409 1.00 9.88 134 ALA C N 1
ATOM 6013 C CA . ALA C 1 133 ? 76.318 3.789 24.426 1.00 10.12 134 ALA C CA 1
ATOM 6014 C C . ALA C 1 133 ? 75.045 4.631 24.589 1.00 9.76 134 ALA C C 1
ATOM 6015 O O . ALA C 1 133 ? 73.947 4.102 24.707 1.00 10.02 134 ALA C O 1
ATOM 6017 N N . ILE C 1 134 ? 75.198 5.952 24.605 1.00 9.23 135 ILE C N 1
ATOM 6018 C CA . ILE C 1 134 ? 74.049 6.848 24.722 1.00 8.94 135 ILE C CA 1
ATOM 6019 C C . ILE C 1 134 ? 73.115 6.639 23.521 1.00 11.53 135 ILE C C 1
ATOM 6020 O O . ILE C 1 134 ? 71.898 6.575 23.666 1.00 9.53 135 ILE C O 1
ATOM 6025 N N . TYR C 1 135 ? 73.698 6.509 22.334 1.00 10.10 136 TYR C N 1
ATOM 6026 C CA . TYR C 1 135 ? 72.910 6.208 21.141 1.00 9.43 136 TYR C CA 1
ATOM 6027 C C . TYR C 1 135 ? 72.105 4.913 21.299 1.00 12.24 136 TYR C C 1
ATOM 6028 O O . TYR C 1 135 ? 70.897 4.894 21.054 1.00 11.39 136 TYR C O 1
ATOM 6037 N N . LYS C 1 136 ? 72.776 3.841 21.711 1.00 11.82 137 LYS C N 1
ATOM 6038 C CA . LYS C 1 136 ? 72.119 2.544 21.865 1.00 13.75 137 LYS C CA 1
ATOM 6039 C C . LYS C 1 136 ? 71.004 2.589 22.908 1.00 13.13 137 LYS C C 1
ATOM 6040 O O . LYS C 1 136 ? 69.963 1.962 22.728 1.00 15.35 137 LYS C O 1
ATOM 6046 N N . ALA C 1 137 ? 71.224 3.349 23.980 1.00 11.64 138 ALA C N 1
ATOM 6047 C CA . ALA C 1 137 ? 70.274 3.422 25.099 1.00 11.60 138 ALA C CA 1
ATOM 6048 C C . ALA C 1 137 ? 69.064 4.332 24.856 1.00 16.78 138 ALA C C 1
ATOM 6049 O O . ALA C 1 137 ? 67.956 4.050 25.326 1.00 19.63 138 ALA C O 1
ATOM 6051 N N . SER C 1 138 ? 69.283 5.425 24.135 1.00 14.65 139 SER C N 1
ATOM 6052 C CA . SER C 1 138 ? 68.294 6.491 24.025 1.00 14.28 139 SER C CA 1
ATOM 6053 C C . SER C 1 138 ? 67.464 6.409 22.759 1.00 16.33 139 SER C C 1
ATOM 6054 O O . SER C 1 138 ? 66.381 6.985 22.701 1.00 20.79 139 SER C O 1
ATOM 6057 N N . GLY C 1 139 ? 67.997 5.753 21.730 1.00 17.07 140 GLY C N 1
ATOM 6058 C CA . GLY C 1 139 ? 67.323 5.686 20.443 1.00 19.51 140 GLY C CA 1
ATOM 6059 C C . GLY C 1 139 ? 67.309 6.984 19.653 1.00 14.94 140 GLY C C 1
ATOM 6060 O O . GLY C 1 139 ? 66.675 7.076 18.593 1.00 15.64 140 GLY C O 1
ATOM 6061 N N . ILE C 1 140 ? 68.019 7.988 20.149 1.00 10.55 141 ILE C N 1
ATOM 6062 C CA . ILE C 1 140 ? 68.096 9.286 19.472 1.00 10.99 141 ILE C CA 1
ATOM 6063 C C . ILE C 1 140 ? 68.804 9.155 18.132 1.00 14.47 141 ILE C C 1
ATOM 6064 O O . ILE C 1 140 ? 69.758 8.395 18.004 1.00 13.92 141 ILE C O 1
ATOM 6069 N N . SER C 1 141 ? 68.314 9.860 17.116 1.00 13.83 142 SER C N 1
ATOM 6070 C CA . SER C 1 141 ? 68.911 9.758 15.792 1.00 11.54 142 SER C CA 1
ATOM 6071 C C . SER C 1 141 ? 70.390 10.136 15.899 1.00 9.48 142 SER C C 1
ATOM 6072 O O . SER C 1 141 ? 70.738 11.179 16.466 1.00 10.26 142 SER C O 1
ATOM 6075 N N . PRO C 1 142 ? 71.279 9.279 15.364 1.00 10.28 143 PRO C N 1
ATOM 6076 C CA . PRO C 1 142 ? 72.673 9.386 15.818 1.00 9.33 143 PRO C CA 1
ATOM 6077 C C . PRO C 1 142 ? 73.419 10.673 15.404 1.00 8.96 143 PRO C C 1
ATOM 6078 O O . PRO C 1 142 ? 74.399 11.001 16.068 1.00 8.90 143 PRO C O 1
ATOM 6082 N N . GLU C 1 143 ? 72.947 11.405 14.391 1.00 11.95 144 GLU C N 1
ATOM 6083 C CA . GLU C 1 143 ? 73.551 12.693 14.054 1.00 11.23 144 GLU C CA 1
ATOM 6084 C C . GLU C 1 143 ? 73.328 13.748 15.150 1.00 8.37 144 GLU C C 1
ATOM 6085 O O . GLU C 1 143 ? 73.985 14.799 15.151 1.00 10.10 144 GLU C O 1
ATOM 6091 N N . ARG C 1 144 ? 72.423 13.458 16.087 1.00 8.35 145 ARG C N 1
ATOM 6092 C CA . ARG C 1 144 ? 72.096 14.397 17.158 1.00 8.02 145 ARG C CA 1
ATOM 6093 C C . ARG C 1 144 ? 72.945 14.195 18.415 1.00 9.26 145 ARG C C 1
ATOM 6094 O O . ARG C 1 144 ? 72.715 14.833 19.434 1.00 7.56 145 ARG C O 1
ATOM 6102 N N . ILE C 1 145 ? 73.942 13.321 18.318 1.00 7.70 146 ILE C N 1
ATOM 6103 C CA . ILE C 1 145 ? 74.807 12.994 19.438 1.00 8.75 146 ILE C CA 1
ATOM 6104 C C . ILE C 1 145 ? 76.259 13.206 19.009 1.00 7.35 146 ILE C C 1
ATOM 6105 O O . ILE C 1 145 ? 76.676 12.739 17.944 1.00 8.80 146 ILE C O 1
ATOM 6110 N N . ILE C 1 146 ? 77.026 13.923 19.826 1.00 7.84 147 ILE C N 1
ATOM 6111 C CA . ILE C 1 146 ? 78.453 14.100 19.549 1.00 8.68 147 ILE C CA 1
ATOM 6112 C C . ILE C 1 146 ? 79.220 13.924 20.841 1.00 10.25 147 ILE C C 1
ATOM 6113 O O . ILE C 1 146 ? 78.656 14.121 21.916 1.00 10.86 147 ILE C O 1
ATOM 6118 N N . GLY C 1 147 ? 80.496 13.542 20.733 1.00 7.78 148 GLY C N 1
ATOM 6119 C CA . GLY C 1 147 ? 81.318 13.301 21.913 1.00 6.86 148 GLY C CA 1
ATOM 6120 C C . GLY C 1 147 ?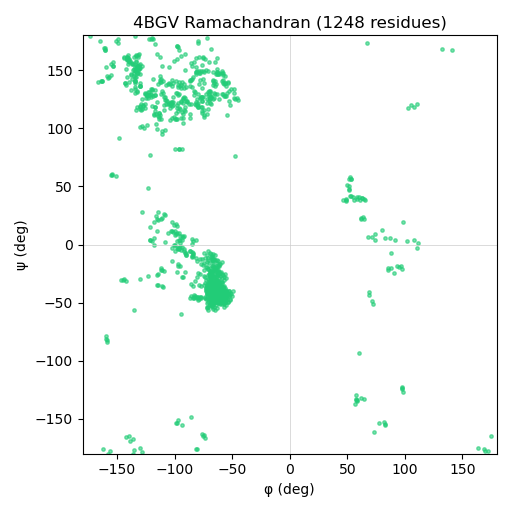 82.502 14.248 21.952 1.00 9.69 148 GLY C C 1
ATOM 6121 O O . GLY C 1 147 ? 83.063 14.594 20.908 1.00 7.68 148 GLY C O 1
ATOM 6122 N N . LEU C 1 148 ? 82.852 14.706 23.153 1.00 8.21 149 LEU C N 1
ATOM 6123 C CA . LEU C 1 148 ? 84.037 15.537 23.352 1.00 7.64 149 LEU C CA 1
ATOM 6124 C C . LEU C 1 148 ? 85.329 14.768 23.057 1.00 9.37 149 LEU C C 1
ATOM 6125 O O . LEU C 1 148 ? 85.542 13.653 23.555 1.00 10.52 149 LEU C O 1
ATOM 6130 N N . GLY C 1 149 ? 86.199 15.364 22.250 1.00 8.11 150 GLY C N 1
ATOM 6131 C CA . GLY C 1 149 ? 87.519 14.783 22.026 1.00 11.00 150 GLY C CA 1
ATOM 6132 C C . GLY C 1 149 ? 88.489 15.837 21.528 1.00 11.42 150 GLY C C 1
ATOM 6133 O O . GLY C 1 149 ? 89.260 16.432 22.312 1.00 10.77 150 GLY C O 1
ATOM 6134 N N . GLY C 1 150 ? 88.426 16.097 20.228 1.00 10.43 151 GLY C N 1
ATOM 6135 C CA . GLY C 1 150 ? 89.350 17.006 19.575 1.00 10.75 151 GLY C CA 1
ATOM 6136 C C . GLY C 1 150 ? 89.323 18.445 20.070 1.00 12.27 151 GLY C C 1
ATOM 6137 O O . GLY C 1 150 ? 90.338 19.128 19.986 1.00 11.99 151 GLY C O 1
ATOM 6138 N N . SER C 1 151 ? 88.182 18.924 20.562 1.00 9.48 152 SER C N 1
ATOM 6139 C CA . SER C 1 151 ? 88.118 20.273 21.115 1.00 10.67 152 SER C CA 1
ATOM 6140 C C . SER C 1 151 ? 89.116 20.468 22.253 1.00 9.72 152 SER C C 1
ATOM 6141 O O . SER C 1 151 ? 89.759 21.526 22.363 1.00 10.17 152 SER C O 1
ATOM 6144 N N . LEU C 1 152 ? 89.231 19.457 23.106 1.00 6.11 153 LEU C N 1
ATOM 6145 C CA . LEU C 1 152 ? 90.165 19.503 24.231 1.00 8.07 153 LEU C CA 1
ATOM 6146 C C . LEU C 1 152 ? 91.613 19.237 23.800 1.00 10.03 153 LEU C C 1
ATOM 6147 O O . LEU C 1 152 ? 92.527 19.927 24.229 1.00 8.23 153 LEU C O 1
ATOM 6152 N N . ASP C 1 153 ? 91.831 18.220 22.970 1.00 9.17 154 ASP C N 1
ATOM 6153 C CA . ASP C 1 153 ? 93.188 17.958 22.499 1.00 6.76 154 ASP C CA 1
ATOM 6154 C C . ASP C 1 153 ? 93.726 19.155 21.723 1.00 7.51 154 ASP C C 1
ATOM 6155 O O . ASP C 1 153 ? 94.879 19.547 21.893 1.00 9.87 154 ASP C O 1
ATOM 6160 N N . SER C 1 154 ? 92.884 19.747 20.889 1.00 7.58 155 SER C N 1
ATOM 6161 C CA A SER C 1 154 ? 93.286 20.899 20.088 0.50 9.23 155 SER C CA 1
ATOM 6162 C CA B SER C 1 154 ? 93.326 20.880 20.089 0.50 8.89 155 SER C CA 1
ATOM 6163 C C . SER C 1 154 ? 93.652 22.096 20.958 1.00 8.02 155 SER C C 1
ATOM 6164 O O . SER C 1 154 ? 94.603 22.802 20.680 1.00 6.31 155 SER C O 1
ATOM 6169 N N . THR C 1 155 ? 92.883 22.328 22.018 1.00 7.05 156 THR C N 1
ATOM 6170 C CA . THR C 1 155 ? 93.186 23.500 22.844 1.00 8.47 156 THR C CA 1
ATOM 6171 C C . THR C 1 155 ? 94.533 23.358 23.573 1.00 8.31 156 THR C C 1
ATOM 6172 O O . THR C 1 155 ? 95.299 24.320 23.678 1.00 8.68 156 THR C O 1
ATOM 6176 N N . ARG C 1 156 ? 94.832 22.153 24.045 1.00 8.04 157 ARG C N 1
ATOM 6177 C CA . ARG C 1 156 ? 96.123 21.886 24.654 1.00 9.53 157 ARG C CA 1
ATOM 6178 C C . ARG C 1 156 ? 97.258 22.055 23.643 1.00 9.61 157 ARG C C 1
ATOM 6179 O O . ARG C 1 156 ? 98.245 22.722 23.919 1.00 8.86 157 ARG C O 1
ATOM 6187 N N . PHE C 1 157 ? 97.108 21.428 22.481 1.00 9.41 158 PHE C N 1
ATOM 6188 C CA . PHE C 1 157 ? 98.113 21.482 21.415 1.00 7.45 158 PHE C CA 1
ATOM 6189 C C . PHE C 1 157 ? 98.354 22.956 21.039 1.00 6.90 158 PHE C C 1
ATOM 6190 O O . PHE C 1 157 ? 99.504 23.400 20.912 1.00 7.63 158 PHE C O 1
ATOM 6198 N N . ARG C 1 158 ? 97.274 23.722 20.886 1.00 7.99 159 ARG C N 1
ATOM 6199 C CA . ARG C 1 158 ? 97.391 25.160 20.597 1.00 7.01 159 ARG C CA 1
ATOM 6200 C C . ARG C 1 158 ? 98.135 25.935 21.680 1.00 10.46 159 ARG C C 1
ATOM 6201 O O . ARG C 1 158 ? 98.966 26.790 21.372 1.00 7.89 159 ARG C O 1
ATOM 6209 N N . THR C 1 159 ? 97.839 25.624 22.939 1.00 6.74 160 THR C N 1
ATOM 6210 C CA . THR C 1 159 ? 98.497 26.282 24.062 1.00 7.02 160 THR C CA 1
ATOM 6211 C C . THR C 1 159 ? 99.995 26.047 23.977 1.00 11.21 160 THR C C 1
ATOM 6212 O O . THR C 1 159 ? 100.778 26.976 24.121 1.00 7.49 160 THR C O 1
ATOM 6216 N N . PHE C 1 160 ? 100.391 24.799 23.738 1.00 8.63 161 PHE C N 1
ATOM 6217 C CA . PHE C 1 160 ? 101.817 24.461 23.727 1.00 9.52 161 PHE C CA 1
ATOM 6218 C C . PHE C 1 160 ? 102.560 25.141 22.574 1.00 10.44 161 PHE C C 1
ATOM 6219 O O . PHE C 1 160 ? 103.680 25.630 22.747 1.00 9.19 161 PHE C O 1
ATOM 6227 N N . LEU C 1 161 ? 101.941 25.150 21.400 1.00 8.41 162 LEU C N 1
ATOM 6228 C CA . LEU C 1 161 ? 102.540 25.769 20.215 1.00 7.36 162 LEU C CA 1
ATOM 6229 C C . LEU C 1 161 ? 102.668 27.281 20.383 1.00 9.23 162 LEU C C 1
ATOM 6230 O O . LEU C 1 161 ? 103.678 27.878 20.006 1.00 9.46 162 LEU C O 1
ATOM 6235 N N . ALA C 1 162 ? 101.620 27.899 20.927 1.00 7.54 163 ALA C N 1
ATOM 6236 C CA . ALA C 1 162 ? 101.614 29.350 21.122 1.00 7.57 163 ALA C CA 1
ATOM 6237 C C . ALA C 1 162 ? 102.710 29.797 22.083 1.00 11.48 163 ALA C C 1
ATOM 6238 O O . ALA C 1 162 ? 103.399 30.785 21.827 1.00 11.27 163 ALA C O 1
ATOM 6240 N N . GLN C 1 163 ? 102.874 29.055 23.177 1.00 8.78 164 GLN C N 1
ATOM 6241 C CA . GLN C 1 163 ? 103.944 29.328 24.121 1.00 10.67 164 GLN C CA 1
ATOM 6242 C C . GLN C 1 163 ? 105.326 29.110 23.498 1.00 12.97 164 GLN C C 1
ATOM 6243 O O . GLN C 1 163 ? 106.272 29.850 23.782 1.00 13.44 164 GLN C O 1
ATOM 6249 N N . GLU C 1 164 ? 105.450 28.083 22.668 1.00 11.45 165 GLU C N 1
ATOM 6250 C CA . GLU C 1 164 ? 106.745 27.754 22.086 1.00 9.07 165 GLU C CA 1
ATOM 6251 C C . GLU C 1 164 ? 107.175 28.819 21.077 1.00 10.27 165 GLU C C 1
ATOM 6252 O O . GLU C 1 164 ? 108.357 29.186 20.997 1.00 11.20 165 GLU C O 1
ATOM 6258 N N . LEU C 1 165 ? 106.203 29.307 20.316 1.00 9.43 166 LEU C N 1
ATOM 6259 C CA . LEU C 1 165 ? 106.459 30.283 19.258 1.00 11.36 166 LEU C CA 1
ATOM 6260 C C . LEU C 1 165 ? 106.243 31.726 19.703 1.00 12.92 166 LEU C C 1
ATOM 6261 O O . LEU C 1 165 ? 106.485 32.648 18.919 1.00 10.61 166 LEU C O 1
ATOM 6266 N N . ASN C 1 166 ? 105.807 31.905 20.957 1.00 10.51 167 ASN C N 1
ATOM 6267 C CA . ASN C 1 166 ? 105.508 33.230 21.525 1.00 8.47 167 ASN C CA 1
ATOM 6268 C C . ASN C 1 166 ? 104.544 34.015 20.634 1.00 8.50 167 ASN C C 1
ATOM 6269 O O . ASN C 1 166 ? 104.854 35.123 20.188 1.00 10.22 167 ASN C O 1
ATOM 6274 N N . VAL C 1 167 ? 103.380 33.430 20.363 1.00 7.90 168 VAL C N 1
ATOM 6275 C CA . VAL C 1 167 ? 102.339 34.106 19.592 1.00 8.35 168 VAL C CA 1
ATOM 6276 C C . VAL C 1 167 ? 100.988 33.973 20.303 1.00 8.02 168 VAL C C 1
ATOM 6277 O O . VAL C 1 167 ? 100.813 33.123 21.187 1.00 10.34 168 VAL C O 1
ATOM 6281 N N . SER C 1 168 ? 100.044 34.816 19.908 1.00 9.62 169 SER C N 1
ATOM 6282 C CA . SER C 1 168 ? 98.675 34.765 20.436 1.00 7.45 169 SER C CA 1
ATOM 6283 C C . SER C 1 168 ? 98.041 33.382 20.304 1.00 10.17 169 SER C C 1
ATOM 6284 O O . SER C 1 168 ? 98.176 32.742 19.256 1.00 9.62 169 SER C O 1
ATOM 6287 N N . PHE C 1 169 ? 97.314 32.943 21.341 1.00 7.89 170 PHE C N 1
ATOM 6288 C CA . PHE C 1 169 ? 96.543 31.702 21.258 1.00 8.15 170 PHE C CA 1
ATOM 6289 C C . PHE C 1 169 ? 95.484 31.760 20.151 1.00 14.48 170 PHE C C 1
ATOM 6290 O O . PHE C 1 169 ? 95.056 30.724 19.636 1.00 16.94 170 PHE C O 1
ATOM 6298 N N . GLU C 1 170 ? 95.048 32.965 19.786 1.00 8.84 171 GLU C N 1
ATOM 6299 C CA A GLU C 1 170 ? 93.992 33.102 18.786 0.50 9.84 171 GLU C CA 1
ATOM 6300 C CA B GLU C 1 170 ? 93.995 33.117 18.782 0.50 10.81 171 GLU C CA 1
ATOM 6301 C C . GLU C 1 170 ? 94.474 32.698 17.394 1.00 12.17 171 GLU C C 1
ATOM 6302 O O . GLU C 1 170 ? 93.673 32.324 16.531 1.00 13.01 171 GLU C O 1
ATOM 6313 N N . ASP C 1 171 ? 95.782 32.763 17.177 1.00 9.55 172 ASP C N 1
ATOM 6314 C CA . ASP C 1 171 ? 96.317 32.585 15.833 1.00 8.14 172 ASP C CA 1
ATOM 6315 C C . ASP C 1 171 ? 96.930 31.224 15.555 1.00 9.64 172 ASP C C 1
ATOM 6316 O O . ASP C 1 171 ? 97.304 30.935 14.424 1.00 12.16 172 ASP C O 1
ATOM 6321 N N A VAL C 1 172 ? 97.027 30.395 16.589 0.50 8.96 173 VAL C N 1
ATOM 6322 N N B VAL C 1 172 ? 97.038 30.392 16.586 0.50 9.00 173 VAL C N 1
ATOM 6323 C CA A VAL C 1 172 ? 97.541 29.041 16.425 0.50 8.88 173 VAL C CA 1
ATOM 6324 C CA B VAL C 1 172 ? 97.549 29.042 16.392 0.50 8.13 173 VAL C CA 1
ATOM 6325 C C A VAL C 1 172 ? 96.411 28.075 16.084 0.50 9.26 173 VAL C C 1
ATOM 6326 C C B VAL C 1 172 ? 96.411 28.090 16.068 0.50 9.21 173 VAL C C 1
ATOM 6327 O O A VAL C 1 172 ? 95.334 28.114 16.685 0.50 8.44 173 VAL C O 1
ATOM 6328 O O B VAL C 1 172 ? 95.336 28.145 16.671 0.50 8.55 173 VAL C O 1
ATOM 6335 N N . ASN C 1 173 ? 96.655 27.212 15.107 1.00 11.96 174 ASN C N 1
ATOM 6336 C CA . ASN C 1 173 ? 95.682 26.211 14.731 1.00 11.03 174 ASN C CA 1
ATOM 6337 C C . ASN C 1 173 ? 96.341 24.850 14.775 1.00 10.88 174 ASN C C 1
ATOM 6338 O O . ASN C 1 173 ? 97.383 24.643 14.178 1.00 10.09 174 ASN C O 1
ATOM 6343 N N . ALA C 1 174 ? 95.735 23.921 15.498 1.00 9.28 175 ALA C N 1
ATOM 6344 C CA . ALA C 1 174 ? 96.365 22.636 15.723 1.00 7.72 175 ALA C CA 1
ATOM 6345 C C . ALA C 1 174 ? 95.365 21.565 15.343 1.00 12.87 175 ALA C C 1
ATOM 6346 O O . ALA C 1 174 ? 94.305 21.450 15.957 1.00 15.32 175 ALA C O 1
ATOM 6348 N N . PHE C 1 175 ? 95.700 20.786 14.326 1.00 11.95 176 PHE C N 1
ATOM 6349 C CA . PHE C 1 175 ? 94.731 19.878 13.729 1.00 9.76 176 PHE C CA 1
ATOM 6350 C C . PHE C 1 175 ? 94.878 18.470 14.309 1.00 8.59 176 PHE C C 1
ATOM 6351 O O . PHE C 1 175 ? 95.924 17.837 14.148 1.00 13.62 176 PHE C O 1
ATOM 6359 N N . VAL C 1 176 ? 93.836 17.979 14.979 1.00 9.64 177 VAL C N 1
ATOM 6360 C CA . VAL C 1 176 ? 93.823 16.592 15.443 1.00 8.86 177 VAL C CA 1
ATOM 6361 C C . VAL C 1 176 ? 92.486 15.905 15.170 1.00 14.13 177 VAL C C 1
ATOM 6362 O O . VAL C 1 176 ? 91.449 16.562 15.105 1.00 16.80 177 VAL C O 1
ATOM 6366 N N . ILE C 1 177 ? 92.527 14.585 14.990 1.00 11.33 178 ILE C N 1
ATOM 6367 C CA . ILE C 1 177 ? 91.312 13.761 14.944 1.00 11.06 178 ILE C CA 1
ATOM 6368 C C . ILE C 1 177 ? 91.530 12.505 15.787 1.00 11.63 178 ILE C C 1
ATOM 6369 O O . ILE C 1 177 ? 92.586 12.348 16.407 1.00 11.03 178 ILE C O 1
ATOM 6374 N N . GLY C 1 178 ? 90.544 11.608 15.800 1.00 9.04 179 GLY C N 1
ATOM 6375 C CA . GLY C 1 178 ? 90.637 10.385 16.581 1.00 12.78 179 GLY C CA 1
ATOM 6376 C C . GLY C 1 178 ? 90.393 10.604 18.069 1.00 12.78 179 GLY C C 1
ATOM 6377 O O . GLY C 1 178 ? 89.727 11.563 18.458 1.00 15.08 179 GLY C O 1
ATOM 6378 N N . GLY C 1 179 ? 90.963 9.730 18.893 1.00 12.04 180 GLY C N 1
ATOM 6379 C CA . GLY C 1 179 ? 90.765 9.775 20.338 1.00 11.28 180 GLY C CA 1
ATOM 6380 C C . GLY C 1 179 ? 91.833 10.548 21.088 1.00 16.60 180 GLY C C 1
ATOM 6381 O O . GLY C 1 179 ? 92.453 11.448 20.532 1.00 14.73 180 GLY C O 1
ATOM 6382 N N . HIS C 1 180 ? 92.009 10.223 22.372 1.00 15.43 181 HIS C N 1
ATOM 6383 C CA . HIS C 1 180 ? 93.060 10.801 23.205 1.00 17.11 181 HIS C CA 1
ATOM 6384 C C . HIS C 1 180 ? 94.258 9.854 23.227 1.00 12.26 181 HIS C C 1
ATOM 6385 O O . HIS C 1 180 ? 94.150 8.695 22.819 1.00 14.45 181 HIS C O 1
ATOM 6392 N N . GLY C 1 181 ? 95.394 10.344 23.716 1.00 11.77 182 GLY C N 1
ATOM 6393 C CA . GLY C 1 181 ? 96.548 9.491 23.943 1.00 15.35 182 GLY C CA 1
ATOM 6394 C C . GLY C 1 181 ? 97.066 8.938 22.635 1.00 15.69 182 GLY C C 1
ATOM 6395 O O . GLY C 1 181 ? 97.210 9.665 21.651 1.00 13.86 182 GLY C O 1
ATOM 6396 N N . ASP C 1 182 ? 97.320 7.637 22.608 1.00 12.73 183 ASP C N 1
ATOM 6397 C CA . ASP C 1 182 ? 97.826 7.026 21.393 1.00 16.78 183 ASP C CA 1
ATOM 6398 C C . ASP C 1 182 ? 96.774 6.951 20.284 1.00 15.14 183 ASP C C 1
ATOM 6399 O O . ASP C 1 182 ? 97.105 6.679 19.134 1.00 20.50 183 ASP C O 1
ATOM 6404 N N . ASP C 1 183 ? 95.510 7.173 20.618 1.00 15.89 184 ASP C N 1
ATOM 6405 C CA . ASP C 1 183 ? 94.466 7.177 19.585 1.00 16.88 184 ASP C CA 1
ATOM 6406 C C . ASP C 1 183 ? 94.332 8.537 18.903 1.00 17.08 184 ASP C C 1
ATOM 6407 O O . ASP C 1 183 ? 93.556 8.703 17.945 1.00 13.58 184 ASP C O 1
ATOM 6412 N N . MET C 1 184 ? 95.061 9.522 19.409 1.00 12.95 185 MET C N 1
ATOM 6413 C CA . MET C 1 184 ? 95.035 10.851 18.804 1.00 10.67 185 MET C CA 1
ATOM 6414 C C . MET C 1 184 ? 95.859 10.882 17.518 1.00 13.02 185 MET C C 1
ATOM 6415 O O . MET C 1 184 ? 96.984 10.363 17.474 1.00 13.83 185 MET C O 1
ATOM 6420 N N . VAL C 1 185 ? 95.311 11.487 16.465 1.00 10.98 186 VAL C N 1
ATOM 6421 C CA . VAL C 1 185 ? 96.032 11.554 15.194 1.00 9.13 186 VAL C CA 1
ATOM 6422 C C . VAL C 1 185 ? 96.157 13.011 14.761 1.00 13.32 186 VAL C C 1
ATOM 6423 O O . VAL C 1 185 ? 95.192 13.600 14.280 1.00 10.54 186 VAL C O 1
ATOM 6427 N N . PRO C 1 186 ? 97.348 13.600 14.952 1.00 14.64 187 PRO C N 1
ATOM 6428 C CA . PRO C 1 186 ? 97.604 14.977 14.506 1.00 13.45 187 PRO C CA 1
ATOM 6429 C C . PRO C 1 186 ? 97.880 15.016 13.009 1.00 16.00 187 PRO C C 1
ATOM 6430 O O . PRO C 1 186 ? 98.393 14.034 12.466 1.00 14.51 187 PRO C O 1
ATOM 6434 N N . PHE C 1 187 ? 97.511 16.119 12.355 1.00 12.05 188 PHE C N 1
ATOM 6435 C CA . PHE C 1 187 ? 97.930 16.376 10.980 1.00 13.30 188 PHE C CA 1
ATOM 6436 C C . PHE C 1 187 ? 98.789 17.614 11.102 1.00 11.94 188 PHE C C 1
ATOM 6437 O O . PHE C 1 187 ? 98.268 18.728 11.212 1.00 11.97 188 PHE C O 1
ATOM 6445 N N . ILE C 1 188 ? 100.104 17.416 11.120 1.00 12.34 189 ILE C N 1
ATOM 6446 C CA . ILE C 1 188 ? 101.034 18.511 11.359 1.00 14.12 189 ILE C CA 1
ATOM 6447 C C . ILE C 1 188 ? 100.927 19.500 10.218 1.00 11.74 189 ILE C C 1
ATOM 6448 O O . ILE C 1 188 ? 100.978 20.722 10.430 1.00 8.08 189 ILE C O 1
ATOM 6453 N N . ARG C 1 189 ? 100.749 18.962 9.014 1.00 11.35 190 ARG C N 1
ATOM 6454 C CA . ARG C 1 189 ? 100.681 19.785 7.814 1.00 11.53 190 ARG C CA 1
ATOM 6455 C C . ARG C 1 189 ? 99.468 20.713 7.815 1.00 15.90 190 ARG C C 1
ATOM 6456 O O . ARG C 1 189 ? 99.478 21.738 7.123 1.00 15.82 190 ARG C O 1
ATOM 6464 N N . TYR C 1 190 ? 98.442 20.385 8.606 1.00 8.94 191 TYR C N 1
ATOM 6465 C CA . TYR C 1 190 ? 97.261 21.262 8.711 1.00 7.88 191 TYR C CA 1
ATOM 6466 C C . TYR C 1 190 ? 97.351 22.160 9.954 1.00 8.74 191 TYR C C 1
ATOM 6467 O O . TYR C 1 190 ? 96.380 22.825 10.313 1.00 12.58 191 TYR C O 1
ATOM 6476 N N . SER C 1 191 ? 98.510 22.175 10.618 1.00 8.83 192 SER C N 1
ATOM 6477 C CA . SER C 1 191 ? 98.684 23.007 11.805 1.00 7.18 192 SER C CA 1
ATOM 6478 C C . SER C 1 191 ? 99.540 24.207 11.440 1.00 10.24 192 SER C C 1
ATOM 6479 O O . SER C 1 191 ? 100.511 24.085 10.690 1.00 8.94 192 SER C O 1
ATOM 6482 N N . ASN C 1 192 ? 99.181 25.377 11.958 1.00 7.04 193 ASN C N 1
ATOM 6483 C CA . ASN C 1 192 ? 99.797 26.591 11.454 1.00 7.15 193 ASN C CA 1
ATOM 6484 C C . ASN C 1 192 ? 99.641 27.741 12.425 1.00 8.33 193 ASN C C 1
ATOM 6485 O O . ASN C 1 192 ? 98.897 27.639 13.408 1.00 9.60 193 ASN C O 1
ATOM 6490 N N . VAL C 1 193 ? 100.363 28.827 12.146 1.00 7.13 194 VAL C N 1
ATOM 6491 C CA . VAL C 1 193 ? 100.178 30.083 12.860 1.00 8.06 194 VAL C CA 1
ATOM 6492 C C . VAL C 1 193 ? 99.733 31.086 11.810 1.00 7.27 194 VAL C C 1
ATOM 6493 O O . VAL C 1 193 ? 100.491 31.394 10.891 1.00 8.16 194 VAL C O 1
ATOM 6497 N N . SER C 1 194 ? 98.482 31.532 11.918 1.00 8.72 195 SER C N 1
ATOM 6498 C CA . SER C 1 194 ? 97.869 32.406 10.924 1.00 9.43 195 SER C CA 1
ATOM 6499 C C . SER C 1 194 ? 98.092 31.950 9.484 1.00 9.18 195 SER C C 1
ATOM 6500 O O . SER C 1 194 ? 98.311 32.774 8.600 1.00 10.71 195 SER C O 1
ATOM 6503 N N . GLY C 1 195 ? 98.047 30.635 9.261 1.00 9.57 196 GLY C N 1
ATOM 6504 C CA . GLY C 1 195 ? 98.188 30.095 7.924 1.00 10.52 196 GLY C CA 1
ATOM 6505 C C . GLY C 1 195 ? 99.595 29.623 7.617 1.00 13.92 196 GLY C C 1
ATOM 6506 O O . GLY C 1 195 ? 99.797 28.803 6.718 1.00 10.40 196 GLY C O 1
ATOM 6507 N N . ILE C 1 196 ? 100.579 30.127 8.358 1.00 8.86 197 ILE C N 1
ATOM 6508 C CA . ILE C 1 196 ? 101.959 29.701 8.129 1.00 8.08 197 ILE C CA 1
ATOM 6509 C C . ILE C 1 196 ? 102.174 28.320 8.752 1.00 7.93 197 ILE C C 1
ATOM 6510 O O . ILE C 1 196 ? 102.039 28.167 9.951 1.00 7.87 197 ILE C O 1
ATOM 6515 N N . PRO C 1 197 ? 102.512 27.309 7.934 1.00 11.73 198 PRO C N 1
ATOM 6516 C CA . PRO C 1 197 ? 102.623 25.939 8.467 1.00 8.11 198 PRO C CA 1
ATOM 6517 C C . PRO C 1 197 ? 103.618 25.851 9.627 1.00 10.83 198 PRO C C 1
ATOM 6518 O O . PRO C 1 197 ? 104.667 26.496 9.574 1.00 9.40 198 PRO C O 1
ATOM 6522 N N . ILE C 1 198 ? 103.296 25.099 10.680 1.00 9.72 199 ILE C N 1
ATOM 6523 C CA . ILE C 1 198 ? 104.268 24.972 11.760 1.00 10.46 199 ILE C CA 1
ATOM 6524 C C . ILE C 1 198 ? 105.567 24.290 11.310 1.00 9.33 199 ILE C C 1
ATOM 6525 O O . ILE C 1 198 ? 106.630 24.522 11.886 1.00 11.18 199 ILE C O 1
ATOM 6530 N N . GLU C 1 199 ? 105.500 23.494 10.245 1.00 8.53 200 GLU C N 1
ATOM 6531 C CA . GLU C 1 199 ? 106.720 22.889 9.683 1.00 10.46 200 GLU C CA 1
ATOM 6532 C C . GLU C 1 199 ? 107.672 23.917 9.084 1.00 13.20 200 GLU C C 1
ATOM 6533 O O . GLU C 1 199 ? 108.839 23.611 8.812 1.00 13.47 200 GLU C O 1
ATOM 6539 N N . ASP C 1 200 ? 107.179 25.137 8.895 1.00 8.92 201 ASP C N 1
ATOM 6540 C CA . ASP C 1 200 ? 108.031 26.248 8.458 1.00 11.92 201 ASP C CA 1
ATOM 6541 C C . ASP C 1 200 ? 108.578 27.061 9.634 1.00 15.19 201 ASP C C 1
ATOM 6542 O O . ASP C 1 200 ? 109.342 28.007 9.424 1.00 15.75 201 ASP C O 1
ATOM 6547 N N . LEU C 1 201 ? 108.180 26.697 10.854 1.00 14.03 202 LEU C N 1
ATOM 6548 C CA . LEU C 1 201 ? 108.524 27.461 12.060 1.00 11.74 202 LEU C CA 1
ATOM 6549 C C . LEU C 1 201 ? 109.266 26.655 13.134 1.00 10.37 202 LEU C C 1
ATOM 6550 O O . LEU C 1 201 ? 110.001 27.217 13.955 1.00 14.21 202 LEU C O 1
ATOM 6555 N N . LEU C 1 202 ? 109.048 25.349 13.156 1.00 9.91 203 LEU C N 1
ATOM 6556 C CA . LEU C 1 202 ? 109.626 24.494 14.197 1.00 10.13 203 LEU C CA 1
ATOM 6557 C C . LEU C 1 202 ? 110.204 23.248 13.570 1.00 11.49 203 LEU C C 1
ATOM 6558 O O . LEU C 1 202 ? 109.646 22.715 12.611 1.00 12.72 203 LEU C O 1
ATOM 6563 N N . PRO C 1 203 ? 111.317 22.751 14.128 1.00 11.12 204 PRO C N 1
ATOM 6564 C CA . PRO C 1 203 ? 111.894 21.513 13.607 1.00 12.10 204 PRO C CA 1
ATOM 6565 C C . PRO C 1 203 ? 111.130 20.294 14.120 1.00 14.35 204 PRO C C 1
ATOM 6566 O O . PRO C 1 203 ? 110.408 20.377 15.123 1.00 15.19 204 PRO C O 1
ATOM 6570 N N . ARG C 1 204 ? 111.293 19.170 13.433 1.00 15.84 205 ARG C N 1
ATOM 6571 C CA . ARG C 1 204 ? 110.541 17.959 13.725 1.00 13.31 205 ARG C CA 1
ATOM 6572 C C . ARG C 1 204 ? 110.623 17.525 15.184 1.00 16.02 205 ARG C C 1
ATOM 6573 O O . ARG C 1 204 ? 109.618 17.156 15.785 1.00 15.98 205 ARG C O 1
ATOM 6581 N N . GLU C 1 205 ? 111.814 17.585 15.761 1.00 16.59 206 GLU C N 1
ATOM 6582 C CA . GLU C 1 205 ? 111.983 17.171 17.149 1.00 19.26 206 GLU C CA 1
ATOM 6583 C C . GLU C 1 205 ? 111.106 17.972 18.118 1.00 15.60 206 GLU C C 1
ATOM 6584 O O . GLU C 1 205 ? 110.503 17.404 19.025 1.00 14.79 206 GLU C O 1
ATOM 6590 N N A LYS C 1 206 ? 111.033 19.284 17.922 0.50 12.87 207 LYS C N 1
ATOM 6591 N N B LYS C 1 206 ? 111.025 19.282 17.914 0.50 12.86 207 LYS C N 1
ATOM 6592 C CA A LYS C 1 206 ? 110.215 20.132 18.790 0.50 12.05 207 LYS C CA 1
ATOM 6593 C CA B LYS C 1 206 ? 110.222 20.140 18.785 0.50 12.07 207 LYS C CA 1
ATOM 6594 C C A LYS C 1 206 ? 108.731 19.853 18.589 0.50 11.67 207 LYS C C 1
ATOM 6595 C C B LYS C 1 206 ? 108.732 19.881 18.585 0.50 11.64 207 LYS C C 1
ATOM 6596 O O A LYS C 1 206 ? 107.956 19.811 19.552 0.50 10.16 207 LYS C O 1
ATOM 6597 O O B LYS C 1 206 ? 107.952 19.872 19.546 0.50 10.18 207 LYS C O 1
ATOM 6608 N N . ILE C 1 207 ? 108.337 19.669 17.333 1.00 9.70 208 ILE C N 1
ATOM 6609 C CA . ILE C 1 207 ? 106.943 19.345 17.030 1.00 9.24 208 ILE C CA 1
ATOM 6610 C C . ILE C 1 207 ? 106.549 18.010 17.665 1.00 9.30 208 ILE C C 1
ATOM 6611 O O . ILE C 1 207 ? 105.479 17.908 18.262 1.00 9.92 208 ILE C O 1
ATOM 6616 N N . ASP C 1 208 ? 107.419 17.004 17.552 1.00 11.78 209 ASP C N 1
ATOM 6617 C CA . ASP C 1 208 ? 107.204 15.694 18.183 1.00 11.86 209 ASP C CA 1
ATOM 6618 C C . ASP C 1 208 ? 107.021 15.812 19.696 1.00 9.97 209 ASP C C 1
ATOM 6619 O O . ASP C 1 208 ? 106.167 15.134 20.285 1.00 10.86 209 ASP C O 1
ATOM 6624 N N . GLU C 1 209 ? 107.833 16.646 20.337 1.00 10.09 210 GLU C N 1
ATOM 6625 C CA . GLU C 1 209 ? 107.704 16.830 21.787 1.00 10.08 210 GLU C CA 1
ATOM 6626 C C . GLU C 1 209 ? 106.350 17.375 22.170 1.00 12.83 210 GLU C C 1
ATOM 6627 O O . GLU C 1 209 ? 105.740 16.939 23.154 1.00 13.80 210 GLU C O 1
ATOM 6633 N N . ILE C 1 210 ? 105.876 18.333 21.385 1.00 9.10 211 ILE C N 1
ATOM 6634 C CA . ILE C 1 210 ? 104.601 18.978 21.649 1.00 12.83 211 ILE C CA 1
ATOM 6635 C C . ILE C 1 210 ? 103.437 18.031 21.358 1.00 9.12 211 ILE C C 1
ATOM 6636 O O . ILE C 1 210 ? 102.432 18.048 22.072 1.00 10.51 211 ILE C O 1
ATOM 6641 N N . VAL C 1 211 ? 103.577 17.205 20.319 1.00 10.51 212 VAL C N 1
ATOM 6642 C CA . VAL C 1 211 ? 102.555 16.205 20.015 1.00 9.93 212 VAL C CA 1
ATOM 6643 C C . VAL C 1 211 ? 102.437 15.235 21.189 1.00 9.52 212 VAL C C 1
ATOM 6644 O O . VAL C 1 211 ? 101.342 14.850 21.614 1.00 9.70 212 VAL C O 1
ATOM 6648 N N . LYS C 1 212 ? 103.582 14.841 21.713 1.00 9.19 213 LYS C N 1
ATOM 6649 C CA . LYS C 1 212 ? 103.603 13.866 22.788 1.00 13.25 213 LYS C CA 1
ATOM 6650 C C . LYS C 1 212 ? 103.000 14.479 24.048 1.00 13.10 213 LYS C C 1
ATOM 6651 O O . LYS C 1 212 ? 102.247 13.828 24.777 1.00 10.43 213 LYS C O 1
ATOM 6657 N N . ARG C 1 213 ? 103.326 15.740 24.304 1.00 9.10 214 ARG C N 1
ATOM 6658 C CA . ARG C 1 213 ? 102.775 16.406 25.476 1.00 8.92 214 ARG C CA 1
ATOM 6659 C C . ARG C 1 213 ? 101.258 16.492 25.359 1.00 12.68 214 ARG C C 1
ATOM 6660 O O . ARG C 1 213 ? 100.537 16.350 26.352 1.00 10.64 214 ARG C O 1
ATOM 6668 N N . THR C 1 214 ? 100.777 16.716 24.141 1.00 9.71 215 THR C N 1
ATOM 6669 C CA . THR C 1 214 ? 99.336 16.759 23.883 1.00 9.54 215 THR C CA 1
ATOM 6670 C C . THR C 1 214 ? 98.682 15.397 24.097 1.00 10.08 215 THR C C 1
ATOM 6671 O O . THR C 1 214 ? 97.607 15.307 24.699 1.00 9.70 215 THR C O 1
ATOM 6675 N N . ARG C 1 215 ? 99.339 14.336 23.619 1.00 12.09 216 ARG C N 1
ATOM 6676 C CA . ARG C 1 215 ? 98.829 12.979 23.802 1.00 13.84 216 ARG C CA 1
ATOM 6677 C C . ARG C 1 215 ? 98.541 12.668 25.255 1.00 15.36 216 ARG C C 1
ATOM 6678 O O . ARG C 1 215 ? 97.537 12.043 25.565 1.00 14.38 216 ARG C O 1
ATOM 6686 N N . PHE C 1 216 ? 99.448 13.075 26.133 1.00 11.02 217 PHE C N 1
ATOM 6687 C CA . PHE C 1 216 ? 99.305 12.769 27.547 1.00 14.34 217 PHE C CA 1
ATOM 6688 C C . PHE C 1 216 ? 98.964 14.002 28.385 1.00 12.08 217 PHE C C 1
ATOM 6689 O O . PHE C 1 216 ? 99.222 14.057 29.584 1.00 13.61 217 PHE C O 1
ATOM 6697 N N . GLY C 1 217 ? 98.333 14.968 27.725 1.00 10.49 218 GLY C N 1
ATOM 6698 C CA . GLY C 1 217 ? 97.932 16.221 28.354 1.00 11.46 218 GLY C CA 1
ATOM 6699 C C . GLY C 1 217 ? 97.022 16.060 29.563 1.00 12.58 218 GLY C C 1
ATOM 6700 O O . GLY C 1 217 ? 97.174 16.774 30.554 1.00 12.16 218 GLY C O 1
ATOM 6701 N N . GLY C 1 218 ? 96.067 15.137 29.480 1.00 12.35 219 GLY C N 1
ATOM 6702 C CA . GLY C 1 218 ? 95.179 14.865 30.597 1.00 11.89 219 GLY C CA 1
ATOM 6703 C C . GLY C 1 218 ? 95.971 14.331 31.770 1.00 14.53 219 GLY C C 1
ATOM 6704 O O . GLY C 1 218 ? 95.767 14.746 32.910 1.00 12.39 219 GLY C O 1
ATOM 6705 N N . GLY C 1 219 ? 96.899 13.418 31.479 1.00 10.90 220 GLY C N 1
ATOM 6706 C CA . GLY C 1 219 ? 97.691 12.777 32.509 1.00 12.64 220 GLY C CA 1
ATOM 6707 C C . GLY C 1 219 ? 98.603 13.765 33.209 1.00 12.66 220 GLY C C 1
ATOM 6708 O O . GLY C 1 219 ? 98.853 13.643 34.406 1.00 14.06 220 GLY C O 1
ATOM 6709 N N . GLU C 1 220 ? 99.110 14.733 32.453 1.00 10.40 221 GLU C N 1
ATOM 6710 C CA . GLU C 1 220 ? 99.947 15.792 33.020 1.00 11.48 221 GLU C CA 1
ATOM 6711 C C . GLU C 1 220 ? 99.203 16.574 34.109 1.00 13.17 221 GLU C C 1
ATOM 6712 O O . GLU C 1 220 ? 99.767 16.888 35.161 1.00 13.63 221 GLU C O 1
ATOM 6718 N N . ILE C 1 221 ? 97.928 16.868 33.871 1.00 10.18 222 ILE C N 1
ATOM 6719 C CA . ILE C 1 221 ? 97.141 17.579 34.878 1.00 12.35 222 ILE C CA 1
ATOM 6720 C C . ILE C 1 221 ? 96.852 16.678 36.085 1.00 12.38 222 ILE C C 1
ATOM 6721 O O . ILE C 1 221 ? 96.950 17.120 37.234 1.00 13.13 222 ILE C O 1
ATOM 6726 N N . VAL C 1 222 ? 96.502 15.420 35.824 1.00 12.63 223 VAL C N 1
ATOM 6727 C CA . VAL C 1 222 ? 96.298 14.443 36.897 1.00 15.00 223 VAL C CA 1
ATOM 6728 C C . VAL C 1 222 ? 97.505 14.333 37.823 1.00 11.19 223 VAL C C 1
ATOM 6729 O O . VAL C 1 222 ? 97.359 14.256 39.044 1.00 13.61 223 VAL C O 1
ATOM 6733 N N . ASN C 1 223 ? 98.703 14.347 37.255 1.00 13.45 224 ASN C N 1
ATOM 6734 C CA . ASN C 1 223 ? 99.908 14.240 38.079 1.00 13.98 224 ASN C CA 1
ATOM 6735 C C . ASN C 1 223 ? 100.145 15.461 38.972 1.00 14.84 224 ASN C C 1
ATOM 6736 O O . ASN C 1 223 ? 100.775 15.353 40.025 1.00 16.17 224 ASN C O 1
ATOM 6741 N N . LEU C 1 224 ? 99.643 16.615 38.542 1.00 14.89 225 LEU C N 1
ATOM 6742 C CA . LEU C 1 224 ? 99.734 17.854 39.328 1.00 11.87 225 LEU C CA 1
ATOM 6743 C C . LEU C 1 224 ? 98.631 17.949 40.383 1.00 13.73 225 LEU C C 1
ATOM 6744 O O . LEU C 1 224 ? 98.886 18.285 41.543 1.00 12.38 225 LEU C O 1
ATOM 6749 N N . TYR C 1 225 ? 97.405 17.646 39.977 1.00 12.85 226 TYR C N 1
ATOM 6750 C CA . TYR C 1 225 ? 96.276 17.637 40.900 1.00 11.16 226 TYR C CA 1
ATOM 6751 C C . TYR C 1 225 ? 96.364 16.486 41.902 1.00 16.01 226 TYR C C 1
ATOM 6752 O O . TYR C 1 225 ? 95.931 16.622 43.050 1.00 18.41 226 TYR C O 1
ATOM 6761 N N . LYS C 1 226 ? 96.888 15.353 41.437 1.00 16.56 227 LYS C N 1
ATOM 6762 C CA . LYS C 1 226 ? 97.038 14.122 42.227 1.00 18.63 227 LYS C CA 1
ATOM 6763 C C . LYS C 1 226 ? 95.717 13.424 42.585 1.00 22.85 227 LYS C C 1
ATOM 6764 O O . LYS C 1 226 ? 95.622 12.197 42.498 1.00 30.88 227 LYS C O 1
ATOM 6770 N N . THR C 1 227 ? 94.710 14.192 42.991 1.00 24.66 228 THR C N 1
ATOM 6771 C CA . THR C 1 227 ? 93.465 13.607 43.497 1.00 25.93 228 THR C CA 1
ATOM 6772 C C . THR C 1 227 ? 92.296 13.762 42.536 1.00 28.63 228 THR C C 1
ATOM 6773 O O . THR C 1 227 ? 91.178 13.348 42.840 1.00 27.52 228 THR C O 1
ATOM 6777 N N . GLY C 1 228 ? 92.546 14.355 41.376 1.00 23.91 229 GLY C N 1
ATOM 6778 C CA . GLY C 1 228 ? 91.479 14.539 40.408 1.00 23.53 229 GLY C CA 1
ATOM 6779 C C . GLY C 1 228 ? 92.042 14.817 39.039 1.00 19.67 229 GLY C C 1
ATOM 6780 O O . GLY C 1 228 ? 93.258 14.804 38.854 1.00 18.80 229 GLY C O 1
ATOM 6781 N N . SER C 1 229 ? 91.160 15.083 38.084 1.00 16.29 230 SER C N 1
ATOM 6782 C CA . SER C 1 229 ? 91.578 15.321 36.710 1.00 16.95 230 SER C CA 1
ATOM 6783 C C . SER C 1 229 ? 91.200 16.724 36.237 1.00 12.55 230 SER C C 1
ATOM 6784 O O . SER C 1 229 ? 90.556 17.495 36.969 1.00 10.73 230 SER C O 1
ATOM 6787 N N . ALA C 1 230 ? 91.598 17.055 35.010 1.00 9.73 231 ALA C N 1
ATOM 6788 C CA . ALA C 1 230 ? 91.397 18.411 34.491 1.00 9.47 231 ALA C CA 1
ATOM 6789 C C . ALA C 1 230 ? 89.920 18.742 34.385 1.00 12.45 231 ALA C C 1
ATOM 6790 O O . ALA C 1 230 ? 89.088 17.857 34.172 1.00 8.12 231 ALA C O 1
ATOM 6792 N N . PHE C 1 231 ? 89.599 20.024 34.519 1.00 9.63 232 PHE C N 1
ATOM 6793 C CA . PHE C 1 231 ? 88.212 20.454 34.375 1.00 7.68 232 PHE C CA 1
ATOM 6794 C C . PHE C 1 231 ? 88.037 21.836 33.760 1.00 7.95 232 PHE C C 1
ATOM 6795 O O . PHE C 1 231 ? 87.030 22.075 33.103 1.00 7.60 232 PHE C O 1
ATOM 6803 N N . TYR C 1 232 ? 88.992 22.741 33.968 1.00 7.34 233 TYR C N 1
ATOM 6804 C CA . TYR C 1 232 ? 88.851 24.094 33.400 1.00 10.23 233 TYR C CA 1
ATOM 6805 C C . TYR C 1 232 ? 88.929 24.078 31.881 1.00 7.78 233 TYR C C 1
ATOM 6806 O O . TYR C 1 232 ? 88.072 24.622 31.208 1.00 9.14 233 TYR C O 1
ATOM 6815 N N . ALA C 1 233 ? 89.969 23.471 31.330 1.00 7.19 234 ALA C N 1
ATOM 6816 C CA . ALA C 1 233 ? 90.068 23.415 29.866 1.00 6.98 234 ALA C CA 1
ATOM 6817 C C . ALA C 1 233 ? 88.994 22.500 29.258 1.00 8.74 234 ALA C C 1
ATOM 6818 O O . ALA C 1 233 ? 88.402 22.848 28.216 1.00 9.19 234 ALA C O 1
ATOM 6820 N N . PRO C 1 234 ? 88.726 21.333 29.892 1.00 8.69 235 PRO C N 1
ATOM 6821 C CA . PRO C 1 234 ? 87.584 20.571 29.358 1.00 7.88 235 PRO C CA 1
ATOM 6822 C C . PRO C 1 234 ? 86.258 21.364 29.373 1.00 9.43 235 PRO C C 1
ATOM 6823 O O . PRO C 1 234 ? 85.461 21.268 28.429 1.00 8.09 235 PRO C O 1
ATOM 6827 N N . GLY C 1 235 ? 86.034 22.149 30.418 1.00 8.33 236 GLY C N 1
ATOM 6828 C CA . GLY C 1 235 ? 84.787 22.898 30.534 1.00 10.82 236 GLY C CA 1
ATOM 6829 C C . GLY C 1 235 ? 84.520 23.812 29.358 1.00 9.41 236 GLY C C 1
ATOM 6830 O O . GLY C 1 235 ? 83.437 23.771 28.747 1.00 7.74 236 GLY C O 1
ATOM 6831 N N . ILE C 1 236 ? 85.502 24.640 29.006 1.00 6.81 237 ILE C N 1
ATOM 6832 C CA . ILE C 1 236 ? 85.324 25.524 27.859 1.00 6.04 237 ILE C CA 1
ATOM 6833 C C . ILE C 1 236 ? 85.327 24.743 26.526 1.00 8.05 237 ILE C C 1
ATOM 6834 O O . ILE C 1 236 ? 84.587 25.089 25.593 1.00 7.41 237 ILE C O 1
ATOM 6839 N N . SER C 1 237 ? 86.141 23.693 26.439 1.00 5.85 238 SER C N 1
ATOM 6840 C CA . SER C 1 237 ? 86.171 22.853 25.233 1.00 7.57 238 SER C CA 1
ATOM 6841 C C . SER C 1 237 ? 84.801 22.233 24.942 1.00 6.90 238 SER C C 1
ATOM 6842 O O . SER C 1 237 ? 84.410 22.050 23.779 1.00 7.76 238 SER C O 1
ATOM 6845 N N . ILE C 1 238 ? 84.093 21.873 26.008 1.00 6.90 239 ILE C N 1
ATOM 6846 C CA . ILE C 1 238 ? 82.720 21.373 25.916 1.00 7.88 239 ILE C CA 1
ATOM 6847 C C . ILE C 1 238 ? 81.735 22.498 25.564 1.00 8.35 239 ILE C C 1
ATOM 6848 O O . ILE C 1 238 ? 80.873 22.341 24.695 1.00 8.41 239 ILE C O 1
ATOM 6853 N N . ALA C 1 239 ? 81.865 23.629 26.251 1.00 6.68 240 ALA C N 1
ATOM 6854 C CA . ALA C 1 239 ? 80.927 24.728 26.075 1.00 7.85 240 ALA C CA 1
ATOM 6855 C C . ALA C 1 239 ? 80.935 25.253 24.635 1.00 9.06 240 ALA C C 1
ATOM 6856 O O . ALA C 1 239 ? 79.899 25.640 24.123 1.00 7.33 240 ALA C O 1
ATOM 6858 N N . VAL C 1 240 ? 82.089 25.254 23.975 1.00 9.93 241 VAL C N 1
ATOM 6859 C CA . VAL C 1 240 ? 82.117 25.751 22.593 1.00 5.77 241 VAL C CA 1
ATOM 6860 C C . VAL C 1 240 ? 81.367 24.797 21.658 1.00 5.79 241 VAL C C 1
ATOM 6861 O O . VAL C 1 240 ? 80.789 25.235 20.652 1.00 10.41 241 VAL C O 1
ATOM 6865 N N . MET C 1 241 ? 81.328 23.514 22.007 1.00 5.82 242 MET C N 1
ATOM 6866 C CA . MET C 1 241 ? 80.542 22.562 21.226 1.00 5.94 242 MET C CA 1
ATOM 6867 C C . MET C 1 241 ? 79.050 22.825 21.470 1.00 10.03 242 MET C C 1
ATOM 6868 O O . MET C 1 241 ? 78.246 22.931 20.525 1.00 6.25 242 MET C O 1
ATOM 6873 N N . VAL C 1 242 ? 78.686 22.912 22.745 1.00 7.63 243 VAL C N 1
ATOM 6874 C CA . VAL C 1 242 ? 77.303 23.136 23.132 1.00 7.76 243 VAL C CA 1
ATOM 6875 C C . VAL C 1 242 ? 76.714 24.412 22.523 1.00 8.06 243 VAL C C 1
ATOM 6876 O O . VAL C 1 242 ? 75.612 24.383 21.970 1.00 7.31 243 VAL C O 1
ATOM 6880 N N . GLU C 1 243 ? 77.432 25.528 22.611 1.00 6.43 244 GLU C N 1
ATOM 6881 C CA . GLU C 1 243 ? 76.878 26.778 22.080 1.00 9.41 244 GLU C CA 1
ATOM 6882 C C . GLU C 1 243 ? 76.795 26.757 20.539 1.00 8.96 244 GLU C C 1
ATOM 6883 O O . GLU C 1 243 ? 75.948 27.448 19.969 1.00 8.01 244 GLU C O 1
ATOM 6889 N N . SER C 1 244 ? 77.649 25.978 19.860 1.00 7.01 245 SER C N 1
ATOM 6890 C CA . SER C 1 244 ? 77.512 25.860 18.400 1.00 7.96 245 SER C CA 1
ATOM 6891 C C . SER C 1 244 ? 76.183 25.175 18.019 1.00 6.67 245 SER C C 1
ATOM 6892 O O . SER C 1 244 ? 75.583 25.474 16.983 1.00 6.84 245 SER C O 1
ATOM 6895 N N . ILE C 1 245 ? 75.728 24.241 18.850 1.00 6.72 246 ILE C N 1
ATOM 6896 C CA . ILE C 1 245 ? 74.413 23.645 18.624 1.00 7.04 246 ILE C CA 1
ATOM 6897 C C . ILE C 1 245 ? 73.305 24.643 18.956 1.00 9.53 246 ILE C C 1
ATOM 6898 O O . ILE C 1 245 ? 72.423 24.907 18.139 1.00 8.56 246 ILE C O 1
ATOM 6903 N N . VAL C 1 246 ? 73.347 25.192 20.162 1.00 7.29 247 VAL C N 1
ATOM 6904 C CA . VAL C 1 246 ? 72.257 26.037 20.639 1.00 7.62 247 VAL C CA 1
ATOM 6905 C C . VAL C 1 246 ? 72.064 27.264 19.758 1.00 12.36 247 VAL C C 1
ATOM 6906 O O . VAL C 1 246 ? 70.925 27.659 19.430 1.00 9.91 247 VAL C O 1
ATOM 6910 N N . ASN C 1 247 ? 73.183 27.864 19.377 1.00 8.28 248 ASN C N 1
ATOM 6911 C CA . ASN C 1 247 ? 73.157 29.078 18.574 1.00 12.56 248 ASN C CA 1
ATOM 6912 C C . ASN C 1 247 ? 73.430 28.860 17.086 1.00 11.10 248 ASN C C 1
ATOM 6913 O O . ASN C 1 247 ? 73.629 29.827 16.336 1.00 10.34 248 ASN C O 1
ATOM 6918 N N . ASP C 1 248 ? 73.432 27.587 16.676 1.00 9.00 249 ASP C N 1
ATOM 6919 C CA . ASP C 1 248 ? 73.571 27.203 15.270 1.00 11.80 249 ASP C CA 1
ATOM 6920 C C . ASP C 1 248 ? 74.762 27.925 14.613 1.00 9.04 249 ASP C C 1
ATOM 6921 O O . ASP C 1 248 ? 74.615 28.540 13.543 1.00 8.87 249 ASP C O 1
ATOM 6926 N N . ARG C 1 249 ? 75.935 27.858 15.252 1.00 8.02 250 ARG C N 1
ATOM 6927 C CA . ARG C 1 249 ? 77.094 28.637 14.798 1.00 8.11 250 ARG C CA 1
ATOM 6928 C C . ARG C 1 249 ? 77.805 27.987 13.618 1.00 10.52 250 ARG C C 1
ATOM 6929 O O . ARG C 1 249 ? 78.517 28.665 12.893 1.00 8.24 250 ARG C O 1
ATOM 6937 N N . LYS C 1 250 ? 77.670 26.665 13.477 1.00 9.05 251 LYS C N 1
ATOM 6938 C CA . LYS C 1 250 ? 78.373 25.924 12.414 1.00 8.64 251 LYS C CA 1
ATOM 6939 C C . LYS C 1 250 ? 79.888 25.940 12.574 1.00 7.47 251 LYS C C 1
ATOM 6940 O O . LYS C 1 250 ? 80.641 26.031 11.595 1.00 8.17 251 LYS C O 1
ATOM 6946 N N . ARG C 1 251 ? 80.322 25.848 13.831 1.00 6.97 252 ARG C N 1
ATOM 6947 C CA . ARG C 1 251 ? 81.727 25.641 14.150 1.00 8.99 252 ARG C CA 1
ATOM 6948 C C . ARG C 1 251 ? 82.174 24.350 13.480 1.00 8.83 252 ARG C C 1
ATOM 6949 O O . ARG C 1 251 ? 81.397 23.391 13.384 1.00 9.39 252 ARG C O 1
ATOM 6957 N N . VAL C 1 252 ? 83.428 24.325 13.036 1.00 6.59 253 VAL C N 1
ATOM 6958 C CA . VAL C 1 252 ? 84.015 23.103 12.486 1.00 6.45 253 VAL C CA 1
ATOM 6959 C C . VAL C 1 252 ? 85.090 22.650 13.458 1.00 7.23 253 VAL C C 1
ATOM 6960 O O . VAL C 1 252 ? 86.128 23.305 13.607 1.00 10.22 253 VAL C O 1
ATOM 6964 N N . ILE C 1 253 ? 84.799 21.568 14.172 1.00 6.00 254 ILE C N 1
ATOM 6965 C CA . ILE C 1 253 ? 85.643 21.103 15.278 1.00 9.14 254 ILE C CA 1
ATOM 6966 C C . ILE C 1 253 ? 85.650 19.582 15.251 1.00 8.13 254 ILE C C 1
ATOM 6967 O O . ILE C 1 253 ? 84.607 18.974 15.027 1.00 9.60 254 ILE C O 1
ATOM 6972 N N . PRO C 1 254 ? 86.816 18.952 15.478 1.00 9.57 255 PRO C N 1
ATOM 6973 C CA . PRO C 1 254 ? 86.789 17.489 15.577 1.00 9.74 255 PRO C CA 1
ATOM 6974 C C . PRO C 1 254 ? 86.083 17.005 16.848 1.00 8.15 255 PRO C C 1
ATOM 6975 O O . PRO C 1 254 ? 86.426 17.422 17.963 1.00 7.68 255 PRO C O 1
ATOM 6979 N N . CYS C 1 255 ? 85.081 16.144 16.661 1.00 7.74 256 CYS C N 1
ATOM 6980 C CA . CYS C 1 255 ? 84.299 15.577 17.751 1.00 7.92 256 CYS C CA 1
ATOM 6981 C C . CYS C 1 255 ? 84.008 14.125 17.419 1.00 9.71 256 CYS C C 1
ATOM 6982 O O . CYS C 1 255 ? 84.024 13.757 16.242 1.00 8.37 256 CYS C O 1
ATOM 6985 N N . ALA C 1 256 ? 83.703 13.309 18.430 1.00 8.27 257 ALA C N 1
ATOM 6986 C CA . ALA C 1 256 ? 83.229 11.956 18.149 1.00 6.81 257 ALA C CA 1
ATOM 6987 C C . ALA C 1 256 ? 81.859 12.018 17.473 1.00 8.14 257 ALA C C 1
ATOM 6988 O O . ALA C 1 256 ? 80.924 12.654 17.979 1.00 8.17 257 ALA C O 1
ATOM 6990 N N . ALA C 1 257 ? 81.745 11.382 16.315 1.00 7.33 258 ALA C N 1
ATOM 6991 C CA . ALA C 1 257 ? 80.508 11.484 15.523 1.00 7.17 258 ALA C CA 1
ATOM 6992 C C . ALA C 1 257 ? 80.222 10.142 14.888 1.00 9.75 258 ALA C C 1
ATOM 6993 O O . ALA C 1 257 ? 81.146 9.370 14.622 1.00 8.64 258 ALA C O 1
ATOM 6995 N N . TYR C 1 258 ? 78.943 9.862 14.654 1.00 8.29 259 TYR C N 1
ATOM 6996 C CA . TYR C 1 258 ? 78.527 8.597 14.049 1.00 10.45 259 TYR C CA 1
ATOM 6997 C C . TYR C 1 258 ? 78.926 8.517 12.574 1.00 9.28 259 TYR C C 1
ATOM 6998 O O . TYR C 1 258 ? 78.569 9.390 11.783 1.00 8.89 259 TYR C O 1
ATOM 7007 N N . ILE C 1 259 ? 79.661 7.474 12.202 1.00 9.32 260 ILE C N 1
ATOM 7008 C CA . ILE C 1 259 ? 80.154 7.336 10.835 1.00 9.53 260 ILE C CA 1
ATOM 7009 C C . ILE C 1 259 ? 79.349 6.289 10.076 1.00 13.56 260 ILE C C 1
ATOM 7010 O O . ILE C 1 259 ? 79.292 5.133 10.486 1.00 12.51 260 ILE C O 1
ATOM 7015 N N . THR C 1 260 ? 78.743 6.691 8.964 1.00 12.86 261 THR C N 1
ATOM 7016 C CA . THR C 1 260 ? 77.967 5.759 8.154 1.00 14.53 261 THR C CA 1
ATOM 7017 C C . THR C 1 260 ? 78.003 6.201 6.689 1.00 15.54 261 THR C C 1
ATOM 7018 O O . THR C 1 260 ? 78.552 7.248 6.370 1.00 14.04 261 THR C O 1
ATOM 7022 N N . GLY C 1 261 ? 77.428 5.397 5.804 1.00 18.90 262 GLY C N 1
ATOM 7023 C CA . GLY C 1 261 ? 77.304 5.774 4.408 1.00 19.34 262 GLY C CA 1
ATOM 7024 C C . GLY C 1 261 ? 78.634 6.056 3.739 1.00 19.13 262 GLY C C 1
ATOM 7025 O O . GLY C 1 261 ? 79.592 5.301 3.906 1.00 16.80 262 GLY C O 1
ATOM 7026 N N . GLU C 1 262 ? 78.702 7.156 2.993 1.00 18.23 263 GLU C N 1
ATOM 7027 C CA . GLU C 1 262 ? 79.909 7.472 2.233 1.00 22.34 263 GLU C CA 1
ATOM 7028 C C . GLU C 1 262 ? 81.107 7.725 3.143 1.00 14.96 263 GLU C C 1
ATOM 7029 O O . GLU C 1 262 ? 82.250 7.482 2.755 1.00 16.02 263 GLU C O 1
ATOM 7035 N N . HIS C 1 263 ? 80.848 8.213 4.356 1.00 12.22 264 HIS C N 1
ATOM 7036 C CA . HIS C 1 263 ? 81.934 8.558 5.272 1.00 12.45 264 HIS C CA 1
ATOM 7037 C C . HIS C 1 263 ? 82.700 7.332 5.745 1.00 14.25 264 HIS C C 1
ATOM 7038 O O . HIS C 1 263 ? 83.879 7.427 6.098 1.00 11.53 264 HIS C O 1
ATOM 7045 N N . SER C 1 264 ? 82.033 6.183 5.741 1.00 12.52 265 SER C N 1
ATOM 7046 C CA . SER C 1 264 ? 82.685 4.936 6.126 1.00 13.86 265 SER C CA 1
ATOM 7047 C C . SER C 1 264 ? 83.806 4.547 5.177 1.00 14.41 265 SER C C 1
ATOM 7048 O O . SER C 1 264 ? 84.767 3.902 5.582 1.00 15.98 265 SER C O 1
ATOM 7051 N N . LYS C 1 265 ? 83.675 4.927 3.910 1.00 15.75 266 LYS C N 1
ATOM 7052 C CA . LYS C 1 265 ? 84.715 4.636 2.926 1.00 17.97 266 LYS C CA 1
ATOM 7053 C C . LYS C 1 265 ? 86.006 5.373 3.265 1.00 21.33 266 LYS C C 1
ATOM 7054 O O . LYS C 1 265 ? 87.104 4.849 3.056 1.00 21.27 266 LYS C O 1
ATOM 7060 N N . THR C 1 266 ? 85.876 6.579 3.809 1.00 13.36 267 THR C N 1
ATOM 7061 C CA . THR C 1 266 ? 87.054 7.337 4.217 1.00 13.98 267 THR C CA 1
ATOM 7062 C C . THR C 1 266 ? 87.603 6.900 5.569 1.00 14.97 267 THR C C 1
ATOM 7063 O O . THR C 1 266 ? 88.812 6.733 5.715 1.00 12.72 267 THR C O 1
ATOM 7067 N N . TYR C 1 267 ? 86.720 6.712 6.553 1.00 12.69 268 TYR C N 1
ATOM 7068 C CA . TYR C 1 267 ? 87.160 6.546 7.946 1.00 9.61 268 TYR C CA 1
ATOM 7069 C C . TYR C 1 267 ? 87.280 5.096 8.432 1.00 13.26 268 TYR C C 1
ATOM 7070 O O . TYR C 1 267 ? 87.712 4.849 9.558 1.00 14.63 268 TYR C O 1
ATOM 7079 N N . LEU C 1 268 ? 86.917 4.159 7.563 1.00 13.38 269 LEU C N 1
ATOM 7080 C CA . LEU C 1 268 ? 87.170 2.725 7.783 1.00 16.97 269 LEU C CA 1
ATOM 7081 C C . LEU C 1 268 ? 86.419 2.140 8.978 1.00 17.36 269 LEU C C 1
ATOM 7082 O O . LEU C 1 268 ? 86.817 1.118 9.538 1.00 19.14 269 LEU C O 1
ATOM 7087 N N . VAL C 1 269 ? 85.344 2.802 9.377 1.00 14.52 270 VAL C N 1
ATOM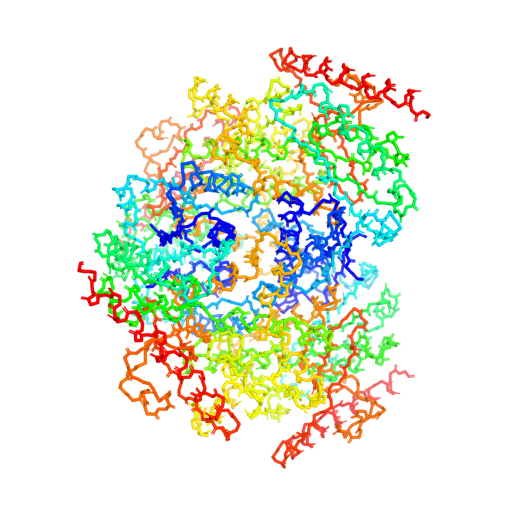 7088 C CA . VAL C 1 269 ? 84.456 2.255 10.392 1.00 16.47 270 VAL C CA 1
ATOM 7089 C C . VAL C 1 269 ? 83.053 2.433 9.882 1.00 14.41 270 VAL C C 1
ATOM 7090 O O . VAL C 1 269 ? 82.778 3.335 9.088 1.00 14.21 270 VAL C O 1
ATOM 7094 N N . ASN C 1 270 ? 82.151 1.586 10.343 1.00 12.86 271 ASN C N 1
ATOM 7095 C CA . ASN C 1 270 ? 80.764 1.773 9.980 1.00 12.85 271 ASN C CA 1
ATOM 7096 C C . ASN C 1 270 ? 79.867 1.680 11.192 1.00 12.91 271 ASN C C 1
ATOM 7097 O O . ASN C 1 270 ? 79.973 0.731 11.968 1.00 14.11 271 ASN C O 1
ATOM 7102 N N . ASN C 1 271 ? 78.978 2.662 11.336 1.00 12.48 272 ASN C N 1
ATOM 7103 C CA . ASN C 1 271 ? 77.954 2.635 12.373 1.00 15.23 272 ASN C CA 1
ATOM 7104 C C . ASN C 1 271 ? 78.543 2.638 13.779 1.00 13.87 272 ASN C C 1
ATOM 7105 O O . ASN C 1 271 ? 78.051 1.935 14.662 1.00 15.01 272 ASN C O 1
ATOM 7110 N N . LEU C 1 272 ? 79.594 3.437 13.957 1.00 13.05 273 LEU C N 1
ATOM 7111 C CA . LEU C 1 272 ? 80.259 3.646 15.242 1.00 14.35 273 LEU C CA 1
ATOM 7112 C C . LEU C 1 272 ? 80.612 5.122 15.333 1.00 15.60 273 LEU C C 1
ATOM 7113 O O . LEU C 1 272 ? 80.624 5.824 14.308 1.00 11.47 273 LEU C O 1
ATOM 7118 N N . PHE C 1 273 ? 80.901 5.594 16.546 1.00 9.68 274 PHE C N 1
ATOM 7119 C CA . PHE C 1 273 ? 81.383 6.954 16.752 1.00 9.67 274 PHE C CA 1
ATOM 7120 C C . PHE C 1 273 ? 82.909 6.992 16.808 1.00 11.44 274 PHE C C 1
ATOM 7121 O O . PHE C 1 273 ? 83.523 6.175 17.493 1.00 9.06 274 PHE C O 1
ATOM 7129 N N . ILE C 1 274 ? 83.501 7.970 16.128 1.00 8.91 275 ILE C N 1
ATOM 7130 C CA . ILE C 1 274 ? 84.940 8.211 16.207 1.00 8.41 275 ILE C CA 1
ATOM 7131 C C . ILE C 1 274 ? 85.207 9.690 15.894 1.00 8.44 275 ILE C C 1
ATOM 7132 O O . ILE C 1 274 ? 84.408 10.340 15.203 1.00 7.16 275 ILE C O 1
ATOM 7137 N N . GLY C 1 275 ? 86.308 10.234 16.422 1.00 9.79 276 GLY C N 1
ATOM 7138 C CA . GLY C 1 275 ? 86.598 11.659 16.299 1.00 8.56 276 GLY C CA 1
ATOM 7139 C C . GLY C 1 275 ? 87.000 12.104 14.894 1.00 11.85 276 GLY C C 1
ATOM 7140 O O . GLY C 1 275 ? 88.029 11.675 14.364 1.00 8.75 276 GLY C O 1
ATOM 7141 N N . VAL C 1 276 ? 86.183 12.962 14.283 1.00 6.69 277 VAL C N 1
ATOM 7142 C CA . VAL C 1 276 ? 86.428 13.446 12.925 1.00 6.43 277 VAL C CA 1
ATOM 7143 C C . VAL C 1 276 ? 85.983 14.918 12.870 1.00 7.78 277 VAL C C 1
ATOM 7144 O O . VAL C 1 276 ? 85.243 15.352 13.725 1.00 8.20 277 VAL C O 1
ATOM 7148 N N . PRO C 1 277 ? 86.461 15.691 11.877 1.00 8.29 278 PRO C N 1
ATOM 7149 C CA . PRO C 1 277 ? 86.000 17.093 11.810 1.00 7.58 278 PRO C CA 1
ATOM 7150 C C . PRO C 1 277 ? 84.519 17.176 11.405 1.00 7.62 278 PRO C C 1
ATOM 7151 O O . PRO C 1 277 ? 84.124 16.627 10.382 1.00 7.54 278 PRO C O 1
ATOM 7155 N N . ILE C 1 278 ? 83.714 17.867 12.206 1.00 6.99 279 ILE C N 1
ATOM 7156 C CA . ILE C 1 278 ? 82.302 18.045 11.890 1.00 7.01 279 ILE C CA 1
ATOM 7157 C C . ILE C 1 278 ? 81.899 19.507 11.950 1.00 10.36 279 ILE C C 1
ATOM 7158 O O . ILE C 1 278 ? 82.533 20.310 12.652 1.00 10.80 279 ILE C O 1
ATOM 7163 N N . LYS C 1 279 ? 80.864 19.840 11.190 1.00 7.42 280 LYS C N 1
ATOM 7164 C CA . LYS C 1 279 ? 80.217 21.134 11.282 1.00 6.67 280 LYS C CA 1
ATOM 7165 C C . LYS C 1 279 ? 79.085 20.915 12.280 1.00 8.71 280 LYS C C 1
ATOM 7166 O O . LYS C 1 279 ? 78.234 20.034 12.078 1.00 6.79 280 LYS C O 1
ATOM 7172 N N . ILE C 1 280 ? 79.100 21.699 13.362 1.00 7.28 281 ILE C N 1
ATOM 7173 C CA . ILE C 1 280 ? 78.148 21.569 14.461 1.00 6.45 281 ILE C CA 1
ATOM 7174 C C . ILE C 1 280 ? 77.077 22.651 14.376 1.00 7.58 281 ILE C C 1
ATOM 7175 O O . ILE C 1 280 ? 77.383 23.832 14.452 1.00 6.91 281 ILE C O 1
ATOM 7180 N N . GLY C 1 281 ? 75.822 22.250 14.235 1.00 8.25 282 GLY C N 1
ATOM 7181 C CA . GLY C 1 281 ? 74.733 23.216 14.155 1.00 11.22 282 GLY C CA 1
ATOM 7182 C C . GLY C 1 281 ? 73.503 22.774 14.928 1.00 9.21 282 GLY C C 1
ATOM 7183 O O . GLY C 1 281 ? 73.577 21.857 15.735 1.00 7.55 282 GLY C O 1
ATOM 7184 N N . LYS C 1 282 ? 72.367 23.414 14.661 1.00 10.73 283 LYS C N 1
ATOM 7185 C CA . LYS C 1 282 ? 71.152 23.193 15.445 1.00 13.41 283 LYS C CA 1
ATOM 7186 C C . LYS C 1 282 ? 70.618 21.764 15.330 1.00 12.08 283 LYS C C 1
ATOM 7187 O O . LYS C 1 282 ? 69.838 21.326 16.170 1.00 13.54 283 LYS C O 1
ATOM 7193 N N . ASN C 1 283 ? 71.013 21.054 14.272 1.00 9.94 284 ASN C N 1
ATOM 7194 C CA . ASN C 1 283 ? 70.579 19.663 14.086 1.00 12.91 284 ASN C CA 1
ATOM 7195 C C . ASN C 1 283 ? 71.592 18.660 14.625 1.00 15.51 284 ASN C C 1
ATOM 7196 O O . ASN C 1 283 ? 71.385 17.447 14.523 1.00 13.40 284 ASN C O 1
ATOM 7201 N N . GLY C 1 284 ? 72.680 19.168 15.202 1.00 8.59 285 GLY C N 1
ATOM 7202 C CA . GLY C 1 284 ? 73.759 18.315 15.663 1.00 7.57 285 GLY C CA 1
ATOM 7203 C C . GLY C 1 284 ? 74.842 18.284 14.608 1.00 11.08 285 GLY C C 1
ATOM 7204 O O . GLY C 1 284 ? 75.366 19.330 14.219 1.00 9.85 285 GLY C O 1
ATOM 7205 N N . VAL C 1 285 ? 75.193 17.092 14.142 1.00 8.91 286 VAL C N 1
ATOM 7206 C CA . VAL C 1 285 ? 76.200 16.979 13.090 1.00 9.50 286 VAL C CA 1
ATOM 7207 C C . VAL C 1 285 ? 75.607 17.394 11.743 1.00 9.74 286 VAL C C 1
ATOM 7208 O O . VAL C 1 285 ? 74.781 16.676 11.184 1.00 10.60 286 VAL C O 1
ATOM 7212 N N . GLU C 1 286 ? 76.026 18.543 11.212 1.00 11.16 287 GLU C N 1
ATOM 7213 C CA A GLU C 1 286 ? 75.492 19.074 9.951 0.50 11.30 287 GLU C CA 1
ATOM 7214 C CA B GLU C 1 286 ? 75.450 19.005 9.957 0.50 11.21 287 GLU C CA 1
ATOM 7215 C C . GLU C 1 286 ? 76.287 18.581 8.747 1.00 12.02 287 GLU C C 1
ATOM 7216 O O . GLU C 1 286 ? 75.786 18.561 7.606 1.00 11.27 287 GLU C O 1
ATOM 7227 N N . LYS C 1 287 ? 77.540 18.214 9.001 1.00 8.50 288 LYS C N 1
ATOM 7228 C CA . LYS C 1 287 ? 78.449 17.743 7.954 1.00 8.30 288 LYS C CA 1
ATOM 7229 C C . LYS C 1 287 ? 79.621 17.014 8.587 1.00 12.15 288 LYS C C 1
ATOM 7230 O O . LYS C 1 287 ? 80.118 17.418 9.636 1.00 10.61 288 LYS C O 1
ATOM 7236 N N . ILE C 1 288 ? 80.053 15.927 7.959 1.00 9.20 289 ILE C N 1
ATOM 7237 C CA . ILE C 1 288 ? 81.319 15.309 8.312 1.00 8.92 289 ILE C CA 1
ATOM 7238 C C . ILE C 1 288 ? 82.271 15.586 7.158 1.00 8.83 289 ILE C C 1
ATOM 7239 O O . ILE C 1 288 ? 81.937 15.323 6.000 1.00 9.70 289 ILE C O 1
ATOM 7244 N N . TYR C 1 289 ? 83.442 16.145 7.454 1.00 7.46 290 TYR C N 1
ATOM 7245 C CA . TYR C 1 289 ? 84.423 16.387 6.407 1.00 7.76 290 TYR C CA 1
ATOM 7246 C C . TYR C 1 289 ? 85.235 15.109 6.199 1.00 10.02 290 TYR C C 1
ATOM 7247 O O . TYR C 1 289 ? 85.638 14.463 7.170 1.00 11.65 290 TYR C O 1
ATOM 7256 N N . ASP C 1 290 ? 85.451 14.737 4.937 1.00 9.14 291 ASP C N 1
ATOM 7257 C CA . ASP C 1 290 ? 86.196 13.520 4.636 1.00 10.62 291 ASP C CA 1
ATOM 7258 C C . ASP C 1 290 ? 87.628 13.876 4.283 1.00 10.74 291 ASP C C 1
ATOM 7259 O O . ASP C 1 290 ? 87.897 14.431 3.219 1.00 11.89 291 ASP C O 1
ATOM 7264 N N . LEU C 1 291 ? 88.543 13.563 5.188 1.00 10.69 292 LEU C N 1
ATOM 7265 C CA . LEU C 1 291 ? 89.936 13.933 5.015 1.00 10.40 292 LEU C CA 1
ATOM 7266 C C . LEU C 1 291 ? 90.735 13.000 4.106 1.00 11.31 292 LEU C C 1
ATOM 7267 O O . LEU C 1 291 ? 90.359 11.851 3.876 1.00 12.94 292 LEU C O 1
ATOM 7272 N N . LYS C 1 292 ? 91.851 13.533 3.613 1.00 12.51 293 LYS C N 1
ATOM 7273 C CA A LYS C 1 292 ? 92.794 12.771 2.809 0.50 11.91 293 LYS C CA 1
ATOM 7274 C CA B LYS C 1 292 ? 92.796 12.777 2.806 0.50 11.93 293 LYS C CA 1
ATOM 7275 C C . LYS C 1 292 ? 94.029 12.504 3.651 1.00 14.54 293 LYS C C 1
ATOM 7276 O O . LYS C 1 292 ? 94.712 13.439 4.065 1.00 18.91 293 LYS C O 1
ATOM 7287 N N . PHE C 1 293 ? 94.302 11.227 3.909 1.00 11.08 294 PHE C N 1
ATOM 7288 C CA . PHE C 1 293 ? 95.415 10.815 4.762 1.00 12.97 294 PHE C CA 1
ATOM 7289 C C . PHE C 1 293 ? 96.706 10.566 3.977 1.00 12.67 294 PHE C C 1
ATOM 7290 O O . PHE C 1 293 ? 96.670 9.929 2.917 1.00 14.25 294 PHE C O 1
ATOM 7298 N N . ASN C 1 294 ? 97.848 11.006 4.511 1.00 11.05 295 ASN C N 1
ATOM 7299 C CA . ASN C 1 294 ? 99.125 10.460 4.033 1.00 11.80 295 ASN C CA 1
ATOM 7300 C C . ASN C 1 294 ? 99.384 9.110 4.706 1.00 11.97 295 ASN C C 1
ATOM 7301 O O . ASN C 1 294 ? 98.530 8.611 5.450 1.00 11.53 295 ASN C O 1
ATOM 7306 N N . GLU C 1 295 ? 100.544 8.506 4.445 1.00 12.80 296 GLU C N 1
ATOM 7307 C CA . GLU C 1 295 ? 100.777 7.161 4.955 1.00 15.28 296 GLU C CA 1
ATOM 7308 C C . GLU C 1 295 ? 100.867 7.130 6.486 1.00 15.21 296 GLU C C 1
ATOM 7309 O O . GLU C 1 295 ? 100.259 6.269 7.123 1.00 12.55 296 GLU C O 1
ATOM 7315 N N . ASP C 1 296 ? 101.624 8.061 7.070 1.00 14.58 297 ASP C N 1
ATOM 7316 C CA . ASP C 1 296 ? 101.739 8.132 8.529 1.00 15.25 297 ASP C CA 1
ATOM 7317 C C . ASP C 1 296 ? 100.379 8.290 9.189 1.00 12.49 297 ASP C C 1
ATOM 7318 O O . ASP C 1 296 ? 100.063 7.606 10.168 1.00 13.67 297 ASP C O 1
ATOM 7323 N N . GLU C 1 297 ? 99.581 9.201 8.649 1.00 11.08 298 GLU C N 1
ATOM 7324 C CA . GLU C 1 297 ? 98.258 9.465 9.194 1.00 10.37 298 GLU C CA 1
ATOM 7325 C C . GLU C 1 297 ? 97.334 8.257 9.024 1.00 11.05 298 GLU C C 1
ATOM 7326 O O . GLU C 1 297 ? 96.601 7.911 9.945 1.00 11.31 298 GLU C O 1
ATOM 7332 N N . LEU C 1 298 ? 97.370 7.618 7.855 1.00 12.42 299 LEU C N 1
ATOM 7333 C CA . LEU C 1 298 ? 96.574 6.401 7.624 1.00 11.02 299 LEU C CA 1
ATOM 7334 C C . LEU C 1 298 ? 96.903 5.282 8.631 1.00 12.00 299 LEU C C 1
ATOM 7335 O O . LEU C 1 298 ? 96.011 4.648 9.203 1.00 12.91 299 LEU C O 1
ATOM 7340 N N . GLU C 1 299 ? 98.185 5.046 8.855 1.00 13.94 300 GLU C N 1
ATOM 7341 C CA . GLU C 1 299 ? 98.604 4.006 9.796 1.00 14.28 300 GLU C CA 1
ATOM 7342 C C . GLU C 1 299 ? 98.201 4.336 11.239 1.00 17.98 300 GLU C C 1
ATOM 7343 O O . GLU C 1 299 ? 97.768 3.459 11.984 1.00 16.62 300 GLU C O 1
ATOM 7349 N N . ALA C 1 300 ? 98.331 5.602 11.621 1.00 13.62 301 ALA C N 1
ATOM 7350 C CA . ALA C 1 300 ? 97.927 6.038 12.955 1.00 14.74 301 ALA C CA 1
ATOM 7351 C C . ALA C 1 300 ? 96.420 5.941 13.091 1.00 12.50 301 ALA C C 1
ATOM 7352 O O . ALA C 1 300 ? 95.908 5.583 14.148 1.00 16.14 301 ALA C O 1
ATOM 7354 N N . TRP C 1 301 ? 95.706 6.269 12.020 1.00 10.99 302 TRP C N 1
ATOM 7355 C CA . TRP C 1 301 ? 94.241 6.136 12.011 1.00 14.03 302 TRP C CA 1
ATOM 7356 C C . TRP C 1 301 ? 93.756 4.688 12.162 1.00 16.99 302 TRP C C 1
ATOM 7357 O O . TRP C 1 301 ? 92.777 4.420 12.868 1.00 14.40 302 TRP C O 1
ATOM 7368 N N . LYS C 1 302 ? 94.429 3.754 11.494 1.00 12.69 303 LYS C N 1
ATOM 7369 C CA . LYS C 1 302 ? 94.055 2.348 11.602 1.00 13.05 303 LYS C CA 1
ATOM 7370 C C . LYS C 1 302 ? 94.148 1.872 13.049 1.00 15.50 303 LYS C C 1
ATOM 7371 O O . LYS C 1 302 ? 93.297 1.119 13.516 1.00 15.18 303 LYS C O 1
ATOM 7377 N N . LYS C 1 303 ? 95.172 2.335 13.757 1.00 18.36 304 LYS C N 1
ATOM 7378 C CA . LYS C 1 303 ? 95.338 2.035 15.177 1.00 20.38 304 LYS C CA 1
ATOM 7379 C C . LYS C 1 303 ? 94.189 2.616 15.997 1.00 17.25 304 LYS C C 1
ATOM 7380 O O . LYS C 1 303 ? 93.613 1.951 16.871 1.00 14.64 304 LYS C O 1
ATOM 7386 N N . SER C 1 304 ? 93.835 3.858 15.698 1.00 15.40 305 SER C N 1
ATOM 7387 C CA A SER C 1 304 ? 92.751 4.540 16.394 0.50 15.45 305 SER C CA 1
ATOM 7388 C CA B SER C 1 304 ? 92.760 4.527 16.415 0.50 15.46 305 SER C CA 1
ATOM 7389 C C . SER C 1 304 ? 91.421 3.832 16.156 1.00 16.62 305 SER C C 1
ATOM 7390 O O . SER C 1 304 ? 90.597 3.690 17.062 1.00 14.19 305 SER C O 1
ATOM 7395 N N . VAL C 1 305 ? 91.221 3.396 14.922 1.00 12.78 306 VAL C N 1
ATOM 7396 C CA . VAL C 1 305 ? 90.022 2.673 14.530 1.00 12.80 306 VAL C CA 1
ATOM 7397 C C . VAL C 1 305 ? 89.909 1.367 15.300 1.00 14.55 306 VAL C C 1
ATOM 7398 O O . VAL C 1 305 ? 88.836 1.022 15.813 1.00 11.93 306 VAL C O 1
ATOM 7402 N N . GLU C 1 306 ? 91.018 0.637 15.385 1.00 18.43 307 GLU C N 1
ATOM 7403 C CA . GLU C 1 306 ? 90.994 -0.649 16.088 1.00 18.38 307 GLU C CA 1
ATOM 7404 C C . GLU C 1 306 ? 90.599 -0.500 17.561 1.00 18.42 307 GLU C C 1
ATOM 7405 O O . GLU C 1 306 ? 89.831 -1.308 18.093 1.00 16.46 307 GLU C O 1
ATOM 7411 N N . SER C 1 307 ? 91.124 0.533 18.210 1.00 17.07 308 SER C N 1
ATOM 7412 C CA . SER C 1 307 ? 90.757 0.821 19.592 1.00 16.34 308 SER C CA 1
ATOM 7413 C C . SER C 1 307 ? 89.258 1.095 19.730 1.00 14.88 308 SER C C 1
ATOM 7414 O O . SER C 1 307 ? 88.592 0.569 20.625 1.00 17.08 308 SER C O 1
ATOM 7417 N N . VAL C 1 308 ? 88.726 1.910 18.832 1.00 14.65 309 VAL C N 1
ATOM 7418 C CA . VAL C 1 308 ? 87.301 2.199 18.834 1.00 13.80 309 VAL C CA 1
ATOM 7419 C C . VAL C 1 308 ? 86.455 0.972 18.489 1.00 14.93 309 VAL C C 1
ATOM 7420 O O . VAL C 1 308 ? 85.394 0.764 19.074 1.00 13.93 309 VAL C O 1
ATOM 7424 N N . LYS C 1 309 ? 86.916 0.150 17.553 1.00 14.19 310 LYS C N 1
ATOM 7425 C CA . LYS C 1 309 ? 86.169 -1.058 17.227 1.00 14.34 310 LYS C CA 1
ATOM 7426 C C . LYS C 1 309 ? 86.107 -2.007 18.426 1.00 16.84 310 LYS C C 1
ATOM 7427 O O . LYS C 1 309 ? 85.046 -2.564 18.726 1.00 15.25 310 LYS C O 1
ATOM 7433 N N . LYS C 1 310 ? 87.237 -2.183 19.110 1.00 14.38 311 LYS C N 1
ATOM 7434 C CA A LYS C 1 310 ? 87.328 -3.058 20.277 0.50 19.08 311 LYS C CA 1
ATOM 7435 C CA B LYS C 1 310 ? 87.260 -3.097 20.238 0.50 14.54 311 LYS C CA 1
ATOM 7436 C C . LYS C 1 310 ? 86.421 -2.586 21.413 1.00 13.52 311 LYS C C 1
ATOM 7437 O O . LYS C 1 310 ? 85.703 -3.365 22.033 1.00 13.62 311 LYS C O 1
ATOM 7448 N N . ASN C 1 311 ? 86.487 -1.297 21.708 1.00 13.08 312 ASN C N 1
ATOM 7449 C CA . ASN C 1 311 ? 85.701 -0.790 22.815 1.00 14.82 312 ASN C CA 1
ATOM 7450 C C . ASN C 1 311 ? 84.210 -0.766 22.473 1.00 15.17 312 ASN C C 1
ATOM 7451 O O . ASN C 1 311 ? 83.357 -0.998 23.347 1.00 14.24 312 ASN C O 1
ATOM 7456 N N . SER C 1 312 ? 83.897 -0.497 21.205 1.00 12.86 313 SER C N 1
ATOM 7457 C CA . SER C 1 312 ? 82.501 -0.503 20.758 1.00 11.73 313 SER C CA 1
ATOM 7458 C C . SER C 1 312 ? 81.911 -1.907 20.792 1.00 11.98 313 SER C C 1
ATOM 7459 O O . SER C 1 312 ? 80.728 -2.082 21.101 1.00 12.41 313 SER C O 1
ATOM 7462 N N . ALA C 1 313 ? 82.746 -2.907 20.508 1.00 13.01 314 ALA C N 1
ATOM 7463 C CA . ALA C 1 313 ? 82.341 -4.307 20.598 1.00 15.63 314 ALA C CA 1
ATOM 7464 C C . ALA C 1 313 ? 81.985 -4.666 22.042 1.00 16.51 314 ALA C C 1
ATOM 7465 O O . ALA C 1 313 ? 81.018 -5.385 22.294 1.00 13.05 314 ALA C O 1
ATOM 7467 N N . ILE C 1 314 ? 82.765 -4.155 22.990 1.00 14.02 315 ILE C N 1
ATOM 7468 C CA . ILE C 1 314 ? 82.443 -4.352 24.403 1.00 16.85 315 ILE C CA 1
ATOM 7469 C C . ILE C 1 314 ? 81.079 -3.742 24.733 1.00 12.22 315 ILE C C 1
ATOM 7470 O O . ILE C 1 314 ? 80.265 -4.353 25.427 1.00 12.58 315 ILE C O 1
ATOM 7475 N N . ALA C 1 315 ? 80.822 -2.547 24.213 1.00 11.76 316 ALA C N 1
ATOM 7476 C CA . ALA C 1 315 ? 79.523 -1.911 24.398 1.00 11.79 316 ALA C CA 1
ATOM 7477 C C . ALA C 1 315 ? 78.388 -2.716 23.765 1.00 12.12 316 ALA C C 1
ATOM 7478 O O . ALA C 1 315 ? 77.358 -2.908 24.400 1.00 13.05 316 ALA C O 1
ATOM 7480 N N . ASP C 1 316 ? 78.576 -3.212 22.537 1.00 12.29 317 ASP C N 1
ATOM 7481 C CA . ASP C 1 316 ? 77.555 -4.046 21.891 1.00 13.12 317 ASP C CA 1
ATOM 7482 C C . ASP C 1 316 ? 77.237 -5.273 22.752 1.00 13.55 317 ASP C C 1
ATOM 7483 O O . ASP C 1 316 ? 76.076 -5.626 22.964 1.00 15.54 317 ASP C O 1
ATOM 7488 N N . ASP C 1 317 ? 78.289 -5.917 23.234 1.00 13.47 318 ASP C N 1
ATOM 7489 C CA . ASP C 1 317 ? 78.146 -7.121 24.054 1.00 14.27 318 ASP C CA 1
ATOM 7490 C C . ASP C 1 317 ? 77.382 -6.801 25.346 1.00 14.23 318 ASP C C 1
ATOM 7491 O O . ASP C 1 317 ? 76.492 -7.557 25.755 1.00 15.09 318 ASP C O 1
ATOM 7496 N N . TYR C 1 318 ? 77.714 -5.673 25.973 1.00 13.89 319 TYR C N 1
ATOM 7497 C CA . TYR C 1 318 ? 76.971 -5.209 27.144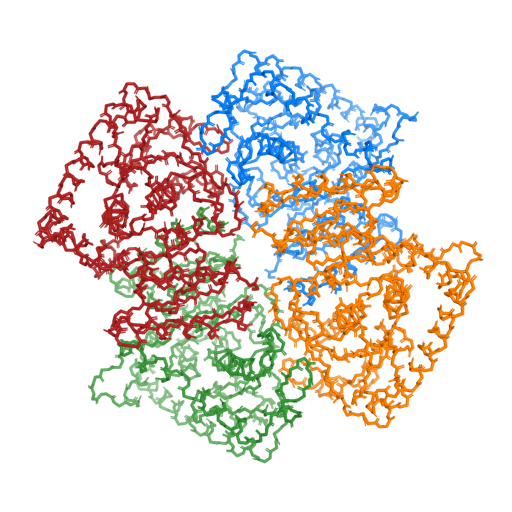 1.00 16.95 319 TYR C CA 1
ATOM 7498 C C . TYR C 1 318 ? 75.471 -5.029 26.861 1.00 19.30 319 TYR C C 1
ATOM 7499 O O . TYR C 1 318 ? 74.630 -5.564 27.585 1.00 15.27 319 TYR C O 1
ATOM 7508 N N . PHE C 1 319 ? 75.132 -4.264 25.825 1.00 14.11 320 PHE C N 1
ATOM 7509 C CA . PHE C 1 319 ? 73.725 -4.065 25.478 1.00 15.04 320 PHE C CA 1
ATOM 7510 C C . PHE C 1 319 ? 72.981 -5.349 25.095 1.00 18.38 320 PHE C C 1
ATOM 7511 O O . PHE C 1 319 ? 71.791 -5.490 25.392 1.00 19.01 320 PHE C O 1
ATOM 7519 N N . ALA C 1 320 ? 73.686 -6.282 24.463 1.00 15.88 321 ALA C N 1
ATOM 7520 C CA . ALA C 1 320 ? 73.088 -7.546 24.034 1.00 19.47 321 ALA C CA 1
ATOM 7521 C C . ALA C 1 320 ? 72.687 -8.474 25.181 1.00 23.13 321 ALA C C 1
ATOM 7522 O O . ALA C 1 320 ? 71.788 -9.300 25.020 1.00 23.80 321 ALA C O 1
ATOM 7524 N N . LYS C 1 321 ? 73.348 -8.369 26.330 1.00 17.40 322 LYS C N 1
ATOM 7525 C CA . LYS C 1 321 ? 72.958 -9.224 27.450 1.00 28.18 322 LYS C CA 1
ATOM 7526 C C . LYS C 1 321 ? 72.197 -8.479 28.542 1.00 26.49 322 LYS C C 1
ATOM 7527 O O . LYS C 1 321 ? 71.949 -9.017 29.625 1.00 25.30 322 LYS C O 1
ATOM 7533 N N . ASN C 1 322 ? 71.812 -7.245 28.241 1.00 20.95 323 ASN C N 1
ATOM 7534 C CA . ASN C 1 322 ? 71.013 -6.460 29.166 1.00 22.37 323 ASN C CA 1
ATOM 7535 C C . ASN C 1 322 ? 69.677 -6.014 28.567 1.00 30.97 323 ASN C C 1
ATOM 7536 O O . ASN C 1 322 ? 68.919 -5.284 29.206 1.00 33.66 323 ASN C O 1
ATOM 7541 N N . GLN C 1 323 ? 69.406 -6.460 27.340 1.00 36.29 324 GLN C N 1
ATOM 7542 C CA . GLN C 1 323 ? 68.107 -6.277 26.689 1.00 46.65 324 GLN C CA 1
ATOM 7543 C C . GLN C 1 323 ? 68.055 -7.066 25.384 1.00 50.78 324 GLN C C 1
ATOM 7544 O O . GLN C 1 323 ? 66.979 -7.308 24.835 1.00 54.94 324 GLN C O 1
ATOM 7550 N N . ALA D 1 1 ? 104.258 45.302 30.787 1.00 57.19 2 ALA D N 1
ATOM 7551 C CA . ALA D 1 1 ? 103.258 45.261 29.726 1.00 57.49 2 ALA D CA 1
ATOM 7552 C C . ALA D 1 1 ? 101.853 45.208 30.309 1.00 52.53 2 ALA D C 1
ATOM 7553 O O . ALA D 1 1 ? 101.134 46.210 30.331 1.00 57.21 2 ALA D O 1
ATOM 7555 N N . ARG D 1 2 ? 101.461 44.029 30.776 1.00 35.60 3 ARG D N 1
ATOM 7556 C CA . ARG D 1 2 ? 100.154 43.877 31.377 1.00 25.29 3 ARG D CA 1
ATOM 7557 C C . ARG D 1 2 ? 100.267 43.946 32.892 1.00 18.06 3 ARG D C 1
ATOM 7558 O O . ARG D 1 2 ? 101.338 43.737 33.461 1.00 19.22 3 ARG D O 1
ATOM 7566 N N . SER D 1 3 ? 99.151 44.247 33.542 1.00 14.38 4 SER D N 1
ATOM 7567 C CA . SER D 1 3 ? 99.062 44.135 34.982 1.00 16.66 4 SER D CA 1
ATOM 7568 C C . SER D 1 3 ? 99.248 42.687 35.413 1.00 12.62 4 SER D C 1
ATOM 7569 O O . SER D 1 3 ? 99.093 41.755 34.624 1.00 14.96 4 SER D O 1
ATOM 7572 N N . LYS D 1 4 ? 99.586 42.517 36.676 1.00 11.51 5 LYS D N 1
ATOM 7573 C CA . LYS D 1 4 ? 99.873 41.204 37.231 1.00 10.39 5 LYS D CA 1
ATOM 7574 C C . LYS D 1 4 ? 99.121 41.045 38.542 1.00 9.81 5 LYS D C 1
ATOM 7575 O O . LYS D 1 4 ? 99.168 41.923 39.408 1.00 10.82 5 LYS D O 1
ATOM 7581 N N . ILE D 1 5 ? 98.450 39.911 38.691 1.00 8.45 6 ILE D N 1
ATOM 7582 C CA . ILE D 1 5 ? 97.772 39.589 39.934 1.00 9.59 6 ILE D CA 1
ATOM 7583 C C . ILE D 1 5 ? 98.348 38.283 40.474 1.00 11.61 6 ILE D C 1
ATOM 7584 O O . ILE D 1 5 ? 98.514 37.320 39.721 1.00 11.44 6 ILE D O 1
ATOM 7589 N N . SER D 1 6 ? 98.665 38.250 41.766 1.00 8.23 7 SER D N 1
ATOM 7590 C CA . SER D 1 6 ? 99.032 36.987 42.402 1.00 8.93 7 SER D CA 1
ATOM 7591 C C . SER D 1 6 ? 97.872 36.490 43.248 1.00 10.85 7 SER D C 1
ATOM 7592 O O . SER D 1 6 ? 97.215 37.280 43.927 1.00 11.66 7 SER D O 1
ATOM 7595 N N . VAL D 1 7 ? 97.616 35.188 43.187 1.00 8.71 8 VAL D N 1
ATOM 7596 C CA . VAL D 1 7 ? 96.602 34.567 44.036 1.00 10.60 8 VAL D CA 1
ATOM 7597 C C . VAL D 1 7 ? 97.267 33.558 44.947 1.00 8.47 8 VAL D C 1
ATOM 7598 O O . VAL D 1 7 ? 97.880 32.592 44.489 1.00 8.74 8 VAL D O 1
ATOM 7602 N N . ILE D 1 8 ? 97.156 33.805 46.248 1.00 9.93 9 ILE D N 1
ATOM 7603 C CA . ILE D 1 8 ? 97.716 32.917 47.241 1.00 11.47 9 ILE D CA 1
ATOM 7604 C C . ILE D 1 8 ? 96.635 31.966 47.755 1.00 14.52 9 ILE D C 1
ATOM 7605 O O . ILE D 1 8 ? 95.665 32.392 48.377 1.00 14.88 9 ILE D O 1
ATOM 7610 N N . GLY D 1 9 ? 96.819 30.675 47.483 1.00 9.55 10 GLY D N 1
ATOM 7611 C CA . GLY D 1 9 ? 95.816 29.657 47.756 1.00 12.73 10 GLY D CA 1
ATOM 7612 C C . GLY D 1 9 ? 95.237 29.195 46.433 1.00 12.75 10 GLY D C 1
ATOM 7613 O O . GLY D 1 9 ? 94.666 29.987 45.685 1.00 12.68 10 GLY D O 1
ATOM 7614 N N . ALA D 1 10 ? 95.401 27.912 46.131 1.00 9.64 11 ALA D N 1
ATOM 7615 C CA . ALA D 1 10 ? 94.996 27.391 44.837 1.00 9.42 11 ALA D CA 1
ATOM 7616 C C . ALA D 1 10 ? 93.886 26.376 45.009 1.00 10.57 11 ALA D C 1
ATOM 7617 O O . ALA D 1 10 ? 93.729 25.484 44.170 1.00 12.68 11 ALA D O 1
ATOM 7619 N N . GLY D 1 11 ? 93.144 26.503 46.113 1.00 12.33 12 GLY D N 1
ATOM 7620 C CA . GLY D 1 11 ? 91.969 25.680 46.382 1.00 11.48 12 GLY D CA 1
ATOM 7621 C C . GLY D 1 11 ? 90.801 26.154 45.532 1.00 11.06 12 GLY D C 1
ATOM 7622 O O . GLY D 1 11 ? 91.016 26.877 44.566 1.00 13.70 12 GLY D O 1
ATOM 7623 N N . ALA D 1 12 ? 89.576 25.758 45.880 1.00 9.55 13 ALA D N 1
ATOM 7624 C CA . ALA D 1 12 ? 88.422 26.096 45.049 1.00 13.69 13 ALA D CA 1
ATOM 7625 C C . ALA D 1 12 ? 88.286 27.607 44.865 1.00 12.36 13 ALA D C 1
ATOM 7626 O O . ALA D 1 12 ? 88.091 28.090 43.753 1.00 10.16 13 ALA D O 1
ATOM 7628 N N . VAL D 1 13 ? 88.396 28.352 45.955 1.00 11.31 14 VAL D N 1
ATOM 7629 C CA . VAL D 1 13 ? 88.168 29.782 45.865 1.00 10.51 14 VAL D CA 1
ATOM 7630 C C . VAL D 1 13 ? 89.284 30.459 45.070 1.00 8.91 14 VAL D C 1
ATOM 7631 O O . VAL D 1 13 ? 89.002 31.204 44.128 1.00 9.60 14 VAL D O 1
ATOM 7635 N N . GLY D 1 14 ? 90.538 30.192 45.431 1.00 8.44 15 GLY D N 1
ATOM 7636 C CA . GLY D 1 14 ? 91.659 30.835 44.746 1.00 9.13 15 GLY D CA 1
ATOM 7637 C C . GLY D 1 14 ? 91.693 30.539 43.250 1.00 8.84 15 GLY D C 1
ATOM 7638 O O . GLY D 1 14 ? 91.930 31.433 42.419 1.00 7.81 15 GLY D O 1
ATOM 7639 N N . ALA D 1 15 ? 91.484 29.275 42.895 1.00 10.77 16 ALA D N 1
ATOM 7640 C CA . ALA D 1 15 ? 91.533 28.886 41.490 1.00 9.99 16 ALA D CA 1
ATOM 7641 C C . ALA D 1 15 ? 90.351 29.485 40.721 1.00 7.23 16 ALA D C 1
ATOM 7642 O O . ALA D 1 15 ? 90.494 29.885 39.570 1.00 7.84 16 ALA D O 1
ATOM 7644 N N . THR D 1 16 ? 89.199 29.593 41.371 1.00 7.75 17 THR D N 1
ATOM 7645 C CA . THR D 1 16 ? 88.046 30.258 40.739 1.00 8.23 17 THR D CA 1
ATOM 7646 C C . THR D 1 16 ? 88.339 31.732 40.470 1.00 8.21 17 THR D C 1
ATOM 7647 O O . THR D 1 16 ? 88.005 32.258 39.395 1.00 6.56 17 THR D O 1
ATOM 7651 N N . VAL D 1 17 ? 88.976 32.394 41.434 1.00 7.04 18 VAL D N 1
ATOM 7652 C CA . VAL D 1 17 ? 89.389 33.775 41.236 1.00 9.10 18 VAL D CA 1
ATOM 7653 C C . VAL D 1 17 ? 90.330 33.841 40.029 1.00 9.26 18 VAL D C 1
ATOM 7654 O O . VAL D 1 17 ? 90.176 34.696 39.157 1.00 8.11 18 VAL D O 1
ATOM 7658 N N . ALA D 1 18 ? 91.282 32.915 39.950 1.00 6.84 19 ALA D N 1
ATOM 7659 C CA . ALA D 1 18 ? 92.220 32.917 38.833 1.00 7.91 19 ALA D CA 1
ATOM 7660 C C . ALA D 1 18 ? 91.529 32.748 37.485 1.00 7.53 19 ALA D C 1
ATOM 7661 O O . ALA D 1 18 ? 91.805 33.489 36.543 1.00 8.79 19 ALA D O 1
ATOM 7663 N N . GLN D 1 19 ? 90.639 31.768 37.385 1.00 8.15 20 GLN D N 1
ATOM 7664 C CA . GLN D 1 19 ? 89.966 31.528 36.109 1.00 6.57 20 GLN D CA 1
ATOM 7665 C C . GLN D 1 19 ? 89.100 32.737 35.749 1.00 7.69 20 GLN D C 1
ATOM 7666 O O . GLN D 1 19 ? 88.962 33.084 34.570 1.00 8.61 20 GLN D O 1
ATOM 7672 N N . THR D 1 20 ? 88.519 33.370 36.772 1.00 8.58 21 THR D N 1
ATOM 7673 C CA . THR D 1 20 ? 87.627 34.526 36.572 1.00 5.87 21 THR D CA 1
ATOM 7674 C C . THR D 1 20 ? 88.396 35.722 36.028 1.00 8.38 21 THR D C 1
ATOM 7675 O O . THR D 1 20 ? 87.965 36.379 35.083 1.00 8.04 21 THR D O 1
ATOM 7679 N N . LEU D 1 21 ? 89.533 36.007 36.650 1.00 7.47 22 LEU D N 1
ATOM 7680 C CA . LEU D 1 21 ? 90.408 37.081 36.195 1.00 7.19 22 LEU D CA 1
ATOM 7681 C C . LEU D 1 21 ? 90.875 36.824 34.769 1.00 7.63 22 LEU D C 1
ATOM 7682 O O . LEU D 1 21 ? 91.000 37.751 33.976 1.00 8.78 22 LEU D O 1
ATOM 7687 N N . ALA D 1 22 ? 91.144 35.560 34.438 1.00 7.19 23 ALA D N 1
ATOM 7688 C CA . ALA D 1 22 ? 91.560 35.240 33.069 1.00 7.46 23 ALA D CA 1
ATOM 7689 C C . ALA D 1 22 ? 90.454 35.551 32.058 1.00 7.35 23 ALA D C 1
ATOM 7690 O O . ALA D 1 22 ? 90.690 36.239 31.052 1.00 7.27 23 ALA D O 1
ATOM 7692 N N . ILE D 1 23 ? 89.258 35.035 32.322 1.00 7.22 24 ILE D N 1
ATOM 7693 C CA . ILE D 1 23 ? 88.109 35.262 31.446 1.00 10.86 24 ILE D CA 1
ATOM 7694 C C . ILE D 1 23 ? 87.889 36.753 31.252 1.00 9.54 24 ILE D C 1
ATOM 7695 O O . ILE D 1 23 ? 87.667 37.216 30.127 1.00 8.82 24 ILE D O 1
ATOM 7700 N N . ARG D 1 24 ? 87.946 37.502 32.352 1.00 6.47 25 ARG D N 1
ATOM 7701 C CA . ARG D 1 24 ? 87.734 38.948 32.300 1.00 6.97 25 ARG D CA 1
ATOM 7702 C C . ARG D 1 24 ? 88.992 39.709 31.859 1.00 11.87 25 ARG D C 1
ATOM 7703 O O . ARG D 1 24 ? 88.992 40.934 31.810 1.00 11.74 25 ARG D O 1
ATOM 7711 N N . GLN D 1 25 ? 90.040 38.957 31.519 1.00 9.17 26 GLN D N 1
ATOM 7712 C CA . GLN D 1 25 ? 91.300 39.509 30.984 1.00 8.57 26 GLN D CA 1
ATOM 7713 C C . GLN D 1 25 ? 91.911 40.619 31.842 1.00 9.99 26 GLN D C 1
ATOM 7714 O O . GLN D 1 25 ? 92.437 41.619 31.336 1.00 9.36 26 GLN D O 1
ATOM 7720 N N . THR D 1 26 ? 91.873 40.412 33.153 1.00 8.54 27 THR D N 1
ATOM 7721 C CA . THR D 1 26 ? 92.294 41.449 34.085 1.00 10.79 27 THR D CA 1
ATOM 7722 C C . THR D 1 26 ? 93.812 41.666 34.024 1.00 12.25 27 THR D C 1
ATOM 7723 O O . THR D 1 26 ? 94.303 42.801 34.096 1.00 11.84 27 THR D O 1
ATOM 7727 N N . GLY D 1 27 ? 94.561 40.581 33.865 1.00 9.48 28 GLY D N 1
ATOM 7728 C CA . GLY D 1 27 ? 96.005 40.694 33.787 1.00 12.10 28 GLY D CA 1
ATOM 7729 C C . GLY D 1 27 ? 96.657 39.326 33.863 1.00 11.66 28 GLY D C 1
ATOM 7730 O O . GLY D 1 27 ? 95.957 38.322 33.915 1.00 8.62 28 GLY D O 1
ATOM 7731 N N . ASP D 1 28 ? 97.993 39.292 33.852 1.00 9.48 29 ASP D N 1
ATOM 7732 C CA . ASP D 1 28 ? 98.713 38.033 34.082 1.00 9.85 29 ASP D CA 1
ATOM 7733 C C . ASP D 1 28 ? 98.391 37.548 35.491 1.00 10.34 29 ASP D C 1
ATOM 7734 O O . ASP D 1 28 ? 98.148 38.349 36.386 1.00 11.18 29 ASP D O 1
ATOM 7739 N N . ILE D 1 29 ? 98.374 36.237 35.683 1.00 8.89 30 ILE D N 1
ATOM 7740 C CA . ILE D 1 29 ? 97.902 35.665 36.943 1.00 11.94 30 ILE D CA 1
ATOM 7741 C C . ILE D 1 29 ? 98.877 34.616 37.423 1.00 11.92 30 ILE D C 1
ATOM 7742 O O . ILE D 1 29 ? 99.095 33.621 36.736 1.00 11.35 30 ILE D O 1
ATOM 7747 N N . TYR D 1 30 ? 99.465 34.841 38.600 1.00 8.40 31 TYR D N 1
ATOM 7748 C CA . TYR D 1 30 ? 100.364 33.857 39.185 1.00 9.46 31 TYR D CA 1
ATOM 7749 C C . TYR D 1 30 ? 99.698 33.256 40.420 1.00 10.75 31 TYR D C 1
ATOM 7750 O O . TYR D 1 30 ? 99.169 33.983 41.259 1.00 12.07 31 TYR D O 1
ATOM 7759 N N . ILE D 1 31 ? 99.715 31.933 40.518 1.00 8.77 32 ILE D N 1
ATOM 7760 C CA . ILE D 1 31 ? 99.027 31.234 41.604 1.00 7.58 32 ILE D CA 1
ATOM 7761 C C . ILE D 1 31 ? 100.043 30.540 42.489 1.00 8.46 32 ILE D C 1
ATOM 7762 O O . ILE D 1 31 ? 100.997 29.936 41.987 1.00 9.94 32 ILE D O 1
ATOM 7767 N N . PHE D 1 32 ? 99.827 30.612 43.802 1.00 8.88 33 PHE D N 1
ATOM 7768 C CA . PHE D 1 32 ? 100.769 30.083 44.789 1.00 10.85 33 PHE D CA 1
ATOM 7769 C C . PHE D 1 32 ? 100.046 29.198 45.787 1.00 10.95 33 PHE D C 1
ATOM 7770 O O . PHE D 1 32 ? 98.958 29.549 46.266 1.00 13.77 33 PHE D O 1
ATOM 7778 N N . ASP D 1 33 ? 100.646 28.059 46.114 1.00 12.32 34 ASP D N 1
ATOM 7779 C CA . ASP D 1 33 ? 100.084 27.199 47.149 1.00 11.85 34 ASP D CA 1
ATOM 7780 C C . ASP D 1 33 ? 101.175 26.342 47.767 1.00 14.31 34 ASP D C 1
ATOM 7781 O O . ASP D 1 33 ? 102.113 25.927 47.084 1.00 12.28 34 ASP D O 1
ATOM 7786 N N . ILE D 1 34 ? 101.057 26.074 49.060 1.00 13.55 35 ILE D N 1
ATOM 7787 C CA . ILE D 1 34 ? 102.050 25.249 49.736 1.00 16.37 35 ILE D CA 1
ATOM 7788 C C . ILE D 1 34 ? 102.020 23.768 49.304 1.00 16.15 35 ILE D C 1
ATOM 7789 O O . ILE D 1 34 ? 103.016 23.052 49.433 1.00 16.17 35 ILE D O 1
ATOM 7794 N N . VAL D 1 35 ? 100.883 23.321 48.779 1.00 14.05 36 VAL D N 1
ATOM 7795 C CA . VAL D 1 35 ? 100.693 21.922 48.405 1.00 17.84 36 VAL D CA 1
ATOM 7796 C C . VAL D 1 35 ? 101.333 21.596 47.054 1.00 15.13 36 VAL D C 1
ATOM 7797 O O . VAL D 1 35 ? 100.994 22.204 46.045 1.00 16.09 36 VAL D O 1
ATOM 7801 N N . ASP D 1 36 ? 102.251 20.629 47.049 1.00 17.71 37 ASP D N 1
ATOM 7802 C CA . ASP D 1 36 ? 103.024 20.283 45.852 1.00 23.06 37 ASP D CA 1
ATOM 7803 C C . ASP D 1 36 ? 102.142 20.000 44.636 1.00 18.91 37 ASP D C 1
ATOM 7804 O O . ASP D 1 36 ? 101.248 19.152 44.696 1.00 18.08 37 ASP D O 1
ATOM 7809 N N . GLY D 1 37 ? 102.383 20.740 43.550 1.00 14.42 38 GLY D N 1
ATOM 7810 C CA . GLY D 1 37 ? 101.703 20.517 42.282 1.00 12.54 38 GLY D CA 1
ATOM 7811 C C . GLY D 1 37 ? 100.377 21.237 42.081 1.00 13.23 38 GLY D C 1
ATOM 7812 O O . GLY D 1 37 ? 99.921 21.393 40.949 1.00 14.82 38 GLY D O 1
ATOM 7813 N N . LEU D 1 38 ? 99.748 21.666 43.169 1.00 12.82 39 LEU D N 1
ATOM 7814 C CA . LEU D 1 38 ? 98.380 22.181 43.107 1.00 10.60 39 LEU D CA 1
ATOM 7815 C C . LEU D 1 38 ? 98.258 23.469 42.315 1.00 11.55 39 LEU D C 1
ATOM 7816 O O . LEU D 1 38 ? 97.441 23.573 41.395 1.00 11.93 39 LEU D O 1
ATOM 7821 N N . ALA D 1 39 ? 99.056 24.465 42.678 1.00 9.55 40 ALA D N 1
ATOM 7822 C CA . ALA D 1 39 ? 98.987 25.752 41.991 1.00 11.13 40 ALA D CA 1
ATOM 7823 C C . ALA D 1 39 ? 99.440 25.605 40.539 1.00 13.37 40 ALA D C 1
ATOM 7824 O O . ALA D 1 39 ? 98.834 26.184 39.632 1.00 11.33 40 ALA D O 1
ATOM 7826 N N . GLU D 1 40 ? 100.494 24.824 40.310 1.00 9.37 41 GLU D N 1
ATOM 7827 C CA . GLU D 1 40 ? 100.937 24.585 38.932 1.00 12.47 41 GLU D CA 1
ATOM 7828 C C . GLU D 1 40 ? 99.836 23.909 38.100 1.00 11.14 41 GLU D C 1
ATOM 7829 O O . GLU D 1 40 ? 99.642 24.235 36.920 1.00 11.14 41 GLU D O 1
ATOM 7835 N N . GLY D 1 41 ? 99.108 22.977 38.719 1.00 10.30 42 GLY D N 1
ATOM 7836 C CA . GLY D 1 41 ? 98.040 22.274 38.027 1.00 9.26 42 GLY D CA 1
ATOM 7837 C C . GLY D 1 41 ? 96.855 23.170 37.702 1.00 8.62 42 GLY D C 1
ATOM 7838 O O . GLY D 1 41 ? 96.344 23.143 36.594 1.00 9.69 42 GLY D O 1
ATOM 7839 N N . LYS D 1 42 ? 96.409 23.959 38.671 1.00 8.67 43 LYS D N 1
ATOM 7840 C CA . LYS D 1 42 ? 95.295 24.879 38.439 1.00 7.49 43 LYS D CA 1
ATOM 7841 C C . LYS D 1 42 ? 95.641 25.888 37.341 1.00 10.77 43 LYS D C 1
ATOM 7842 O O . LYS D 1 42 ? 94.840 26.147 36.427 1.00 7.91 43 LYS D O 1
ATOM 7848 N N . ALA D 1 43 ? 96.843 26.454 37.429 1.00 8.27 44 ALA D N 1
ATOM 7849 C CA . ALA D 1 43 ? 97.314 27.397 36.415 1.00 10.09 44 ALA D CA 1
ATOM 7850 C C . ALA D 1 43 ? 97.344 26.799 35.006 1.00 9.48 44 ALA D C 1
ATOM 7851 O O . ALA D 1 43 ? 96.932 27.452 34.035 1.00 9.62 44 ALA D O 1
ATOM 7853 N N . LEU D 1 44 ? 97.831 25.569 34.889 1.00 7.62 45 LEU D N 1
ATOM 7854 C CA . LEU D 1 44 ? 97.988 24.978 33.559 1.00 8.47 45 LEU D CA 1
ATOM 7855 C C . LEU D 1 44 ? 96.605 24.667 32.990 1.00 11.78 45 LEU D C 1
ATOM 7856 O O . LEU D 1 44 ? 96.334 24.886 31.813 1.00 9.99 45 LEU D O 1
ATOM 7861 N N . ASP D 1 45 ? 95.725 24.175 33.849 1.00 9.63 46 ASP D N 1
ATOM 7862 C CA . ASP D 1 45 ? 94.380 23.811 33.426 1.00 9.83 46 ASP D CA 1
ATOM 7863 C C . ASP D 1 45 ? 93.644 25.063 32.927 1.00 9.64 46 ASP D C 1
ATOM 7864 O O . ASP D 1 45 ? 92.952 25.026 31.893 1.00 9.78 46 ASP D O 1
ATOM 7869 N N . ILE D 1 46 ? 93.820 26.173 33.648 1.00 8.49 47 ILE D N 1
ATOM 7870 C CA . ILE D 1 46 ? 93.229 27.446 33.256 1.00 8.05 47 ILE D CA 1
ATOM 7871 C C . ILE D 1 46 ? 93.871 27.963 31.971 1.00 6.91 47 ILE D C 1
ATOM 7872 O O . ILE D 1 46 ? 93.186 28.401 31.051 1.00 8.79 47 ILE D O 1
ATOM 7877 N N . LEU D 1 47 ? 95.190 27.917 31.907 1.00 6.61 48 LEU D N 1
ATOM 7878 C CA . LEU D 1 47 ? 95.883 28.407 30.721 1.00 6.73 48 LEU D CA 1
ATOM 7879 C C . LEU D 1 47 ? 95.479 27.619 29.470 1.00 10.57 48 LEU D C 1
ATOM 7880 O O . LEU D 1 47 ? 95.336 28.188 28.380 1.00 9.81 48 LEU D O 1
ATOM 7885 N N . GLU D 1 48 ? 95.301 26.308 29.619 1.00 7.18 49 GLU D N 1
ATOM 7886 C CA . GLU D 1 48 ? 95.034 25.461 28.464 1.00 9.08 49 GLU D CA 1
ATOM 7887 C C . GLU D 1 48 ? 93.669 25.736 27.834 1.00 9.11 49 GLU D C 1
ATOM 7888 O O . GLU D 1 48 ? 93.410 25.285 26.736 1.00 9.73 49 GLU D O 1
ATOM 7894 N N . GLY D 1 49 ? 92.822 26.500 28.516 1.00 9.18 50 GLY D N 1
ATOM 7895 C CA . GLY D 1 49 ? 91.564 26.933 27.926 1.00 9.87 50 GLY D CA 1
ATOM 7896 C C . GLY D 1 49 ? 91.671 28.257 27.181 1.00 12.03 50 GLY D C 1
ATOM 7897 O O . GLY D 1 49 ? 90.720 28.670 26.531 1.00 8.77 50 GLY D O 1
ATOM 7898 N N . ALA D 1 50 ? 92.822 28.929 27.283 1.00 6.76 51 ALA D N 1
ATOM 7899 C CA . ALA D 1 50 ? 93.032 30.213 26.594 1.00 6.92 51 ALA D CA 1
ATOM 7900 C C . ALA D 1 50 ? 92.699 30.238 25.088 1.00 7.38 51 ALA D C 1
ATOM 7901 O O . ALA D 1 50 ? 92.102 31.208 24.612 1.00 8.86 51 ALA D O 1
ATOM 7903 N N . PRO D 1 51 ? 93.093 29.192 24.328 1.00 9.56 52 PRO D N 1
ATOM 7904 C CA . PRO D 1 51 ? 92.750 29.218 22.896 1.00 8.98 52 PRO D CA 1
ATOM 7905 C C . PRO D 1 51 ? 91.248 29.331 22.626 1.00 11.07 52 PRO D C 1
ATOM 7906 O O . PRO D 1 51 ? 90.867 30.022 21.669 1.00 10.61 52 PRO D O 1
ATOM 7910 N N . HIS D 1 52 ? 90.413 28.673 23.431 1.00 8.21 53 HIS D N 1
ATOM 7911 C CA . HIS D 1 52 ? 88.955 28.789 23.264 1.00 9.16 53 HIS D CA 1
ATOM 7912 C C . HIS D 1 52 ? 88.403 30.098 23.821 1.00 9.43 53 HIS D C 1
ATOM 7913 O O . HIS D 1 52 ? 87.585 30.746 23.174 1.00 10.14 53 HIS D O 1
ATOM 7920 N N . TRP D 1 53 ? 88.835 30.476 25.023 1.00 7.08 54 TRP D N 1
ATOM 7921 C CA . TRP D 1 53 ? 88.289 31.661 25.685 1.00 7.64 54 TRP D CA 1
ATOM 7922 C C . TRP D 1 53 ? 88.761 32.957 25.005 1.00 12.71 54 TRP D C 1
ATOM 7923 O O . TRP D 1 53 ? 88.006 33.921 24.857 1.00 12.41 54 TRP D O 1
ATOM 7934 N N . GLY D 1 54 ? 90.036 32.986 24.636 1.00 10.36 55 GLY D N 1
ATOM 7935 C CA . GLY D 1 54 ? 90.611 34.143 23.977 1.00 11.70 55 GLY D CA 1
ATOM 7936 C C . GLY D 1 54 ? 91.626 34.953 24.770 1.00 13.70 55 GLY D C 1
ATOM 7937 O O . GLY D 1 54 ? 92.190 35.908 24.234 1.00 18.21 55 GLY D O 1
ATOM 7938 N N . TYR D 1 55 ? 91.887 34.598 26.024 1.00 11.56 56 TYR D N 1
ATOM 7939 C CA . TYR D 1 55 ? 92.820 35.413 26.816 1.00 10.43 56 TYR D CA 1
ATOM 7940 C C . TYR D 1 55 ? 94.298 35.175 26.544 1.00 12.52 56 TYR D C 1
ATOM 7941 O O . TYR D 1 55 ? 94.806 34.078 26.743 1.00 16.14 56 TYR D O 1
ATOM 7950 N N . ASP D 1 56 ? 94.987 36.224 26.095 1.00 9.43 57 ASP D N 1
ATOM 7951 C CA . ASP D 1 56 ? 96.429 36.148 25.869 1.00 8.95 57 ASP D CA 1
ATOM 7952 C C . ASP D 1 56 ? 97.163 36.637 27.109 1.00 8.88 57 ASP D C 1
ATOM 7953 O O . ASP D 1 56 ? 97.603 37.792 27.183 1.00 11.60 57 ASP D O 1
ATOM 7958 N N . LEU D 1 57 ? 97.293 35.735 28.072 1.00 10.21 58 LEU D N 1
ATOM 7959 C CA . LEU D 1 57 ? 97.827 36.051 29.391 1.00 10.82 58 LEU D CA 1
ATOM 7960 C C . LEU D 1 57 ? 98.888 35.043 29.807 1.00 13.05 58 LEU D C 1
ATOM 7961 O O . LEU D 1 57 ? 98.901 33.905 29.343 1.00 11.90 58 LEU D O 1
ATOM 7966 N N . ASP D 1 58 ? 99.794 35.486 30.673 1.00 12.29 59 ASP D N 1
ATOM 7967 C CA . ASP D 1 58 ? 100.789 34.612 31.284 1.00 10.53 59 ASP D CA 1
ATOM 7968 C C . ASP D 1 58 ? 100.156 34.096 32.581 1.00 13.00 59 ASP D C 1
ATOM 7969 O O . ASP D 1 58 ? 99.839 34.883 33.477 1.00 12.03 59 ASP D O 1
ATOM 7974 N N . ILE D 1 59 ? 99.913 32.788 32.665 1.00 10.01 60 ILE D N 1
ATOM 7975 C CA . ILE D 1 59 ? 99.282 32.203 33.859 1.00 7.32 60 ILE D CA 1
ATOM 7976 C C . ILE D 1 59 ? 100.164 31.058 34.346 1.00 12.77 60 ILE D C 1
ATOM 7977 O O . ILE D 1 59 ? 100.410 30.103 33.615 1.00 9.32 60 ILE D O 1
ATOM 7982 N N . LYS D 1 60 ? 100.665 31.177 35.571 1.00 9.45 61 LYS D N 1
ATOM 7983 C CA . LYS D 1 60 ? 101.651 30.239 36.088 1.00 11.01 61 LYS D CA 1
ATOM 7984 C C . LYS D 1 60 ? 101.323 29.919 37.528 1.00 12.74 61 LYS D C 1
ATOM 7985 O O . LYS D 1 60 ? 100.649 30.708 38.199 1.00 10.16 61 LYS D O 1
ATOM 7991 N N . GLY D 1 61 ? 101.812 28.773 38.003 1.00 12.97 62 GLY D N 1
ATOM 7992 C CA . GLY D 1 61 ? 101.605 28.353 39.379 1.00 12.35 62 GLY D CA 1
ATOM 7993 C C . GLY D 1 61 ? 102.886 27.857 40.036 1.00 14.71 62 GLY D C 1
ATOM 7994 O O . GLY D 1 61 ? 103.760 27.288 39.376 1.00 12.13 62 GLY D O 1
ATOM 7995 N N . PHE D 1 62 ? 102.987 28.052 41.347 1.00 13.35 63 PHE D N 1
ATOM 7996 C CA . PHE D 1 62 ? 104.214 27.768 42.082 1.00 13.17 63 PHE D CA 1
ATOM 7997 C C . PHE D 1 62 ? 103.912 27.157 43.440 1.00 10.97 63 PHE D C 1
ATOM 7998 O O . PHE D 1 62 ? 102.934 27.529 44.089 1.00 11.10 63 PHE D O 1
ATOM 8006 N N . CYS D 1 63 ? 104.765 26.230 43.863 1.00 11.87 64 CYS D N 1
ATOM 8007 C CA . CYS D 1 63 ? 104.672 25.633 45.189 1.00 13.90 64 CYS D CA 1
ATOM 8008 C C . CYS D 1 63 ? 105.525 26.428 46.175 1.00 15.41 64 CYS D C 1
ATOM 8009 O O . CYS D 1 63 ? 106.700 26.661 45.929 1.00 20.50 64 CYS D O 1
ATOM 8012 N N . THR D 1 64 ? 104.929 26.845 47.284 1.00 17.30 65 THR D N 1
ATOM 8013 C CA . THR D 1 64 ? 105.614 27.701 48.243 1.00 15.93 65 THR D CA 1
ATOM 8014 C C . THR D 1 64 ? 106.144 26.951 49.463 1.00 18.87 65 THR D C 1
ATOM 8015 O O . THR D 1 64 ? 106.468 27.576 50.473 1.00 19.45 65 THR D O 1
ATOM 8019 N N . ALA D 1 65 ? 106.234 25.623 49.366 1.00 21.47 66 ALA D N 1
ATOM 8020 C CA . ALA D 1 65 ? 106.890 24.820 50.405 1.00 24.95 66 ALA D CA 1
ATOM 8021 C C . ALA D 1 65 ? 108.273 25.408 50.663 1.00 29.73 66 ALA D C 1
ATOM 8022 O O . ALA D 1 65 ? 108.677 25.620 51.809 1.00 27.99 66 ALA D O 1
ATOM 8024 N N . ASP D 1 66 ? 108.990 25.676 49.578 1.00 30.18 67 ASP D N 1
ATOM 8025 C CA . ASP D 1 66 ? 110.150 26.550 49.630 1.00 30.17 67 ASP D CA 1
ATOM 8026 C C . ASP D 1 66 ? 109.633 27.974 49.455 1.00 26.84 67 ASP D C 1
ATOM 8027 O O . ASP D 1 66 ? 109.207 28.363 48.356 1.00 22.72 67 ASP D O 1
ATOM 8032 N N . GLU D 1 67 ? 109.669 28.746 50.541 1.00 27.32 68 GLU D N 1
ATOM 8033 C CA . GLU D 1 67 ? 109.082 30.086 50.560 1.00 28.71 68 GLU D CA 1
ATOM 8034 C C . GLU D 1 67 ? 109.730 31.072 49.589 1.00 21.23 68 GLU D C 1
ATOM 8035 O O . GLU D 1 67 ? 109.159 32.125 49.290 1.00 22.45 68 GLU D O 1
ATOM 8041 N N . SER D 1 68 ? 110.912 30.731 49.091 1.00 22.58 69 SER D N 1
ATOM 8042 C CA . SER D 1 68 ? 111.613 31.595 48.146 1.00 23.55 69 SER D CA 1
ATOM 8043 C C . SER D 1 68 ? 110.868 31.687 46.816 1.00 21.77 69 SER D C 1
ATOM 8044 O O . SER D 1 68 ? 111.088 32.621 46.051 1.00 21.85 69 SER D O 1
ATOM 8047 N N . LYS D 1 69 ? 109.983 30.730 46.542 1.00 20.28 70 LYS D N 1
ATOM 8048 C CA . LYS D 1 69 ? 109.127 30.822 45.347 1.00 19.93 70 LYS D CA 1
ATOM 8049 C C . LYS D 1 69 ? 108.213 32.053 45.386 1.00 18.74 70 LYS D C 1
ATOM 8050 O O . LYS D 1 69 ? 107.772 32.538 44.342 1.00 18.80 70 LYS D O 1
ATOM 8056 N N . TYR D 1 70 ? 107.932 32.561 46.582 1.00 16.22 71 TYR D N 1
ATOM 8057 C CA . TYR D 1 70 ? 107.145 33.787 46.707 1.00 18.78 71 TYR D CA 1
ATOM 8058 C C . TYR D 1 70 ? 107.769 34.998 45.988 1.00 19.19 71 TYR D C 1
ATOM 8059 O O . TYR D 1 70 ? 107.098 36.012 45.775 1.00 17.65 71 TYR D O 1
ATOM 8068 N N . ALA D 1 71 ? 109.043 34.890 45.624 1.00 19.10 72 ALA D N 1
ATOM 8069 C CA . ALA D 1 71 ? 109.722 35.925 44.838 1.00 18.15 72 ALA D CA 1
ATOM 8070 C C . ALA D 1 71 ? 109.018 36.169 43.503 1.00 19.38 72 ALA D C 1
ATOM 8071 O O . ALA D 1 71 ? 109.106 37.256 42.928 1.00 20.34 72 ALA D O 1
ATOM 8073 N N . GLU D 1 72 ? 108.303 35.160 43.024 1.00 17.66 73 GLU D N 1
ATOM 8074 C CA . GLU D 1 72 ? 107.574 35.273 41.761 1.00 17.15 73 GLU D CA 1
ATOM 8075 C C . GLU D 1 72 ? 106.400 36.257 41.839 1.00 16.05 73 GLU D C 1
ATOM 8076 O O . GLU D 1 72 ? 105.822 36.613 40.815 1.00 13.07 73 GLU D O 1
ATOM 8082 N N . MET D 1 73 ? 106.069 36.722 43.048 1.00 14.54 74 MET D N 1
ATOM 8083 C CA . MET D 1 73 ? 105.014 37.719 43.209 1.00 15.18 74 MET D CA 1
ATOM 8084 C C . MET D 1 73 ? 105.450 39.111 42.783 1.00 16.93 74 MET D C 1
ATOM 8085 O O . MET D 1 73 ? 104.607 39.990 42.610 1.00 15.37 74 MET D O 1
ATOM 8090 N N . LYS D 1 74 ? 106.761 39.313 42.641 1.00 14.44 75 LYS D N 1
ATOM 8091 C CA . LYS D 1 74 ? 107.304 40.641 42.364 1.00 18.65 75 LYS D CA 1
ATOM 8092 C C . LYS D 1 74 ? 106.595 41.293 41.185 1.00 20.08 75 LYS D C 1
ATOM 8093 O O . LYS D 1 74 ? 106.393 40.658 40.157 1.00 17.07 75 LYS D O 1
ATOM 8099 N N . GLY D 1 75 ? 106.218 42.560 41.346 1.00 20.49 76 GLY D N 1
ATOM 8100 C CA . GLY D 1 75 ? 105.547 43.301 40.295 1.00 19.60 76 GLY D CA 1
ATOM 8101 C C . GLY D 1 75 ? 104.036 43.136 40.274 1.00 16.77 76 GLY D C 1
ATOM 8102 O O . GLY D 1 75 ? 103.364 43.627 39.365 1.00 16.83 76 GLY D O 1
ATOM 8103 N N . SER D 1 76 ? 103.485 42.440 41.262 1.00 11.79 77 SER D N 1
ATOM 8104 C CA . SER D 1 76 ? 102.038 42.265 41.304 1.00 16.00 77 SER D CA 1
ATOM 8105 C C . SER D 1 76 ? 101.360 43.575 41.698 1.00 14.02 77 SER D C 1
ATOM 8106 O O . SER D 1 76 ? 101.756 44.226 42.669 1.00 14.45 77 SER D O 1
ATOM 8109 N N . ASP D 1 77 ? 100.367 43.983 40.916 1.00 10.92 78 ASP D N 1
ATOM 8110 C CA . ASP D 1 77 ? 99.565 45.153 41.263 1.00 11.31 78 ASP D CA 1
ATOM 8111 C C . ASP D 1 77 ? 98.653 44.788 42.426 1.00 10.77 78 ASP D C 1
ATOM 8112 O O . ASP D 1 77 ? 98.410 45.596 43.321 1.00 11.96 78 ASP D O 1
ATOM 8117 N N . VAL D 1 78 ? 98.114 43.571 42.384 1.00 9.57 79 VAL D N 1
ATOM 8118 C CA . VAL D 1 78 ? 97.197 43.112 43.427 1.00 8.79 79 VAL D CA 1
ATOM 8119 C C . VAL D 1 78 ? 97.600 41.689 43.847 1.00 8.11 79 VAL D C 1
ATOM 8120 O O . VAL D 1 78 ? 98.016 40.883 43.012 1.00 8.01 79 VAL D O 1
ATOM 8124 N N . ILE D 1 79 ? 97.516 41.414 45.146 1.00 9.57 80 ILE D N 1
ATOM 8125 C CA . ILE D 1 79 ? 97.659 40.055 45.665 1.00 9.99 80 ILE D CA 1
ATOM 8126 C C . ILE D 1 79 ? 96.369 39.660 46.360 1.00 9.73 80 ILE D C 1
ATOM 8127 O O . ILE D 1 79 ? 95.891 40.395 47.226 1.00 10.34 80 ILE D O 1
ATOM 8132 N N . VAL D 1 80 ? 95.815 38.506 45.980 1.00 7.68 81 VAL D N 1
ATOM 8133 C CA . VAL D 1 80 ? 94.590 37.988 46.589 1.00 10.55 81 VAL D CA 1
ATOM 8134 C C . VAL D 1 80 ? 94.935 36.889 47.592 1.00 10.47 81 VAL D C 1
ATOM 8135 O O . VAL D 1 80 ? 95.525 35.873 47.237 1.00 11.15 81 VAL D O 1
ATOM 8139 N N . VAL D 1 81 ? 94.565 37.099 48.849 1.00 10.32 82 VAL D N 1
ATOM 8140 C CA . VAL D 1 81 ? 94.892 36.135 49.888 1.00 11.89 82 VAL D CA 1
ATOM 8141 C C . VAL D 1 81 ? 93.698 35.215 50.177 1.00 12.37 82 VAL D C 1
ATOM 8142 O O . VAL D 1 81 ? 92.699 35.650 50.769 1.00 11.90 82 VAL D O 1
ATOM 8146 N N . THR D 1 82 ? 93.795 33.952 49.757 1.00 11.27 83 THR D N 1
ATOM 8147 C CA . THR D 1 82 ? 92.718 32.994 49.984 1.00 12.57 83 THR D CA 1
ATOM 8148 C C . THR D 1 82 ? 93.181 31.810 50.828 1.00 21.62 83 THR D C 1
ATOM 8149 O O . THR D 1 82 ? 92.401 30.895 51.104 1.00 25.11 83 THR D O 1
ATOM 8153 N N . ALA D 1 83 ? 94.436 31.860 51.258 1.00 17.75 84 ALA D N 1
ATOM 8154 C CA . ALA D 1 83 ? 95.014 30.814 52.093 1.00 25.35 84 ALA D CA 1
ATOM 8155 C C . ALA D 1 83 ? 94.333 30.817 53.454 1.00 27.87 84 ALA D C 1
ATOM 8156 O O . ALA D 1 83 ? 94.091 31.870 54.038 1.00 33.23 84 ALA D O 1
ATOM 8158 N N . GLY D 1 84 ? 94.018 29.638 53.959 1.00 27.46 85 GLY D N 1
ATOM 8159 C CA . GLY D 1 84 ? 93.359 29.528 55.245 1.00 29.21 85 GLY D CA 1
ATOM 8160 C C . GLY D 1 84 ? 93.016 28.080 55.504 1.00 38.08 85 GLY D C 1
ATOM 8161 O O . GLY D 1 84 ? 93.529 27.194 54.817 1.00 37.20 85 GLY D O 1
ATOM 8162 N N . LEU D 1 85 ? 92.145 27.829 56.476 1.00 43.91 86 LEU D N 1
ATOM 8163 C CA . LEU D 1 85 ? 91.804 26.455 56.821 1.00 52.77 86 LEU D CA 1
ATOM 8164 C C . LEU D 1 85 ? 90.415 26.281 57.440 1.00 60.64 86 LEU D C 1
ATOM 8165 O O . LEU D 1 85 ? 89.855 27.217 58.007 1.00 64.16 86 LEU D O 1
ATOM 8170 N N . ALA D 1 86 ? 89.859 25.083 57.261 1.00 66.86 87 ALA D N 1
ATOM 8171 C CA . ALA D 1 86 ? 88.843 24.487 58.148 1.00 73.14 87 ALA D CA 1
ATOM 8172 C C . ALA D 1 86 ? 87.391 25.002 58.167 1.00 76.61 87 ALA D C 1
ATOM 8173 O O . ALA D 1 86 ? 86.931 25.680 57.247 1.00 71.85 87 ALA D O 1
ATOM 8175 N N . ARG D 1 87 ? 86.696 24.663 59.256 1.00 84.18 88 ARG D N 1
ATOM 8176 C CA . ARG D 1 87 ? 85.231 24.605 59.300 1.00 89.62 88 ARG D CA 1
ATOM 8177 C C . ARG D 1 87 ? 84.562 25.339 60.473 1.00 91.75 88 ARG D C 1
ATOM 8178 O O . ARG D 1 87 ? 85.225 26.001 61.272 1.00 92.67 88 ARG D O 1
ATOM 8186 N N . LYS D 1 88 ? 83.239 25.192 60.572 1.00 125.08 89 LYS D N 1
ATOM 8187 C CA . LYS D 1 88 ? 82.432 25.950 61.534 1.00 118.42 89 LYS D CA 1
ATOM 8188 C C . LYS D 1 88 ? 82.156 25.231 62.872 1.00 117.54 89 LYS D C 1
ATOM 8189 O O . LYS D 1 88 ? 82.544 25.740 63.924 1.00 113.31 89 LYS D O 1
ATOM 8195 N N . PRO D 1 89 ? 81.498 24.051 62.850 1.00 121.81 90 PRO D N 1
ATOM 8196 C CA . PRO D 1 89 ? 81.359 23.380 64.148 1.00 120.08 90 PRO D CA 1
ATOM 8197 C C . PRO D 1 89 ? 82.592 22.532 64.448 1.00 116.00 90 PRO D C 1
ATOM 8198 O O . PRO D 1 89 ? 83.691 22.888 64.022 1.00 114.05 90 PRO D O 1
ATOM 8202 N N . GLY D 1 90 ? 82.408 21.423 65.159 1.00 114.61 91 GLY D N 1
ATOM 8203 C CA . GLY D 1 90 ? 83.514 20.544 65.500 1.00 110.32 91 GLY D CA 1
ATOM 8204 C C . GLY D 1 90 ? 84.575 21.251 66.323 1.00 100.19 91 GLY D C 1
ATOM 8205 O O . GLY D 1 90 ? 84.481 21.312 67.549 1.00 96.73 91 GLY D O 1
ATOM 8206 N N . MET D 1 91 ? 85.590 21.786 65.647 1.00 94.31 92 MET D N 1
ATOM 8207 C CA . MET D 1 91 ? 86.598 22.599 66.318 1.00 84.08 92 MET D CA 1
ATOM 8208 C C . MET D 1 91 ? 86.064 24.016 66.499 1.00 75.04 92 MET D C 1
ATOM 8209 O O . MET D 1 91 ? 85.219 24.474 65.731 1.00 71.89 92 MET D O 1
ATOM 8214 N N . SER D 1 92 ? 86.547 24.700 67.528 1.00 71.59 93 SER D N 1
ATOM 8215 C CA . SER D 1 92 ? 86.065 26.035 67.841 1.00 62.30 93 SER D CA 1
ATOM 8216 C C . SER D 1 92 ? 86.462 27.016 66.752 1.00 65.22 93 SER D C 1
ATOM 8217 O O . SER D 1 92 ? 87.564 26.938 66.208 1.00 64.37 93 SER D O 1
ATOM 8220 N N . ARG D 1 93 ? 85.561 27.935 66.425 1.00 62.08 94 ARG D N 1
ATOM 8221 C CA . ARG D 1 93 ? 85.891 28.964 65.454 1.00 64.01 94 ARG D CA 1
ATOM 8222 C C . ARG D 1 93 ? 86.810 30.020 66.059 1.00 59.34 94 ARG D C 1
ATOM 8223 O O . ARG D 1 93 ? 87.456 30.776 65.337 1.00 59.53 94 ARG D O 1
ATOM 8231 N N . ASP D 1 94 ? 86.880 30.066 67.387 1.00 60.95 95 ASP D N 1
ATOM 8232 C CA . ASP D 1 94 ? 87.845 30.943 68.029 1.00 55.88 95 ASP D CA 1
ATOM 8233 C C . ASP D 1 94 ? 89.239 30.352 67.846 1.00 61.03 95 ASP D C 1
ATOM 8234 O O . ASP D 1 94 ? 90.209 31.082 67.640 1.00 55.50 95 ASP D O 1
ATOM 8239 N N . ASP D 1 95 ? 89.323 29.023 67.918 1.00 28.88 96 ASP D N 1
ATOM 8240 C CA . ASP D 1 95 ? 90.563 28.299 67.650 1.00 33.58 96 ASP D CA 1
ATOM 8241 C C . ASP D 1 95 ? 90.940 28.460 66.182 1.00 31.85 96 ASP D C 1
ATOM 8242 O O . ASP D 1 95 ? 92.111 28.619 65.832 1.00 34.30 96 ASP D O 1
ATOM 8247 N N . LEU D 1 96 ? 89.922 28.410 65.334 1.00 28.63 97 LEU D N 1
ATOM 8248 C CA . LEU D 1 96 ? 90.090 28.591 63.899 1.00 30.33 97 LEU D CA 1
ATOM 8249 C C . LEU D 1 96 ? 90.597 29.992 63.581 1.00 29.38 97 LEU D C 1
ATOM 8250 O O . LEU D 1 96 ? 91.447 30.174 62.705 1.00 29.99 97 LEU D O 1
ATOM 8255 N N . LEU D 1 97 ? 90.059 30.983 64.287 1.00 26.53 98 LEU D N 1
ATOM 8256 C CA . LEU D 1 97 ? 90.445 32.371 64.058 1.00 22.00 98 LEU D CA 1
ATOM 8257 C C . LEU D 1 97 ? 91.939 32.519 64.308 1.00 23.74 98 LEU D C 1
ATOM 8258 O O . LEU D 1 97 ? 92.654 33.085 63.496 1.00 19.97 98 LEU D O 1
ATOM 8263 N N . LEU D 1 98 ? 92.402 31.979 65.435 1.00 22.30 99 LEU D N 1
ATOM 8264 C CA . LEU D 1 98 ? 93.810 32.049 65.807 1.00 24.13 99 LEU D CA 1
ATOM 8265 C C . LEU D 1 98 ? 94.721 31.364 64.791 1.00 26.77 99 LEU D C 1
ATOM 8266 O O . LEU D 1 98 ? 95.781 31.900 64.439 1.00 25.28 99 LEU D O 1
ATOM 8271 N N . LYS D 1 99 ? 94.306 30.191 64.314 1.00 23.78 100 LYS D N 1
ATOM 8272 C CA . LYS D 1 99 ? 95.053 29.490 63.273 1.00 24.02 100 LYS D CA 1
ATOM 8273 C C . LYS D 1 99 ? 95.183 30.321 61.996 1.00 23.21 100 LYS D C 1
ATOM 8274 O O . LYS D 1 99 ? 96.273 30.466 61.448 1.00 20.72 100 LYS D O 1
ATOM 8280 N N . ASN D 1 100 ? 94.073 30.883 61.536 1.00 23.68 101 ASN D N 1
ATOM 8281 C CA . ASN D 1 100 ? 94.095 31.708 60.331 1.00 18.75 101 ASN D CA 1
ATOM 8282 C C . ASN D 1 100 ? 94.859 33.014 60.506 1.00 22.87 101 ASN D C 1
ATOM 8283 O O . ASN D 1 100 ? 95.497 33.496 59.559 1.00 19.36 101 ASN D O 1
ATOM 8288 N N . ILE D 1 101 ? 94.783 33.595 61.704 1.00 20.89 102 ILE D N 1
ATOM 8289 C CA . ILE D 1 101 ? 95.592 34.766 62.017 1.00 21.16 102 ILE D CA 1
ATOM 8290 C C . ILE D 1 101 ? 97.080 34.439 61.822 1.00 19.88 102 ILE D C 1
ATOM 8291 O O . ILE D 1 101 ? 97.832 35.249 61.283 1.00 17.07 102 ILE D O 1
ATOM 8296 N N . GLY D 1 102 ? 97.487 33.245 62.256 1.00 22.40 103 GLY D N 1
ATOM 8297 C CA . GLY D 1 102 ? 98.865 32.787 62.121 1.00 21.01 103 GLY D CA 1
ATOM 8298 C C . GLY D 1 102 ? 99.303 32.649 60.674 1.00 24.07 103 GLY D C 1
ATOM 8299 O O . GLY D 1 102 ? 100.425 33.022 60.304 1.00 21.80 103 GLY D O 1
ATOM 8300 N N . ILE D 1 103 ? 98.413 32.106 59.849 1.00 23.23 104 ILE D N 1
ATOM 8301 C CA . ILE D 1 103 ? 98.656 32.015 58.415 1.00 19.92 104 ILE D CA 1
ATOM 8302 C C . ILE D 1 103 ? 98.756 33.413 57.795 1.00 15.61 104 ILE D C 1
ATOM 8303 O O . ILE D 1 103 ? 99.607 33.650 56.941 1.00 19.51 104 ILE D O 1
ATOM 8308 N N . MET D 1 104 ? 97.914 34.345 58.236 1.00 15.15 105 MET D N 1
ATOM 8309 C CA . MET D 1 104 ? 97.994 35.720 57.729 1.00 14.99 105 MET D CA 1
ATOM 8310 C C . MET D 1 104 ? 99.332 36.376 58.098 1.00 17.37 105 MET D C 1
ATOM 8311 O O . MET D 1 104 ? 99.896 37.154 57.320 1.00 14.15 105 MET D O 1
ATOM 8316 N N . LYS D 1 105 ? 99.841 36.057 59.286 1.00 17.95 106 LYS D N 1
ATOM 8317 C CA . LYS D 1 105 ? 101.133 36.583 59.701 1.00 19.67 106 LYS D CA 1
ATOM 8318 C C . LYS D 1 105 ? 102.238 36.124 58.757 1.00 17.94 106 LYS D C 1
ATOM 8319 O O . LYS D 1 105 ? 103.067 36.926 58.323 1.00 21.76 106 LYS D O 1
ATOM 8325 N N . SER D 1 106 ? 102.244 34.841 58.427 1.00 17.34 107 SER D N 1
ATOM 8326 C CA A SER D 1 106 ? 103.232 34.295 57.501 0.50 20.51 107 SER D CA 1
ATOM 8327 C CA B SER D 1 106 ? 103.248 34.314 57.507 0.50 20.50 107 SER D CA 1
ATOM 8328 C C . SER D 1 106 ? 103.057 34.865 56.096 1.00 20.16 107 SER D C 1
ATOM 8329 O O . SER D 1 106 ? 104.029 35.241 55.433 1.00 18.71 107 SER D O 1
ATOM 8334 N N . VAL D 1 107 ? 101.811 34.922 55.637 1.00 17.95 108 VAL D N 1
ATOM 8335 C CA . VAL D 1 107 ? 101.547 35.440 54.302 1.00 14.57 108 VAL D CA 1
ATOM 8336 C C . VAL D 1 107 ? 101.884 36.928 54.216 1.00 13.81 108 VAL D C 1
ATOM 8337 O O . VAL D 1 107 ? 102.474 37.385 53.236 1.00 13.27 108 VAL D O 1
ATOM 8341 N N . GLY D 1 108 ? 101.547 37.676 55.258 1.00 14.14 109 GLY D N 1
ATOM 8342 C CA . GLY D 1 108 ? 101.866 39.090 55.304 1.00 17.48 109 GLY D CA 1
ATOM 8343 C C . GLY D 1 108 ? 103.360 39.376 55.270 1.00 15.35 109 GLY D C 1
ATOM 8344 O O . GLY D 1 108 ? 103.795 40.317 54.625 1.00 14.81 109 GLY D O 1
ATOM 8345 N N . GLU D 1 109 ? 104.143 38.573 55.980 1.00 16.60 110 GLU D N 1
ATOM 8346 C CA . GLU D 1 109 ? 105.592 38.723 55.947 1.00 21.09 110 GLU D CA 1
ATOM 8347 C C . GLU D 1 109 ? 106.170 38.399 54.568 1.00 20.79 110 GLU D C 1
ATOM 8348 O O . GLU D 1 109 ? 107.095 39.071 54.104 1.00 20.01 110 GLU D O 1
ATOM 8354 N N . ALA D 1 110 ? 105.617 37.386 53.906 1.00 19.62 111 ALA D N 1
ATOM 8355 C CA . ALA D 1 110 ? 106.067 37.026 52.565 1.00 18.42 111 ALA D CA 1
ATOM 8356 C C . ALA D 1 110 ? 105.786 38.159 51.570 1.00 17.38 111 ALA D C 1
ATOM 8357 O O . ALA D 1 110 ? 106.597 38.448 50.688 1.00 17.69 111 ALA D O 1
ATOM 8359 N N . ILE D 1 111 ? 104.638 38.810 51.726 1.00 15.59 112 ILE D N 1
ATOM 8360 C CA . ILE D 1 111 ? 104.273 39.912 50.855 1.00 13.12 112 ILE D CA 1
ATOM 8361 C C . ILE D 1 111 ? 105.195 41.118 51.072 1.00 12.84 112 ILE D C 1
ATOM 8362 O O . ILE D 1 111 ? 105.690 41.718 50.114 1.00 14.22 112 ILE D O 1
ATOM 8367 N N . LYS D 1 112 ? 105.428 41.464 52.330 1.00 15.75 113 LYS D N 1
ATOM 8368 C CA . LYS D 1 112 ? 106.349 42.542 52.650 1.00 23.17 113 LYS D CA 1
ATOM 8369 C C . LYS D 1 112 ? 107.735 42.247 52.067 1.00 21.23 113 LYS D C 1
ATOM 8370 O O . LYS D 1 112 ? 108.401 43.139 51.556 1.00 23.31 113 LYS D O 1
ATOM 8376 N N . LYS D 1 113 ? 108.157 40.993 52.128 1.00 20.46 114 LYS D N 1
ATOM 8377 C CA . LYS D 1 113 ? 109.479 40.619 51.631 1.00 19.33 114 LYS D CA 1
ATOM 8378 C C . LYS D 1 113 ? 109.614 40.698 50.109 1.00 18.61 114 LYS D C 1
ATOM 8379 O O . LYS D 1 113 ? 110.630 41.194 49.601 1.00 19.51 114 LYS D O 1
ATOM 8385 N N . TYR D 1 114 ? 108.597 40.223 49.389 1.00 16.71 115 TYR D N 1
ATOM 8386 C CA . TYR D 1 114 ? 108.703 39.981 47.944 1.00 17.33 115 TYR D CA 1
ATOM 8387 C C . TYR D 1 114 ? 107.887 40.889 47.017 1.00 19.95 115 TYR D C 1
ATOM 8388 O O . TYR D 1 114 ? 108.192 40.998 45.825 1.00 16.83 115 TYR D O 1
ATOM 8397 N N . SER D 1 115 ? 106.833 41.507 47.540 1.00 15.53 116 SER D N 1
ATOM 8398 C CA . SER D 1 115 ? 106.001 42.374 46.717 1.00 14.62 116 SER D CA 1
ATOM 8399 C C . SER D 1 115 ? 105.304 43.430 47.583 1.00 15.18 116 SER D C 1
ATOM 8400 O O . SER D 1 115 ? 104.069 43.493 47.629 1.00 12.94 116 SER D O 1
ATOM 8403 N N . PRO D 1 116 ? 106.100 44.275 48.267 1.00 17.16 117 PRO D N 1
ATOM 8404 C CA . PRO D 1 116 ? 105.542 45.229 49.237 1.00 18.16 117 PRO D CA 1
ATOM 8405 C C . PRO D 1 116 ? 104.720 46.336 48.596 1.00 18.94 117 PRO D C 1
ATOM 8406 O O . PRO D 1 116 ? 104.083 47.105 49.316 1.00 16.62 117 PRO D O 1
ATOM 8410 N N . GLU D 1 117 ? 104.736 46.411 47.268 1.00 18.89 118 GLU D N 1
ATOM 8411 C CA . GLU D 1 117 ? 104.080 47.491 46.546 1.00 18.12 118 GLU D CA 1
ATOM 8412 C C . GLU D 1 117 ? 102.642 47.136 46.155 1.00 11.86 118 GLU D C 1
ATOM 8413 O O . GLU D 1 117 ? 101.912 47.972 45.618 1.00 11.81 118 GLU D O 1
ATOM 8419 N N . SER D 1 118 ? 102.228 45.904 46.440 1.00 11.92 119 SER D N 1
ATOM 8420 C CA . SER D 1 118 ? 100.920 45.434 45.992 1.00 14.16 119 SER D CA 1
ATOM 8421 C C . SER D 1 118 ? 99.767 45.963 46.839 1.00 10.81 119 SER D C 1
ATOM 8422 O O . SER D 1 118 ? 99.918 46.178 48.040 1.00 13.01 119 SER D O 1
ATOM 8425 N N . LYS D 1 119 ? 98.614 46.165 46.205 1.00 10.46 120 LYS D N 1
ATOM 8426 C CA . LYS D 1 119 ? 97.367 46.294 46.953 1.00 10.88 120 LYS D CA 1
ATOM 8427 C C . LYS D 1 119 ? 96.943 44.866 47.272 1.00 11.55 120 LYS D C 1
ATOM 8428 O O . LYS D 1 119 ? 97.234 43.952 46.500 1.00 12.76 120 LYS D O 1
ATOM 8434 N N . ILE D 1 120 ? 96.264 44.672 48.397 1.00 11.06 121 ILE D N 1
ATOM 8435 C CA . ILE D 1 120 ? 95.932 43.329 48.859 1.00 11.03 121 ILE D CA 1
ATOM 8436 C C . ILE D 1 120 ? 94.422 43.170 49.020 1.00 13.72 121 ILE D C 1
ATOM 8437 O O . ILE D 1 120 ? 93.783 43.999 49.652 1.00 14.45 121 ILE D O 1
ATOM 8442 N N . VAL D 1 121 ? 93.851 42.121 48.428 1.00 9.25 122 VAL D N 1
ATOM 8443 C CA . VAL D 1 121 ? 92.461 41.769 48.684 1.00 13.04 122 VAL D CA 1
ATOM 8444 C C . VAL D 1 121 ? 92.441 40.488 49.516 1.00 11.53 122 VAL D C 1
ATOM 8445 O O . VAL D 1 121 ? 92.870 39.424 49.061 1.00 11.93 122 VAL D O 1
ATOM 8449 N N . VAL D 1 122 ? 91.940 40.597 50.735 1.00 9.51 123 VAL D N 1
ATOM 8450 C CA . VAL D 1 122 ? 91.959 39.479 51.675 1.00 9.82 123 VAL D CA 1
ATOM 8451 C C . VAL D 1 122 ? 90.607 38.772 51.681 1.00 13.70 123 VAL D C 1
ATOM 8452 O O . VAL D 1 122 ? 89.569 39.408 51.802 1.00 10.52 123 VAL D O 1
ATOM 8456 N N . VAL D 1 123 ? 90.631 37.449 51.553 1.00 9.79 124 VAL D N 1
ATOM 8457 C CA . VAL D 1 123 ? 89.424 36.674 51.335 1.00 9.71 124 VAL D CA 1
ATOM 8458 C C . VAL D 1 123 ? 89.152 35.748 52.523 1.00 11.73 124 VAL D C 1
ATOM 8459 O O . VAL D 1 123 ? 88.007 35.517 52.889 1.00 13.21 124 VAL D O 1
ATOM 8463 N N . THR D 1 124 ? 90.214 35.239 53.128 1.00 11.39 125 THR D N 1
ATOM 8464 C CA . THR D 1 124 ? 90.097 34.346 54.285 1.00 18.77 125 THR D CA 1
ATOM 8465 C C . THR D 1 124 ? 89.137 34.900 55.347 1.00 17.64 125 THR D C 1
ATOM 8466 O O . THR D 1 124 ? 89.299 36.027 55.800 1.00 14.54 125 THR D O 1
ATOM 8470 N N . ASN D 1 125 ? 88.146 34.098 55.736 1.00 16.50 126 ASN D N 1
ATOM 8471 C CA . ASN D 1 125 ? 87.089 34.524 56.654 1.00 22.13 126 ASN D CA 1
ATOM 8472 C C . ASN D 1 125 ? 87.478 34.374 58.137 1.00 18.51 126 ASN D C 1
ATOM 8473 O O . ASN D 1 125 ? 88.156 33.411 58.505 1.00 21.51 126 ASN D O 1
ATOM 8478 N N . PRO D 1 126 ? 87.081 35.341 58.995 1.00 18.22 127 PRO D N 1
ATOM 8479 C CA . PRO D 1 126 ? 86.403 36.597 58.650 1.00 19.60 127 PRO D CA 1
ATOM 8480 C C . PRO D 1 126 ? 87.404 37.591 58.080 1.00 19.19 127 PRO D C 1
ATOM 8481 O O . PRO D 1 126 ? 88.426 37.860 58.724 1.00 18.50 127 PRO D O 1
ATOM 8485 N N . ALA D 1 127 ? 87.103 38.132 56.903 1.00 15.13 128 ALA D N 1
ATOM 8486 C CA . ALA D 1 127 ? 88.066 38.915 56.140 1.00 15.86 128 ALA D CA 1
ATOM 8487 C C . ALA D 1 127 ? 88.376 40.261 56.754 1.00 17.22 128 ALA D C 1
ATOM 8488 O O . ALA D 1 127 ? 89.411 40.848 56.444 1.00 19.58 128 ALA D O 1
ATOM 8490 N N . ASP D 1 128 ? 87.493 40.773 57.610 1.00 17.38 129 ASP D N 1
ATOM 8491 C CA . ASP D 1 128 ? 87.833 42.015 58.294 1.00 17.13 129 ASP D CA 1
ATOM 8492 C C . ASP D 1 128 ? 89.009 41.797 59.249 1.00 18.05 129 ASP D C 1
ATOM 8493 O O . ASP D 1 128 ? 89.994 42.551 59.221 1.00 19.90 129 ASP D O 1
ATOM 8498 N N . ILE D 1 129 ? 88.922 40.742 60.052 1.00 14.49 130 ILE D N 1
ATOM 8499 C CA . ILE D 1 129 ? 89.975 40.417 61.011 1.00 14.18 130 ILE D CA 1
ATOM 8500 C C . ILE D 1 129 ? 91.237 39.962 60.276 1.00 17.65 130 ILE D C 1
ATOM 8501 O O . ILE D 1 129 ? 92.358 40.308 60.655 1.00 15.09 130 ILE D O 1
ATOM 8506 N N . MET D 1 130 ? 91.056 39.173 59.226 1.00 14.63 131 MET D N 1
ATOM 8507 C CA . MET D 1 130 ? 92.213 38.686 58.478 1.00 14.23 131 MET D CA 1
ATOM 8508 C C . MET D 1 130 ? 92.931 39.816 57.715 1.00 17.80 131 MET D C 1
ATOM 8509 O O . MET D 1 130 ? 94.165 39.797 57.595 1.00 14.41 131 MET D O 1
ATOM 8514 N N . ALA D 1 131 ? 92.175 40.800 57.218 1.00 14.08 132 ALA D N 1
ATOM 8515 C CA . ALA D 1 131 ? 92.786 42.006 56.644 1.00 13.65 132 ALA D CA 1
ATOM 8516 C C . ALA D 1 131 ? 93.588 42.735 57.713 1.00 14.97 132 ALA D C 1
ATOM 8517 O O . ALA D 1 131 ? 94.686 43.235 57.456 1.00 13.91 132 ALA D O 1
ATOM 8519 N N . TYR D 1 132 ? 93.018 42.809 58.915 1.00 16.49 133 TYR D N 1
ATOM 8520 C CA . TYR D 1 132 ? 93.701 43.425 60.041 1.00 16.51 133 TYR D CA 1
ATOM 8521 C C . TYR D 1 132 ? 95.024 42.712 60.328 1.00 17.67 133 TYR D C 1
ATOM 8522 O O . TYR D 1 132 ? 96.043 43.361 60.556 1.00 15.85 133 TYR D O 1
ATOM 8531 N N . ALA D 1 133 ? 95.013 41.381 60.287 1.00 14.02 134 ALA D N 1
ATOM 8532 C CA . ALA D 1 133 ? 96.236 40.611 60.515 1.00 15.30 134 ALA D CA 1
ATOM 8533 C C . ALA D 1 133 ? 97.268 40.830 59.411 1.00 16.25 134 ALA D C 1
ATOM 8534 O O . ALA D 1 133 ? 98.460 40.974 59.691 1.00 15.61 134 ALA D O 1
ATOM 8536 N N . ILE D 1 134 ? 96.811 40.869 58.161 1.00 16.74 135 ILE D N 1
ATOM 8537 C CA . ILE D 1 134 ? 97.698 41.158 57.027 1.00 16.79 135 ILE D CA 1
ATOM 8538 C C . ILE D 1 134 ? 98.359 42.528 57.196 1.00 18.21 135 ILE D C 1
ATOM 8539 O O . ILE D 1 134 ? 99.562 42.685 56.989 1.00 15.41 135 ILE D O 1
ATOM 8544 N N . TYR D 1 135 ? 97.558 43.514 57.579 1.00 13.15 136 TYR D N 1
ATOM 8545 C CA . TYR D 1 135 ? 98.062 44.841 57.895 1.00 14.94 136 TYR D CA 1
ATOM 8546 C C . TYR D 1 135 ? 99.133 44.807 58.990 1.00 15.88 136 TYR D C 1
ATOM 8547 O O . TYR D 1 135 ? 100.206 45.382 58.828 1.00 14.60 136 TYR D O 1
ATOM 8556 N N . LYS D 1 136 ? 98.855 44.123 60.098 1.00 17.46 137 LYS D N 1
ATOM 8557 C CA . LYS D 1 136 ? 99.825 44.059 61.190 1.00 18.26 137 LYS D CA 1
ATOM 8558 C C . LYS D 1 136 ? 101.113 43.350 60.771 1.00 18.12 137 LYS D C 1
ATOM 8559 O O . LYS D 1 136 ? 102.198 43.726 61.200 1.00 21.58 137 LYS D O 1
ATOM 8565 N N . ALA D 1 137 ? 100.998 42.341 59.913 1.00 18.77 138 ALA D N 1
ATOM 8566 C CA . ALA D 1 137 ? 102.164 41.541 59.541 1.00 19.65 138 ALA D CA 1
ATOM 8567 C C . ALA D 1 137 ? 102.959 42.153 58.397 1.00 22.50 138 ALA D C 1
ATOM 8568 O O . ALA D 1 137 ? 104.178 42.020 58.347 1.00 23.31 138 ALA D O 1
ATOM 8570 N N . SER D 1 138 ? 102.268 42.809 57.470 1.00 21.45 139 SER D N 1
ATOM 8571 C CA . SER D 1 138 ? 102.913 43.292 56.246 1.00 21.86 139 SER D CA 1
ATOM 8572 C C . SER D 1 138 ? 103.467 44.714 56.353 1.00 28.40 139 SER D C 1
ATOM 8573 O O . SER D 1 138 ? 104.352 45.084 55.593 1.00 30.08 139 SER D O 1
ATOM 8576 N N . GLY D 1 139 ? 102.935 45.515 57.271 1.00 25.59 140 GLY D N 1
ATOM 8577 C CA . GLY D 1 139 ? 103.295 46.922 57.341 1.00 28.21 140 GLY D CA 1
ATOM 8578 C C . GLY D 1 139 ? 102.818 47.767 56.165 1.00 25.71 140 GLY D C 1
ATOM 8579 O O . GLY D 1 139 ? 103.165 48.946 56.061 1.00 21.65 140 GLY D O 1
ATOM 8580 N N . ILE D 1 140 ? 102.026 47.169 55.277 1.00 17.15 141 ILE D N 1
ATOM 8581 C CA . ILE D 1 140 ? 101.492 47.875 54.108 1.00 15.13 141 ILE D CA 1
ATOM 8582 C C . ILE D 1 140 ? 100.545 49.007 54.532 1.00 15.45 141 ILE D C 1
ATOM 8583 O O . ILE D 1 140 ? 99.737 48.830 55.438 1.00 15.51 141 ILE D O 1
ATOM 8588 N N . SER D 1 141 ? 100.658 50.178 53.903 1.00 17.65 142 SER D N 1
ATOM 8589 C CA . SER D 1 141 ? 99.773 51.301 54.254 1.00 18.04 142 SER D CA 1
ATOM 8590 C C . SER D 1 141 ? 98.308 50.851 54.151 1.00 16.96 142 SER D C 1
ATOM 8591 O O . SER D 1 141 ? 97.917 50.237 53.162 1.00 16.40 142 SER D O 1
ATOM 8594 N N . PRO D 1 142 ? 97.505 51.126 55.192 1.00 16.03 143 PRO D N 1
ATOM 8595 C CA . PRO D 1 142 ? 96.262 50.358 55.370 1.00 16.00 143 PRO D CA 1
ATOM 8596 C C . PRO D 1 142 ? 95.191 50.582 54.305 1.00 13.57 143 PRO D C 1
ATOM 8597 O O . PRO D 1 142 ? 94.340 49.708 54.135 1.00 12.31 143 PRO D O 1
ATOM 8601 N N . GLU D 1 143 ? 95.223 51.718 53.612 1.00 12.92 144 GLU D N 1
ATOM 8602 C CA . GLU D 1 143 ? 94.265 51.974 52.538 1.00 12.46 144 GLU D CA 1
ATOM 8603 C C . GLU D 1 143 ? 94.476 51.032 51.345 1.00 12.63 144 GLU D C 1
ATOM 8604 O O . GLU D 1 143 ? 93.605 50.905 50.480 1.00 12.47 144 GLU D O 1
ATOM 8610 N N . ARG D 1 144 ? 95.613 50.337 51.328 1.00 11.85 145 ARG D N 1
ATOM 8611 C CA . ARG D 1 144 ? 95.953 49.437 50.222 1.00 11.36 145 ARG D CA 1
ATOM 8612 C C . ARG D 1 144 ? 95.525 47.995 50.463 1.00 12.87 145 ARG D C 1
ATOM 8613 O O . ARG D 1 144 ? 95.861 47.105 49.673 1.00 12.04 145 ARG D O 1
ATOM 8621 N N . ILE D 1 145 ? 94.796 47.773 51.558 1.00 11.04 146 ILE D N 1
ATOM 8622 C CA . ILE D 1 145 ? 94.305 46.444 51.919 1.00 10.78 146 ILE D CA 1
ATOM 8623 C C . ILE D 1 145 ? 92.784 46.500 52.075 1.00 10.78 146 ILE D C 1
ATOM 8624 O O . ILE D 1 145 ? 92.257 47.367 52.766 1.00 11.31 146 ILE D O 1
ATOM 8629 N N . ILE D 1 146 ? 92.069 45.595 51.412 1.00 10.40 147 ILE D N 1
ATOM 8630 C CA . ILE D 1 146 ? 90.624 45.504 51.599 1.00 9.96 147 ILE D CA 1
ATOM 8631 C C . ILE D 1 146 ? 90.217 44.049 51.779 1.00 11.86 147 ILE D C 1
ATOM 8632 O O . ILE D 1 146 ? 90.895 43.155 51.280 1.00 10.76 147 ILE D O 1
ATOM 8637 N N . GLY D 1 147 ? 89.118 43.817 52.492 1.00 11.61 148 GLY D N 1
ATOM 8638 C CA . GLY D 1 147 ? 88.629 42.462 52.715 1.00 13.66 148 GLY D CA 1
ATOM 8639 C C . GLY D 1 147 ? 87.308 42.190 52.022 1.00 13.53 148 GLY D C 1
ATOM 8640 O O . GLY D 1 147 ? 86.429 43.056 51.976 1.00 11.26 148 GLY D O 1
ATOM 8641 N N . LEU D 1 148 ? 87.163 40.981 51.483 1.00 10.51 149 LEU D N 1
ATOM 8642 C CA . LEU D 1 148 ? 85.893 40.535 50.926 1.00 10.90 149 LEU D CA 1
ATOM 8643 C C . LEU D 1 148 ? 84.824 40.463 52.006 1.00 12.31 149 LEU D C 1
ATOM 8644 O O . LEU D 1 148 ? 85.016 39.869 53.081 1.00 14.89 149 LEU D O 1
ATOM 8649 N N . GLY D 1 149 ? 83.687 41.073 51.731 1.00 11.89 150 GLY D N 1
ATOM 8650 C CA . GLY D 1 149 ? 82.555 40.908 52.615 1.00 13.15 150 GLY D CA 1
ATOM 8651 C C . GLY D 1 149 ? 81.301 41.264 51.857 1.00 13.56 150 GLY D C 1
ATOM 8652 O O . GLY D 1 149 ? 80.593 40.382 51.368 1.00 15.51 150 GLY D O 1
ATOM 8653 N N . GLY D 1 150 ? 81.057 42.565 51.732 1.00 12.48 151 GLY D N 1
ATOM 8654 C CA . GLY D 1 150 ? 79.846 43.068 51.118 1.00 15.10 151 GLY D CA 1
ATOM 8655 C C . GLY D 1 150 ? 79.600 42.645 49.680 1.00 14.13 151 GLY D C 1
ATOM 8656 O O . GLY D 1 150 ? 78.453 42.514 49.262 1.00 13.27 151 GLY D O 1
ATOM 8657 N N . SER D 1 151 ? 80.659 42.451 48.906 1.00 8.37 152 SER D N 1
ATOM 8658 C CA . SER D 1 151 ? 80.488 42.079 47.506 1.00 8.00 152 SER D CA 1
ATOM 8659 C C . SER D 1 151 ? 79.739 40.747 47.401 1.00 12.59 152 SER D C 1
ATOM 8660 O O . SER D 1 151 ? 78.832 40.577 46.560 1.00 10.86 152 SER D O 1
ATOM 8663 N N . LEU D 1 152 ? 80.092 39.818 48.286 1.00 8.29 153 LEU D N 1
ATOM 8664 C CA . LEU D 1 152 ? 79.471 38.492 48.295 1.00 8.44 153 LEU D CA 1
ATOM 8665 C C . LEU D 1 152 ? 78.073 38.518 48.919 1.00 8.70 153 LEU D C 1
ATOM 8666 O O . LEU D 1 152 ? 77.146 37.932 48.373 1.00 8.69 153 LEU D O 1
ATOM 8671 N N . ASP D 1 153 ? 77.908 39.180 50.066 1.00 10.38 154 ASP D N 1
ATOM 8672 C CA . ASP D 1 153 ? 76.561 39.288 50.654 1.00 10.38 154 ASP D CA 1
ATOM 8673 C C . ASP D 1 153 ? 75.573 40.013 49.737 1.00 12.04 154 ASP D C 1
ATOM 8674 O O . ASP D 1 153 ? 74.409 39.619 49.631 1.00 9.15 154 ASP D O 1
ATOM 8679 N N . SER D 1 154 ? 76.029 41.072 49.069 1.00 10.50 155 SER D N 1
ATOM 8680 C CA A SER D 1 154 ? 75.140 41.827 48.197 0.50 11.68 155 SER D CA 1
ATOM 8681 C CA B SER D 1 154 ? 75.166 41.836 48.177 0.50 11.67 155 SER D CA 1
ATOM 8682 C C . SER D 1 154 ? 74.728 41.007 46.968 1.00 12.32 155 SER D C 1
ATOM 8683 O O . SER D 1 154 ? 73.580 41.081 46.525 1.00 10.92 155 SER D O 1
ATOM 8688 N N . THR D 1 155 ? 75.644 40.206 46.433 1.00 9.69 156 THR D N 1
ATOM 8689 C CA . THR D 1 155 ? 75.281 39.428 45.254 1.00 10.13 156 THR D CA 1
ATOM 8690 C C . THR D 1 155 ? 74.241 38.351 45.608 1.00 8.20 156 THR D C 1
ATOM 8691 O O . THR D 1 155 ? 73.305 38.108 44.827 1.00 8.36 156 THR D O 1
ATOM 8695 N N . ARG D 1 156 ? 74.365 37.753 46.795 1.00 8.56 157 ARG D N 1
ATOM 8696 C CA . ARG D 1 156 ? 73.360 36.785 47.252 1.00 10.72 157 ARG D CA 1
ATOM 8697 C C . ARG D 1 156 ? 72.002 37.472 47.459 1.00 11.65 157 ARG D C 1
ATOM 8698 O O . ARG D 1 156 ? 70.967 36.999 46.975 1.00 9.44 157 ARG D O 1
ATOM 8706 N N . PHE D 1 157 ? 72.029 38.590 48.180 1.00 9.13 158 PHE D N 1
ATOM 8707 C CA . PHE D 1 157 ? 70.829 39.368 48.496 1.00 9.31 158 PHE D CA 1
ATOM 8708 C C . PHE D 1 157 ? 70.145 39.776 47.173 1.00 10.41 158 PHE D C 1
ATOM 8709 O O . PHE D 1 157 ? 68.935 39.631 47.023 1.00 11.29 158 PHE D O 1
ATOM 8717 N N . ARG D 1 158 ? 70.918 40.262 46.204 1.00 8.55 159 ARG D N 1
ATOM 8718 C CA . ARG D 1 158 ? 70.373 40.613 44.883 1.00 8.30 159 ARG D CA 1
ATOM 8719 C C . ARG D 1 158 ? 69.740 39.428 44.163 1.00 10.72 159 ARG D C 1
ATOM 8720 O O . ARG D 1 158 ? 68.673 39.557 43.553 1.00 8.42 159 ARG D O 1
ATOM 8728 N N . THR D 1 159 ? 70.406 38.278 44.229 1.00 9.59 160 THR D N 1
ATOM 8729 C CA . THR D 1 159 ? 69.888 37.065 43.597 1.00 11.39 160 THR D CA 1
ATOM 8730 C C . THR D 1 159 ? 68.518 36.702 44.158 1.00 17.04 160 THR D C 1
ATOM 8731 O O . THR D 1 159 ? 67.576 36.419 43.395 1.00 9.13 160 THR D O 1
ATOM 8735 N N . PHE D 1 160 ? 68.410 36.709 45.489 1.00 10.97 161 PHE D N 1
ATOM 8736 C CA . PHE D 1 160 ? 67.166 36.318 46.137 1.00 9.87 161 PHE D CA 1
ATOM 8737 C C . PHE D 1 160 ? 66.042 37.292 45.785 1.00 9.81 161 PHE D C 1
ATOM 8738 O O . PHE D 1 160 ? 64.917 36.881 45.503 1.00 10.47 161 PHE D O 1
ATOM 8746 N N . LEU D 1 161 ? 66.347 38.583 45.826 1.00 9.51 162 LEU D N 1
ATOM 8747 C CA . LEU D 1 161 ? 65.365 39.599 45.476 1.00 11.62 162 LEU D CA 1
ATOM 8748 C C . LEU D 1 161 ? 64.904 39.463 44.018 1.00 12.87 162 LEU D C 1
ATOM 8749 O O . LEU D 1 161 ? 63.705 39.521 43.720 1.00 10.11 162 LEU D O 1
ATOM 8754 N N . ALA D 1 162 ? 65.853 39.267 43.111 1.00 10.03 163 ALA D N 1
ATOM 8755 C CA . ALA D 1 162 ? 65.509 39.209 41.693 1.00 10.66 163 ALA D CA 1
ATOM 8756 C C . ALA D 1 162 ? 64.609 38.021 41.361 1.00 12.79 163 ALA D C 1
ATOM 8757 O O . ALA D 1 162 ? 63.692 38.133 40.548 1.00 12.46 163 ALA D O 1
ATOM 8759 N N . GLN D 1 163 ? 64.877 36.882 41.993 1.00 10.99 164 GLN D N 1
ATOM 8760 C CA . GLN D 1 163 ? 64.056 35.686 41.827 1.00 13.79 164 GLN D CA 1
ATOM 8761 C C . GLN D 1 163 ? 62.660 35.923 42.382 1.00 12.53 164 GLN D C 1
ATOM 8762 O O . GLN D 1 163 ? 61.664 35.517 41.788 1.00 16.78 164 GLN D O 1
ATOM 8768 N N . GLU D 1 164 ? 62.589 36.545 43.551 1.00 10.31 165 GLU D N 1
ATOM 8769 C CA . GLU D 1 164 ? 61.296 36.763 44.180 1.00 11.33 165 GLU D CA 1
ATOM 8770 C C . GLU D 1 164 ? 60.419 37.656 43.308 1.00 13.52 165 GLU D C 1
ATOM 8771 O O . GLU D 1 164 ? 59.220 37.400 43.161 1.00 15.33 165 GLU D O 1
ATOM 8777 N N . LEU D 1 165 ? 61.026 38.689 42.733 1.00 12.89 166 LEU D N 1
ATOM 8778 C CA . LEU D 1 165 ? 60.290 39.705 41.980 1.00 12.97 166 LEU D CA 1
ATOM 8779 C C . LEU D 1 165 ? 60.254 39.428 40.482 1.00 14.55 166 LEU D C 1
ATOM 8780 O O . LEU D 1 165 ? 59.591 40.148 39.735 1.00 15.57 166 LEU D O 1
ATOM 8785 N N . ASN D 1 166 ? 60.959 38.377 40.056 1.00 11.07 167 ASN D N 1
ATOM 8786 C CA . ASN D 1 166 ? 61.071 38.012 38.641 1.00 12.85 167 ASN D CA 1
ATOM 8787 C C . ASN D 1 166 ? 61.531 39.205 37.794 1.00 12.42 167 ASN D C 1
ATOM 8788 O O . ASN D 1 166 ? 60.824 39.649 36.885 1.00 11.09 167 ASN D O 1
ATOM 8793 N N . VAL D 1 167 ? 62.696 39.737 38.141 1.00 9.63 168 VAL D N 1
ATOM 8794 C CA . VAL D 1 167 ? 63.307 40.850 37.418 1.00 8.74 168 VAL D CA 1
ATOM 8795 C C . VAL D 1 167 ? 64.781 40.544 37.179 1.00 11.54 168 VAL D C 1
ATOM 8796 O O . VAL D 1 167 ? 65.361 39.652 37.812 1.00 11.65 168 VAL D O 1
ATOM 8800 N N . SER D 1 168 ? 65.375 41.274 36.246 1.00 8.31 169 SER D N 1
ATOM 8801 C CA . SER D 1 168 ? 66.789 41.130 35.914 1.00 8.36 169 SER D CA 1
ATOM 8802 C C . SER D 1 168 ? 67.694 41.318 37.124 1.00 7.90 169 SER D C 1
ATOM 8803 O O . SER D 1 168 ? 67.477 42.215 37.924 1.00 9.58 169 SER D O 1
ATOM 8806 N N . PHE D 1 169 ? 68.726 40.485 37.232 1.00 8.96 170 PHE D N 1
ATOM 8807 C CA . PHE D 1 169 ? 69.707 40.648 38.302 1.00 13.18 170 PHE D CA 1
ATOM 8808 C C . PHE D 1 169 ? 70.434 41.985 38.196 1.00 13.85 170 PHE D C 1
ATOM 8809 O O . PHE D 1 169 ? 70.909 42.524 39.195 1.00 14.39 170 PHE D O 1
ATOM 8817 N N . GLU D 1 170 ? 70.501 42.526 36.985 1.00 9.95 171 GLU D N 1
ATOM 8818 C CA A GLU D 1 170 ? 71.207 43.781 36.755 0.50 10.92 171 GLU D CA 1
ATOM 8819 C CA B GLU D 1 170 ? 71.194 43.782 36.736 0.50 11.43 171 GLU D CA 1
ATOM 8820 C C . GLU D 1 170 ? 70.521 44.970 37.424 1.00 12.95 171 GLU D C 1
ATOM 8821 O O . GLU D 1 170 ? 71.176 45.942 37.791 1.00 14.32 171 GLU D O 1
ATOM 8832 N N . ASP D 1 171 ? 69.207 44.887 37.602 1.00 7.70 172 ASP D N 1
ATOM 8833 C CA . ASP D 1 171 ? 68.449 46.037 38.078 1.00 11.05 172 ASP D CA 1
ATOM 8834 C C . ASP D 1 171 ? 68.111 45.989 39.561 1.00 15.02 172 ASP D C 1
ATOM 8835 O O . ASP D 1 171 ? 67.485 46.913 40.086 1.00 12.46 172 ASP D O 1
ATOM 8840 N N . VAL D 1 172 ? 68.533 44.921 40.237 1.00 10.97 173 VAL D N 1
ATOM 8841 C CA . VAL D 1 172 ? 68.357 44.840 41.691 1.00 8.13 173 VAL D CA 1
ATOM 8842 C C . VAL D 1 172 ? 69.587 45.402 42.385 1.00 12.16 173 VAL D C 1
ATOM 8843 O O . VAL D 1 172 ? 70.732 45.101 42.008 1.00 11.40 173 VAL D O 1
ATOM 8847 N N . ASN D 1 173 ? 69.343 46.229 43.398 1.00 12.01 174 ASN D N 1
ATOM 8848 C CA . ASN D 1 173 ? 70.406 46.748 44.240 1.00 15.81 174 ASN D CA 1
ATOM 8849 C C . ASN D 1 173 ? 70.110 46.407 45.696 1.00 13.78 174 ASN D C 1
ATOM 8850 O O . ASN D 1 173 ? 68.997 46.626 46.190 1.00 12.19 174 ASN D O 1
ATOM 8855 N N . ALA D 1 174 ? 71.083 45.803 46.368 1.00 12.94 175 ALA D N 1
ATOM 8856 C CA . ALA D 1 174 ? 70.869 45.386 47.749 1.00 13.31 175 ALA D CA 1
ATOM 8857 C C . ALA D 1 174 ? 72.010 45.911 48.601 1.00 15.28 175 ALA D C 1
ATOM 8858 O O . ALA D 1 174 ? 73.172 45.605 48.350 1.00 16.65 175 ALA D O 1
ATOM 8860 N N . PHE D 1 175 ? 71.664 46.708 49.604 1.00 13.46 176 PHE D N 1
ATOM 8861 C CA . PHE D 1 175 ? 72.647 47.450 50.379 1.00 13.03 176 PHE D CA 1
ATOM 8862 C C . PHE D 1 175 ? 72.993 46.723 51.681 1.00 11.36 176 PHE D C 1
ATOM 8863 O O . PHE D 1 175 ? 72.141 46.541 52.544 1.00 14.83 176 PHE D O 1
ATOM 8871 N N . VAL D 1 176 ? 74.246 46.319 51.835 1.00 14.72 177 VAL D N 1
ATOM 8872 C CA . VAL D 1 176 ? 74.680 45.763 53.113 1.00 15.65 177 VAL D CA 1
ATOM 8873 C C . VAL D 1 176 ? 76.012 46.347 53.531 1.00 14.58 177 VAL D C 1
ATOM 8874 O O . VAL D 1 176 ? 76.831 46.716 52.685 1.00 15.20 177 VAL D O 1
ATOM 8878 N N . ILE D 1 177 ? 76.222 46.445 54.839 1.00 14.63 178 ILE D N 1
ATOM 8879 C CA . ILE D 1 177 ? 77.533 46.771 55.371 1.00 12.26 178 ILE D CA 1
ATOM 8880 C C . ILE D 1 177 ? 77.797 45.815 56.512 1.00 13.33 178 ILE D C 1
ATOM 8881 O O . ILE D 1 177 ? 76.955 44.978 56.812 1.00 12.99 178 ILE D O 1
ATOM 8886 N N . GLY D 1 178 ? 78.965 45.931 57.140 1.00 12.66 179 GLY D N 1
ATOM 8887 C CA . GLY D 1 178 ? 79.300 45.071 58.265 1.00 12.57 179 GLY D CA 1
ATOM 8888 C C . GLY D 1 178 ? 79.845 43.722 57.817 1.00 14.90 179 GLY D C 1
ATOM 8889 O O . GLY D 1 178 ? 80.390 43.591 56.714 1.00 15.13 179 GLY D O 1
ATOM 8890 N N . GLY D 1 179 ? 79.683 42.709 58.664 1.00 17.97 180 GLY D N 1
ATOM 8891 C CA . GLY D 1 179 ? 80.250 41.394 58.396 1.00 19.18 180 GLY D CA 1
ATOM 8892 C C . GLY D 1 179 ? 79.238 40.438 57.798 1.00 21.61 180 GLY D C 1
ATOM 8893 O O . GLY D 1 179 ? 78.286 40.867 57.135 1.00 16.23 180 GLY D O 1
ATOM 8894 N N . HIS D 1 180 ? 79.455 39.142 58.023 1.00 21.40 181 HIS D N 1
ATOM 8895 C CA . HIS D 1 180 ? 78.541 38.099 57.566 1.00 20.22 181 HIS D CA 1
ATOM 8896 C C . HIS D 1 180 ? 77.633 37.694 58.717 1.00 18.84 181 HIS D C 1
ATOM 8897 O O . HIS D 1 180 ? 77.849 38.112 59.856 1.00 21.30 181 HIS D O 1
ATOM 8904 N N . GLY D 1 181 ? 76.619 36.881 58.426 1.00 15.24 182 GLY D N 1
ATOM 8905 C CA . GLY D 1 181 ? 75.766 36.335 59.464 1.00 14.27 182 GLY D CA 1
ATOM 8906 C C . GLY D 1 181 ? 75.100 37.399 60.310 1.00 16.95 182 GLY D C 1
ATOM 8907 O O . GLY D 1 181 ? 74.566 38.384 59.795 1.00 18.14 182 GLY D O 1
ATOM 8908 N N . ASP D 1 182 ? 75.143 37.218 61.621 1.00 21.62 183 ASP D N 1
ATOM 8909 C CA . ASP D 1 182 ? 74.514 38.184 62.514 1.00 24.30 183 ASP D CA 1
ATOM 8910 C C . ASP D 1 182 ? 75.219 39.536 62.472 1.00 23.23 183 ASP D C 1
ATOM 8911 O O . ASP D 1 182 ? 74.685 40.534 62.963 1.00 24.04 183 ASP D O 1
ATOM 8916 N N . ASP D 1 183 ? 76.427 39.561 61.915 1.00 22.25 184 ASP D N 1
ATOM 8917 C CA . ASP D 1 183 ? 77.206 40.799 61.866 1.00 21.07 184 ASP D CA 1
ATOM 8918 C C . ASP D 1 183 ? 76.876 41.638 60.657 1.00 19.75 184 ASP D C 1
ATOM 8919 O O . ASP D 1 183 ? 77.392 42.741 60.509 1.00 19.26 184 ASP D O 1
ATOM 8924 N N . MET D 1 184 ? 76.038 41.104 59.775 1.00 15.57 185 MET D N 1
ATOM 8925 C CA . MET D 1 184 ? 75.637 41.840 58.583 1.00 13.54 185 MET D CA 1
ATOM 8926 C C . MET D 1 184 ? 74.571 42.878 58.940 1.00 16.26 185 MET D C 1
ATOM 8927 O O . MET D 1 184 ? 73.696 42.634 59.785 1.00 15.40 185 MET D O 1
ATOM 8932 N N . VAL D 1 185 ? 74.659 44.047 58.317 1.00 16.18 186 VAL D N 1
ATOM 8933 C CA . VAL D 1 185 ? 73.674 45.103 58.542 1.00 16.43 186 VAL D CA 1
ATOM 8934 C C . VAL D 1 185 ? 73.107 45.571 57.206 1.00 18.18 186 VAL D C 1
ATOM 8935 O O . VAL D 1 185 ? 73.746 46.344 56.481 1.00 14.75 186 VAL D O 1
ATOM 8939 N N . PRO D 1 186 ? 71.908 45.086 56.856 1.00 18.86 187 PRO D N 1
ATOM 8940 C CA . PRO D 1 186 ? 71.261 45.551 55.625 1.00 15.53 187 PRO D CA 1
ATOM 8941 C C . PRO D 1 186 ? 70.662 46.936 55.830 1.00 16.25 187 PRO D C 1
ATOM 8942 O O . PRO D 1 186 ? 70.290 47.269 56.954 1.00 15.01 187 PRO D O 1
ATOM 8946 N N . PHE D 1 187 ? 70.617 47.737 54.766 1.00 13.12 188 PHE D N 1
ATOM 8947 C CA . PHE D 1 187 ? 69.815 48.955 54.746 1.00 17.43 188 PHE D CA 1
ATOM 8948 C C . PHE D 1 187 ? 68.695 48.686 53.758 1.00 13.81 188 PHE D C 1
ATOM 8949 O O . PHE D 1 187 ? 68.865 48.868 52.555 1.00 11.45 188 PHE D O 1
ATOM 8957 N N . ILE D 1 188 ? 67.548 48.252 54.269 1.00 14.09 189 ILE D N 1
ATOM 8958 C CA . ILE D 1 188 ? 66.416 47.949 53.406 1.00 14.24 189 ILE D CA 1
ATOM 8959 C C . ILE D 1 188 ? 65.994 49.180 52.612 1.00 12.39 189 ILE D C 1
ATOM 8960 O O . ILE D 1 188 ? 65.655 49.086 51.436 1.00 11.37 189 ILE D O 1
ATOM 8965 N N . ARG D 1 189 ? 66.049 50.348 53.249 1.00 15.17 190 ARG D N 1
ATOM 8966 C CA . ARG D 1 189 ? 65.647 51.577 52.567 1.00 15.14 190 ARG D CA 1
ATOM 8967 C C . ARG D 1 189 ? 66.547 51.950 51.395 1.00 17.99 190 ARG D C 1
ATOM 8968 O O . ARG D 1 189 ? 66.132 52.712 50.517 1.00 20.43 190 ARG D O 1
ATOM 8976 N N . TYR D 1 190 ? 67.771 51.423 51.369 1.00 11.37 191 TYR D N 1
ATOM 8977 C CA . TYR D 1 190 ? 68.687 51.705 50.258 1.00 10.89 191 TYR D CA 1
ATOM 8978 C C . TYR D 1 190 ? 68.691 50.570 49.244 1.00 18.01 191 TYR D C 1
ATOM 8979 O O . TYR D 1 190 ? 69.544 50.533 48.353 1.00 15.60 191 TYR D O 1
ATOM 8988 N N . SER D 1 191 ? 67.771 49.624 49.410 1.00 10.32 192 SER D N 1
ATOM 8989 C CA . SER D 1 191 ? 67.674 48.498 48.493 1.00 9.87 192 SER D CA 1
ATOM 8990 C C . SER D 1 191 ? 66.461 48.709 47.601 1.00 10.88 192 SER D C 1
ATOM 8991 O O . SER D 1 191 ? 65.410 49.144 48.066 1.00 11.86 192 SER D O 1
ATOM 8994 N N . ASN D 1 192 ? 66.617 48.418 46.312 1.00 13.00 193 ASN D N 1
ATOM 8995 C CA . ASN D 1 192 ? 65.627 48.832 45.343 1.00 10.94 193 ASN D CA 1
ATOM 8996 C C . ASN D 1 192 ? 65.736 48.029 44.057 1.00 14.44 193 ASN D C 1
ATOM 8997 O O . ASN D 1 192 ? 66.714 47.303 43.847 1.00 8.76 193 ASN D O 1
ATOM 9002 N N . VAL D 1 193 ? 64.714 48.155 43.213 1.00 11.39 194 VAL D N 1
ATOM 9003 C CA . VAL D 1 193 ? 64.753 47.630 41.850 1.00 9.07 194 VAL D CA 1
ATOM 9004 C C . VAL D 1 193 ? 64.660 48.833 40.920 1.00 11.05 194 VAL D C 1
ATOM 9005 O O . VAL D 1 193 ? 63.628 49.503 40.886 1.00 10.78 194 VAL D O 1
ATOM 9009 N N . SER D 1 194 ? 65.746 49.112 40.197 1.00 8.72 195 SER D N 1
ATOM 9010 C CA . SER D 1 194 ? 65.836 50.291 39.330 1.00 10.28 195 SER D CA 1
ATOM 9011 C C . SER D 1 194 ? 65.401 51.575 40.042 1.00 13.17 195 SER D C 1
ATOM 9012 O O . SER D 1 194 ? 64.721 52.437 39.459 1.00 12.59 195 SER D O 1
ATOM 9015 N N . GLY D 1 195 ? 65.781 51.692 41.307 1.00 11.62 196 GLY D N 1
ATOM 9016 C CA . GLY D 1 195 ? 65.439 52.870 42.088 1.00 9.77 196 GLY D CA 1
ATOM 9017 C C . GLY D 1 195 ? 64.163 52.757 42.901 1.00 10.95 196 GLY D C 1
ATOM 9018 O O . GLY D 1 195 ? 63.959 53.544 43.817 1.00 11.46 196 GLY D O 1
ATOM 9019 N N . ILE D 1 196 ? 63.296 51.801 42.562 1.00 11.13 197 ILE D N 1
ATOM 9020 C CA . ILE D 1 196 ? 62.031 51.653 43.293 1.00 10.25 197 ILE D CA 1
ATOM 9021 C C . ILE D 1 196 ? 62.302 50.867 44.572 1.00 10.27 197 ILE D C 1
ATOM 9022 O O . ILE D 1 196 ? 62.796 49.748 44.504 1.00 9.95 197 ILE D O 1
ATOM 9027 N N . PRO D 1 197 ? 62.018 51.455 45.742 1.00 10.71 198 PRO D N 1
ATOM 9028 C CA . PRO D 1 197 ? 62.399 50.768 46.990 1.00 14.59 198 PRO D CA 1
ATOM 9029 C C . PRO D 1 197 ? 61.770 49.383 47.096 1.00 10.76 198 PRO D C 1
ATOM 9030 O O . PRO D 1 197 ? 60.604 49.222 46.742 1.00 12.61 198 PRO D O 1
ATOM 9034 N N . ILE D 1 198 ? 62.526 48.396 47.571 1.00 11.13 199 ILE D N 1
ATOM 9035 C CA . ILE D 1 198 ? 61.956 47.066 47.728 1.00 10.67 199 ILE D CA 1
ATOM 9036 C C . ILE D 1 198 ? 60.772 47.028 48.694 1.00 11.29 199 ILE D C 1
ATOM 9037 O O . ILE D 1 198 ? 59.902 46.176 48.550 1.00 13.87 199 ILE D O 1
ATOM 9042 N N . GLU D 1 199 ? 60.721 47.953 49.654 1.00 15.46 200 GLU D N 1
ATOM 9043 C CA . GLU D 1 199 ? 59.554 48.038 50.534 1.00 20.35 200 GLU D CA 1
ATOM 9044 C C . GLU D 1 199 ? 58.268 48.366 49.771 1.00 22.03 200 GLU D C 1
ATOM 9045 O O . GLU D 1 199 ? 57.176 48.088 50.260 1.00 18.96 200 GLU D O 1
ATOM 9051 N N . ASP D 1 200 ? 58.398 48.968 48.587 1.00 15.55 201 ASP D N 1
ATOM 9052 C CA . ASP D 1 200 ? 57.223 49.279 47.768 1.00 18.46 201 ASP D CA 1
ATOM 9053 C C . ASP D 1 200 ? 56.799 48.085 46.920 1.00 19.27 201 ASP D C 1
ATOM 9054 O O . ASP D 1 200 ? 55.714 48.102 46.334 1.00 19.40 201 ASP D O 1
ATOM 9059 N N . LEU D 1 201 ? 57.650 47.057 46.871 1.00 13.70 202 LEU D N 1
ATOM 9060 C CA . LEU D 1 201 ? 57.465 45.913 45.971 1.00 16.08 202 LEU D CA 1
ATOM 9061 C C . LEU D 1 201 ? 57.194 44.556 46.639 1.00 19.34 202 LEU D C 1
ATOM 9062 O O . LEU D 1 201 ? 56.611 43.664 46.013 1.00 17.63 202 LEU D O 1
ATOM 9067 N N . LEU D 1 202 ? 57.644 44.385 47.884 1.00 14.67 203 LEU D N 1
ATOM 9068 C CA . LEU D 1 202 ? 57.496 43.110 48.580 1.00 16.74 203 LEU D CA 1
ATOM 9069 C C . LEU D 1 202 ? 56.955 43.333 49.975 1.00 14.20 203 LEU D C 1
ATOM 9070 O O . LEU D 1 202 ? 57.269 44.343 50.604 1.00 16.65 203 LEU D O 1
ATOM 9075 N N . PRO D 1 203 ? 56.161 42.377 50.479 1.00 16.12 204 PRO D N 1
ATOM 9076 C CA . PRO D 1 203 ? 55.705 42.451 51.872 1.00 16.82 204 PRO D CA 1
ATOM 9077 C C . PRO D 1 203 ? 56.904 42.379 52.801 1.00 19.21 204 PRO D C 1
ATOM 9078 O O . PRO D 1 203 ? 57.880 41.711 52.452 1.00 17.61 204 PRO D O 1
ATOM 9082 N N . ARG D 1 204 ? 56.825 43.033 53.958 1.00 17.92 205 ARG D N 1
ATOM 9083 C CA . ARG D 1 204 ? 57.946 43.072 54.902 1.00 22.44 205 ARG D CA 1
ATOM 9084 C C . ARG D 1 204 ? 58.390 41.670 55.342 1.00 19.82 205 ARG D C 1
ATOM 9085 O O . ARG D 1 204 ? 59.587 41.409 55.530 1.00 18.11 205 ARG D O 1
ATOM 9093 N N . GLU D 1 205 ? 57.422 40.773 55.491 1.00 20.11 206 GLU D N 1
ATOM 9094 C CA . GLU D 1 205 ? 57.702 39.401 55.904 1.00 25.16 206 GLU D CA 1
ATOM 9095 C C . GLU D 1 205 ? 58.611 38.700 54.900 1.00 17.84 206 GLU D C 1
ATOM 9096 O O . GLU D 1 205 ? 59.462 37.897 55.264 1.00 17.67 206 GLU D O 1
ATOM 9102 N N . LYS D 1 206 ? 58.419 39.000 53.626 1.00 16.57 207 LYS D N 1
ATOM 9103 C CA A LYS D 1 206 ? 59.224 38.414 52.566 0.50 19.72 207 LYS D CA 1
ATOM 9104 C CA B LYS D 1 206 ? 59.238 38.381 52.598 0.50 19.39 207 LYS D CA 1
ATOM 9105 C C . LYS D 1 206 ? 60.640 38.990 52.570 1.00 18.28 207 LYS D C 1
ATOM 9106 O O . LYS D 1 206 ? 61.628 38.266 52.424 1.00 14.04 207 LYS D O 1
ATOM 9117 N N . ILE D 1 207 ? 60.727 40.310 52.721 1.00 13.45 208 ILE D N 1
ATOM 9118 C CA . ILE D 1 207 ? 62.015 40.978 52.797 1.00 12.75 208 ILE D CA 1
ATOM 9119 C C . ILE D 1 207 ? 62.804 40.418 53.984 1.00 14.77 208 ILE D C 1
ATOM 9120 O O . ILE D 1 207 ? 64.001 40.138 53.869 1.00 12.60 208 ILE D O 1
ATOM 9125 N N . ASP D 1 208 ? 62.135 40.231 55.113 1.00 15.07 209 ASP D N 1
ATOM 9126 C CA . ASP D 1 208 ? 62.803 39.686 56.291 1.00 15.60 209 ASP D CA 1
ATOM 9127 C C . ASP D 1 208 ? 63.375 38.278 56.053 1.00 14.99 209 ASP D C 1
ATOM 9128 O O . ASP D 1 208 ? 64.473 37.955 56.525 1.00 15.49 209 ASP D O 1
ATOM 9133 N N . GLU D 1 209 ? 62.625 37.435 55.349 1.00 14.97 210 GLU D N 1
ATOM 9134 C CA . GLU D 1 209 ? 63.095 36.082 55.035 1.00 15.24 210 GLU D CA 1
ATOM 9135 C C . GLU D 1 209 ? 64.317 36.150 54.125 1.00 13.50 210 GLU D C 1
ATOM 9136 O O . GLU D 1 209 ? 65.284 35.399 54.285 1.00 13.70 210 GLU D O 1
ATOM 9142 N N . ILE D 1 210 ? 64.273 37.065 53.173 1.00 13.29 211 ILE D N 1
ATOM 9143 C CA . ILE D 1 210 ? 65.389 37.238 52.249 1.00 13.05 211 ILE D CA 1
ATOM 9144 C C . ILE D 1 210 ? 66.646 37.766 52.953 1.00 11.15 211 ILE D C 1
ATOM 9145 O O . ILE D 1 210 ? 67.766 37.347 52.642 1.00 13.24 211 ILE D O 1
ATOM 9150 N N . VAL D 1 211 ? 66.462 38.671 53.907 1.00 11.73 212 VAL D N 1
ATOM 9151 C CA . VAL D 1 211 ? 67.584 39.157 54.701 1.00 12.18 212 VAL D CA 1
ATOM 9152 C C . VAL D 1 211 ? 68.201 38.006 55.500 1.00 14.25 212 VAL D C 1
ATOM 9153 O O . VAL D 1 211 ? 69.421 37.863 55.561 1.00 13.49 212 VAL D O 1
ATOM 9157 N N . LYS D 1 212 ? 67.351 37.177 56.095 1.00 13.13 213 LYS D N 1
ATOM 9158 C CA . LYS D 1 212 ? 67.829 36.060 56.897 1.00 16.65 213 LYS D CA 1
ATOM 9159 C C . LYS D 1 212 ? 68.581 35.055 56.005 1.00 13.45 213 LYS D C 1
ATOM 9160 O O . LYS D 1 212 ? 69.645 34.536 56.377 1.00 13.06 213 LYS D O 1
ATOM 9166 N N . ARG D 1 213 ? 68.048 34.811 54.815 1.00 12.88 214 ARG D N 1
ATOM 9167 C CA . ARG D 1 213 ? 68.701 33.902 53.886 1.00 12.34 214 ARG D CA 1
ATOM 9168 C C . ARG D 1 213 ? 70.084 34.430 53.482 1.00 12.48 214 ARG D C 1
ATOM 9169 O O . ARG D 1 213 ? 71.036 33.665 53.353 1.00 14.18 214 ARG D O 1
ATOM 9177 N N . THR D 1 214 ? 70.204 35.746 53.317 1.00 11.61 215 THR D N 1
ATOM 9178 C CA . THR D 1 214 ? 71.480 36.362 52.996 1.00 11.99 215 THR D CA 1
ATOM 9179 C C . THR D 1 214 ? 72.481 36.229 54.151 1.00 14.56 215 THR D C 1
ATOM 9180 O O . THR D 1 214 ? 73.655 35.911 53.933 1.00 12.08 215 THR D O 1
ATOM 9184 N N . ARG D 1 215 ? 72.009 36.458 55.375 1.00 13.73 216 ARG D N 1
ATOM 9185 C CA . ARG D 1 215 ? 72.858 36.329 56.545 1.00 12.13 216 ARG D CA 1
ATOM 9186 C C . ARG D 1 215 ? 73.491 34.954 56.593 1.00 15.72 216 ARG D C 1
ATOM 9187 O O . ARG D 1 215 ? 74.654 34.804 56.943 1.00 16.59 216 ARG D O 1
ATOM 9195 N N . PHE D 1 216 ? 72.718 33.944 56.224 1.00 14.50 217 PHE D N 1
ATOM 9196 C CA . PHE D 1 216 ? 73.194 32.585 56.352 1.00 15.63 217 PHE D CA 1
ATOM 9197 C C . PHE D 1 216 ? 73.366 31.900 55.000 1.00 11.72 21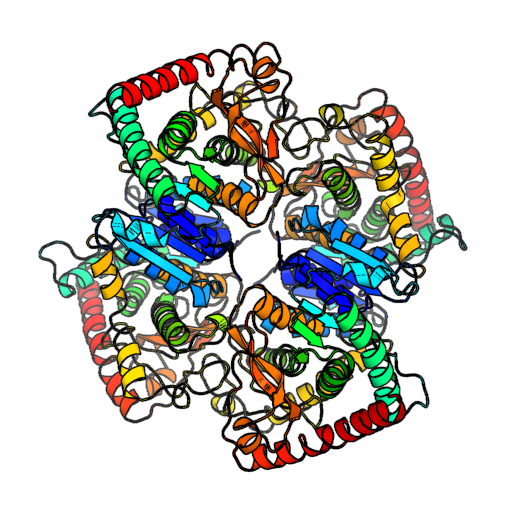7 PHE D C 1
ATOM 9198 O O . PHE D 1 216 ? 73.324 30.672 54.880 1.00 13.59 217 PHE D O 1
ATOM 9206 N N . GLY D 1 217 ? 73.629 32.730 53.996 1.00 11.89 218 GLY D N 1
ATOM 9207 C CA . GLY D 1 217 ? 73.809 32.266 52.628 1.00 10.29 218 GLY D CA 1
ATOM 9208 C C . GLY D 1 217 ? 75.005 31.340 52.448 1.00 13.18 218 GLY D C 1
ATOM 9209 O O . GLY D 1 217 ? 74.960 30.413 51.632 1.00 11.31 218 GLY D O 1
ATOM 9210 N N . GLY D 1 218 ? 76.081 31.587 53.190 1.00 12.11 219 GLY D N 1
ATOM 9211 C CA . GLY D 1 218 ? 77.242 30.711 53.122 1.00 12.02 219 GLY D CA 1
ATOM 9212 C C . GLY D 1 218 ? 76.909 29.331 53.662 1.00 15.34 219 GLY D C 1
ATOM 9213 O O . GLY D 1 218 ? 77.291 28.315 53.084 1.00 12.20 219 GLY D O 1
ATOM 9214 N N . GLY D 1 219 ? 76.214 29.293 54.791 1.00 10.78 220 GLY D N 1
ATOM 9215 C CA . GLY D 1 219 ? 75.788 28.035 55.377 1.00 14.07 220 GLY D CA 1
ATOM 9216 C C . GLY D 1 219 ? 74.826 27.242 54.506 1.00 13.49 220 GLY D C 1
ATOM 9217 O O . GLY D 1 219 ? 74.802 26.010 54.550 1.00 13.31 220 GLY D O 1
ATOM 9218 N N . GLU D 1 220 ? 74.016 27.946 53.727 1.00 11.23 221 GLU D N 1
ATOM 9219 C CA . GLU D 1 220 ? 73.095 27.298 52.796 1.00 14.73 221 GLU D CA 1
ATOM 9220 C C . GLU D 1 220 ? 73.865 26.464 51.758 1.00 13.30 221 GLU D C 1
ATOM 9221 O O . GLU D 1 220 ? 73.473 25.344 51.429 1.00 13.10 221 GLU D O 1
ATOM 9227 N N . ILE D 1 221 ? 74.967 27.013 51.261 1.00 10.37 222 ILE D N 1
ATOM 9228 C CA . ILE D 1 221 ? 75.805 26.290 50.300 1.00 11.47 222 ILE D CA 1
ATOM 9229 C C . ILE D 1 221 ? 76.546 25.109 50.946 1.00 15.01 222 ILE D C 1
ATOM 9230 O O . ILE D 1 221 ? 76.629 24.022 50.367 1.00 12.38 222 ILE D O 1
ATOM 9235 N N . VAL D 1 222 ? 77.081 25.319 52.143 1.00 13.33 223 VAL D N 1
ATOM 9236 C CA . VAL D 1 222 ? 77.718 24.226 52.879 1.00 13.47 223 VAL D CA 1
ATOM 9237 C C . VAL D 1 222 ? 76.747 23.066 53.082 1.00 13.99 223 VAL D C 1
ATOM 9238 O O . VAL D 1 222 ? 77.122 21.900 52.944 1.00 13.74 223 VAL D O 1
ATOM 9242 N N . ASN D 1 223 ? 75.486 23.383 53.364 1.00 13.03 224 ASN D N 1
ATOM 9243 C CA . ASN D 1 223 ? 74.477 22.343 53.598 1.00 13.96 224 ASN D CA 1
ATOM 9244 C C . ASN D 1 223 ? 74.277 21.476 52.354 1.00 15.14 224 ASN D C 1
ATOM 9245 O O . ASN D 1 223 ? 73.996 20.286 52.460 1.00 19.33 224 ASN D O 1
ATOM 9250 N N . LEU D 1 224 ? 74.429 22.087 51.184 1.00 14.25 225 LEU D N 1
ATOM 9251 C CA . LEU D 1 224 ? 74.249 21.397 49.904 1.00 13.01 225 LEU D CA 1
ATOM 9252 C C . LEU D 1 224 ? 75.507 20.634 49.462 1.00 13.07 225 LEU D C 1
ATOM 9253 O O . LEU D 1 224 ? 75.415 19.490 49.009 1.00 17.57 225 LEU D O 1
ATOM 9258 N N . TYR D 1 225 ? 76.671 21.267 49.600 1.00 12.81 226 TYR D N 1
ATOM 9259 C CA . TYR D 1 225 ? 77.939 20.647 49.220 1.00 12.57 226 TYR D CA 1
ATOM 9260 C C . TYR D 1 225 ? 78.375 19.554 50.202 1.00 16.98 226 TYR D C 1
ATOM 9261 O O . TYR D 1 225 ? 79.106 18.629 49.833 1.00 16.18 226 TYR D O 1
ATOM 9270 N N . LYS D 1 226 ? 77.954 19.702 51.456 1.00 17.08 227 LYS D N 1
ATOM 9271 C CA . LYS D 1 226 ? 78.268 18.749 52.535 1.00 21.20 227 LYS D CA 1
ATOM 9272 C C . LYS D 1 226 ? 79.730 18.821 52.990 1.00 23.91 227 LYS D C 1
ATOM 9273 O O . LYS D 1 226 ? 80.010 18.956 54.180 1.00 28.19 227 LYS D O 1
ATOM 9279 N N . THR D 1 227 ? 80.657 18.742 52.045 1.00 20.25 228 THR D N 1
ATOM 9280 C CA . THR D 1 227 ? 82.067 18.639 52.390 1.00 25.94 228 THR D CA 1
ATOM 9281 C C . THR D 1 227 ? 82.909 19.842 51.951 1.00 26.01 228 THR D C 1
ATOM 9282 O O . THR D 1 227 ? 84.138 19.792 51.997 1.00 26.66 228 THR D O 1
ATOM 9286 N N . GLY D 1 228 ? 82.256 20.920 51.529 1.00 18.01 229 GLY D N 1
ATOM 9287 C CA . GLY D 1 228 ? 82.987 22.109 51.124 1.00 19.61 229 GLY D CA 1
ATOM 9288 C C . GLY D 1 228 ? 82.123 23.347 51.249 1.00 20.79 229 GLY D C 1
ATOM 9289 O O . GLY D 1 228 ? 80.980 23.258 51.694 1.00 18.92 229 GLY D O 1
ATOM 9290 N N . SER D 1 229 ? 82.668 24.497 50.862 1.00 16.47 230 SER D N 1
ATOM 9291 C CA . SER D 1 229 ? 81.920 25.749 50.915 1.00 15.47 230 SER D CA 1
ATOM 9292 C C . SER D 1 229 ? 81.851 26.413 49.540 1.00 11.32 230 SER D C 1
ATOM 9293 O O . SER D 1 229 ? 82.431 25.912 48.570 1.00 10.01 230 SER D O 1
ATOM 9296 N N . ALA D 1 230 ? 81.138 27.530 49.473 1.00 12.76 231 ALA D N 1
ATOM 9297 C CA . ALA D 1 230 ? 80.872 28.233 48.211 1.00 10.85 231 ALA D CA 1
ATOM 9298 C C . ALA D 1 230 ? 82.153 28.722 47.562 1.00 11.70 231 ALA D C 1
ATOM 9299 O O . ALA D 1 230 ? 83.107 29.094 48.250 1.00 9.74 231 ALA D O 1
ATOM 9301 N N . PHE D 1 231 ? 82.181 28.733 46.235 1.00 8.98 232 PHE D N 1
ATOM 9302 C CA . PHE D 1 231 ? 83.364 29.231 45.548 1.00 7.90 232 PHE D CA 1
ATOM 9303 C C . PHE D 1 231 ? 83.047 29.979 44.245 1.00 8.85 232 PHE D C 1
ATOM 9304 O O . PHE D 1 231 ? 83.770 30.893 43.885 1.00 7.18 232 PHE D O 1
ATOM 9312 N N . TYR D 1 232 ? 81.967 29.623 43.549 1.00 9.13 233 TYR D N 1
ATOM 9313 C CA . TYR D 1 232 ? 81.639 30.354 42.315 1.00 10.68 233 TYR D CA 1
ATOM 9314 C C . TYR D 1 232 ? 81.228 31.805 42.571 1.00 10.04 233 TYR D C 1
ATOM 9315 O O . TYR D 1 232 ? 81.789 32.723 41.966 1.00 7.56 233 TYR D O 1
ATOM 9324 N N . ALA D 1 233 ? 80.235 32.023 43.436 1.00 7.70 234 ALA D N 1
ATOM 9325 C CA . ALA D 1 233 ? 79.834 33.403 43.722 1.00 7.21 234 ALA D CA 1
ATOM 9326 C C . ALA D 1 233 ? 80.947 34.180 44.461 1.00 8.34 234 ALA D C 1
ATOM 9327 O O . ALA D 1 233 ? 81.192 35.347 44.143 1.00 7.43 234 ALA D O 1
ATOM 9329 N N . PRO D 1 234 ? 81.639 33.541 45.426 1.00 9.06 235 PRO D N 1
ATOM 9330 C CA . PRO D 1 234 ? 82.776 34.277 46.010 1.00 8.97 235 PRO D CA 1
ATOM 9331 C C . PRO D 1 234 ? 83.820 34.665 44.955 1.00 9.29 235 PRO D C 1
ATOM 9332 O O . PRO D 1 234 ? 84.320 35.785 44.975 1.00 7.82 235 PRO D O 1
ATOM 9336 N N . GLY D 1 235 ? 84.109 33.753 44.032 1.00 10.36 236 GLY D N 1
ATOM 9337 C CA . GLY D 1 235 ? 85.115 33.994 43.014 1.00 9.40 236 GLY D CA 1
ATOM 9338 C C . GLY D 1 235 ? 84.849 35.252 42.214 1.00 9.89 236 GLY D C 1
ATOM 9339 O O . GLY D 1 235 ? 85.733 36.098 42.077 1.00 9.67 236 GLY D O 1
ATOM 9340 N N . ILE D 1 236 ? 83.645 35.394 41.671 1.00 6.29 237 ILE D N 1
ATOM 9341 C CA . ILE D 1 236 ? 83.336 36.622 40.929 1.00 6.92 237 ILE D CA 1
ATOM 9342 C C . ILE D 1 236 ? 83.240 37.859 41.855 1.00 10.01 237 ILE D C 1
ATOM 9343 O O . ILE D 1 236 ? 83.612 38.962 41.454 1.00 9.45 237 ILE D O 1
ATOM 9348 N N . SER D 1 237 ? 82.753 37.673 43.082 1.00 9.11 238 SER D N 1
ATOM 9349 C CA . SER D 1 237 ? 82.631 38.799 44.035 1.00 8.95 238 SER D CA 1
ATOM 9350 C C . SER D 1 237 ? 84.008 39.372 44.363 1.00 8.79 238 SER D C 1
ATOM 9351 O O . SER D 1 237 ? 84.163 40.579 44.560 1.00 10.13 238 SER D O 1
ATOM 9354 N N . ILE D 1 238 ? 85.006 38.495 44.420 1.00 9.54 239 ILE D N 1
ATOM 9355 C CA . ILE D 1 238 ? 86.390 38.897 44.652 1.00 8.07 239 ILE D CA 1
ATOM 9356 C C . ILE D 1 238 ? 86.954 39.563 43.399 1.00 8.01 239 ILE D C 1
ATOM 9357 O O . ILE D 1 238 ? 87.605 40.604 43.471 1.00 8.48 239 ILE D O 1
ATOM 9362 N N . ALA D 1 239 ? 86.702 38.957 42.246 1.00 8.70 240 ALA D N 1
ATOM 9363 C CA . ALA D 1 239 ? 87.253 39.471 40.998 1.00 8.89 240 ALA D CA 1
ATOM 9364 C C . ALA D 1 239 ? 86.781 40.895 40.680 1.00 9.36 240 ALA D C 1
ATOM 9365 O O . ALA D 1 239 ? 87.565 41.709 40.178 1.00 8.50 240 ALA D O 1
ATOM 9367 N N . VAL D 1 240 ? 85.524 41.225 40.981 1.00 7.79 241 VAL D N 1
ATOM 9368 C CA . VAL D 1 240 ? 85.083 42.594 40.706 1.00 7.65 241 VAL D CA 1
ATOM 9369 C C . VAL D 1 240 ? 85.831 43.618 41.571 1.00 8.85 241 VAL D C 1
ATOM 9370 O O . VAL D 1 240 ? 86.040 44.746 41.151 1.00 12.40 241 VAL D O 1
ATOM 9374 N N . MET D 1 241 ? 86.238 43.221 42.770 1.00 8.80 242 MET D N 1
ATOM 9375 C CA . MET D 1 241 ? 87.046 44.097 43.624 1.00 7.09 242 MET D CA 1
ATOM 9376 C C . MET D 1 241 ? 88.464 44.243 43.046 1.00 8.83 242 MET D C 1
ATOM 9377 O O . MET D 1 241 ? 88.989 45.347 42.909 1.00 8.34 242 MET D O 1
ATOM 9382 N N . VAL D 1 242 ? 89.082 43.119 42.719 1.00 7.10 243 VAL D N 1
ATOM 9383 C CA . VAL D 1 242 ? 90.422 43.120 42.137 1.00 6.23 243 VAL D CA 1
ATOM 9384 C C . VAL D 1 242 ? 90.504 43.961 40.862 1.00 7.98 243 VAL D C 1
ATOM 9385 O O . VAL D 1 242 ? 91.415 44.776 40.708 1.00 9.58 243 VAL D O 1
ATOM 9389 N N . GLU D 1 243 ? 89.558 43.764 39.949 1.00 7.34 244 GLU D N 1
ATOM 9390 C CA . GLU D 1 243 ? 89.618 44.464 38.681 1.00 9.11 244 GLU D CA 1
ATOM 9391 C C . GLU D 1 243 ? 89.347 45.961 38.861 1.00 10.66 244 GLU D C 1
ATOM 9392 O O . GLU D 1 243 ? 89.863 46.761 38.105 1.00 7.31 244 GLU D O 1
ATOM 9398 N N . SER D 1 244 ? 88.571 46.344 39.877 1.00 8.22 245 SER D N 1
ATOM 9399 C CA . SER D 1 244 ? 88.412 47.769 40.163 1.00 7.10 245 SER D CA 1
ATOM 9400 C C . SER D 1 244 ? 89.737 48.443 40.543 1.00 9.64 245 SER D C 1
ATOM 9401 O O . SER D 1 244 ? 89.973 49.608 40.207 1.00 7.82 245 SER D O 1
ATOM 9404 N N . ILE D 1 245 ? 90.595 47.712 41.250 1.00 9.67 246 ILE D N 1
ATOM 9405 C CA . ILE D 1 245 ? 91.929 48.211 41.544 1.00 8.61 246 ILE D CA 1
ATOM 9406 C C . ILE D 1 245 ? 92.791 48.217 40.297 1.00 9.79 246 ILE D C 1
ATOM 9407 O O . ILE D 1 245 ? 93.365 49.243 39.945 1.00 11.68 246 ILE D O 1
ATOM 9412 N N . VAL D 1 246 ? 92.903 47.066 39.644 1.00 7.73 247 VAL D N 1
ATOM 9413 C CA . VAL D 1 246 ? 93.792 46.937 38.492 1.00 8.97 247 VAL D CA 1
ATOM 9414 C C . VAL D 1 246 ? 93.445 47.918 37.369 1.00 12.35 247 VAL D C 1
ATOM 9415 O O . VAL D 1 246 ? 94.323 48.595 36.813 1.00 10.33 247 VAL D O 1
ATOM 9419 N N . ASN D 1 247 ? 92.157 48.017 37.065 1.00 8.85 248 ASN D N 1
ATOM 9420 C CA . ASN D 1 247 ? 91.710 48.891 35.993 1.00 9.80 248 ASN D CA 1
ATOM 9421 C C . ASN D 1 247 ? 91.162 50.235 36.473 1.00 12.30 248 ASN D C 1
ATOM 9422 O O . ASN D 1 247 ? 90.567 50.983 35.691 1.00 14.30 248 ASN D O 1
ATOM 9427 N N . ASP D 1 248 ? 91.379 50.537 37.752 1.00 11.98 249 ASP D N 1
ATOM 9428 C CA . ASP D 1 248 ? 91.025 51.851 38.309 1.00 12.25 249 ASP D CA 1
ATOM 9429 C C . ASP D 1 248 ? 89.561 52.233 37.999 1.00 10.65 249 ASP D C 1
ATOM 9430 O O . ASP D 1 248 ? 89.280 53.346 37.556 1.00 13.09 249 ASP D O 1
ATOM 9435 N N . ARG D 1 249 ? 88.644 51.292 38.227 1.00 10.90 250 ARG D N 1
ATOM 9436 C CA . ARG D 1 249 ? 87.231 51.467 37.859 1.00 9.53 250 ARG D CA 1
ATOM 9437 C C . ARG D 1 249 ? 86.444 52.419 38.767 1.00 10.78 250 ARG D C 1
ATOM 9438 O O . ARG D 1 249 ? 85.454 53.023 38.334 1.00 9.81 250 ARG D O 1
ATOM 9446 N N . LYS D 1 250 ? 86.879 52.539 40.020 1.00 8.93 251 LYS D N 1
ATOM 9447 C CA . LYS D 1 250 ? 86.165 53.328 41.038 1.00 8.38 251 LYS D CA 1
ATOM 9448 C C . LYS D 1 250 ? 84.789 52.737 41.339 1.00 8.27 251 LYS D C 1
ATOM 9449 O O . LYS D 1 250 ? 83.822 53.463 41.532 1.00 10.12 251 LYS D O 1
ATOM 9455 N N . ARG D 1 251 ? 84.706 51.411 41.381 1.00 8.78 252 ARG D N 1
ATOM 9456 C CA . ARG D 1 251 ? 83.509 50.757 41.878 1.00 10.60 252 ARG D CA 1
ATOM 9457 C C . ARG D 1 251 ? 83.237 51.204 43.306 1.00 10.02 252 ARG D C 1
ATOM 9458 O O . ARG D 1 251 ? 84.166 51.442 44.083 1.00 10.22 252 ARG D O 1
ATOM 9466 N N . VAL D 1 252 ? 81.961 51.277 43.660 1.00 7.69 253 VAL D N 1
ATOM 9467 C CA . VAL D 1 252 ? 81.594 51.551 45.036 1.00 10.65 253 VAL D CA 1
ATOM 9468 C C . VAL D 1 252 ? 80.908 50.321 45.604 1.00 10.69 253 VAL D C 1
ATOM 9469 O O . VAL D 1 252 ? 79.781 49.976 45.216 1.00 11.54 253 VAL D O 1
ATOM 9473 N N . ILE D 1 253 ? 81.621 49.629 46.484 1.00 9.72 254 ILE D N 1
ATOM 9474 C CA . ILE D 1 253 ? 81.193 48.318 46.972 1.00 10.60 254 ILE D CA 1
ATOM 9475 C C . ILE D 1 253 ? 81.565 48.232 48.440 1.00 10.57 254 ILE D C 1
ATOM 9476 O O . ILE D 1 253 ? 82.652 48.680 48.816 1.00 12.08 254 ILE D O 1
ATOM 9481 N N . PRO D 1 254 ? 80.672 47.673 49.284 1.00 10.08 255 PRO D N 1
ATOM 9482 C CA . PRO D 1 254 ? 81.070 47.529 50.686 1.00 10.68 255 PRO D CA 1
ATOM 9483 C C . PRO D 1 254 ? 82.154 46.456 50.821 1.00 9.25 255 PRO D C 1
ATOM 9484 O O . PRO D 1 254 ? 82.036 45.350 50.269 1.00 11.74 255 PRO D O 1
ATOM 9488 N N . CYS D 1 255 ? 83.230 46.820 51.507 1.00 11.14 256 CYS D N 1
ATOM 9489 C CA . CYS D 1 255 ? 84.348 45.914 51.761 1.00 7.65 256 CYS D CA 1
ATOM 9490 C C . CYS D 1 255 ? 84.886 46.221 53.139 1.00 10.77 256 CYS D C 1
ATOM 9491 O O . CYS D 1 255 ? 84.653 47.299 53.680 1.00 11.18 256 CYS D O 1
ATOM 9494 N N . ALA D 1 256 ? 85.634 45.289 53.708 1.00 9.00 257 ALA D N 1
ATOM 9495 C CA . ALA D 1 256 ? 86.286 45.569 54.966 1.00 10.89 257 ALA D CA 1
ATOM 9496 C C . ALA D 1 256 ? 87.425 46.550 54.697 1.00 9.97 257 ALA D C 1
ATOM 9497 O O . ALA D 1 256 ? 88.293 46.290 53.871 1.00 13.65 257 ALA D O 1
ATOM 9499 N N . ALA D 1 257 ? 87.413 47.670 55.406 1.00 10.47 258 ALA D N 1
ATOM 9500 C CA . ALA D 1 257 ? 88.418 48.707 55.225 1.00 10.41 258 ALA D CA 1
ATOM 9501 C C . ALA D 1 257 ? 88.827 49.288 56.569 1.00 12.70 258 ALA D C 1
ATOM 9502 O O . ALA D 1 257 ? 88.089 49.207 57.560 1.00 12.02 258 ALA D O 1
ATOM 9504 N N . TYR D 1 258 ? 90.014 49.875 56.583 1.00 11.81 259 TYR D N 1
ATOM 9505 C CA . TYR D 1 258 ? 90.606 50.420 57.796 1.00 12.78 259 TYR D CA 1
ATOM 9506 C C . TYR D 1 258 ? 89.930 51.739 58.100 1.00 15.54 259 TYR D C 1
ATOM 9507 O O . TYR D 1 258 ? 89.854 52.628 57.241 1.00 15.80 259 TYR D O 1
ATOM 9516 N N . ILE D 1 259 ? 89.430 51.855 59.325 1.00 14.17 260 ILE D N 1
ATOM 9517 C CA . ILE D 1 259 ? 88.602 52.988 59.729 1.00 14.91 260 ILE D CA 1
ATOM 9518 C C . ILE D 1 259 ? 89.398 53.857 60.693 1.00 18.10 260 ILE D C 1
ATOM 9519 O O . ILE D 1 259 ? 89.819 53.393 61.747 1.00 19.27 260 ILE D O 1
ATOM 9524 N N . THR D 1 260 ? 89.607 55.117 60.334 1.00 17.50 261 THR D N 1
ATOM 9525 C CA . THR D 1 260 ? 90.387 56.008 61.187 1.00 23.32 261 THR D CA 1
ATOM 9526 C C . THR D 1 260 ? 89.886 57.436 61.017 1.00 23.80 261 THR D C 1
ATOM 9527 O O . THR D 1 260 ? 88.998 57.685 60.202 1.00 20.42 261 THR D O 1
ATOM 9531 N N . GLY D 1 261 ? 90.452 58.370 61.784 1.00 25.06 262 GLY D N 1
ATOM 9532 C CA . GLY D 1 261 ? 90.127 59.779 61.636 1.00 21.64 262 GLY D CA 1
ATOM 9533 C C . GLY D 1 261 ? 88.650 60.082 61.777 1.00 22.11 262 GLY D C 1
ATOM 9534 O O . GLY D 1 261 ? 87.977 59.545 62.654 1.00 26.76 262 GLY D O 1
ATOM 9535 N N . GLU D 1 262 ? 88.138 60.940 60.902 1.00 27.83 263 GLU D N 1
ATOM 9536 C CA . GLU D 1 262 ? 86.737 61.367 60.963 1.00 28.64 263 GLU D CA 1
ATOM 9537 C C . GLU D 1 262 ? 85.765 60.203 60.761 1.00 23.02 263 GLU D C 1
ATOM 9538 O O . GLU D 1 262 ? 84.641 60.240 61.246 1.00 23.09 263 GLU D O 1
ATOM 9544 N N . HIS D 1 263 ? 86.207 59.163 60.061 1.00 18.04 264 HIS D N 1
ATOM 9545 C CA . HIS D 1 263 ? 85.349 58.012 59.807 1.00 20.37 264 HIS D CA 1
ATOM 9546 C C . HIS D 1 263 ? 84.996 57.259 61.086 1.00 22.69 264 HIS D C 1
ATOM 9547 O O . HIS D 1 263 ? 83.937 56.632 61.179 1.00 20.85 264 HIS D O 1
ATOM 9554 N N . SER D 1 264 ? 85.887 57.333 62.070 1.00 20.16 265 SER D N 1
ATOM 9555 C CA . SER D 1 264 ? 85.672 56.662 63.343 1.00 21.19 265 SER D CA 1
ATOM 9556 C C . SER D 1 264 ? 84.487 57.263 64.090 1.00 21.92 265 SER D C 1
ATOM 9557 O O . SER D 1 264 ? 83.853 56.597 64.905 1.00 22.93 265 SER D O 1
ATOM 9560 N N . LYS D 1 265 ? 84.201 58.528 63.813 1.00 22.22 266 LYS D N 1
ATOM 9561 C CA . LYS D 1 265 ? 83.076 59.207 64.450 1.00 26.53 266 LYS D CA 1
ATOM 9562 C C . LYS D 1 265 ? 81.745 58.688 63.926 1.00 25.37 266 LYS D C 1
ATOM 9563 O O . LYS D 1 265 ? 80.743 58.700 64.642 1.00 25.17 266 LYS D O 1
ATOM 9569 N N . THR D 1 266 ? 81.736 58.245 62.671 1.00 19.61 267 THR D N 1
ATOM 9570 C CA . THR D 1 266 ? 80.541 57.664 62.088 1.00 18.84 267 THR D CA 1
ATOM 9571 C C . THR D 1 266 ? 80.423 56.193 62.446 1.00 19.51 267 THR D C 1
ATOM 9572 O O . THR D 1 266 ? 79.357 55.718 62.843 1.00 24.41 267 THR D O 1
ATOM 9576 N N . TYR D 1 267 ? 81.526 55.471 62.319 1.00 20.61 268 TYR D N 1
ATOM 9577 C CA . TYR D 1 267 ? 81.475 54.014 62.405 1.00 20.83 268 TYR D CA 1
ATOM 9578 C C . TYR D 1 267 ? 81.841 53.426 63.768 1.00 20.96 268 TYR D C 1
ATOM 9579 O O . TYR D 1 267 ? 81.750 52.214 63.960 1.00 19.64 268 TYR D O 1
ATOM 9588 N N . LEU D 1 268 ? 82.232 54.293 64.702 1.00 19.42 269 LEU D N 1
ATOM 9589 C CA . LEU D 1 268 ? 82.416 53.921 66.107 1.00 22.37 269 LEU D CA 1
ATOM 9590 C C . LEU D 1 268 ? 83.498 52.867 66.344 1.00 24.38 269 LEU D C 1
ATOM 9591 O O . LEU D 1 268 ? 83.474 52.182 67.357 1.00 24.02 269 LEU D O 1
ATOM 9596 N N . VAL D 1 269 ? 84.426 52.730 65.403 1.00 19.68 270 VAL D N 1
ATOM 9597 C CA . VAL D 1 269 ? 85.614 51.915 65.605 1.00 22.48 270 VAL D CA 1
ATOM 9598 C C . VAL D 1 269 ? 86.801 52.731 65.162 1.00 21.75 270 VAL D C 1
ATOM 9599 O O . VAL D 1 269 ? 86.685 53.616 64.306 1.00 21.14 270 VAL D O 1
ATOM 9603 N N . ASN D 1 270 ? 87.950 52.449 65.749 1.00 21.72 271 ASN D N 1
ATOM 9604 C CA . ASN D 1 270 ? 89.137 53.178 65.375 1.00 23.83 271 ASN D CA 1
ATOM 9605 C C . ASN D 1 270 ? 90.304 52.241 65.172 1.00 22.53 271 ASN D C 1
ATOM 9606 O O . ASN D 1 270 ? 90.574 51.392 66.018 1.00 23.85 271 ASN D O 1
ATOM 9611 N N . ASN D 1 271 ? 90.981 52.400 64.037 1.00 19.76 272 ASN D N 1
ATOM 9612 C CA . ASN D 1 271 ? 92.179 51.632 63.731 1.00 18.50 272 ASN D CA 1
ATOM 9613 C C . ASN D 1 271 ? 91.903 50.132 63.663 1.00 18.77 272 ASN D C 1
ATOM 9614 O O . ASN D 1 271 ? 92.707 49.320 64.130 1.00 19.76 272 ASN D O 1
ATOM 9619 N N . LEU D 1 272 ? 90.744 49.788 63.100 1.00 15.91 273 LEU D N 1
ATOM 9620 C CA . LEU D 1 272 ? 90.326 48.404 62.852 1.00 22.07 273 LEU D CA 1
ATOM 9621 C C . LEU D 1 272 ? 89.756 48.331 61.441 1.00 17.03 273 LEU D C 1
ATOM 9622 O O . LEU D 1 272 ? 89.379 49.359 60.874 1.00 16.57 273 LEU D O 1
ATOM 9627 N N . PHE D 1 273 ? 89.678 47.121 60.879 1.00 13.46 274 PHE D N 1
ATOM 9628 C CA . PHE D 1 273 ? 88.963 46.910 59.614 1.00 12.67 274 PHE D CA 1
ATOM 9629 C C . PHE D 1 273 ? 87.514 46.490 59.883 1.00 13.66 274 PHE D C 1
ATOM 9630 O O . PHE D 1 273 ? 87.244 45.698 60.787 1.00 16.49 274 PHE D O 1
ATOM 9638 N N . ILE D 1 274 ? 86.587 47.010 59.087 1.00 14.44 275 ILE D N 1
ATOM 9639 C CA . ILE D 1 274 ? 85.178 46.632 59.207 1.00 14.52 275 ILE D CA 1
ATOM 9640 C C . ILE D 1 274 ? 84.474 46.976 57.888 1.00 14.11 275 ILE D C 1
ATOM 9641 O O . ILE D 1 274 ? 84.928 47.852 57.164 1.00 13.42 275 ILE D O 1
ATOM 9646 N N . GLY D 1 275 ? 83.398 46.269 57.549 1.00 11.89 276 GLY D N 1
ATOM 9647 C CA . GLY D 1 275 ? 82.780 46.437 56.243 1.00 12.29 276 GLY D CA 1
ATOM 9648 C C . GLY D 1 275 ? 81.982 47.719 56.076 1.00 14.55 276 GLY D C 1
ATOM 9649 O O . GLY D 1 275 ? 80.977 47.913 56.762 1.00 15.12 276 GLY D O 1
ATOM 9650 N N . VAL D 1 276 ? 82.428 48.589 55.164 1.00 10.43 277 VAL D N 1
ATOM 9651 C CA . VAL D 1 276 ? 81.793 49.888 54.922 1.00 13.04 277 VAL D CA 1
ATOM 9652 C C . VAL D 1 276 ? 81.820 50.177 53.414 1.00 9.14 277 VAL D C 1
ATOM 9653 O O . VAL D 1 276 ? 82.599 49.563 52.699 1.00 12.03 277 VAL D O 1
ATOM 9657 N N . PRO D 1 277 ? 80.948 51.089 52.917 1.00 10.55 278 PRO D N 1
ATOM 9658 C CA . PRO D 1 277 ? 80.993 51.368 51.474 1.00 8.82 278 PRO D CA 1
ATOM 9659 C C . PRO D 1 277 ? 82.268 52.130 51.108 1.00 12.61 278 PRO D C 1
ATOM 9660 O O . PRO D 1 277 ? 82.568 53.159 51.711 1.00 13.58 278 PRO D O 1
ATOM 9664 N N . ILE D 1 278 ? 83.008 51.622 50.132 1.00 10.03 279 ILE D N 1
ATOM 9665 C CA . ILE D 1 278 ? 84.243 52.262 49.718 1.00 9.04 279 ILE D CA 1
ATOM 9666 C C . ILE D 1 278 ? 84.288 52.419 48.201 1.00 10.60 279 ILE D C 1
ATOM 9667 O O . ILE D 1 278 ? 83.687 51.624 47.457 1.00 11.74 279 ILE D O 1
ATOM 9672 N N . LYS D 1 279 ? 84.997 53.449 47.747 1.00 10.36 280 LYS D N 1
ATOM 9673 C CA . LYS D 1 279 ? 85.349 53.583 46.332 1.00 11.07 280 LYS D CA 1
ATOM 9674 C C . LYS D 1 279 ? 86.699 52.894 46.126 1.00 12.12 280 LYS D C 1
ATOM 9675 O O . LYS D 1 279 ? 87.667 53.195 46.826 1.00 14.76 280 LYS D O 1
ATOM 9681 N N . ILE D 1 280 ? 86.761 51.967 45.170 1.00 8.89 281 ILE D N 1
ATOM 9682 C CA . ILE D 1 280 ? 87.942 51.124 44.988 1.00 9.38 281 ILE D CA 1
ATOM 9683 C C . ILE D 1 280 ? 88.675 51.561 43.733 1.00 12.39 281 ILE D C 1
ATOM 9684 O O . ILE D 1 280 ? 88.109 51.535 42.647 1.00 9.52 281 ILE D O 1
ATOM 9689 N N . GLY D 1 281 ? 89.936 51.957 43.873 1.00 11.93 282 GLY D N 1
ATOM 9690 C CA . GLY D 1 281 ? 90.679 52.453 42.725 1.00 11.96 282 GLY D CA 1
ATOM 9691 C C . GLY D 1 281 ? 92.103 51.943 42.695 1.00 10.63 282 GLY D C 1
ATOM 9692 O O . GLY D 1 281 ? 92.466 51.054 43.460 1.00 10.69 282 GLY D O 1
ATOM 9693 N N . LYS D 1 282 ? 92.921 52.514 41.818 1.00 10.35 283 LYS D N 1
ATOM 9694 C CA . LYS D 1 282 ? 94.304 52.051 41.678 1.00 13.50 283 LYS D CA 1
ATOM 9695 C C . LYS D 1 282 ? 95.121 52.223 42.956 1.00 14.45 283 LYS D C 1
ATOM 9696 O O . LYS D 1 282 ? 96.171 51.596 43.111 1.00 13.77 283 LYS D O 1
ATOM 9702 N N . ASN D 1 283 ? 94.651 53.069 43.872 1.00 13.34 284 ASN D N 1
ATOM 9703 C CA . ASN D 1 283 ? 95.383 53.281 45.128 1.00 14.60 284 ASN D CA 1
ATOM 9704 C C . ASN D 1 283 ? 94.829 52.455 46.286 1.00 14.58 284 ASN D C 1
ATOM 9705 O O . ASN D 1 283 ? 95.315 52.558 47.406 1.00 16.44 284 ASN D O 1
ATOM 9710 N N . GLY D 1 284 ? 93.833 51.624 46.002 1.00 12.19 285 GLY D N 1
ATOM 9711 C CA . GLY D 1 284 ? 93.171 50.850 47.040 1.00 10.66 285 GLY D CA 1
ATOM 9712 C C . GLY D 1 284 ? 91.893 51.561 47.424 1.00 12.13 285 GLY D C 1
ATOM 9713 O O . GLY D 1 284 ? 91.077 51.882 46.556 1.00 11.61 285 GLY D O 1
ATOM 9714 N N . VAL D 1 285 ? 91.719 51.828 48.716 1.00 10.07 286 VAL D N 1
ATOM 9715 C CA . VAL D 1 285 ? 90.542 52.558 49.180 1.00 10.13 286 VAL D CA 1
ATOM 9716 C C . VAL D 1 285 ? 90.704 54.033 48.857 1.00 12.23 286 VAL D C 1
ATOM 9717 O O . VAL D 1 285 ? 91.581 54.689 49.403 1.00 13.43 286 VAL D O 1
ATOM 9721 N N . GLU D 1 286 ? 89.861 54.563 47.979 1.00 12.65 287 GLU D N 1
ATOM 9722 C CA . GLU D 1 286 ? 90.004 55.960 47.594 1.00 13.30 287 GLU D CA 1
ATOM 9723 C C . GLU D 1 286 ? 89.010 56.876 48.276 1.00 13.24 287 GLU D C 1
ATOM 9724 O O . GLU D 1 286 ? 89.178 58.091 48.272 1.00 13.79 287 GLU D O 1
ATOM 9730 N N . LYS D 1 287 ? 87.990 56.279 48.880 1.00 11.17 288 LYS D N 1
ATOM 9731 C CA . LYS D 1 287 ? 87.034 57.029 49.678 1.00 11.57 288 LYS D CA 1
ATOM 9732 C C . LYS D 1 287 ? 86.269 56.052 50.548 1.00 14.00 288 LYS D C 1
ATOM 9733 O O . LYS D 1 287 ? 85.916 54.958 50.103 1.00 12.69 288 LYS D O 1
ATOM 9739 N N . ILE D 1 288 ? 86.017 56.454 51.782 1.00 11.68 289 ILE D N 1
ATOM 9740 C CA . ILE D 1 288 ? 85.041 55.774 52.615 1.00 13.53 289 ILE D CA 1
ATOM 9741 C C . ILE D 1 288 ? 83.816 56.667 52.711 1.00 14.49 289 ILE D C 1
ATOM 9742 O O . ILE D 1 288 ? 83.916 57.830 53.105 1.00 16.36 289 ILE D O 1
ATOM 9747 N N . TYR D 1 289 ? 82.656 56.143 52.331 1.00 13.07 290 TYR D N 1
ATOM 9748 C CA . TYR D 1 289 ? 81.436 56.914 52.478 1.00 13.01 290 TYR D CA 1
ATOM 9749 C C . TYR D 1 289 ? 80.897 56.800 53.890 1.00 15.65 290 TYR D C 1
ATOM 9750 O O . TYR D 1 289 ? 80.712 55.693 54.396 1.00 16.35 290 TYR D O 1
ATOM 9759 N N . ASP D 1 290 ? 80.620 57.947 54.504 1.00 13.57 291 ASP D N 1
ATOM 9760 C CA . ASP D 1 290 ? 80.063 57.983 55.855 1.00 14.42 291 ASP D CA 1
ATOM 9761 C C . ASP D 1 290 ? 78.541 58.035 55.797 1.00 17.04 291 ASP D C 1
ATOM 9762 O O . ASP D 1 290 ? 77.966 59.036 55.367 1.00 22.15 291 ASP D O 1
ATOM 9767 N N . LEU D 1 291 ? 77.890 56.965 56.241 1.00 16.19 292 LEU D N 1
ATOM 9768 C CA . LEU D 1 291 ? 76.432 56.882 56.197 1.00 15.90 292 LEU D CA 1
ATOM 9769 C C . LEU D 1 291 ? 75.785 57.521 57.409 1.00 21.09 292 LEU D C 1
ATOM 9770 O O . LEU D 1 291 ? 76.397 57.614 58.465 1.00 21.81 292 LEU D O 1
ATOM 9775 N N . LYS D 1 292 ? 74.532 57.932 57.252 1.00 25.52 293 LYS D N 1
ATOM 9776 C CA . LYS D 1 292 ? 73.730 58.389 58.377 1.00 29.65 293 LYS D CA 1
ATOM 9777 C C . LYS D 1 292 ? 72.783 57.269 58.803 1.00 30.05 293 LYS D C 1
ATOM 9778 O O . LYS D 1 292 ? 71.842 56.945 58.084 1.00 35.61 293 LYS D O 1
ATOM 9784 N N . PHE D 1 293 ? 73.035 56.676 59.964 1.00 26.06 294 PHE D N 1
ATOM 9785 C CA . PHE D 1 293 ? 72.231 55.557 60.451 1.00 27.20 294 PHE D CA 1
ATOM 9786 C C . PHE D 1 293 ? 70.926 56.043 61.052 1.00 32.86 294 PHE D C 1
ATOM 9787 O O . PHE D 1 293 ? 70.920 57.032 61.784 1.00 35.02 294 PHE D O 1
ATOM 9795 N N . ASN D 1 294 ? 69.823 55.354 60.769 1.00 33.77 295 ASN D N 1
ATOM 9796 C CA . ASN D 1 294 ? 68.624 55.553 61.584 1.00 32.67 295 ASN D CA 1
ATOM 9797 C C . ASN D 1 294 ? 68.800 54.741 62.863 1.00 33.07 295 ASN D C 1
ATOM 9798 O O . ASN D 1 294 ? 69.780 54.001 62.988 1.00 28.72 295 ASN D O 1
ATOM 9803 N N . GLU D 1 295 ? 67.884 54.874 63.814 1.00 34.84 296 GLU D N 1
ATOM 9804 C CA A GLU D 1 295 ? 68.035 54.229 65.116 0.50 34.87 296 GLU D CA 1
ATOM 9805 C CA B GLU D 1 295 ? 68.095 54.237 65.108 0.50 34.56 296 GLU D CA 1
ATOM 9806 C C . GLU D 1 295 ? 68.228 52.716 65.005 1.00 31.91 296 GLU D C 1
ATOM 9807 O O . GLU D 1 295 ? 69.072 52.127 65.678 1.00 33.74 296 GLU D O 1
ATOM 9818 N N . ASP D 1 296 ? 67.438 52.085 64.145 1.00 29.69 297 ASP D N 1
ATOM 9819 C CA . ASP D 1 296 ? 67.511 50.631 63.992 1.00 29.12 297 ASP D CA 1
ATOM 9820 C C . ASP D 1 296 ? 68.842 50.175 63.389 1.00 27.60 297 ASP D C 1
ATOM 9821 O O . ASP D 1 296 ? 69.455 49.214 63.863 1.00 25.41 297 ASP D O 1
ATOM 9826 N N . GLU D 1 297 ? 69.280 50.865 62.342 1.00 29.08 298 GLU D N 1
ATOM 9827 C CA . GLU D 1 297 ? 70.576 50.576 61.727 1.00 30.81 298 GLU D CA 1
ATOM 9828 C C . GLU D 1 297 ? 71.713 50.753 62.733 1.00 25.98 298 GLU D C 1
ATOM 9829 O O . GLU D 1 297 ? 72.617 49.924 62.806 1.00 23.87 298 GLU D O 1
ATOM 9835 N N . LEU D 1 298 ? 71.647 51.828 63.512 1.00 25.98 299 LEU D N 1
ATOM 9836 C CA . LEU D 1 298 ? 72.684 52.130 64.496 1.00 27.87 299 LEU D CA 1
ATOM 9837 C C . LEU D 1 298 ? 72.762 51.052 65.572 1.00 27.15 299 LEU D C 1
ATOM 9838 O O . LEU D 1 298 ? 73.851 50.667 66.001 1.00 24.33 299 LEU D O 1
ATOM 9843 N N . GLU D 1 299 ? 71.605 50.554 65.995 1.00 27.61 300 GLU D N 1
ATOM 9844 C CA . GLU D 1 299 ? 71.567 49.506 67.007 1.00 31.60 300 GLU D CA 1
ATOM 9845 C C . GLU D 1 299 ? 72.162 48.207 66.463 1.00 29.08 300 GLU D C 1
ATOM 9846 O O . GLU D 1 299 ? 72.900 47.515 67.165 1.00 28.66 300 GLU D O 1
ATOM 9852 N N . ALA D 1 300 ? 71.854 47.884 65.209 1.00 26.41 301 ALA D N 1
ATOM 9853 C CA . ALA D 1 300 ? 72.428 46.703 64.571 1.00 28.25 301 ALA D CA 1
ATOM 9854 C C . ALA D 1 300 ? 73.937 46.873 64.381 1.00 28.00 301 ALA D C 1
ATOM 9855 O O . ALA D 1 300 ? 74.710 45.943 64.583 1.00 26.30 301 ALA D O 1
ATOM 9857 N N . TRP D 1 301 ? 74.351 48.074 64.000 1.00 21.71 302 TRP D N 1
ATOM 9858 C CA . TRP D 1 301 ? 75.773 48.345 63.793 1.00 20.78 302 TRP D CA 1
ATOM 9859 C C . TRP D 1 301 ? 76.597 48.193 65.081 1.00 21.36 302 TRP D C 1
ATOM 9860 O O . TRP D 1 301 ? 77.714 47.685 65.049 1.00 20.77 302 TRP D O 1
ATOM 9871 N N . LYS D 1 302 ? 76.052 48.632 66.210 1.00 22.67 303 LYS D N 1
ATOM 9872 C CA . LYS D 1 302 ? 76.779 48.516 67.476 1.00 31.77 303 LYS D CA 1
ATOM 9873 C C . LYS D 1 302 ? 77.113 47.062 67.799 1.00 32.09 303 LYS D C 1
ATOM 9874 O O . LYS D 1 302 ? 78.219 46.754 68.254 1.00 27.68 303 LYS D O 1
ATOM 9880 N N . LYS D 1 303 ? 76.158 46.170 67.543 1.00 32.12 304 LYS D N 1
ATOM 9881 C CA . LYS D 1 303 ? 76.387 44.735 67.712 1.00 33.04 304 LYS D CA 1
ATOM 9882 C C . LYS D 1 303 ? 77.515 44.223 66.815 1.00 29.36 304 LYS D C 1
ATOM 9883 O O . LYS D 1 303 ? 78.401 43.517 67.284 1.00 33.06 304 LYS D O 1
ATOM 9889 N N . SER D 1 304 ? 77.491 44.577 65.529 1.00 28.00 305 SER D N 1
ATOM 9890 C CA A SER D 1 304 ? 78.521 44.133 64.594 0.50 25.95 305 SER D CA 1
ATOM 9891 C CA B SER D 1 304 ? 78.523 44.122 64.603 0.50 25.96 305 SER D CA 1
ATOM 9892 C C . SER D 1 304 ? 79.889 44.661 65.006 1.00 27.09 305 SER D C 1
ATOM 9893 O O . SER D 1 304 ? 80.907 43.981 64.859 1.00 22.69 305 SER D O 1
ATOM 9898 N N . VAL D 1 305 ? 79.906 45.881 65.522 1.00 20.22 306 VAL D N 1
ATOM 9899 C CA . VAL D 1 305 ? 81.144 46.521 65.950 1.00 20.35 306 VAL D CA 1
ATOM 9900 C C . VAL D 1 305 ? 81.757 45.777 67.142 1.00 21.13 306 VAL D C 1
ATOM 9901 O O . VAL D 1 305 ? 82.981 45.621 67.240 1.00 22.41 306 VAL D O 1
ATOM 9905 N N . GLU D 1 306 ? 80.903 45.305 68.041 1.00 22.31 307 GLU D N 1
ATOM 9906 C CA . GLU D 1 306 ? 81.385 44.671 69.257 1.00 24.56 307 GLU D CA 1
ATOM 9907 C C . GLU D 1 306 ? 82.088 43.356 68.934 1.00 26.32 307 GLU D C 1
ATOM 9908 O O . GLU D 1 306 ? 83.103 43.010 69.543 1.00 25.29 307 GLU D O 1
ATOM 9914 N N . SER D 1 307 ? 81.544 42.644 67.956 1.00 22.28 308 SER D N 1
ATOM 9915 C CA . SER D 1 307 ? 82.129 41.405 67.467 1.00 27.63 308 SER D CA 1
ATOM 9916 C C . SER D 1 307 ? 83.491 41.652 66.812 1.00 23.60 308 SER D C 1
ATOM 9917 O O . SER D 1 307 ? 84.452 40.907 67.046 1.00 23.17 308 SER D O 1
ATOM 9920 N N . VAL D 1 308 ? 83.582 42.707 66.008 1.00 19.75 309 VAL D N 1
ATOM 9921 C CA . VAL D 1 308 ? 84.853 43.044 65.356 1.00 18.86 309 VAL D CA 1
ATOM 9922 C C . VAL D 1 308 ? 85.905 43.531 66.364 1.00 19.57 309 VAL D C 1
ATOM 9923 O O . VAL D 1 308 ? 87.086 43.183 66.263 1.00 19.38 309 VAL D O 1
ATOM 9927 N N . LYS D 1 309 ? 85.482 44.328 67.339 1.00 20.55 310 LYS D N 1
ATOM 9928 C CA . LYS D 1 309 ? 86.416 44.794 68.364 1.00 21.55 310 LYS D CA 1
ATOM 9929 C C . LYS D 1 309 ? 86.982 43.627 69.161 1.00 22.39 310 LYS D C 1
ATOM 9930 O O . LYS D 1 309 ? 88.181 43.587 69.457 1.00 22.69 310 LYS D O 1
ATOM 9936 N N . LYS D 1 310 ? 86.120 42.675 69.505 1.00 22.92 311 LYS D N 1
ATOM 9937 C CA . LYS D 1 310 ? 86.552 41.509 70.277 1.00 24.23 311 LYS D CA 1
ATOM 9938 C C . LYS D 1 310 ? 87.594 40.698 69.495 1.00 23.05 311 LYS D C 1
ATOM 9939 O O . LYS D 1 310 ? 88.668 40.384 70.006 1.00 23.66 311 LYS D O 1
ATOM 9945 N N . ASN D 1 311 ? 87.282 40.387 68.244 1.00 21.74 312 ASN D N 1
ATOM 9946 C CA . ASN D 1 311 ? 88.176 39.561 67.430 1.00 21.01 312 ASN D CA 1
ATOM 9947 C C . ASN D 1 311 ? 89.472 40.262 67.055 1.00 24.95 312 ASN D C 1
ATOM 9948 O O . ASN D 1 311 ? 90.515 39.623 66.945 1.00 20.55 312 ASN D O 1
ATOM 9953 N N . SER D 1 312 ? 89.408 41.576 66.863 1.00 20.01 313 SER D N 1
ATOM 9954 C CA . SER D 1 312 ? 90.614 42.348 66.584 1.00 20.16 313 SER D CA 1
ATOM 9955 C C . SER D 1 312 ? 91.543 42.389 67.799 1.00 23.12 313 SER D C 1
ATOM 9956 O O . SER D 1 312 ? 92.771 42.443 67.650 1.00 21.10 313 SER D O 1
ATOM 9959 N N . ALA D 1 313 ? 90.959 42.373 68.998 1.00 22.30 314 ALA D N 1
ATOM 9960 C CA . ALA D 1 313 ? 91.756 42.333 70.226 1.00 23.86 314 ALA D CA 1
ATOM 9961 C C . ALA D 1 313 ? 92.474 40.993 70.342 1.00 27.42 314 ALA D C 1
ATOM 9962 O O . ALA D 1 313 ? 93.627 40.924 70.786 1.00 24.95 314 ALA D O 1
ATOM 9964 N N . ILE D 1 314 ? 91.789 39.929 69.935 1.00 26.50 315 ILE D N 1
ATOM 9965 C CA . ILE D 1 314 ? 92.386 38.597 69.900 1.00 26.24 315 ILE D CA 1
ATOM 9966 C C . ILE D 1 314 ? 93.563 38.552 68.924 1.00 23.87 315 ILE D C 1
ATOM 9967 O O . ILE D 1 314 ? 94.600 37.948 69.211 1.00 24.89 315 ILE D O 1
ATOM 9972 N N . ALA D 1 315 ? 93.397 39.193 67.771 1.00 21.63 316 ALA D N 1
ATOM 9973 C CA . ALA D 1 315 ? 94.482 39.305 66.800 1.00 20.85 316 ALA D CA 1
ATOM 9974 C C . ALA D 1 315 ? 95.653 40.092 67.380 1.00 21.61 316 ALA D C 1
ATOM 9975 O O . ALA D 1 315 ? 96.815 39.702 67.213 1.00 22.67 316 ALA D O 1
ATOM 9977 N N . ASP D 1 316 ? 95.353 41.195 68.063 1.00 22.16 317 ASP D N 1
ATOM 9978 C CA . ASP D 1 316 ? 96.385 41.981 68.743 1.00 23.26 317 ASP D CA 1
ATOM 9979 C C . ASP D 1 316 ? 97.167 41.136 69.742 1.00 26.93 317 ASP D C 1
ATOM 9980 O O . ASP D 1 316 ? 98.396 41.185 69.792 1.00 25.24 317 ASP D O 1
ATOM 9985 N N . ASP D 1 317 ? 96.441 40.377 70.554 1.00 27.38 318 ASP D N 1
ATOM 9986 C CA . ASP D 1 317 ? 97.058 39.539 71.572 1.00 29.65 318 ASP D CA 1
ATOM 9987 C C . ASP D 1 317 ? 97.965 38.508 70.909 1.00 27.16 318 ASP D C 1
ATOM 9988 O O . ASP D 1 317 ? 99.065 38.243 71.390 1.00 28.55 318 ASP D O 1
ATOM 9993 N N . TYR D 1 318 ? 97.503 37.941 69.798 1.00 28.06 319 TYR D N 1
ATOM 9994 C CA . TYR D 1 318 ? 98.301 36.968 69.057 1.00 28.65 319 TYR D CA 1
ATOM 9995 C C . TYR D 1 318 ? 99.623 37.570 68.584 1.00 27.47 319 TYR D C 1
ATOM 9996 O O . TYR D 1 318 ? 100.676 36.952 68.722 1.00 25.86 319 TYR D O 1
ATOM 10005 N N . PHE D 1 319 ? 99.565 38.762 67.998 1.00 26.17 320 PHE D N 1
ATOM 10006 C CA . PHE D 1 319 ? 100.780 39.396 67.494 1.00 23.85 320 PHE D CA 1
ATOM 10007 C C . PHE D 1 319 ? 101.729 39.774 68.629 1.00 30.63 320 PHE D C 1
ATOM 10008 O O . PHE D 1 319 ? 102.944 39.561 68.537 1.00 29.29 320 PHE D O 1
ATOM 10016 N N . ALA D 1 320 ? 101.166 40.308 69.709 1.00 30.99 321 ALA D N 1
ATOM 10017 C CA . ALA D 1 320 ? 101.958 40.643 70.885 1.00 29.90 321 ALA D CA 1
ATOM 10018 C C . ALA D 1 320 ? 102.692 39.425 71.444 1.00 29.90 321 ALA D C 1
ATOM 10019 O O . ALA D 1 320 ? 103.824 39.539 71.917 1.00 31.88 321 ALA D O 1
ATOM 10021 N N . LYS D 1 321 ? 102.051 38.261 71.386 1.00 31.42 322 LYS D N 1
ATOM 10022 C CA . LYS D 1 321 ? 102.624 37.035 71.953 1.00 36.87 322 LYS D CA 1
ATOM 10023 C C . LYS D 1 321 ? 103.651 36.341 71.058 1.00 37.95 322 LYS D C 1
ATOM 10024 O O . LYS D 1 321 ? 104.351 35.430 71.505 1.00 42.41 322 LYS D O 1
ATOM 10030 N N . ASN D 1 322 ? 103.746 36.764 69.800 1.00 31.90 323 ASN D N 1
ATOM 10031 C CA . ASN D 1 322 ? 104.630 36.100 68.850 1.00 36.01 323 ASN D CA 1
ATOM 10032 C C . ASN D 1 322 ? 105.574 37.046 68.111 1.00 39.06 323 ASN D C 1
ATOM 10033 O O . ASN D 1 322 ? 105.979 36.760 66.983 1.00 40.36 323 ASN D O 1
ATOM 10038 N N . GLN D 1 323 ? 105.926 38.165 68.738 1.00 37.63 324 GLN D N 1
ATOM 10039 C CA . GLN D 1 323 ? 106.735 39.179 68.060 1.00 42.81 324 GLN D CA 1
ATOM 10040 C C . GLN D 1 323 ? 108.233 38.874 68.064 1.00 46.45 324 GLN D C 1
ATOM 10041 O O . GLN D 1 323 ? 108.875 38.898 67.008 1.00 45.83 324 GLN D O 1
#

Organism: Picrophilus torridus (strain ATCC 700027 / DSM 9790 / JCM 10055 / NBRC 100828 / KAW 2/3) (NCBI:txid1122961)